Protein AF-0000000070459190 (afdb_homodimer)

Sequence (954 aa):
MLTSPLYHHHASHCATSVLSRTLKRSILASSSWTFTNDGGTTDRRFYSTCSSSLKQVDNNVVDVSDDQQQNMTSFPKNSSSTIITDAPPKWSELESSQTESFWSHGIKTPFFLVDLQVLNRNCRAMIQKANECGISLRAHVKTHKTLEGAKYQTIGLKDPKLVVSTLAEAEYYSAHYKDIHYAVPALSKSKLKQIETLTRRIPKFHIDVESEASLKIIEEYAKNHNIQFSVFVQVDCGQHRVGVDPNDEASLRLVQKIHESPHVKLAGLYTHAGQSYACRGKEEIRKVTIEEAKIVSDFAQKLKTLGIHVPTVSVGSTPTCSVGTAEEWSNTLVNEIHPGNYVFYDYMQTKIGSCEIKDCSAFVVATIIGHRPNMNQLTIDAGALALSKDIGCSNVSCASYGYIKEDETLQITNLTQEIGIVTSEKPINYEKFRLGAKLTIIPNHSCLSAAMFDKYYVINNSIEAKLVDVWSNIRGWMLTSPLYHHHASHCATSVLSRTLKRSILASSSWTFTNDGGTTDRRFYSTCSSSLKQVDNNVVDVSDDQQQNMTSFPKNSSSTIITDAPPKWSELESSQTESFWSHGIKTPFFLVDLQVLNRNCRAMIQKANECGISLRAHVKTHKTLEGAKYQTIGLKDPKLVVSTLAEAEYYSAHYKDIHYAVPALSKSKLKQIETLTRRIPKFHIDVESEASLKIIEEYAKNHNIQFSVFVQVDCGQHRVGVDPNDEASLRLVQKIHESPHVKLAGLYTHAGQSYACRGKEEIRKVTIEEAKIVSDFAQKLKTLGIHVPTVSVGSTPTCSVGTAEEWSNTLVNEIHPGNYVFYDYMQTKIGSCEIKDCSAFVVATIIGHRPNMNQLTIDAGALALSKDIGCSNVSCASYGYIKEDETLQITNLTQEIGIVTSEKPINYEKFRLGAKLTIIPNHSCLSAAMFDKYYVINNSIEAKLVDVWSNIRGW

Solvent-accessible surface area (backbone atoms only — not comparable to full-atom values): 53269 Å² total; per-residue (Å²): 135,90,78,87,93,80,92,78,91,83,69,83,72,96,74,87,77,83,90,77,92,79,92,65,69,46,40,74,90,78,87,72,88,71,86,88,80,88,85,93,87,90,80,73,77,82,78,85,80,88,90,80,90,70,85,75,84,84,75,86,72,78,80,75,79,82,66,82,75,76,78,73,72,75,76,73,82,78,72,80,76,68,74,68,66,80,56,71,76,64,73,74,68,57,75,67,64,91,67,82,29,45,83,66,67,51,74,61,64,51,42,38,38,32,35,44,58,43,24,48,50,38,24,50,50,52,51,49,48,26,55,76,46,70,26,44,64,30,40,24,40,68,32,69,39,27,68,69,56,50,51,50,59,37,62,92,50,90,79,52,34,36,30,31,68,32,61,38,48,46,59,62,45,52,79,80,43,49,34,40,32,39,74,48,61,71,68,39,70,50,49,46,52,53,47,50,54,46,44,73,70,28,91,37,41,33,38,45,36,55,46,63,69,53,43,49,56,53,37,53,51,18,61,76,65,75,42,65,46,34,29,27,38,32,36,33,65,72,47,75,74,61,41,25,51,70,86,39,68,67,42,56,52,42,53,52,50,39,68,69,34,89,28,38,40,71,48,23,41,36,36,53,48,61,55,43,74,73,28,68,32,56,68,50,25,44,52,47,35,37,49,40,37,47,50,55,26,52,39,48,50,55,36,42,76,72,71,43,83,67,81,32,32,33,37,36,26,39,43,30,57,58,65,50,52,46,83,51,39,64,89,44,61,52,42,28,37,37,35,32,48,54,45,28,39,26,39,29,40,33,68,25,41,41,46,52,76,84,52,41,14,43,30,42,35,26,32,28,55,41,82,34,74,95,73,40,33,38,25,28,50,39,8,32,61,47,32,34,55,45,42,56,84,46,47,85,92,63,33,36,40,33,42,36,74,89,42,79,64,45,33,35,59,45,65,45,66,54,35,20,36,30,34,44,92,55,87,71,57,56,81,81,62,28,78,46,37,74,47,49,23,28,25,16,43,38,42,62,22,46,69,51,45,67,49,33,43,28,23,35,61,90,60,71,36,29,70,76,49,72,47,60,44,71,76,69,86,136,87,88,83,91,73,93,77,89,75,50,38,33,79,84,77,87,79,95,82,88,75,86,89,77,89,59,85,84,76,86,70,86,75,82,84,76,83,91,82,90,93,89,88,93,84,91,78,85,83,88,77,89,68,82,74,83,80,73,86,71,78,76,75,80,82,65,84,71,72,80,75,72,73,75,73,80,80,69,80,75,66,74,67,63,79,60,71,76,64,74,74,66,57,74,68,63,91,68,84,28,44,84,65,66,51,73,61,65,52,42,39,37,33,35,46,58,41,24,47,49,38,22,51,51,51,50,50,48,26,55,74,46,71,26,44,64,30,40,23,42,66,34,69,40,26,70,68,56,48,49,49,60,37,62,91,51,89,79,49,33,35,29,30,69,32,60,38,50,45,60,62,45,51,78,79,43,50,33,43,32,40,74,49,60,70,70,39,70,50,50,47,53,54,47,50,53,47,44,73,70,30,92,36,41,33,36,46,36,54,46,63,68,52,44,51,55,51,37,53,52,19,61,77,63,76,43,66,45,34,29,26,39,31,37,33,64,74,47,75,76,62,43,27,52,69,87,38,68,67,43,55,50,43,52,50,52,38,68,70,35,88,29,38,40,73,50,24,40,35,34,54,50,61,55,43,74,73,28,69,32,56,68,49,25,45,52,48,35,35,48,39,36,48,50,55,26,52,41,49,50,56,36,40,74,72,72,40,82,68,80,32,32,34,36,35,28,38,45,31,56,56,66,50,52,46,83,53,39,65,88,46,61,53,42,29,36,36,35,31,46,54,46,28,36,27,40,31,40,34,67,27,39,41,46,52,75,84,51,41,14,43,31,41,34,25,31,30,53,41,82,35,73,96,69,40,32,38,24,29,49,38,9,31,62,48,31,35,56,43,43,57,83,43,47,84,91,64,32,36,40,33,42,36,72,90,42,79,64,44,32,33,59,44,65,44,65,52,36,19,35,31,34,43,94,56,84,70,59,56,82,80,61,29,79,45,37,74,47,49,24,27,26,17,41,38,41,62,21,45,70,52,45,69,48,34,44,27,25,34,60,90,60,71,36,31,69,74,49,74,47,56,44,70,75,71,86

Secondary structure (DSSP, 8-state):
--------------------------------------------------------------------------------------S---GGGGGSSSS--GGGS-PPSSEEEEEHHHHHHHHHHHHHHHHHHT-EEEEE-TTT--HHHHHHHTTT-SS-EEEESSHHHHHHHTTT-SEEEE-S---SHHHHHHHHHHHHHSSEEEEEE-SHHHHHHHHHHHHHHT--EEEEEEB-SSS-SS-B-TT-HHHHHHHHHHHH-SSEEEEEEE---GGGGG--SHHHHHHHHHHHHHHHHHHHHHHHHTT---SEEEE--HHHHHH--HHHHTTSS--EE---GGGT--HHHHHHTSS-GGG--EEEEEEEEEEEGGGTEEEES--HHHH-S--TT--GGG---EEETT-TTEEEEEE-SS-EEEEESSPP-TTTT-TT-EEEEEES-HHHHHTT-SEEEEEETTSTTEEEEEEE-----/--------------------------------------------------------------------------------------S---GGGGGSSSS--GGGS-PPSSEEEEEHHHHHHHHHHHHHHHHHTT-EEEEE-TTT--HHHHHHHTTT-SS-EEEESSHHHHHHHTTT-SEEEE-S---SHHHHHHHHHHHHHSSEEEEEE-SHHHHHHHHHHHHHHT--EEEEEEB-SSS-SS-B-TT-HHHHHHHHHHHH-SSEEEEEEE---GGGGG--SHHHHHHHHHHHHHHHHHHHHHHHHTT---SEEEE--HHHHHH--HHHHTTSS--EE---GGGT--HHHHHHTSS-GGG--EEEEEEEEEEEGGGTEEEES--HHHH-S--TT--GGG---EEETT-TTEEEEEE-SS-EEEEESSPP-TTTT-TT-EEEEEES-HHHHHTT-SEEEEEETTSTTEEEEEEE-----

Foldseek 3Di:
DDDDDDDDDDDDDPDDDDDDDDDDDYDDDDDDPDDDDDDDDDDDDDDDDDDDDPDDDDDPPPCPDDDDPPPPPPPPDDPDPPPPVLPLPQPVVLVDDPPCFPVNPPDDPFAKAFAPVLLLVLLVVLCVQCVQLQFAEAAEALQQQFPVSQCSNCPPPPQHHYEYADLLSLVVCLVPHQHYEHEDQDQDPVVLVSQVVSVVSHVHYEYEDAAPVSVVSQQVVLVVVVAEHEYAAEPELDPPPTHYDLPDVRNLVSVVCQVPRPRYHYAAYEYELPCLLQAAALVRLLVSLLSQQVSQQVSQVVNVVVVDHGNAREYEELQSSLRDHSVSHVPGPHRYYYYYCSSAPFDLCCRNHSDHPSSGGMWTKWFFADDDQVQQKTKTQAFCLQQNPDQRNDDLVAGFFWAWSNDRQWGFRHGDPGMTMIHGPDRDDCVSRDGGDMIITGGSRSSSNSQSHQKYFYFHSVPSGDGDDITGRGHDD/DDDDDDDDDDDDDPDDDDDDDDDDDDDDDDPDPCPDDDDDDDDYDDDDDDDDDPDDPDDPPPPPDDDPPPDPPPPPDPPDPPCPVLQQPQPVVLVDDPPCFPVNPPDDPFAKAFAPVLLLVLLVVLCVQCVQLQFAEAAEALQQQFPVSQCSNCPPPPQHHYEYADLLSLVVCLVPHQHYEHEDQDQDPVVLVSQVVSVVSHVHYEYEDAAPVSVVSQQVVLVVVVAEHEYAAEPELDPPPTHYDLPDVRSLVSVVCQVPRPRYHYAAYEYELPCLLQAAALVRLLVSLLSQQVSQQVSQVVNVVVVDHGNAREYEELQNSLRDHSVSHVPGPHRYYYYYCSSAPFDLCCRNHSDHPSSGGMWTKWFFADDDQVQQKTKTQAFCLQQNPDQRNDDLVAGFFWAWSNDRQWGFRHGDPGMTMIHGPDRDDCVSRDGGDMIITGGSRSSSNSQSHQKYFYFHSVPSGDGDDITGRGHDD

Organism: Naegleria fowleri (NCBI:txid5763)

Radius of gyration: 35.78 Å; Cα contacts (8 Å, |Δi|>4): 1821; chains: 2; bounding box: 105×120×109 Å

pLDDT: mean 78.43, std 30.94, range [14.1, 98.88]

InterPro domains:
  IPR001608 Alanine racemase, N-terminal [PF01168] (114-344)
  IPR026956 D-serine dehydratase-like domain [PF14031] (362-459)
  IPR026956 D-serine dehydratase-like domain [SM01119] (361-460)
  IPR029066 PLP-binding barrel [G3DSA:3.20.20.10] (116-343)
  IPR029066 PLP-binding barrel [SSF51419] (115-347)
  IPR042208 D-serine dehydratase-like domain superfamily [G3DSA:2.40.37.20] (108-471)
  IPR051466 D-amino acid metabolism enzyme [PTHR28004] (107-476)

Structure (mmCIF, N/CA/C/O backbone):
data_AF-0000000070459190-model_v1
#
loop_
_entity.id
_entity.type
_entity.pdbx_description
1 polymer 'D-serine dehydratase'
#
loop_
_atom_site.group_PDB
_atom_site.id
_atom_site.type_symbol
_atom_site.label_atom_id
_atom_site.label_alt_id
_atom_site.label_comp_id
_atom_site.label_asym_id
_atom_site.label_entity_id
_atom_site.label_seq_id
_atom_site.pdbx_PDB_ins_code
_atom_site.Cartn_x
_atom_site.Cartn_y
_atom_site.Cartn_z
_atom_site.occupancy
_atom_site.B_iso_or_equiv
_atom_site.auth_seq_id
_atom_site.auth_comp_id
_atom_site.auth_asym_id
_atom_site.auth_atom_id
_atom_site.pdbx_PDB_model_num
ATOM 1 N N . MET A 1 1 ? 30.547 19.031 71.688 1 16.66 1 MET A N 1
ATOM 2 C CA . MET A 1 1 ? 31.219 17.75 71.5 1 16.66 1 MET A CA 1
ATOM 3 C C . MET A 1 1 ? 30.25 16.672 71 1 16.66 1 MET A C 1
ATOM 5 O O . MET A 1 1 ? 30.609 15.508 70.875 1 16.66 1 MET A O 1
ATOM 9 N N . LEU A 1 2 ? 29 16.859 71 1 18.27 2 LEU A N 1
ATOM 10 C CA . LEU A 1 2 ? 28.062 15.789 71.312 1 18.27 2 LEU A CA 1
ATOM 11 C C . LEU A 1 2 ? 27.938 14.789 70.188 1 18.27 2 LEU A C 1
ATOM 13 O O . LEU A 1 2 ? 27.672 15.172 69.062 1 18.27 2 LEU A O 1
ATOM 17 N N . THR A 1 3 ? 28.016 13.438 70.25 1 17.39 3 THR A N 1
ATOM 18 C CA . THR A 1 3 ? 28.547 12.18 69.75 1 17.39 3 THR A CA 1
ATOM 19 C C . THR A 1 3 ? 27.5 11.469 68.875 1 17.39 3 THR A C 1
ATOM 21 O O . THR A 1 3 ? 27.812 10.938 67.812 1 17.39 3 THR A O 1
ATOM 24 N N . SER A 1 4 ? 26.234 11.141 69.25 1 17.3 4 SER A N 1
ATOM 25 C CA . SER A 1 4 ? 25.922 9.719 69.375 1 17.3 4 SER A CA 1
ATOM 26 C C . SER A 1 4 ? 25.562 9.102 68.062 1 17.3 4 SER A C 1
ATOM 28 O O . SER A 1 4 ? 25.188 9.812 67.125 1 17.3 4 SER A O 1
ATOM 30 N N . PRO A 1 5 ? 24.766 7.766 68 1 18.62 5 PRO A N 1
ATOM 31 C CA . PRO A 1 5 ? 24.969 6.387 67.562 1 18.62 5 PRO A CA 1
ATOM 32 C C . PRO A 1 5 ? 24.281 6.078 66.25 1 18.62 5 PRO A C 1
ATOM 34 O O . PRO A 1 5 ? 23.406 6.832 65.812 1 18.62 5 PRO A O 1
ATOM 37 N N . LEU A 1 6 ? 24.328 4.691 65.625 1 19.55 6 LEU A N 1
ATOM 38 C CA . LEU A 1 6 ? 24.625 3.723 64.562 1 19.55 6 LEU A CA 1
ATOM 39 C C . LEU A 1 6 ? 23.359 3.062 64.062 1 19.55 6 LEU A C 1
ATOM 41 O O . LEU A 1 6 ? 23.391 2.252 63.125 1 19.55 6 LEU A O 1
ATOM 45 N N . TYR A 1 7 ? 22.062 3.383 64.375 1 17.72 7 TYR A N 1
ATOM 46 C CA . TYR A 1 7 ? 21.172 2.234 64.5 1 17.72 7 TYR A CA 1
ATOM 47 C C . TYR A 1 7 ? 20.922 1.61 63.094 1 17.72 7 TYR A C 1
ATOM 49 O O . TYR A 1 7 ? 20.734 2.322 62.125 1 17.72 7 TYR A O 1
ATOM 57 N N . HIS A 1 8 ? 20.953 0.127 62.812 1 17.27 8 HIS A N 1
ATOM 58 C CA . HIS A 1 8 ? 21.172 -1.082 62.031 1 17.27 8 HIS A CA 1
ATOM 59 C C . HIS A 1 8 ? 19.875 -1.54 61.344 1 17.27 8 HIS A C 1
ATOM 61 O O . HIS A 1 8 ? 19.906 -2.379 60.438 1 17.27 8 HIS A O 1
ATOM 67 N N . HIS A 1 9 ? 18.656 -1.173 61.688 1 17.25 9 HIS A N 1
ATOM 68 C CA . HIS A 1 9 ? 17.641 -2.225 61.75 1 17.25 9 HIS A CA 1
ATOM 69 C C . HIS A 1 9 ? 17.375 -2.814 60.375 1 17.25 9 HIS A C 1
ATOM 71 O O . HIS A 1 9 ? 17.438 -2.107 59.344 1 17.25 9 HIS A O 1
ATOM 77 N N . HIS A 1 10 ? 17.016 -4.219 60.25 1 16.88 10 HIS A N 1
ATOM 78 C CA . HIS A 1 10 ? 16.922 -5.57 59.719 1 16.88 10 HIS A CA 1
ATOM 79 C C . HIS A 1 10 ? 15.758 -5.691 58.75 1 16.88 10 HIS A C 1
ATOM 81 O O . HIS A 1 10 ? 14.742 -5.004 58.906 1 16.88 10 HIS A O 1
ATOM 87 N N . ALA A 1 11 ? 15.969 -6.289 57.438 1 19.25 11 ALA A N 1
ATOM 88 C CA . ALA A 1 11 ? 15.594 -6.777 56.125 1 19.25 11 ALA A CA 1
ATOM 89 C C . ALA A 1 11 ? 14.656 -7.98 56.219 1 19.25 11 ALA A C 1
ATOM 91 O O . ALA A 1 11 ? 15.109 -9.109 56.406 1 19.25 11 ALA A O 1
ATOM 92 N N . SER A 1 12 ? 13.547 -8.008 57.062 1 15.14 12 SER A N 1
ATOM 93 C CA . SER A 1 12 ? 12.766 -9.18 57.438 1 15.14 12 SER A CA 1
ATOM 94 C C . SER A 1 12 ? 12.227 -9.898 56.219 1 15.14 12 SER A C 1
ATOM 96 O O . SER A 1 12 ? 11.93 -9.273 55.188 1 15.14 12 SER A O 1
ATOM 98 N N . HIS A 1 13 ? 12.109 -11.391 56.219 1 16.56 13 HIS A N 1
ATOM 99 C CA . HIS A 1 13 ? 12.102 -12.766 55.75 1 16.56 13 HIS A CA 1
ATOM 100 C C . HIS A 1 13 ? 10.695 -13.18 55.312 1 16.56 13 HIS A C 1
ATOM 102 O O . HIS A 1 13 ? 10.469 -14.344 54.969 1 16.56 13 HIS A O 1
ATOM 108 N N . CYS A 1 14 ? 9.727 -12.383 55 1 15.89 14 CYS A N 1
ATOM 109 C CA . CYS A 1 14 ? 8.438 -13.023 55.25 1 15.89 14 CYS A CA 1
ATOM 110 C C . CYS A 1 14 ? 8.266 -14.234 54.344 1 15.89 14 CYS A C 1
ATOM 112 O O . CYS A 1 14 ? 8.289 -14.117 53.125 1 15.89 14 CYS A O 1
ATOM 114 N N . ALA A 1 15 ? 8.297 -15.562 54.906 1 15.45 15 ALA A N 1
ATOM 115 C CA . ALA A 1 15 ? 8.312 -17.016 54.781 1 15.45 15 ALA A CA 1
ATOM 116 C C . ALA A 1 15 ? 7.094 -17.5 53.969 1 15.45 15 ALA A C 1
ATOM 118 O O . ALA A 1 15 ? 7.219 -18.328 53.094 1 15.45 15 ALA A O 1
ATOM 119 N N . THR A 1 16 ? 5.863 -17.453 54.5 1 14.89 16 THR A N 1
ATOM 120 C CA . THR A 1 16 ? 5.234 -18.672 55 1 14.89 16 THR A CA 1
ATOM 121 C C . THR A 1 16 ? 4.648 -19.484 53.844 1 14.89 16 THR A C 1
ATOM 123 O O . THR A 1 16 ? 4.434 -18.953 52.75 1 14.89 16 THR A O 1
ATOM 126 N N . SER A 1 17 ? 3.562 -20.297 54.156 1 14.68 17 SER A N 1
ATOM 127 C CA . SER A 1 17 ? 3.219 -21.703 54.344 1 14.68 17 SER A CA 1
ATOM 128 C C . SER A 1 17 ? 2.318 -22.219 53.219 1 14.68 17 SER A C 1
ATOM 130 O O . SER A 1 17 ? 2.412 -23.375 52.812 1 14.68 17 SER A O 1
ATOM 132 N N . VAL A 1 18 ? 1.31 -21.547 52.719 1 15.28 18 VAL A N 1
ATOM 133 C CA . VAL A 1 18 ? 0.121 -22.359 52.938 1 15.28 18 VAL A CA 1
ATOM 134 C C . VAL A 1 18 ? 0.132 -23.578 52 1 15.28 18 VAL A C 1
ATOM 136 O O . VAL A 1 18 ? 0.772 -23.547 50.938 1 15.28 18 VAL A O 1
ATOM 139 N N . LEU A 1 19 ? -1.065 -24.344 52.031 1 14.89 19 LEU A N 1
ATOM 140 C CA . LEU A 1 19 ? -1.542 -25.703 52.156 1 14.89 19 LEU A CA 1
ATOM 141 C C . LEU A 1 19 ? -1.475 -26.453 50.844 1 14.89 19 LEU A C 1
ATOM 143 O O . LEU A 1 19 ? -1.422 -25.812 49.781 1 14.89 19 LEU A O 1
ATOM 147 N N . SER A 1 20 ? -2.117 -27.734 50.812 1 14.21 20 SER A N 1
ATOM 148 C CA . SER A 1 20 ? -2.053 -29.188 50.844 1 14.21 20 SER A CA 1
ATOM 149 C C . SER A 1 20 ? -2.684 -29.781 49.594 1 14.21 20 SER A C 1
ATOM 151 O O . SER A 1 20 ? -2.326 -30.891 49.156 1 14.21 20 SER A O 1
ATOM 153 N N . ARG A 1 21 ? -3.836 -29.297 49 1 14.79 21 ARG A N 1
ATOM 154 C CA . ARG A 1 21 ? -4.797 -30.391 48.938 1 14.79 21 ARG A CA 1
ATOM 155 C C . ARG A 1 21 ? -4.332 -31.453 47.938 1 14.79 21 ARG A C 1
ATOM 157 O O . ARG A 1 21 ? -3.66 -31.141 46.969 1 14.79 21 ARG A O 1
ATOM 164 N N . THR A 1 22 ? -5 -32.75 48.031 1 14.51 22 THR A N 1
ATOM 165 C CA . THR A 1 22 ? -4.848 -34.188 48 1 14.51 22 THR A CA 1
ATOM 166 C C . THR A 1 22 ? -4.98 -34.719 46.562 1 14.51 22 THR A C 1
ATOM 168 O O . THR A 1 22 ? -4.148 -35.531 46.125 1 14.51 22 THR A O 1
ATOM 171 N N . LEU A 1 23 ? -6.309 -34.906 46.062 1 14.62 23 LEU A N 1
ATOM 172 C CA . LEU A 1 23 ? -6.711 -36.312 45.906 1 14.62 23 LEU A CA 1
ATOM 173 C C . LEU A 1 23 ? -6.027 -36.969 44.719 1 14.62 23 LEU A C 1
ATOM 175 O O . LEU A 1 23 ? -5.633 -36.25 43.781 1 14.62 23 LEU A O 1
ATOM 179 N N . LYS A 1 24 ? -6.516 -38.344 44.438 1 14.55 24 LYS A N 1
ATOM 180 C CA . LYS A 1 24 ? -6.168 -39.75 44.344 1 14.55 24 LYS A CA 1
ATOM 181 C C . LYS A 1 24 ? -6.066 -40.219 42.875 1 14.55 24 LYS A C 1
ATOM 183 O O . LYS A 1 24 ? -5.074 -40.812 42.469 1 14.55 24 LYS A O 1
ATOM 188 N N . ARG A 1 25 ? -7.32 -40.75 42.25 1 14.1 25 ARG A N 1
ATOM 189 C CA . ARG A 1 25 ? -7.461 -42.188 42.031 1 14.1 25 ARG A CA 1
ATOM 190 C C . ARG A 1 25 ? -6.887 -42.594 40.688 1 14.1 25 ARG A C 1
ATOM 192 O O . ARG A 1 25 ? -6.621 -41.75 39.844 1 14.1 25 ARG A O 1
ATOM 199 N N . SER A 1 26 ? -7.82 -43.469 39.781 1 14.41 26 SER A N 1
ATOM 200 C CA . SER A 1 26 ? -7.785 -44.875 39.469 1 14.41 26 SER A CA 1
ATOM 201 C C . SER A 1 26 ? -7.152 -45.125 38.094 1 14.41 26 SER A C 1
ATOM 203 O O . SER A 1 26 ? -6.941 -44.188 37.344 1 14.41 26 SER A O 1
ATOM 205 N N . ILE A 1 27 ? -7.891 -46.094 37.188 1 14.88 27 ILE A N 1
ATOM 206 C CA . ILE A 1 27 ? -7.699 -47.5 36.844 1 14.88 27 ILE A CA 1
ATOM 207 C C . ILE A 1 27 ? -7.102 -47.594 35.469 1 14.88 27 ILE A C 1
ATOM 209 O O . ILE A 1 27 ? -7.152 -46.656 34.688 1 14.88 27 ILE A O 1
ATOM 213 N N . LEU A 1 28 ? -7.801 -48.5 34.531 1 14.71 28 LEU A N 1
ATOM 214 C CA . LEU A 1 28 ? -7.465 -49.844 34.062 1 14.71 28 LEU A CA 1
ATOM 215 C C . LEU A 1 28 ? -6.879 -49.812 32.656 1 14.71 28 LEU A C 1
ATOM 217 O O . LEU A 1 28 ? -5.809 -50.406 32.406 1 14.71 28 LEU A O 1
ATOM 221 N N . ALA A 1 29 ? -7.82 -49.969 31.516 1 14.89 29 ALA A N 1
ATOM 222 C CA . ALA A 1 29 ? -8.016 -51.219 30.781 1 14.89 29 ALA A CA 1
ATOM 223 C C . ALA A 1 29 ? -7.094 -51.312 29.578 1 14.89 29 ALA A C 1
ATOM 225 O O . ALA A 1 29 ? -6.758 -50.312 28.969 1 14.89 29 ALA A O 1
ATOM 226 N N . SER A 1 30 ? -6.711 -52.625 29.078 1 15 30 SER A N 1
ATOM 227 C CA . SER A 1 30 ? -5.742 -53.531 28.453 1 15 30 SER A CA 1
ATOM 228 C C . SER A 1 30 ? -5.789 -53.406 26.938 1 15 30 SER A C 1
ATOM 230 O O . SER A 1 30 ? -4.828 -53.781 26.25 1 15 30 SER A O 1
ATOM 232 N N . SER A 1 31 ? -6.926 -53.031 26.156 1 15.45 31 SER A N 1
ATOM 233 C CA . SER A 1 31 ? -7.234 -54.094 25.203 1 15.45 31 SER A CA 1
ATOM 234 C C . SER A 1 31 ? -6.148 -54.219 24.141 1 15.45 31 SER A C 1
ATOM 236 O O . SER A 1 31 ? -5.555 -53.219 23.75 1 15.45 31 SER A O 1
ATOM 238 N N . SER A 1 32 ? -5.754 -55.531 23.672 1 15.73 32 SER A N 1
ATOM 239 C CA . SER A 1 32 ? -4.785 -56.438 23.047 1 15.73 32 SER A CA 1
ATOM 240 C C . SER A 1 32 ? -4.809 -56.281 21.531 1 15.73 32 SER A C 1
ATOM 242 O O . SER A 1 32 ? -3.984 -56.875 20.828 1 15.73 32 SER A O 1
ATOM 244 N N . TRP A 1 33 ? -5.484 -55.406 20.781 1 15.95 33 TRP A N 1
ATOM 245 C CA . TRP A 1 33 ? -5.934 -56.031 19.562 1 15.95 33 TRP A CA 1
ATOM 246 C C . TRP A 1 33 ? -4.746 -56.531 18.734 1 15.95 33 TRP A C 1
ATOM 248 O O . TRP A 1 33 ? -3.74 -55.812 18.609 1 15.95 33 TRP A O 1
ATOM 258 N N . THR A 1 34 ? -4.648 -57.906 18.344 1 15.35 34 THR A N 1
ATOM 259 C CA . THR A 1 34 ? -3.783 -58.938 17.812 1 15.35 34 THR A CA 1
ATOM 260 C C . THR A 1 34 ? -3.533 -58.75 16.328 1 15.35 34 THR A C 1
ATOM 262 O O . THR A 1 34 ? -2.598 -59.312 15.766 1 15.35 34 THR A O 1
ATOM 265 N N . PHE A 1 35 ? -4.086 -57.844 15.555 1 15.77 35 PHE A N 1
ATOM 266 C CA . PHE A 1 35 ? -4.422 -58.406 14.258 1 15.77 35 PHE A CA 1
ATOM 267 C C . PHE A 1 35 ? -3.188 -59.031 13.609 1 15.77 35 PHE A C 1
ATOM 269 O O . PHE A 1 35 ? -2.074 -58.531 13.773 1 15.77 35 PHE A O 1
ATOM 276 N N . THR A 1 36 ? -3.359 -60.156 12.781 1 15.13 36 THR A N 1
ATOM 277 C CA . THR A 1 36 ? -2.867 -61.438 12.227 1 15.13 36 THR A CA 1
ATOM 278 C C . THR A 1 36 ? -1.86 -61.156 11.109 1 15.13 36 THR A C 1
ATOM 280 O O . THR A 1 36 ? -1.896 -60.125 10.469 1 15.13 36 THR A O 1
ATOM 283 N N . ASN A 1 37 ? -0.928 -62.219 10.758 1 15.24 37 ASN A N 1
ATOM 284 C CA . ASN A 1 37 ? 0.364 -62.75 10.336 1 15.24 37 ASN A CA 1
ATOM 285 C C . ASN A 1 37 ? 0.449 -62.875 8.812 1 15.24 37 ASN A C 1
ATOM 287 O O . ASN A 1 37 ? 1.543 -62.875 8.25 1 15.24 37 ASN A O 1
ATOM 291 N N . ASP A 1 38 ? -0.636 -63.125 7.965 1 15.18 38 ASP A N 1
ATOM 292 C CA . ASP A 1 38 ? -0.395 -64.312 7.168 1 15.18 38 ASP A CA 1
ATOM 293 C C . ASP A 1 38 ? 0.645 -64.062 6.078 1 15.18 38 ASP A C 1
ATOM 295 O O . ASP A 1 38 ? 0.902 -62.906 5.727 1 15.18 38 ASP A O 1
ATOM 299 N N . GLY A 1 39 ? 0.882 -65.125 5.012 1 15.54 39 GLY A N 1
ATOM 300 C CA . GLY A 1 39 ? 1.804 -66.062 4.406 1 15.54 39 GLY A CA 1
ATOM 301 C C . GLY A 1 39 ? 2.367 -65.562 3.082 1 15.54 39 GLY A C 1
ATOM 302 O O . GLY A 1 39 ? 3.586 -65.562 2.889 1 15.54 39 GLY A O 1
ATOM 303 N N . GLY A 1 40 ? 1.659 -65.625 1.835 1 15.42 40 GLY A N 1
ATOM 304 C CA . GLY A 1 40 ? 2.008 -66.625 0.798 1 15.42 40 GLY A CA 1
ATOM 305 C C . GLY A 1 40 ? 3.043 -66.062 -0.177 1 15.42 40 GLY A C 1
ATOM 306 O O . GLY A 1 40 ? 3.35 -64.875 -0.18 1 15.42 40 GLY A O 1
ATOM 307 N N . THR A 1 41 ? 3.305 -66.812 -1.5 1 15.63 41 THR A N 1
ATOM 308 C CA . THR A 1 41 ? 4.301 -67.562 -2.23 1 15.63 41 THR A CA 1
ATOM 309 C C . THR A 1 41 ? 4.906 -66.75 -3.359 1 15.63 41 THR A C 1
ATOM 311 O O . THR A 1 41 ? 6.133 -66.625 -3.477 1 15.63 41 THR A O 1
ATOM 314 N N . THR A 1 42 ? 4.27 -66.562 -4.633 1 15.56 42 THR A N 1
ATOM 315 C CA . THR A 1 42 ? 4.668 -67.312 -5.809 1 15.56 42 THR A CA 1
ATOM 316 C C . THR A 1 42 ? 5.707 -66.5 -6.625 1 15.56 42 THR A C 1
ATOM 318 O O . THR A 1 42 ? 5.832 -65.312 -6.492 1 15.56 42 THR A O 1
ATOM 321 N N . ASP A 1 43 ? 6.168 -67.062 -7.957 1 14.82 43 ASP A N 1
ATOM 322 C CA . ASP A 1 43 ? 7.289 -67.562 -8.734 1 14.82 43 ASP A CA 1
ATOM 323 C C . ASP A 1 43 ? 7.75 -66.562 -9.773 1 14.82 43 ASP A C 1
ATOM 325 O O . ASP A 1 43 ? 8.914 -66.562 -10.188 1 14.82 43 ASP A O 1
ATOM 329 N N . ARG A 1 44 ? 6.965 -65.5 -10.227 1 15.1 44 ARG A N 1
ATOM 330 C CA . ARG A 1 44 ? 6.879 -65.625 -11.672 1 15.1 44 ARG A CA 1
ATOM 331 C C . ARG A 1 44 ? 8.133 -65.062 -12.344 1 15.1 44 ARG A C 1
ATOM 333 O O . ARG A 1 44 ? 8.195 -65 -13.57 1 15.1 44 ARG A O 1
ATOM 340 N N . ARG A 1 45 ? 9.094 -64.562 -11.742 1 15.54 45 ARG A N 1
ATOM 341 C CA . ARG A 1 45 ? 9.617 -63.5 -12.602 1 15.54 45 ARG A CA 1
ATOM 342 C C . ARG A 1 45 ? 10.391 -64.062 -13.781 1 15.54 45 ARG A C 1
ATOM 344 O O . ARG A 1 45 ? 11.344 -64.812 -13.586 1 15.54 45 ARG A O 1
ATOM 351 N N . PHE A 1 46 ? 9.797 -64.188 -14.906 1 14.73 46 PHE A N 1
ATOM 352 C CA . PHE A 1 46 ? 10.391 -64.875 -16.062 1 14.73 46 PHE A CA 1
ATOM 353 C C . PHE A 1 46 ? 11.672 -64.125 -16.484 1 14.73 46 PHE A C 1
ATOM 355 O O . PHE A 1 46 ? 11.828 -62.938 -16.25 1 14.73 46 PHE A O 1
ATOM 362 N N . TYR A 1 47 ? 12.648 -64.875 -17.094 1 14.85 47 TYR A N 1
ATOM 363 C CA . TYR A 1 47 ? 14.062 -65.062 -17.422 1 14.85 47 TYR A CA 1
ATOM 364 C C . TYR A 1 47 ? 14.492 -64.125 -18.531 1 14.85 47 TYR A C 1
ATOM 366 O O . TYR A 1 47 ? 15.539 -63.469 -18.438 1 14.85 47 TYR A O 1
ATOM 374 N N . SER A 1 48 ? 13.797 -63.938 -19.719 1 14.71 48 SER A N 1
ATOM 375 C CA . SER A 1 48 ? 14.641 -64.438 -20.781 1 14.71 48 SER A CA 1
ATOM 376 C C . SER A 1 48 ? 15.75 -63.469 -21.141 1 14.71 48 SER A C 1
ATOM 378 O O . SER A 1 48 ? 15.648 -62.281 -20.828 1 14.71 48 SER A O 1
ATOM 380 N N . THR A 1 49 ? 16.688 -63.812 -22.156 1 15.06 49 THR A N 1
ATOM 381 C CA . THR A 1 49 ? 18.062 -63.969 -22.609 1 15.06 49 THR A CA 1
ATOM 382 C C . THR A 1 49 ? 18.484 -62.781 -23.484 1 15.06 49 THR A C 1
ATOM 384 O O . THR A 1 49 ? 19.672 -62.5 -23.578 1 15.06 49 THR A O 1
ATOM 387 N N . CYS A 1 50 ? 17.688 -61.906 -24.203 1 15.58 50 CYS A N 1
ATOM 388 C CA . CYS A 1 50 ? 18.203 -61.906 -25.562 1 15.58 50 CYS A CA 1
ATOM 389 C C . CYS A 1 50 ? 19.531 -61.188 -25.641 1 15.58 50 CYS A C 1
ATOM 391 O O . CYS A 1 50 ? 19.781 -60.25 -24.859 1 15.58 50 CYS A O 1
ATOM 393 N N . SER A 1 51 ? 20.344 -61.281 -26.859 1 14.75 51 SER A N 1
ATOM 394 C CA . SER A 1 51 ? 21.641 -61.531 -27.516 1 14.75 51 SER A CA 1
ATOM 395 C C . SER A 1 51 ? 22.391 -60.219 -27.688 1 14.75 51 SER A C 1
ATOM 397 O O . SER A 1 51 ? 21.812 -59.125 -27.609 1 14.75 51 SER A O 1
ATOM 399 N N . SER A 1 52 ? 23.391 -60.156 -28.734 1 15.08 52 SER A N 1
ATOM 400 C CA . SER A 1 52 ? 24.844 -60.125 -28.938 1 15.08 52 SER A CA 1
ATOM 401 C C . SER A 1 52 ? 25.281 -58.75 -29.406 1 15.08 52 SER A C 1
ATOM 403 O O . SER A 1 52 ? 26.266 -58.188 -28.891 1 15.08 52 SER A O 1
ATOM 405 N N . SER A 1 53 ? 24.844 -58.125 -30.656 1 16.05 53 SER A N 1
ATOM 406 C CA . SER A 1 53 ? 25.891 -57.938 -31.656 1 16.05 53 SER A CA 1
ATOM 407 C C . SER A 1 53 ? 26.625 -56.625 -31.438 1 16.05 53 SER A C 1
ATOM 409 O O . SER A 1 53 ? 26 -55.562 -31.25 1 16.05 53 SER A O 1
ATOM 411 N N . LEU A 1 54 ? 27.984 -56.562 -31.234 1 15.67 54 LEU A N 1
ATOM 412 C CA . LEU A 1 54 ? 29.141 -55.781 -30.828 1 15.67 54 LEU A CA 1
ATOM 413 C C . LEU A 1 54 ? 29.594 -54.844 -31.969 1 15.67 54 LEU A C 1
ATOM 415 O O . LEU A 1 54 ? 30.672 -54.281 -31.922 1 15.67 54 LEU A O 1
ATOM 419 N N . LYS A 1 55 ? 28.75 -54.406 -32.969 1 16.69 55 LYS A N 1
ATOM 420 C CA . LYS A 1 55 ? 29.562 -54.031 -34.125 1 16.69 55 LYS A CA 1
ATOM 421 C C . LYS A 1 55 ? 30.656 -53.031 -33.719 1 16.69 55 LYS A C 1
ATOM 423 O O . LYS A 1 55 ? 30.438 -52.156 -32.906 1 16.69 55 LYS A O 1
ATOM 428 N N . GLN A 1 56 ? 31.938 -53.125 -34.312 1 15.68 56 GLN A N 1
ATOM 429 C CA . GLN A 1 56 ? 33.375 -52.844 -34.188 1 15.68 56 GLN A CA 1
ATOM 430 C C . GLN A 1 56 ? 33.656 -51.375 -34.594 1 15.68 56 GLN A C 1
ATOM 432 O O . GLN A 1 56 ? 34.75 -50.875 -34.375 1 15.68 56 GLN A O 1
ATOM 437 N N . VAL A 1 57 ? 32.781 -50.5 -34.906 1 18.28 57 VAL A N 1
ATOM 438 C CA . VAL A 1 57 ? 33.25 -49.656 -35.969 1 18.28 57 VAL A CA 1
ATOM 439 C C . VAL A 1 57 ? 34.531 -48.938 -35.562 1 18.28 57 VAL A C 1
ATOM 441 O O . VAL A 1 57 ? 34.688 -48.594 -34.375 1 18.28 57 VAL A O 1
ATOM 444 N N . ASP A 1 58 ? 35.5 -48.656 -36.531 1 16.92 58 ASP A N 1
ATOM 445 C CA . ASP A 1 58 ? 36.906 -48.438 -36.875 1 16.92 58 ASP A CA 1
ATOM 446 C C . ASP A 1 58 ? 37.406 -47.094 -36.375 1 16.92 58 ASP A C 1
ATOM 448 O O . ASP A 1 58 ? 36.625 -46.125 -36.281 1 16.92 58 ASP A O 1
ATOM 452 N N . ASN A 1 59 ? 38.688 -46.969 -35.969 1 17.55 59 ASN A N 1
ATOM 453 C CA . ASN A 1 59 ? 39.688 -46.281 -35.156 1 17.55 59 ASN A CA 1
ATOM 454 C C . ASN A 1 59 ? 40.219 -45.031 -35.844 1 17.55 59 ASN A C 1
ATOM 456 O O . ASN A 1 59 ? 41.188 -44.406 -35.375 1 17.55 59 ASN A O 1
ATOM 460 N N . ASN A 1 60 ? 39.75 -44.625 -37.125 1 19.67 60 ASN A N 1
ATOM 461 C CA . ASN A 1 60 ? 40.844 -44 -37.812 1 19.67 60 ASN A CA 1
ATOM 462 C C . ASN A 1 60 ? 41.344 -42.75 -37.062 1 19.67 60 ASN A C 1
ATOM 464 O O . ASN A 1 60 ? 40.531 -41.906 -36.656 1 19.67 60 ASN A O 1
ATOM 468 N N . VAL A 1 61 ? 42.656 -42.719 -36.625 1 19.98 61 VAL A N 1
ATOM 469 C CA . VAL A 1 61 ? 43.531 -41.969 -35.75 1 19.98 61 VAL A CA 1
ATOM 470 C C . VAL A 1 61 ? 43.938 -40.656 -36.438 1 19.98 61 VAL A C 1
ATOM 472 O O . VAL A 1 61 ? 44.75 -40.656 -37.375 1 19.98 61 VAL A O 1
ATOM 475 N N . VAL A 1 62 ? 43.031 -39.875 -37.062 1 20.5 62 VAL A N 1
ATOM 476 C CA . VAL A 1 62 ? 43.625 -38.844 -37.906 1 20.5 62 VAL A CA 1
ATOM 477 C C . VAL A 1 62 ? 44.625 -38.031 -37.094 1 20.5 62 VAL A C 1
ATOM 479 O O . VAL A 1 62 ? 44.375 -37.688 -35.938 1 20.5 62 VAL A O 1
ATOM 482 N N . ASP A 1 63 ? 45.906 -38.062 -37.5 1 19.58 63 ASP A N 1
ATOM 483 C CA . ASP A 1 63 ? 47.219 -37.625 -37.062 1 19.58 63 ASP A CA 1
ATOM 484 C C . ASP A 1 63 ? 47.281 -36.094 -36.969 1 19.58 63 ASP A C 1
ATOM 486 O O . ASP A 1 63 ? 47.281 -35.406 -38 1 19.58 63 ASP A O 1
ATOM 490 N N . VAL A 1 64 ? 46.344 -35.438 -36.312 1 19.75 64 VAL A N 1
ATOM 491 C CA . VAL A 1 64 ? 46.219 -33.969 -36.312 1 19.75 64 VAL A CA 1
ATOM 492 C C . VAL A 1 64 ? 47.5 -33.312 -35.875 1 19.75 64 VAL A C 1
ATOM 494 O O . VAL A 1 64 ? 47.969 -33.562 -34.75 1 19.75 64 VAL A O 1
ATOM 497 N N . SER A 1 65 ? 48.375 -33.094 -36.812 1 19.78 65 SER A N 1
ATOM 498 C CA . SER A 1 65 ? 49.719 -32.562 -36.688 1 19.78 65 SER A CA 1
ATOM 499 C C . SER A 1 65 ? 49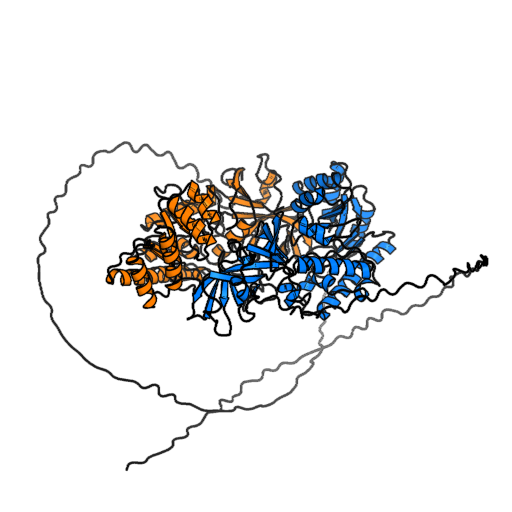.719 -31.312 -35.781 1 19.78 65 SER A C 1
ATOM 501 O O . SER A 1 65 ? 48.719 -30.609 -35.688 1 19.78 65 SER A O 1
ATOM 503 N N . ASP A 1 66 ? 50.781 -31.109 -34.938 1 18.89 66 ASP A N 1
ATOM 504 C CA . ASP A 1 66 ? 51.188 -30.484 -33.688 1 18.89 66 ASP A CA 1
ATOM 505 C C . ASP A 1 66 ? 51.375 -28.984 -33.844 1 18.89 66 ASP A C 1
ATOM 507 O O . ASP A 1 66 ? 51.562 -28.266 -32.875 1 18.89 66 ASP A O 1
ATOM 511 N N . ASP A 1 67 ? 51.656 -28.516 -35.062 1 20.33 67 ASP A N 1
ATOM 512 C CA . ASP A 1 67 ? 52.75 -27.547 -35.031 1 20.33 67 ASP A CA 1
ATOM 513 C C . ASP A 1 67 ? 52.312 -26.219 -34.438 1 20.33 67 ASP A C 1
ATOM 515 O O . ASP A 1 67 ? 53.156 -25.344 -34.188 1 20.33 67 ASP A O 1
ATOM 519 N N . GLN A 1 68 ? 51.125 -25.75 -34.812 1 19.95 68 GLN A N 1
ATOM 520 C CA . GLN A 1 68 ? 51.062 -24.297 -34.906 1 19.95 68 GLN A CA 1
ATOM 521 C C . GLN A 1 68 ? 51.312 -23.641 -33.531 1 19.95 68 GLN A C 1
ATOM 523 O O . GLN A 1 68 ? 50.5 -23.844 -32.625 1 19.95 68 GLN A O 1
ATOM 528 N N . GLN A 1 69 ? 52.562 -23.406 -33.156 1 19.33 69 GLN A N 1
ATOM 529 C CA . GLN A 1 69 ? 53.062 -22.781 -31.938 1 19.33 69 GLN A CA 1
ATOM 530 C C . GLN A 1 69 ? 52.375 -21.453 -31.672 1 19.33 69 GLN A C 1
ATOM 532 O O . GLN A 1 69 ? 52.438 -20.531 -32.5 1 19.33 69 GLN A O 1
ATOM 537 N N . GLN A 1 70 ? 51.281 -21.438 -30.844 1 19.11 70 GLN A N 1
ATOM 538 C CA . GLN A 1 70 ? 50.406 -20.344 -30.406 1 19.11 70 GLN A CA 1
ATOM 539 C C . GLN A 1 70 ? 51.219 -19.25 -29.719 1 19.11 70 GLN A C 1
ATOM 541 O O . GLN A 1 70 ? 51.969 -19.516 -28.75 1 19.11 70 GLN A O 1
ATOM 546 N N . ASN A 1 71 ? 51.75 -18.344 -30.547 1 22.28 71 ASN A N 1
ATOM 547 C CA . ASN A 1 71 ? 52.406 -17.141 -30.062 1 22.28 71 ASN A CA 1
ATOM 548 C C . ASN A 1 71 ? 51.719 -16.562 -28.828 1 22.28 71 ASN A C 1
ATOM 550 O O . ASN A 1 71 ? 50.531 -16.219 -28.891 1 22.28 71 ASN A O 1
ATOM 554 N N . MET A 1 72 ? 52.125 -16.969 -27.609 1 21.94 72 MET A N 1
ATOM 555 C CA . MET A 1 72 ? 51.688 -16.609 -26.266 1 21.94 72 MET A CA 1
ATOM 556 C C . MET A 1 72 ? 51.75 -15.109 -26.031 1 21.94 72 MET A C 1
ATOM 558 O O . MET A 1 72 ? 52.844 -14.562 -25.844 1 21.94 72 MET A O 1
ATOM 562 N N . THR A 1 73 ? 51.188 -14.328 -26.969 1 23.59 73 THR A N 1
ATOM 563 C CA . THR A 1 73 ? 51.375 -12.906 -26.719 1 23.59 73 THR A CA 1
ATOM 564 C C . THR A 1 73 ? 51.125 -12.586 -25.25 1 23.59 73 THR A C 1
ATOM 566 O O . THR A 1 73 ? 50.188 -13.133 -24.641 1 23.59 73 THR A O 1
ATOM 569 N N . SER A 1 74 ? 52.125 -12.203 -24.516 1 23.45 74 SER A N 1
ATOM 570 C CA . SER A 1 74 ? 52.25 -11.844 -23.094 1 23.45 74 SER A CA 1
ATOM 571 C C . SER A 1 74 ? 51.156 -10.859 -22.672 1 23.45 74 SER A C 1
ATOM 573 O O . SER A 1 74 ? 51 -9.805 -23.297 1 23.45 74 SER A O 1
ATOM 575 N N . PHE A 1 75 ? 49.969 -11.359 -22.188 1 23.72 75 PHE A N 1
ATOM 576 C CA . PHE A 1 75 ? 48.969 -10.438 -21.672 1 23.72 75 PHE A CA 1
ATOM 577 C C . PHE A 1 75 ? 49.594 -9.461 -20.688 1 23.72 75 PHE A C 1
ATOM 579 O O . PHE A 1 75 ? 50.344 -9.859 -19.781 1 23.72 75 PHE A O 1
ATOM 586 N N . PRO A 1 76 ? 49.812 -8.258 -21.125 1 23.52 76 PRO A N 1
ATOM 587 C CA . PRO A 1 76 ? 50.438 -7.297 -20.219 1 23.52 76 PRO A CA 1
ATOM 588 C C . PRO A 1 76 ? 49.875 -7.402 -18.797 1 23.52 76 PRO A C 1
ATOM 590 O O . PRO A 1 76 ? 48.781 -7.895 -18.578 1 23.52 76 PRO A O 1
ATOM 593 N N . LYS A 1 77 ? 50.812 -7.109 -17.75 1 24.52 77 LYS A N 1
ATOM 594 C CA . LYS A 1 77 ? 50.656 -7.051 -16.297 1 24.52 77 LYS A CA 1
ATOM 595 C C . LYS A 1 77 ? 49.406 -6.285 -15.898 1 24.52 77 LYS A C 1
ATOM 597 O O . LYS A 1 77 ? 49.156 -5.191 -16.406 1 24.52 77 LYS A O 1
ATOM 602 N N . ASN A 1 78 ? 48.375 -7.055 -15.367 1 22.94 78 ASN A N 1
ATOM 603 C CA . ASN A 1 78 ? 47.062 -6.676 -14.805 1 22.94 78 ASN A CA 1
ATOM 604 C C . ASN A 1 78 ? 47.188 -5.477 -13.875 1 22.94 78 ASN A C 1
ATOM 606 O O . ASN A 1 78 ? 48 -5.492 -12.938 1 22.94 78 ASN A O 1
ATOM 610 N N . SER A 1 79 ? 47 -4.242 -14.422 1 24.75 79 SER A N 1
ATOM 611 C CA . SER A 1 79 ? 47 -3.01 -13.641 1 24.75 79 SER A CA 1
ATOM 612 C C . SER A 1 79 ? 46.406 -3.242 -12.25 1 24.75 79 SER A C 1
ATOM 614 O O . SER A 1 79 ? 45.688 -4.215 -12.031 1 24.75 79 SER A O 1
ATOM 616 N N . SER A 1 80 ? 46.938 -2.504 -11.234 1 25.78 80 SER A N 1
ATOM 617 C CA . SER A 1 80 ? 46.688 -2.414 -9.797 1 25.78 80 SER A CA 1
ATOM 618 C C . SER A 1 80 ? 45.219 -2.52 -9.469 1 25.78 80 SER A C 1
ATOM 620 O O . SER A 1 80 ? 44.375 -1.867 -10.102 1 25.78 80 SER A O 1
ATOM 622 N N . SER A 1 81 ? 44.875 -3.695 -9.008 1 26.14 81 SER A N 1
ATOM 623 C CA . SER A 1 81 ? 43.594 -4.051 -8.422 1 26.14 81 SER A CA 1
ATOM 624 C C . SER A 1 81 ? 43.062 -2.922 -7.551 1 26.14 81 SER A C 1
ATOM 626 O O . SER A 1 81 ? 43.562 -2.701 -6.441 1 26.14 81 SER A O 1
ATOM 628 N N . THR A 1 82 ? 42.781 -1.77 -8.188 1 28.02 82 THR A N 1
ATOM 629 C CA . THR A 1 82 ? 42.062 -0.822 -7.344 1 28.02 82 THR A CA 1
ATOM 630 C C . THR A 1 82 ? 41 -1.538 -6.504 1 28.02 82 THR A C 1
ATOM 632 O O . THR A 1 82 ? 40.125 -2.211 -7.043 1 28.02 82 THR A O 1
ATOM 635 N N . ILE A 1 83 ? 41.438 -1.943 -5.344 1 26.86 83 ILE A N 1
ATOM 636 C CA . ILE A 1 83 ? 40.469 -2.369 -4.328 1 26.86 83 ILE A CA 1
ATOM 637 C C . ILE A 1 83 ? 39.156 -1.584 -4.48 1 26.86 83 ILE A C 1
ATOM 639 O O . ILE A 1 83 ? 39.125 -0.375 -4.238 1 26.86 83 ILE A O 1
ATOM 643 N N . ILE A 1 84 ? 38.469 -1.965 -5.539 1 29.3 84 ILE A N 1
ATOM 644 C CA . ILE A 1 84 ? 37.094 -1.5 -5.512 1 29.3 84 ILE A CA 1
ATOM 645 C C . ILE A 1 84 ? 36.5 -1.745 -4.129 1 29.3 84 ILE A C 1
ATOM 647 O O . ILE A 1 84 ? 36.344 -2.893 -3.713 1 29.3 84 ILE A O 1
ATOM 651 N N . THR A 1 85 ? 37.031 -0.964 -3.143 1 30.77 85 THR A N 1
ATOM 652 C CA . THR A 1 85 ? 36.312 -1.017 -1.868 1 30.77 85 THR A CA 1
ATOM 653 C C . THR A 1 85 ? 34.812 -1.184 -2.092 1 30.77 85 THR A C 1
ATOM 655 O O . THR A 1 85 ? 34.188 -0.399 -2.816 1 30.77 85 THR A O 1
ATOM 658 N N . ASP A 1 86 ? 34.438 -2.332 -2.176 1 31.53 86 ASP A N 1
ATOM 659 C CA . ASP A 1 86 ? 33.094 -2.9 -2.312 1 31.53 86 ASP A CA 1
ATOM 660 C C . ASP A 1 86 ? 32.062 -2.098 -1.513 1 31.53 86 ASP A C 1
ATOM 662 O O . ASP A 1 86 ? 30.953 -2.557 -1.295 1 31.53 86 ASP A O 1
ATOM 666 N N . ALA A 1 87 ? 32.781 -1.218 -0.623 1 31.86 87 ALA A N 1
ATOM 667 C CA . ALA A 1 87 ? 31.766 -0.484 0.13 1 31.86 87 ALA A CA 1
ATOM 668 C C . ALA A 1 87 ? 31.016 0.48 -0.774 1 31.86 87 ALA A C 1
ATOM 670 O O . ALA A 1 87 ? 31.609 1.162 -1.609 1 31.86 87 ALA A O 1
ATOM 671 N N . PRO A 1 88 ? 29.781 0.27 -0.944 1 31.77 88 PRO A N 1
ATOM 672 C CA . PRO A 1 88 ? 29.109 1.309 -1.733 1 31.77 88 PRO A CA 1
ATOM 673 C C . PRO A 1 88 ? 29.562 2.717 -1.362 1 31.77 88 PRO A C 1
ATOM 675 O O . PRO A 1 88 ? 29.969 2.961 -0.22 1 31.77 88 PRO A O 1
ATOM 678 N N . PRO A 1 89 ? 30.219 3.484 -2.17 1 34.38 89 PRO A N 1
ATOM 679 C CA . PRO A 1 89 ? 30.625 4.812 -1.702 1 34.38 89 PRO A CA 1
ATOM 680 C C . PRO A 1 89 ? 29.656 5.406 -0.693 1 34.38 89 PRO A C 1
ATOM 682 O O . PRO A 1 89 ? 28.453 5.152 -0.771 1 34.38 89 PRO A O 1
ATOM 685 N N . LYS A 1 90 ? 30.062 5.699 0.461 1 33.66 90 LYS A N 1
ATOM 686 C CA . LYS A 1 90 ? 29.25 6.441 1.428 1 33.66 90 LYS A CA 1
ATOM 687 C C . LYS A 1 90 ? 28.531 7.605 0.76 1 33.66 90 LYS A C 1
ATOM 689 O O . LYS A 1 90 ? 29.156 8.484 0.173 1 33.66 90 LYS A O 1
ATOM 694 N N . TRP A 1 91 ? 27.25 7.461 0.505 1 33.06 91 TRP A N 1
ATOM 695 C CA . TRP A 1 91 ? 26.281 8.352 -0.134 1 33.06 91 TRP A CA 1
ATOM 696 C C . TRP A 1 91 ? 26.531 9.805 0.283 1 33.06 91 TRP A C 1
ATOM 698 O O . TRP A 1 91 ? 26.188 10.734 -0.456 1 33.06 91 TRP A O 1
ATOM 708 N N . SER A 1 92 ? 27.109 10.039 1.5 1 33.97 92 SER A N 1
ATOM 709 C CA . SER A 1 92 ? 27.344 11.398 1.953 1 33.97 92 SER A CA 1
ATOM 710 C C . SER A 1 92 ? 28.422 12.086 1.104 1 33.97 92 SER A C 1
ATOM 712 O O . SER A 1 92 ? 28.469 13.312 1.027 1 33.97 92 SER A O 1
ATOM 714 N N . GLU A 1 93 ? 29.391 11.391 0.863 1 33 93 GLU A N 1
ATOM 715 C CA . GLU A 1 93 ? 30.5 12.039 0.176 1 33 93 GLU A CA 1
ATOM 716 C C . GLU A 1 93 ? 30.109 12.461 -1.236 1 33 93 GLU A C 1
ATOM 718 O O . GLU A 1 93 ? 30.906 13.07 -1.953 1 33 93 GLU A O 1
ATOM 723 N N . LEU A 1 94 ? 28.844 12.062 -1.582 1 34.03 94 LEU A N 1
ATOM 724 C CA . LEU A 1 94 ? 28.5 12.234 -2.99 1 34.03 94 LEU A CA 1
ATOM 725 C C . LEU A 1 94 ? 28.047 13.664 -3.266 1 34.03 94 LEU A C 1
ATOM 727 O O . LEU A 1 94 ? 27.75 14.016 -4.406 1 34.03 94 LEU A O 1
ATOM 731 N N . GLU A 1 95 ? 27.797 14.453 -2.256 1 34.16 95 GLU A N 1
ATOM 732 C CA . GLU A 1 95 ? 27.438 15.82 -2.619 1 34.16 95 GLU A CA 1
ATOM 733 C C . GLU A 1 95 ? 28.609 16.562 -3.242 1 34.16 95 GLU A C 1
ATOM 735 O O . GLU A 1 95 ? 28.453 17.656 -3.779 1 34.16 95 GLU A O 1
ATOM 740 N N . SER A 1 96 ? 29.781 16.219 -2.912 1 32.12 96 SER A N 1
ATOM 741 C CA . SER A 1 96 ? 30.844 17.172 -3.264 1 32.12 96 SER A CA 1
ATOM 742 C C . SER A 1 96 ? 31.141 17.125 -4.754 1 32.12 96 SER A C 1
ATOM 744 O O . SER A 1 96 ? 31.797 18.031 -5.285 1 32.12 96 SER A O 1
ATOM 746 N N . SER A 1 97 ? 31.453 15.867 -5.383 1 34.72 97 SER A N 1
ATOM 747 C CA . SER A 1 97 ? 32.281 16.031 -6.578 1 34.72 97 SER A CA 1
ATOM 748 C C . SER A 1 97 ? 31.484 16.656 -7.715 1 34.72 97 SER A C 1
ATOM 750 O O . SER A 1 97 ? 30.25 16.578 -7.738 1 34.72 97 SER A O 1
ATOM 752 N N . GLN A 1 98 ? 32.031 17.438 -8.75 1 36.16 98 GLN A N 1
ATOM 753 C CA . GLN A 1 98 ? 31.734 18.141 -10 1 36.16 98 GLN A CA 1
ATOM 754 C C . GLN A 1 98 ? 30.812 17.312 -10.883 1 36.16 98 GLN A C 1
ATOM 756 O O . GLN A 1 98 ? 30.281 17.812 -11.883 1 36.16 98 GLN A O 1
ATOM 761 N N . THR A 1 99 ? 31 15.961 -10.984 1 42.19 99 THR A N 1
ATOM 762 C CA . THR A 1 99 ? 30.328 15.109 -11.953 1 42.19 99 THR A CA 1
ATOM 763 C C . THR A 1 99 ? 28.859 14.906 -11.57 1 42.19 99 THR A C 1
ATOM 765 O O . THR A 1 99 ? 28.547 14.773 -10.391 1 42.19 99 THR A O 1
ATOM 768 N N . GLU A 1 100 ? 27.812 15.289 -12.398 1 49.56 100 GLU A N 1
ATOM 769 C CA . GLU A 1 100 ? 26.359 15.328 -12.312 1 49.56 100 GLU A CA 1
ATOM 770 C C . GLU A 1 100 ? 25.812 14.086 -11.617 1 49.56 100 GLU A C 1
ATOM 772 O O . GLU A 1 100 ? 25.484 13.094 -12.273 1 49.56 100 GLU A O 1
ATOM 777 N N . SER A 1 101 ? 26.188 13.812 -10.477 1 56.56 101 SER A N 1
ATOM 778 C CA . SER A 1 101 ? 25.688 12.719 -9.656 1 56.56 101 SER A CA 1
ATOM 779 C C . SER A 1 101 ? 24.172 12.727 -9.594 1 56.56 101 SER A C 1
ATOM 781 O O . SER A 1 101 ? 23.547 13.781 -9.719 1 56.56 101 SER A O 1
ATOM 783 N N . PHE A 1 102 ? 23.562 11.547 -9.789 1 63.84 102 PHE A N 1
ATOM 784 C CA . PHE A 1 102 ? 22.125 11.297 -9.695 1 63.84 102 PHE A CA 1
ATOM 785 C C . PHE A 1 102 ? 21.516 12.102 -8.547 1 63.84 102 PHE A C 1
ATOM 787 O O . PHE A 1 102 ? 20.438 12.664 -8.688 1 63.84 102 PHE A O 1
ATOM 794 N N . TRP A 1 103 ? 22.281 12.234 -7.652 1 62.59 103 TRP A N 1
ATOM 795 C CA . TRP A 1 103 ? 21.797 12.891 -6.445 1 62.59 103 TRP A CA 1
ATOM 796 C C . TRP A 1 103 ? 21.656 14.398 -6.664 1 62.59 103 TRP A C 1
ATOM 798 O O . TRP A 1 103 ? 20.953 15.078 -5.902 1 62.59 103 TRP A O 1
ATOM 808 N N . SER A 1 104 ? 22.266 14.773 -7.781 1 56.03 104 SER A N 1
ATOM 809 C CA . SER A 1 104 ? 22.219 16.188 -8.109 1 56.03 104 SER A CA 1
ATOM 810 C C . SER A 1 104 ? 20.969 16.547 -8.891 1 56.03 104 SER A C 1
ATOM 812 O O . SER A 1 104 ? 20.625 17.719 -9.047 1 56.03 104 SER A O 1
ATOM 814 N N . HIS A 1 105 ? 20.234 15.57 -9.43 1 61.06 105 HIS A N 1
ATOM 815 C CA . HIS A 1 105 ? 19.125 15.781 -10.344 1 61.06 105 HIS A CA 1
ATOM 816 C C . HIS A 1 105 ? 17.922 16.359 -9.625 1 61.06 105 HIS A C 1
ATOM 818 O O . HIS A 1 105 ? 16.922 16.703 -10.25 1 61.06 105 HIS A O 1
ATOM 824 N N . GLY A 1 106 ? 18.109 16.672 -8.484 1 79.25 106 GLY A N 1
ATOM 825 C CA . GLY A 1 106 ? 16.984 17.328 -7.812 1 79.25 106 GLY A CA 1
ATOM 826 C C . GLY A 1 106 ? 15.703 16.531 -7.867 1 79.25 106 GLY A C 1
ATOM 827 O O . GLY A 1 106 ? 14.617 17.094 -8.023 1 79.25 106 GLY A O 1
ATOM 828 N N . ILE A 1 107 ? 15.734 15.219 -7.957 1 87.69 107 ILE A N 1
ATOM 829 C CA . ILE A 1 107 ? 14.539 14.383 -7.98 1 87.69 107 ILE A CA 1
ATOM 830 C C . ILE A 1 107 ? 13.773 14.547 -6.668 1 87.69 107 ILE A C 1
ATOM 832 O O . ILE A 1 107 ? 14.359 14.492 -5.586 1 87.69 107 ILE A O 1
ATOM 836 N N . LYS A 1 108 ? 12.539 14.75 -6.832 1 92.25 108 LYS A N 1
ATOM 837 C CA . LYS A 1 108 ? 11.688 14.977 -5.668 1 92.25 108 LYS A CA 1
ATOM 838 C C . LYS A 1 108 ? 11.469 13.68 -4.887 1 92.25 108 LYS A C 1
ATOM 840 O O . LYS A 1 108 ? 11.148 12.641 -5.469 1 92.25 108 LYS A O 1
ATOM 845 N N . THR A 1 109 ? 11.664 13.758 -3.619 1 95.44 109 THR A N 1
ATOM 846 C CA . THR A 1 109 ? 11.43 12.609 -2.748 1 95.44 109 THR A CA 1
ATOM 847 C C . THR A 1 109 ? 9.977 12.586 -2.273 1 95.44 109 THR A C 1
ATOM 849 O O . THR A 1 109 ? 9.305 13.617 -2.248 1 95.44 109 THR A O 1
ATOM 852 N N . PRO A 1 110 ? 9.531 11.367 -1.909 1 96.81 110 PRO A N 1
ATOM 853 C CA . PRO A 1 110 ? 10.219 10.086 -2.043 1 96.81 110 PRO A CA 1
ATOM 854 C C . PRO A 1 110 ? 10.227 9.562 -3.479 1 96.81 110 PRO A C 1
ATOM 856 O O . PRO A 1 110 ? 9.344 9.914 -4.27 1 96.81 110 PRO A O 1
ATOM 859 N N . PHE A 1 111 ? 11.203 8.883 -3.82 1 96.5 111 PHE A N 1
ATOM 860 C CA . PHE A 1 111 ? 11.211 8.211 -5.117 1 96.5 111 PHE A CA 1
ATOM 861 C C . PHE A 1 111 ? 11.805 6.812 -4.996 1 96.5 111 PHE A C 1
ATOM 863 O O . PHE A 1 111 ? 12.461 6.492 -4 1 96.5 111 PHE A O 1
ATOM 870 N N . PHE A 1 112 ? 11.461 5.949 -5.895 1 97.75 112 PHE A N 1
ATOM 871 C CA . PHE A 1 112 ? 11.93 4.566 -5.941 1 97.75 112 PHE A CA 1
ATOM 872 C C . PHE A 1 112 ? 13.164 4.441 -6.82 1 97.75 112 PHE A C 1
ATOM 874 O O . PHE A 1 112 ? 13.172 4.91 -7.961 1 97.75 112 PHE A O 1
ATOM 881 N N . LEU A 1 113 ? 14.164 3.844 -6.281 1 96.56 113 LEU A N 1
ATOM 882 C CA . LEU A 1 113 ? 15.477 3.771 -6.922 1 96.56 113 LEU A CA 1
ATOM 883 C C . LEU A 1 113 ? 15.898 2.32 -7.141 1 96.56 113 LEU A C 1
ATOM 885 O O . LEU A 1 113 ? 15.727 1.481 -6.25 1 96.56 113 LEU A O 1
ATOM 889 N N . VAL A 1 114 ? 16.469 2.027 -8.32 1 97.69 114 VAL A N 1
ATOM 890 C CA . VAL A 1 114 ? 16.938 0.683 -8.648 1 97.69 114 VAL A CA 1
ATOM 891 C C . VAL A 1 114 ? 18.406 0.729 -9.047 1 97.69 114 VAL A C 1
ATOM 893 O O . VAL A 1 114 ? 18.812 1.549 -9.875 1 97.69 114 VAL A O 1
ATOM 896 N N . ASP A 1 115 ? 19.203 -0.044 -8.43 1 96.69 115 ASP A N 1
ATOM 897 C CA . ASP A 1 115 ? 20.594 -0.261 -8.828 1 96.69 115 ASP A CA 1
ATOM 898 C C . ASP A 1 115 ? 20.688 -1.334 -9.914 1 96.69 115 ASP A C 1
ATOM 900 O O . ASP A 1 115 ? 20.578 -2.527 -9.625 1 96.69 115 ASP A O 1
ATOM 904 N N . LEU A 1 116 ? 21.031 -0.887 -11.023 1 96.62 116 LEU A N 1
ATOM 905 C CA . LEU A 1 116 ? 20.969 -1.762 -12.188 1 96.62 116 LEU A CA 1
ATOM 906 C C . LEU A 1 116 ? 22.031 -2.857 -12.102 1 96.62 116 LEU A C 1
ATOM 908 O O . LEU A 1 116 ? 21.781 -3.994 -12.508 1 96.62 116 LEU A O 1
ATOM 912 N N . GLN A 1 117 ? 23.156 -2.557 -11.633 1 96.06 117 GLN A N 1
ATOM 913 C CA . GLN A 1 117 ? 24.234 -3.535 -11.539 1 96.06 117 GLN A CA 1
ATOM 914 C C . GLN A 1 117 ? 23.859 -4.688 -10.609 1 96.06 117 GLN A C 1
ATOM 916 O O . GLN A 1 117 ? 24.062 -5.855 -10.945 1 96.06 117 GLN A O 1
ATOM 921 N N . VAL A 1 118 ? 23.328 -4.328 -9.508 1 97.62 118 VAL A N 1
ATOM 922 C CA . VAL A 1 118 ? 22.938 -5.34 -8.531 1 97.62 118 VAL A CA 1
ATOM 923 C C . VAL A 1 118 ? 21.766 -6.16 -9.078 1 97.62 118 VAL A C 1
ATOM 925 O O . VAL A 1 118 ? 21.766 -7.391 -8.977 1 97.62 118 VAL A O 1
ATOM 928 N N . LEU A 1 119 ? 20.812 -5.516 -9.688 1 98.44 119 LEU A N 1
ATOM 929 C CA . LEU A 1 119 ? 19.656 -6.199 -10.289 1 98.44 119 LEU A CA 1
ATOM 930 C C . LEU A 1 119 ? 20.125 -7.191 -11.352 1 98.44 119 LEU A C 1
ATOM 932 O O . LEU A 1 119 ? 19.672 -8.344 -11.359 1 98.44 119 LEU A O 1
ATOM 936 N N . ASN A 1 120 ? 20.984 -6.727 -12.18 1 98.06 120 ASN A N 1
ATOM 937 C CA . ASN A 1 120 ? 21.5 -7.586 -13.234 1 98.06 120 ASN A CA 1
ATOM 938 C C . ASN A 1 120 ? 22.234 -8.797 -12.664 1 98.06 120 ASN A C 1
ATOM 940 O O . ASN A 1 120 ? 22.062 -9.922 -13.133 1 98.06 120 ASN A O 1
ATOM 944 N N . ARG A 1 121 ? 23 -8.539 -11.703 1 98 121 ARG A N 1
ATOM 945 C CA . ARG A 1 121 ? 23.719 -9.625 -11.047 1 98 121 ARG A CA 1
ATOM 946 C C . ARG A 1 121 ? 22.75 -10.641 -10.461 1 98 121 ARG A C 1
ATOM 948 O O . ARG A 1 121 ? 22.938 -11.852 -10.625 1 98 121 ARG A O 1
ATOM 955 N N . ASN A 1 122 ? 21.734 -10.172 -9.766 1 98.69 122 ASN A N 1
ATOM 956 C CA . ASN A 1 122 ? 20.734 -11.055 -9.18 1 98.69 122 ASN A CA 1
ATOM 957 C C . ASN A 1 122 ? 20.047 -11.906 -10.242 1 98.69 122 ASN A C 1
ATOM 959 O O . ASN A 1 122 ? 19.875 -13.117 -10.055 1 98.69 122 ASN A O 1
ATOM 963 N N . CYS A 1 123 ? 19.688 -11.305 -11.328 1 98.81 123 CYS A N 1
ATOM 964 C CA . CYS A 1 123 ? 18.984 -12 -12.398 1 98.81 123 CYS A CA 1
ATOM 965 C C . CYS A 1 123 ? 19.875 -13.055 -13.047 1 98.81 123 CYS A C 1
ATOM 967 O O . CYS A 1 123 ? 19.438 -14.195 -13.25 1 98.81 123 CYS A O 1
ATOM 969 N N . ARG A 1 124 ? 21.078 -12.719 -13.328 1 98.5 124 ARG A N 1
ATOM 970 C CA . ARG A 1 124 ? 22.016 -13.656 -13.938 1 98.5 124 ARG A CA 1
ATOM 971 C C . ARG A 1 124 ? 22.312 -14.82 -13 1 98.5 124 ARG A C 1
ATOM 973 O O . ARG A 1 124 ? 22.422 -15.969 -13.445 1 98.5 124 ARG A O 1
ATOM 980 N N . ALA A 1 125 ? 22.422 -14.484 -11.758 1 98.31 125 ALA A N 1
ATOM 981 C CA . ALA A 1 125 ? 22.688 -15.539 -10.773 1 98.31 125 ALA A CA 1
ATOM 982 C C . ALA A 1 125 ? 21.547 -16.547 -10.727 1 98.31 125 ALA A C 1
ATOM 984 O O . ALA A 1 125 ? 21.781 -17.75 -10.633 1 98.31 125 ALA A O 1
ATOM 985 N N . MET A 1 126 ? 20.328 -16.109 -10.789 1 98.56 126 MET A N 1
ATOM 986 C CA . MET A 1 126 ? 19.172 -17 -10.734 1 98.56 126 MET A CA 1
ATOM 987 C C . MET A 1 126 ? 19.078 -17.844 -11.992 1 98.56 126 MET A C 1
ATOM 989 O O . MET A 1 126 ? 18.766 -19.031 -11.93 1 98.56 126 MET A O 1
ATOM 993 N N . ILE A 1 127 ? 19.344 -17.234 -13.133 1 98.38 127 ILE A N 1
ATOM 994 C CA . ILE A 1 127 ? 19.359 -17.953 -14.391 1 98.38 127 ILE A CA 1
ATOM 995 C C . ILE A 1 127 ? 20.438 -19.031 -14.367 1 98.38 127 ILE A C 1
ATOM 997 O O . ILE A 1 127 ? 20.203 -20.188 -14.742 1 98.38 127 ILE A O 1
ATOM 1001 N N . GLN A 1 128 ? 21.609 -18.641 -13.914 1 97.75 128 GLN A N 1
ATOM 1002 C CA . GLN A 1 128 ? 22.719 -19.578 -13.82 1 97.75 128 GLN A CA 1
ATOM 1003 C C . GLN A 1 128 ? 22.391 -20.734 -12.891 1 97.75 128 GLN A C 1
ATOM 1005 O O . GLN A 1 128 ? 22.688 -21.891 -13.195 1 97.75 128 GLN A O 1
ATOM 1010 N N . LYS A 1 129 ? 21.781 -20.406 -11.836 1 96.94 129 LYS A N 1
ATOM 1011 C CA . LYS A 1 129 ? 21.391 -21.438 -10.875 1 96.94 129 LYS A CA 1
ATOM 1012 C C . LYS A 1 129 ? 20.406 -22.422 -11.508 1 96.94 129 LYS A C 1
ATOM 1014 O O . LYS A 1 129 ? 20.562 -23.641 -11.359 1 96.94 129 LYS A O 1
ATOM 1019 N N . ALA A 1 130 ? 19.375 -21.938 -12.102 1 96.56 130 ALA A N 1
ATOM 1020 C CA . ALA A 1 130 ? 18.422 -22.797 -12.781 1 96.56 130 ALA A CA 1
ATOM 1021 C C . ALA A 1 130 ? 19.125 -23.703 -13.789 1 96.56 130 ALA A C 1
ATOM 1023 O O . ALA A 1 130 ? 18.875 -24.922 -13.82 1 96.56 130 ALA A O 1
ATOM 1024 N N . ASN A 1 131 ? 20.047 -23.141 -14.562 1 95.44 131 ASN A N 1
ATOM 1025 C CA . ASN A 1 131 ? 20.812 -23.906 -15.555 1 95.44 131 ASN A CA 1
ATOM 1026 C C . ASN A 1 131 ? 21.656 -25 -14.906 1 95.44 131 ASN A C 1
ATOM 1028 O O . ASN A 1 131 ? 21.672 -26.125 -15.375 1 95.44 131 ASN A O 1
ATOM 1032 N N . GLU A 1 132 ? 22.312 -24.594 -13.891 1 94.94 132 GLU A N 1
ATOM 1033 C CA . GLU A 1 132 ? 23.172 -25.547 -13.188 1 94.94 132 GLU A CA 1
ATOM 1034 C C . GLU A 1 132 ? 22.375 -26.719 -12.617 1 94.94 132 GLU A C 1
ATOM 1036 O O . GLU A 1 132 ? 22.875 -27.828 -12.523 1 94.94 132 GLU A O 1
ATOM 1041 N N . CYS A 1 133 ? 21.156 -26.438 -12.273 1 94.81 133 CYS A N 1
ATOM 1042 C CA . CYS A 1 133 ? 20.297 -27.453 -11.68 1 94.81 133 CYS A CA 1
ATOM 1043 C C . CYS A 1 133 ? 19.547 -28.219 -12.758 1 94.81 133 CYS A C 1
ATOM 1045 O O . CYS A 1 133 ? 18.844 -29.188 -12.461 1 94.81 133 CYS A O 1
ATOM 1047 N N . GLY A 1 134 ? 19.672 -27.844 -13.977 1 94.38 134 GLY A N 1
ATOM 1048 C CA . GLY A 1 134 ? 18.953 -28.484 -15.07 1 94.38 134 GLY A CA 1
ATOM 1049 C C . GLY A 1 134 ? 17.453 -28.234 -15.023 1 94.38 134 GLY A C 1
ATOM 1050 O O . GLY A 1 134 ? 16.656 -29.094 -15.406 1 94.38 134 GLY A O 1
ATOM 1051 N N . ILE A 1 135 ? 17.078 -27.172 -14.422 1 95.5 135 ILE A N 1
ATOM 1052 C CA . ILE A 1 135 ? 15.664 -26.812 -14.289 1 95.5 135 ILE A CA 1
ATOM 1053 C C . ILE A 1 135 ? 15.391 -25.5 -15.008 1 95.5 135 ILE A C 1
ATOM 1055 O O . ILE A 1 135 ? 16.281 -24.672 -15.18 1 95.5 135 ILE A O 1
ATOM 1059 N N . SER A 1 136 ? 14.18 -25.312 -15.484 1 96.88 136 SER A N 1
ATOM 1060 C CA . SER A 1 136 ? 13.805 -24.094 -16.172 1 96.88 136 SER A CA 1
ATOM 1061 C C . SER A 1 136 ? 13.414 -23 -15.195 1 96.88 136 SER A C 1
ATOM 1063 O O . SER A 1 136 ? 12.992 -23.281 -14.07 1 96.88 136 SER A O 1
ATOM 1065 N N . LEU A 1 137 ? 13.609 -21.766 -15.633 1 98.31 137 LEU A N 1
ATOM 1066 C CA . LEU A 1 137 ? 13.164 -20.609 -14.867 1 98.31 137 LEU A CA 1
ATOM 1067 C C . LEU A 1 137 ? 11.914 -20 -15.484 1 98.31 137 LEU A C 1
ATOM 1069 O O . LEU A 1 137 ? 11.906 -19.656 -16.672 1 98.31 137 LEU A O 1
ATOM 1073 N N . ARG A 1 138 ? 10.867 -19.969 -14.789 1 98.62 138 ARG A N 1
ATOM 1074 C CA . ARG A 1 138 ? 9.688 -19.156 -15.086 1 98.62 138 ARG A CA 1
ATOM 1075 C C . ARG A 1 138 ? 9.586 -17.969 -14.141 1 98.62 138 ARG A C 1
ATOM 1077 O O . ARG A 1 138 ? 8.922 -18.031 -13.102 1 98.62 138 ARG A O 1
ATOM 1084 N N . ALA A 1 139 ? 10.148 -16.891 -14.5 1 98.62 139 ALA A N 1
ATOM 1085 C CA . ALA A 1 139 ? 10.32 -15.742 -13.602 1 98.62 139 ALA A CA 1
ATOM 1086 C C . ALA A 1 139 ? 8.977 -15.094 -13.273 1 98.62 139 ALA A C 1
ATOM 1088 O O . ALA A 1 139 ? 8.164 -14.852 -14.164 1 98.62 139 ALA A O 1
ATOM 1089 N N . HIS A 1 140 ? 8.742 -14.844 -12 1 98.69 140 HIS A N 1
ATOM 1090 C CA . HIS A 1 140 ? 7.574 -14.086 -11.57 1 98.69 140 HIS A CA 1
ATOM 1091 C C . HIS A 1 140 ? 7.848 -12.586 -11.602 1 98.69 140 HIS A C 1
ATOM 1093 O O . HIS A 1 140 ? 8.789 -12.109 -10.969 1 98.69 140 HIS A O 1
ATOM 1099 N N . VAL A 1 141 ? 6.992 -11.812 -12.234 1 98.62 141 VAL A N 1
ATOM 1100 C CA . VAL A 1 141 ? 7.281 -10.406 -12.5 1 98.62 141 VAL A CA 1
ATOM 1101 C C . VAL A 1 141 ? 6.52 -9.531 -11.508 1 98.62 141 VAL A C 1
ATOM 1103 O O . VAL A 1 141 ? 6.512 -8.305 -11.633 1 98.62 141 VAL A O 1
ATOM 1106 N N . LYS A 1 142 ? 5.918 -10.109 -10.508 1 97.44 142 LYS A N 1
ATOM 1107 C CA . LYS A 1 142 ? 5.016 -9.422 -9.594 1 97.44 142 LYS A CA 1
ATOM 1108 C C . LYS A 1 142 ? 5.75 -8.336 -8.812 1 97.44 142 LYS A C 1
ATOM 1110 O O . LYS A 1 142 ? 5.125 -7.434 -8.25 1 97.44 142 LYS A O 1
ATOM 1115 N N . THR A 1 143 ? 7.074 -8.406 -8.734 1 98 143 THR A N 1
ATOM 1116 C CA . THR A 1 143 ? 7.863 -7.516 -7.891 1 98 143 THR A CA 1
ATOM 1117 C C . THR A 1 143 ? 8.031 -6.152 -8.555 1 98 143 THR A C 1
ATOM 1119 O O . THR A 1 143 ? 7.68 -5.125 -7.969 1 98 143 THR A O 1
ATOM 1122 N N . HIS A 1 144 ? 8.5 -6.152 -9.773 1 98.5 144 HIS A N 1
ATOM 1123 C CA . HIS A 1 144 ? 8.859 -4.902 -10.43 1 98.5 144 HIS A CA 1
ATOM 1124 C C . HIS A 1 144 ? 7.773 -4.453 -11.398 1 98.5 144 HIS A C 1
ATOM 1126 O O . HIS A 1 144 ? 7.609 -3.258 -11.648 1 98.5 144 HIS A O 1
ATOM 1132 N N . LYS A 1 145 ? 7.176 -5.383 -12.078 1 98.25 145 LYS A N 1
ATOM 1133 C CA . LYS A 1 145 ? 6.078 -5.148 -13.016 1 98.25 145 LYS A CA 1
ATOM 1134 C C . LYS A 1 145 ? 6.508 -4.219 -14.148 1 98.25 145 LYS A C 1
ATOM 1136 O O . LYS A 1 145 ? 5.73 -3.369 -14.586 1 98.25 145 LYS A O 1
ATOM 1141 N N . THR A 1 146 ? 7.727 -4.277 -14.562 1 98.56 146 THR A N 1
ATOM 1142 C CA . THR A 1 146 ? 8.258 -3.477 -15.664 1 98.56 146 THR A CA 1
ATOM 1143 C C . THR A 1 146 ? 8.742 -4.371 -16.797 1 98.56 146 THR A C 1
ATOM 1145 O O . THR A 1 146 ? 9.156 -5.508 -16.562 1 98.56 146 THR A O 1
ATOM 1148 N N . LEU A 1 147 ? 8.68 -3.818 -18.031 1 98.38 147 LEU A N 1
ATOM 1149 C CA . LEU A 1 147 ? 9.211 -4.566 -19.156 1 98.38 147 LEU A CA 1
ATOM 1150 C C . LEU A 1 147 ? 10.719 -4.754 -19.031 1 98.38 147 LEU A C 1
ATOM 1152 O O . LEU A 1 147 ? 11.242 -5.832 -19.312 1 98.38 147 LEU A O 1
ATOM 1156 N N . GLU A 1 148 ? 11.414 -3.711 -18.594 1 98.5 148 GLU A N 1
ATOM 1157 C CA . GLU A 1 148 ? 12.859 -3.752 -18.438 1 98.5 148 GLU A CA 1
ATOM 1158 C C . GLU A 1 148 ? 13.273 -4.824 -17.422 1 98.5 148 GLU A C 1
ATOM 1160 O O . GLU A 1 148 ? 14.195 -5.598 -17.688 1 98.5 148 GLU A O 1
ATOM 1165 N N . GLY A 1 149 ? 12.539 -4.902 -16.297 1 98.62 149 GLY A N 1
ATOM 1166 C CA . GLY A 1 149 ? 12.82 -5.941 -15.32 1 98.62 149 GLY A CA 1
ATOM 1167 C C . GLY A 1 149 ? 12.648 -7.344 -15.867 1 98.62 149 GLY A C 1
ATOM 1168 O O . GLY A 1 149 ? 13.484 -8.219 -15.617 1 98.62 149 GLY A O 1
ATOM 1169 N N . ALA A 1 150 ? 11.617 -7.539 -16.641 1 98.81 150 ALA A N 1
ATOM 1170 C CA . ALA A 1 150 ? 11.359 -8.844 -17.25 1 98.81 150 ALA A CA 1
ATOM 1171 C C . ALA A 1 150 ? 12.477 -9.227 -18.219 1 98.81 150 ALA A C 1
ATOM 1173 O O . ALA A 1 150 ? 12.875 -10.391 -18.281 1 98.81 150 ALA A O 1
ATOM 1174 N N . LYS A 1 151 ? 12.938 -8.242 -18.953 1 98.56 151 LYS A N 1
ATOM 1175 C CA . LYS A 1 151 ? 14.023 -8.492 -19.891 1 98.56 151 LYS A CA 1
ATOM 1176 C C . LYS A 1 151 ? 15.289 -8.953 -19.172 1 98.56 151 LYS A C 1
ATOM 1178 O O . LYS A 1 151 ? 15.969 -9.867 -19.625 1 98.56 151 LYS A O 1
ATOM 1183 N N . TYR A 1 152 ? 15.523 -8.344 -18.047 1 98.62 152 TYR A N 1
ATOM 1184 C CA . TYR A 1 152 ? 16.688 -8.758 -17.281 1 98.62 152 TYR A CA 1
ATOM 1185 C C . TYR A 1 152 ? 16.484 -10.148 -16.688 1 98.62 152 TYR A C 1
ATOM 1187 O O . TYR A 1 152 ? 17.406 -10.969 -16.672 1 98.62 152 TYR A O 1
ATOM 1195 N N . GLN A 1 153 ? 15.266 -10.445 -16.234 1 98.81 153 GLN A N 1
ATOM 1196 C CA . GLN A 1 153 ? 14.969 -11.742 -15.633 1 98.81 153 GLN A CA 1
ATOM 1197 C C . GLN A 1 153 ? 15.117 -12.867 -16.656 1 98.81 153 GLN A C 1
ATOM 1199 O O . GLN A 1 153 ? 15.297 -14.031 -16.281 1 98.81 153 GLN A O 1
ATOM 1204 N N . THR A 1 154 ? 15.055 -12.508 -17.922 1 98.56 154 THR A N 1
ATOM 1205 C CA . THR A 1 154 ? 14.992 -13.547 -18.953 1 98.56 154 THR A CA 1
ATOM 1206 C C . THR A 1 154 ? 16.172 -13.43 -19.906 1 98.56 154 THR A C 1
ATOM 1208 O O . THR A 1 154 ? 16.125 -13.969 -21.016 1 98.56 154 THR A O 1
ATOM 1211 N N . ILE A 1 155 ? 17.141 -12.688 -19.516 1 97.5 155 ILE A N 1
ATOM 1212 C CA . ILE A 1 155 ? 18.266 -12.414 -20.406 1 97.5 155 ILE A CA 1
ATOM 1213 C C . ILE A 1 155 ? 18.922 -13.727 -20.812 1 97.5 155 ILE A C 1
ATOM 1215 O O . ILE A 1 155 ? 19.219 -14.57 -19.953 1 97.5 155 ILE A O 1
ATOM 1219 N N . GLY A 1 156 ? 19.047 -13.914 -22.094 1 96.12 156 GLY A N 1
ATOM 1220 C CA . GLY A 1 156 ? 19.766 -15.07 -22.609 1 96.12 156 GLY A CA 1
ATOM 1221 C C . GLY A 1 156 ? 18.906 -16.312 -22.734 1 96.12 156 GLY A C 1
ATOM 1222 O O . GLY A 1 156 ? 19.359 -17.344 -23.234 1 96.12 156 GLY A O 1
ATOM 1223 N N . LEU A 1 157 ? 17.688 -16.25 -22.266 1 96.31 157 LEU A N 1
ATOM 1224 C CA . LEU A 1 157 ? 16.797 -17.406 -22.359 1 96.31 157 LEU A CA 1
ATOM 1225 C C . LEU A 1 157 ? 16.141 -17.469 -23.734 1 96.31 157 LEU A C 1
ATOM 1227 O O . LEU A 1 157 ? 15.719 -16.438 -24.281 1 96.31 157 LEU A O 1
ATOM 1231 N N . LYS A 1 158 ? 16.094 -18.562 -24.422 1 91.81 158 LYS A N 1
ATOM 1232 C CA . LYS A 1 158 ? 15.539 -18.75 -25.75 1 91.81 158 LYS A CA 1
ATOM 1233 C C . LYS A 1 158 ? 14.008 -18.703 -25.719 1 91.81 158 LYS A C 1
ATOM 1235 O O . LYS A 1 158 ? 13.383 -18.062 -26.578 1 91.81 158 LYS A O 1
ATOM 1240 N N . ASP A 1 159 ? 13.359 -19.344 -24.859 1 93.06 159 ASP A N 1
ATOM 1241 C CA . ASP A 1 159 ? 11.914 -19.391 -24.688 1 93.06 159 ASP A CA 1
ATOM 1242 C C . ASP A 1 159 ? 11.5 -18.969 -23.281 1 93.06 159 ASP A C 1
ATOM 1244 O O . ASP A 1 159 ? 11.008 -19.781 -22.5 1 93.06 159 ASP A O 1
ATOM 1248 N N . PRO A 1 160 ? 11.602 -17.625 -23.172 1 97.62 160 PRO A N 1
ATOM 1249 C CA . PRO A 1 160 ? 11.359 -17.141 -21.812 1 97.62 160 PRO A CA 1
ATOM 1250 C C . PRO A 1 160 ? 9.906 -17.328 -21.375 1 97.62 160 PRO A C 1
ATOM 1252 O O . PRO A 1 160 ? 8.992 -17.156 -22.172 1 97.62 160 PRO A O 1
ATOM 1255 N N . LYS A 1 161 ? 9.734 -17.703 -20.172 1 98.38 161 LYS A N 1
ATOM 1256 C CA . LYS A 1 161 ? 8.445 -17.906 -19.531 1 98.38 161 LYS A CA 1
ATOM 1257 C C . LYS A 1 161 ? 8.258 -16.953 -18.359 1 98.38 161 LYS A C 1
ATOM 1259 O O . LYS A 1 161 ? 9.211 -16.656 -17.641 1 98.38 161 LYS A O 1
ATOM 1264 N N . LEU A 1 162 ? 6.984 -16.484 -18.172 1 98.81 162 LEU A N 1
ATOM 1265 C CA . LEU A 1 162 ? 6.703 -15.562 -17.078 1 98.81 162 LEU A CA 1
ATOM 1266 C C . LEU A 1 162 ? 5.547 -16.078 -16.219 1 98.81 162 LEU A C 1
ATOM 1268 O O . LEU A 1 162 ? 4.66 -16.766 -16.719 1 98.81 162 LEU A O 1
ATOM 1272 N N . VAL A 1 163 ? 5.633 -15.773 -14.977 1 98.81 163 VAL A N 1
ATOM 1273 C CA . VAL A 1 163 ? 4.469 -15.828 -14.094 1 98.81 163 VAL A CA 1
ATOM 1274 C C . VAL A 1 163 ? 3.984 -14.414 -13.789 1 98.81 163 VAL A C 1
ATOM 1276 O O . VAL A 1 163 ? 4.793 -13.508 -13.562 1 98.81 163 VAL A O 1
ATOM 1279 N N . VAL A 1 164 ? 2.637 -14.219 -13.82 1 98.5 164 VAL A N 1
ATOM 1280 C CA . VAL A 1 164 ? 2.025 -12.938 -13.461 1 98.5 164 VAL A CA 1
ATOM 1281 C C . VAL A 1 164 ? 0.993 -13.156 -12.359 1 98.5 164 VAL A C 1
ATOM 1283 O O . VAL A 1 164 ? 0.502 -14.266 -12.164 1 98.5 164 VAL A O 1
ATOM 1286 N N . SER A 1 165 ? 0.676 -12.016 -11.68 1 97.06 165 SER A N 1
ATOM 1287 C CA . SER A 1 165 ? -0.264 -12.125 -10.57 1 97.06 165 SER A CA 1
ATOM 1288 C C . SER A 1 165 ? -1.574 -11.406 -10.875 1 97.06 165 SER A C 1
ATOM 1290 O O . SER A 1 165 ? -2.551 -11.539 -10.133 1 97.06 165 SER A O 1
ATOM 1292 N N . THR A 1 166 ? -1.6 -10.57 -11.875 1 97.5 166 THR A N 1
ATOM 1293 C CA . THR A 1 166 ? -2.828 -9.898 -12.289 1 97.5 166 THR A CA 1
ATOM 1294 C C . THR A 1 166 ? -3.033 -10.023 -13.797 1 97.5 166 THR A C 1
ATOM 1296 O O . THR A 1 166 ? -2.074 -10.227 -14.539 1 97.5 166 THR A O 1
ATOM 1299 N N . LEU A 1 167 ? -4.297 -9.898 -14.211 1 97.62 167 LEU A N 1
ATOM 1300 C CA . LEU A 1 167 ? -4.586 -9.969 -15.641 1 97.62 167 LEU A CA 1
ATOM 1301 C C . LEU A 1 167 ? -4.109 -8.703 -16.344 1 97.62 167 LEU A C 1
ATOM 1303 O O . LEU A 1 167 ? -3.826 -8.734 -17.547 1 97.62 167 LEU A O 1
ATOM 1307 N N . ALA A 1 168 ? -3.945 -7.59 -15.641 1 96.94 168 ALA A N 1
ATOM 1308 C CA . ALA A 1 168 ? -3.32 -6.406 -16.219 1 96.94 168 ALA A CA 1
ATOM 1309 C C . ALA A 1 168 ? -1.866 -6.68 -16.594 1 96.94 168 ALA A C 1
ATOM 1311 O O . ALA A 1 168 ? -1.415 -6.301 -17.688 1 96.94 168 ALA A O 1
ATOM 1312 N N . GLU A 1 169 ? -1.181 -7.359 -15.742 1 98.06 169 GLU A N 1
ATOM 1313 C CA . GLU A 1 169 ? 0.181 -7.785 -16.047 1 98.06 169 GLU A CA 1
ATOM 1314 C C . GLU A 1 169 ? 0.21 -8.695 -17.281 1 98.06 169 GLU A C 1
ATOM 1316 O O . GLU A 1 169 ? 1.039 -8.523 -18.172 1 98.06 169 GLU A O 1
ATOM 1321 N N . ALA A 1 170 ? -0.72 -9.633 -17.25 1 98.56 170 ALA A N 1
ATOM 1322 C CA . ALA A 1 170 ? -0.76 -10.594 -18.344 1 98.56 170 ALA A CA 1
ATOM 1323 C C . ALA A 1 170 ? -0.937 -9.875 -19.688 1 98.56 170 ALA A C 1
ATOM 1325 O O . ALA A 1 170 ? -0.238 -10.18 -20.656 1 98.56 170 ALA A O 1
ATOM 1326 N N . GLU A 1 171 ? -1.815 -8.93 -19.734 1 98 171 GLU A N 1
ATOM 1327 C CA . GLU A 1 171 ? -2.059 -8.172 -20.953 1 98 171 GLU A CA 1
ATOM 1328 C C . GLU A 1 171 ? -0.821 -7.379 -21.359 1 98 171 GLU A C 1
ATOM 1330 O O . GLU A 1 171 ? -0.45 -7.359 -22.531 1 98 171 GLU A O 1
ATOM 1335 N N . TYR A 1 172 ? -0.237 -6.797 -20.406 1 98 172 TYR A N 1
ATOM 1336 C CA . TYR A 1 172 ? 0.932 -5.957 -20.641 1 98 172 TYR A CA 1
ATOM 1337 C C . TYR A 1 172 ? 2.088 -6.773 -21.203 1 98 172 TYR A C 1
ATOM 1339 O O . TYR A 1 172 ? 2.678 -6.406 -22.219 1 98 172 TYR A O 1
ATOM 1347 N N . TYR A 1 173 ? 2.344 -7.957 -20.641 1 98.56 173 TYR A N 1
ATOM 1348 C CA . TYR A 1 173 ? 3.525 -8.734 -21 1 98.56 173 TYR A CA 1
ATOM 1349 C C . TYR A 1 173 ? 3.252 -9.609 -22.219 1 98.56 173 TYR A C 1
ATOM 1351 O O . TYR A 1 173 ? 4.184 -10.062 -22.891 1 98.56 173 TYR A O 1
ATOM 1359 N N . SER A 1 174 ? 1.969 -9.82 -22.547 1 98.38 174 SER A N 1
ATOM 1360 C CA . SER A 1 174 ? 1.613 -10.688 -23.656 1 98.38 174 SER A CA 1
ATOM 1361 C C . SER A 1 174 ? 2.049 -10.078 -24.984 1 98.38 174 SER A C 1
ATOM 1363 O O . SER A 1 174 ? 2.107 -10.766 -26.016 1 98.38 174 SER A O 1
ATOM 1365 N N . ALA A 1 175 ? 2.336 -8.812 -24.984 1 97.19 175 ALA A N 1
ATOM 1366 C CA . ALA A 1 175 ? 2.842 -8.148 -26.188 1 97.19 175 ALA A CA 1
ATOM 1367 C C . ALA A 1 175 ? 4.281 -8.57 -26.484 1 97.19 175 ALA A C 1
ATOM 1369 O O . ALA A 1 175 ? 4.75 -8.453 -27.609 1 97.19 175 ALA A O 1
ATOM 1370 N N . HIS A 1 176 ? 4.984 -9.164 -25.5 1 96.88 176 HIS A N 1
ATOM 1371 C CA . HIS A 1 176 ? 6.414 -9.406 -25.641 1 96.88 176 HIS A CA 1
ATOM 1372 C C . HIS A 1 176 ? 6.762 -10.859 -25.328 1 96.88 176 HIS A C 1
ATOM 1374 O O . HIS A 1 176 ? 7.816 -11.352 -25.734 1 96.88 176 HIS A O 1
ATOM 1380 N N . TYR A 1 177 ? 5.945 -11.531 -24.594 1 98.38 177 TYR A N 1
ATOM 1381 C CA . TYR A 1 177 ? 6.211 -12.898 -24.141 1 98.38 177 TYR A CA 1
ATOM 1382 C C . TYR A 1 177 ? 5.098 -13.844 -24.578 1 98.38 177 TYR A C 1
ATOM 1384 O O . TYR A 1 177 ? 3.92 -13.477 -24.562 1 98.38 177 TYR A O 1
ATOM 1392 N N . LYS A 1 178 ? 5.445 -15.055 -24.906 1 98.31 178 LYS A N 1
ATOM 1393 C CA . LYS A 1 178 ? 4.516 -15.977 -25.547 1 98.31 178 LYS A CA 1
ATOM 1394 C C . LYS A 1 178 ? 4.125 -17.109 -24.609 1 98.31 178 LYS A C 1
ATOM 1396 O O . LYS A 1 178 ? 3.297 -17.953 -24.969 1 98.31 178 LYS A O 1
ATOM 1401 N N . ASP A 1 179 ? 4.695 -17.203 -23.438 1 98.75 179 ASP A N 1
ATOM 1402 C CA . ASP A 1 179 ? 4.414 -18.203 -22.422 1 98.75 179 ASP A CA 1
ATOM 1403 C C . ASP A 1 179 ? 4.238 -17.562 -21.047 1 98.75 179 ASP A C 1
ATOM 1405 O O . ASP A 1 179 ? 5.219 -17.219 -20.391 1 98.75 179 ASP A O 1
ATOM 1409 N N . ILE A 1 180 ? 2.971 -17.359 -20.625 1 98.88 180 ILE A N 1
ATOM 1410 C CA . ILE A 1 180 ? 2.646 -16.641 -19.406 1 98.88 180 ILE A CA 1
ATOM 1411 C C . ILE A 1 180 ? 1.702 -17.469 -18.547 1 98.88 180 ILE A C 1
ATOM 1413 O O . ILE A 1 180 ? 0.732 -18.047 -19.047 1 98.88 180 ILE A O 1
ATOM 1417 N N . HIS A 1 181 ? 2.025 -17.625 -17.328 1 98.81 181 HIS A N 1
ATOM 1418 C CA . HIS A 1 181 ? 1.189 -18.281 -16.328 1 98.81 181 HIS A CA 1
ATOM 1419 C C . HIS A 1 181 ? 0.563 -17.266 -15.375 1 98.81 181 HIS A C 1
ATOM 1421 O O . HIS A 1 181 ? 1.275 -16.578 -14.641 1 98.81 181 HIS A O 1
ATOM 1427 N N . TYR A 1 182 ? -0.765 -17.094 -15.445 1 98.44 182 TYR A N 1
ATOM 1428 C CA . TYR A 1 182 ? -1.499 -16.312 -14.453 1 98.44 182 TYR A CA 1
ATOM 1429 C C . TYR A 1 182 ? -1.765 -17.141 -13.203 1 98.44 182 TYR A C 1
ATOM 1431 O O . TYR A 1 182 ? -2.646 -18.016 -13.195 1 98.44 182 TYR A O 1
ATOM 1439 N N . ALA A 1 183 ? -1.095 -16.797 -12.07 1 96.75 183 ALA A N 1
ATOM 1440 C CA . ALA A 1 183 ? -0.979 -17.734 -10.961 1 96.75 183 ALA A CA 1
ATOM 1441 C C . ALA A 1 183 ? -1.936 -17.359 -9.828 1 96.75 183 ALA A C 1
ATOM 1443 O O . ALA A 1 183 ? -1.591 -17.484 -8.648 1 96.75 183 ALA A O 1
ATOM 1444 N N . VAL A 1 184 ? -3.037 -16.812 -10.109 1 95.12 184 VAL A N 1
ATOM 1445 C CA . VAL A 1 184 ? -4.129 -16.547 -9.18 1 95.12 184 VAL A CA 1
ATOM 1446 C C . VAL A 1 184 ? -5.43 -17.125 -9.727 1 95.12 184 VAL A C 1
ATOM 1448 O O . VAL A 1 184 ? -5.793 -16.891 -10.875 1 95.12 184 VAL A O 1
ATOM 1451 N N . PRO A 1 185 ? -6.098 -17.922 -8.914 1 93.5 185 PRO A N 1
ATOM 1452 C CA . PRO A 1 185 ? -7.352 -18.484 -9.422 1 93.5 185 PRO A CA 1
ATOM 1453 C C . PRO A 1 185 ? -8.336 -17.406 -9.875 1 93.5 185 PRO A C 1
ATOM 1455 O O . PRO A 1 185 ? -8.445 -16.359 -9.242 1 93.5 185 PRO A O 1
ATOM 1458 N N . ALA A 1 186 ? -8.992 -17.625 -11.008 1 89.75 186 ALA A N 1
ATOM 1459 C CA . ALA A 1 186 ? -9.953 -16.703 -11.586 1 89.75 186 ALA A CA 1
ATOM 1460 C C . ALA A 1 186 ? -11.227 -17.422 -12.023 1 89.75 186 ALA A C 1
ATOM 1462 O O . ALA A 1 186 ? -11.195 -18.266 -12.922 1 89.75 186 ALA A O 1
ATOM 1463 N N . LEU A 1 187 ? -12.336 -16.984 -11.438 1 87.88 187 LEU A N 1
ATOM 1464 C CA . LEU A 1 187 ? -13.555 -17.766 -11.633 1 87.88 187 LEU A CA 1
ATOM 1465 C C . LEU A 1 187 ? -14.711 -16.859 -12.039 1 87.88 187 LEU A C 1
ATOM 1467 O O . LEU A 1 187 ? -15.789 -17.344 -12.406 1 87.88 187 LEU A O 1
ATOM 1471 N N . SER A 1 188 ? -14.477 -15.562 -11.969 1 86.81 188 SER A N 1
ATOM 1472 C CA . SER A 1 188 ? -15.539 -14.656 -12.359 1 86.81 188 SER A CA 1
ATOM 1473 C C . SER A 1 188 ? -15.664 -14.57 -13.883 1 86.81 188 SER A C 1
ATOM 1475 O O . SER A 1 188 ? -14.672 -14.75 -14.594 1 86.81 188 SER A O 1
ATOM 1477 N N . LYS A 1 189 ? -16.891 -14.305 -14.312 1 85.56 189 LYS A N 1
ATOM 1478 C CA . LYS A 1 189 ? -17.141 -14.195 -15.75 1 85.56 189 LYS A CA 1
ATOM 1479 C C . LYS A 1 189 ? -16.25 -13.125 -16.391 1 85.56 189 LYS A C 1
ATOM 1481 O O . LYS A 1 189 ? -15.719 -13.328 -17.469 1 85.56 189 LYS A O 1
ATOM 1486 N N . SER A 1 190 ? -16.141 -12.039 -15.742 1 86.94 190 SER A N 1
ATOM 1487 C CA . SER A 1 190 ? -15.336 -10.938 -16.266 1 86.94 190 SER A CA 1
ATOM 1488 C C . SER A 1 190 ? -13.875 -11.352 -16.438 1 86.94 190 SER A C 1
ATOM 1490 O O . SER A 1 190 ? -13.242 -11.016 -17.438 1 86.94 190 SER A O 1
ATOM 1492 N N . LYS A 1 191 ? -13.359 -12.109 -15.547 1 94.19 191 LYS A N 1
ATOM 1493 C CA . LYS A 1 191 ? -11.969 -12.539 -15.648 1 94.19 191 LYS A CA 1
ATOM 1494 C C . LYS A 1 191 ? -11.812 -13.633 -16.703 1 94.19 191 LYS A C 1
ATOM 1496 O O . LYS A 1 191 ? -10.82 -13.656 -17.438 1 94.19 191 LYS A O 1
ATOM 1501 N N . LEU A 1 192 ? -12.797 -14.508 -16.781 1 95.06 192 LEU A N 1
ATOM 1502 C CA . LEU A 1 192 ? -12.711 -15.586 -17.75 1 95.06 192 LEU A CA 1
ATOM 1503 C C . LEU A 1 192 ? -12.758 -15.039 -19.172 1 95.06 192 LEU A C 1
ATOM 1505 O O . LEU A 1 192 ? -12.109 -15.578 -20.078 1 95.06 192 LEU A O 1
ATOM 1509 N N . LYS A 1 193 ? -13.477 -13.953 -19.359 1 94.88 193 LYS A N 1
ATOM 1510 C CA . LYS A 1 193 ? -13.5 -13.312 -20.672 1 94.88 193 LYS A CA 1
ATOM 1511 C C . LYS A 1 193 ? -12.117 -12.773 -21.047 1 94.88 193 LYS A C 1
ATOM 1513 O O . LYS A 1 193 ? -11.664 -12.945 -22.172 1 94.88 193 LYS A O 1
ATOM 1518 N N . GLN A 1 194 ? -11.531 -12.133 -20.125 1 95.88 194 GLN A N 1
ATOM 1519 C CA . GLN A 1 194 ? -10.18 -11.617 -20.359 1 95.88 194 GLN A CA 1
ATOM 1520 C C . GLN A 1 194 ? -9.188 -12.75 -20.562 1 95.88 194 GLN A C 1
ATOM 1522 O O . GLN A 1 194 ? -8.297 -12.656 -21.422 1 95.88 194 GLN A O 1
ATOM 1527 N N . ILE A 1 195 ? -9.344 -13.805 -19.859 1 97.94 195 ILE A N 1
ATOM 1528 C CA . ILE A 1 195 ? -8.5 -14.984 -19.984 1 97.94 195 ILE A CA 1
ATOM 1529 C C . ILE A 1 195 ? -8.672 -15.602 -21.375 1 97.94 195 ILE A C 1
ATOM 1531 O O . ILE A 1 195 ? -7.688 -16.016 -22 1 97.94 195 ILE A O 1
ATOM 1535 N N . GLU A 1 196 ? -9.875 -15.625 -21.828 1 98.06 196 GLU A N 1
ATOM 1536 C CA . GLU A 1 196 ? -10.133 -16.094 -23.188 1 98.06 196 GLU A CA 1
ATOM 1537 C C . GLU A 1 196 ? -9.359 -15.281 -24.219 1 98.06 196 GLU A C 1
ATOM 1539 O O . GLU A 1 196 ? -8.695 -15.844 -25.094 1 98.06 196 GLU A O 1
ATOM 1544 N N . THR A 1 197 ? -9.438 -14 -24.047 1 97.94 197 THR A N 1
ATOM 1545 C CA . THR A 1 197 ? -8.758 -13.102 -24.969 1 97.94 197 THR A CA 1
ATOM 1546 C C . THR A 1 197 ? -7.254 -13.367 -24.969 1 97.94 197 THR A C 1
ATOM 1548 O O . THR A 1 197 ? -6.637 -13.453 -26.031 1 97.94 197 THR A O 1
ATOM 1551 N N . LEU A 1 198 ? -6.688 -13.586 -23.812 1 98.38 198 LEU A N 1
ATOM 1552 C CA . LEU A 1 198 ? -5.254 -13.828 -23.688 1 98.38 198 LEU A CA 1
ATOM 1553 C C . LEU A 1 198 ? -4.875 -15.195 -24.234 1 98.38 198 LEU A C 1
ATOM 1555 O O . LEU A 1 198 ? -3.822 -15.352 -24.844 1 98.38 198 LEU A O 1
ATOM 1559 N N . THR A 1 199 ? -5.738 -16.172 -24 1 98.44 199 THR A N 1
ATOM 1560 C CA . THR A 1 199 ? -5.512 -17.531 -24.5 1 98.44 199 THR A CA 1
ATOM 1561 C C . THR A 1 199 ? -5.469 -17.547 -26.016 1 98.44 199 THR A C 1
ATOM 1563 O O . THR A 1 199 ? -4.699 -18.312 -26.625 1 98.44 199 THR A O 1
ATOM 1566 N N . ARG A 1 200 ? -6.246 -16.719 -26.625 1 98.06 200 ARG A N 1
ATOM 1567 C CA . ARG A 1 200 ? -6.293 -16.641 -28.078 1 98.06 200 ARG A CA 1
ATOM 1568 C C . ARG A 1 200 ? -5.148 -15.797 -28.625 1 98.06 200 ARG A C 1
ATOM 1570 O O . ARG A 1 200 ? -4.734 -15.969 -29.781 1 98.06 200 ARG A O 1
ATOM 1577 N N . ARG A 1 201 ? -4.578 -14.953 -27.844 1 97.44 201 ARG A N 1
ATOM 1578 C CA . ARG A 1 201 ? -3.588 -13.969 -28.281 1 97.44 201 ARG A CA 1
ATOM 1579 C C . ARG A 1 201 ? -2.191 -14.586 -28.312 1 97.44 201 ARG A C 1
ATOM 1581 O O . ARG A 1 201 ? -1.398 -14.281 -29.203 1 97.44 201 ARG A O 1
ATOM 1588 N N . ILE A 1 202 ? -1.867 -15.438 -27.312 1 97.31 202 ILE A N 1
ATOM 1589 C CA . ILE A 1 202 ? -0.518 -15.992 -27.266 1 97.31 202 ILE A CA 1
ATOM 1590 C C . ILE A 1 202 ? -0.585 -17.516 -27.25 1 97.31 202 ILE A C 1
ATOM 1592 O O . ILE A 1 202 ? -1.582 -18.094 -26.828 1 97.31 202 ILE A O 1
ATOM 1596 N N . PRO A 1 203 ? 0.503 -18.203 -27.703 1 97.38 203 PRO A N 1
ATOM 1597 C CA . PRO A 1 203 ? 0.479 -19.656 -27.875 1 97.38 203 PRO A CA 1
ATOM 1598 C C . PRO A 1 203 ? 0.308 -20.391 -26.547 1 97.38 203 PRO A C 1
ATOM 1600 O O . PRO A 1 203 ? -0.287 -21.469 -26.516 1 97.38 203 PRO A O 1
ATOM 1603 N N . LYS A 1 204 ? 0.88 -19.766 -25.484 1 98.44 204 LYS A N 1
ATOM 1604 C CA . LYS A 1 204 ? 0.808 -20.453 -24.188 1 98.44 204 LYS A CA 1
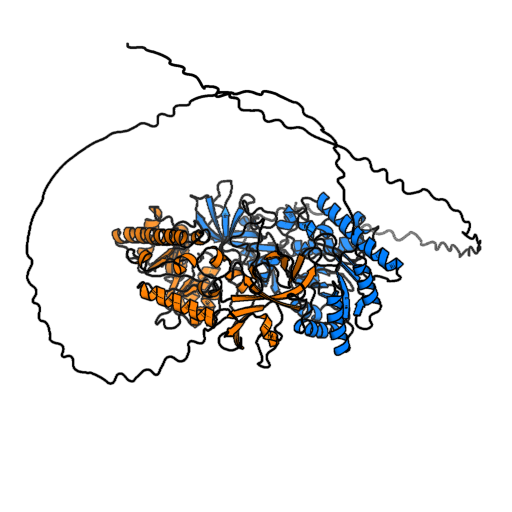ATOM 1605 C C . LYS A 1 204 ? 0.369 -19.5 -23.094 1 98.44 204 LYS A C 1
ATOM 1607 O O . LYS A 1 204 ? 1.172 -18.703 -22.594 1 98.44 204 LYS A O 1
ATOM 1612 N N . PHE A 1 205 ? -0.865 -19.562 -22.781 1 98.69 205 PHE A N 1
ATOM 1613 C CA . PHE A 1 205 ? -1.417 -18.875 -21.625 1 98.69 205 PHE A CA 1
ATOM 1614 C C . PHE A 1 205 ? -2.053 -19.859 -20.641 1 98.69 205 PHE A C 1
ATOM 1616 O O . PHE A 1 205 ? -2.943 -20.625 -21.031 1 98.69 205 PHE A O 1
ATOM 1623 N N . HIS A 1 206 ? -1.542 -19.859 -19.406 1 98.75 206 HIS A N 1
ATOM 1624 C CA . HIS A 1 206 ? -1.964 -20.859 -18.422 1 98.75 206 HIS A CA 1
ATOM 1625 C C . HIS A 1 206 ? -2.701 -20.219 -17.266 1 98.75 206 HIS A C 1
ATOM 1627 O O . HIS A 1 206 ? -2.381 -19.094 -16.859 1 98.75 206 HIS A O 1
ATOM 1633 N N . ILE A 1 207 ? -3.668 -20.891 -16.703 1 98.38 207 ILE A N 1
ATOM 1634 C CA . ILE A 1 207 ? -4.379 -20.453 -15.516 1 98.38 207 ILE A CA 1
ATOM 1635 C C . ILE A 1 207 ? -4.379 -21.562 -14.469 1 98.38 207 ILE A C 1
ATOM 1637 O O . ILE A 1 207 ? -3.928 -22.672 -14.742 1 98.38 207 ILE A O 1
ATOM 1641 N N . ASP A 1 208 ? -4.879 -21.219 -13.242 1 97 208 ASP A N 1
ATOM 1642 C CA . ASP A 1 208 ? -4.805 -22.172 -12.133 1 97 208 ASP A CA 1
ATOM 1643 C C . ASP A 1 208 ? -6.16 -22.828 -11.875 1 97 208 ASP A C 1
ATOM 1645 O O . ASP A 1 208 ? -7.203 -22.188 -12.039 1 97 208 ASP A O 1
ATOM 1649 N N . VAL A 1 209 ? -6.117 -24.078 -11.492 1 95.12 209 VAL A N 1
ATOM 1650 C CA . VAL A 1 209 ? -7.254 -24.812 -10.961 1 95.12 209 VAL A CA 1
ATOM 1651 C C . VAL A 1 209 ? -6.887 -25.406 -9.594 1 95.12 209 VAL A C 1
ATOM 1653 O O . VAL A 1 209 ? -5.777 -25.906 -9.406 1 95.12 209 VAL A O 1
ATOM 1656 N N . GLU A 1 210 ? -7.859 -25.297 -8.664 1 90.81 210 GLU A N 1
ATOM 1657 C CA . GLU A 1 210 ? -7.488 -25.781 -7.34 1 90.81 210 GLU A CA 1
ATOM 1658 C C . GLU A 1 210 ? -8.586 -26.656 -6.742 1 90.81 210 GLU A C 1
ATOM 1660 O O . GLU A 1 210 ? -8.477 -27.094 -5.594 1 90.81 210 GLU A O 1
ATOM 1665 N N . SER A 1 211 ? -9.68 -26.906 -7.492 1 92.5 211 SER A N 1
ATOM 1666 C CA . SER A 1 211 ? -10.758 -27.781 -7.023 1 92.5 211 SER A CA 1
ATOM 1667 C C . SER A 1 211 ? -11.633 -28.234 -8.18 1 92.5 211 SER A C 1
ATOM 1669 O O . SER A 1 211 ? -11.547 -27.703 -9.289 1 92.5 211 SER A O 1
ATOM 1671 N N . GLU A 1 212 ? -12.43 -29.281 -7.855 1 94.12 212 GLU A N 1
ATOM 1672 C CA . GLU A 1 212 ? -13.383 -29.75 -8.859 1 94.12 212 GLU A CA 1
ATOM 1673 C C . GLU A 1 212 ? -14.414 -28.672 -9.188 1 94.12 212 GLU A C 1
ATOM 1675 O O . GLU A 1 212 ? -14.844 -28.531 -10.336 1 94.12 212 GLU A O 1
ATOM 1680 N N . ALA A 1 213 ? -14.773 -27.922 -8.172 1 92.69 213 ALA A N 1
ATOM 1681 C CA . ALA A 1 213 ? -15.75 -26.859 -8.375 1 92.69 213 ALA A CA 1
ATOM 1682 C C . ALA A 1 213 ? -15.195 -25.781 -9.312 1 92.69 213 ALA A C 1
ATOM 1684 O O . ALA A 1 213 ? -15.906 -25.312 -10.211 1 92.69 213 ALA A O 1
ATOM 1685 N N . SER A 1 214 ? -13.992 -25.422 -9.086 1 93.75 214 SER A N 1
ATOM 1686 C CA . SER A 1 214 ? -13.383 -24.422 -9.969 1 93.75 214 SER A CA 1
ATOM 1687 C C . SER A 1 214 ? -13.211 -24.969 -11.383 1 93.75 214 SER A C 1
ATOM 1689 O O . SER A 1 214 ? -13.406 -24.234 -12.359 1 93.75 214 SER A O 1
ATOM 1691 N N . LEU A 1 215 ? -12.852 -26.281 -11.484 1 96.62 215 LEU A N 1
ATOM 1692 C CA . LEU A 1 215 ? -12.727 -26.906 -12.797 1 96.62 215 LEU A CA 1
ATOM 1693 C C . LEU A 1 215 ? -14.047 -26.859 -13.555 1 96.62 215 LEU A C 1
ATOM 1695 O O . LEU A 1 215 ? -14.078 -26.531 -14.742 1 96.62 215 LEU A O 1
ATOM 1699 N N . LYS A 1 216 ? -15.102 -27.109 -12.844 1 96.19 216 LYS A N 1
ATOM 1700 C CA . LYS A 1 216 ? -16.422 -27.109 -13.469 1 96.19 216 LYS A CA 1
ATOM 1701 C C . LYS A 1 216 ? -16.75 -25.75 -14.047 1 96.19 216 LYS A C 1
ATOM 1703 O O . LYS A 1 216 ? -17.25 -25.641 -15.172 1 96.19 216 LYS A O 1
ATOM 1708 N N . ILE A 1 217 ? -16.438 -24.703 -13.367 1 94.75 217 ILE A N 1
ATOM 1709 C CA . ILE A 1 217 ? -16.703 -23.344 -13.812 1 94.75 217 ILE A CA 1
ATOM 1710 C C . ILE A 1 217 ? -15.891 -23.031 -15.062 1 94.75 217 ILE A C 1
ATOM 1712 O O . ILE A 1 217 ? -16.422 -22.5 -16.047 1 94.75 217 ILE A O 1
ATOM 1716 N N . ILE A 1 218 ? -14.695 -23.453 -15.062 1 96.81 218 ILE A N 1
ATOM 1717 C CA . ILE A 1 218 ? -13.781 -23.188 -16.156 1 96.81 218 ILE A CA 1
ATOM 1718 C C . ILE A 1 218 ? -14.195 -23.984 -17.391 1 96.81 218 ILE A C 1
ATOM 1720 O O . ILE A 1 218 ? -14.234 -23.469 -18.5 1 96.81 218 ILE A O 1
ATOM 1724 N N . GLU A 1 219 ? -14.586 -25.25 -17.188 1 97.69 219 GLU A N 1
ATOM 1725 C CA . GLU A 1 219 ? -15.008 -26.125 -18.281 1 97.69 219 GLU A CA 1
ATOM 1726 C C . GLU A 1 219 ? -16.297 -25.594 -18.922 1 97.69 219 GLU A C 1
ATOM 1728 O O . GLU A 1 219 ? -16.422 -25.625 -20.156 1 97.69 219 GLU A O 1
ATOM 1733 N N . GLU A 1 220 ? -17.188 -25.203 -18.062 1 97 220 GLU A N 1
ATOM 1734 C CA . GLU A 1 220 ? -18.438 -24.688 -18.594 1 97 220 GLU A CA 1
ATOM 1735 C C . GLU A 1 220 ? -18.203 -23.469 -19.484 1 97 220 GLU A C 1
ATOM 1737 O O . GLU A 1 220 ? -18.797 -23.359 -20.562 1 97 220 GLU A O 1
ATOM 1742 N N . TYR A 1 221 ? -17.375 -22.594 -19.078 1 96.38 221 TYR A N 1
ATOM 1743 C CA . TYR A 1 221 ? -17.047 -21.422 -19.891 1 96.38 221 TYR A CA 1
ATOM 1744 C C . TYR A 1 221 ? -16.375 -21.844 -21.188 1 96.38 221 TYR A C 1
ATOM 1746 O O . TYR A 1 221 ? -16.75 -21.359 -22.266 1 96.38 221 TYR A O 1
ATOM 1754 N N . ALA A 1 222 ? -15.414 -22.734 -21.094 1 98 222 ALA A N 1
ATOM 1755 C CA . ALA A 1 222 ? -14.664 -23.203 -22.25 1 98 222 ALA A CA 1
ATOM 1756 C C . ALA A 1 222 ? -15.594 -23.844 -23.281 1 98 222 ALA A C 1
ATOM 1758 O O . ALA A 1 222 ? -15.477 -23.578 -24.484 1 98 222 ALA A O 1
ATOM 1759 N N . LYS A 1 223 ? -16.5 -24.625 -22.766 1 97.69 223 LYS A N 1
ATOM 1760 C CA . LYS A 1 223 ? -17.484 -25.281 -23.625 1 97.69 223 LYS A CA 1
ATOM 1761 C C . LYS A 1 223 ? -18.344 -24.266 -24.359 1 97.69 223 LYS A C 1
ATOM 1763 O O . LYS A 1 223 ? -18.5 -24.344 -25.578 1 97.69 223 LYS A O 1
ATOM 1768 N N . ASN A 1 224 ? -18.766 -23.281 -23.625 1 97.44 224 ASN A N 1
ATOM 1769 C CA . ASN A 1 224 ? -19.688 -22.297 -24.156 1 97.44 224 ASN A CA 1
ATOM 1770 C C . ASN A 1 224 ? -19 -21.359 -25.156 1 97.44 224 ASN A C 1
ATOM 1772 O O . ASN A 1 224 ? -19.641 -20.734 -25.984 1 97.44 224 ASN A O 1
ATOM 1776 N N . HIS A 1 225 ? -17.688 -21.328 -25.125 1 97.19 225 HIS A N 1
ATOM 1777 C CA . HIS A 1 225 ? -16.969 -20.375 -25.969 1 97.19 225 HIS A CA 1
ATOM 1778 C C . HIS A 1 225 ? -16.031 -21.094 -26.938 1 97.19 225 HIS A C 1
ATOM 1780 O O . HIS A 1 225 ? -15.227 -20.453 -27.609 1 97.19 225 HIS A O 1
ATOM 1786 N N . ASN A 1 226 ? -16.078 -22.359 -26.953 1 97.44 226 ASN A N 1
ATOM 1787 C CA . ASN A 1 226 ? -15.281 -23.188 -27.859 1 97.44 226 ASN A CA 1
ATOM 1788 C C . ASN A 1 226 ? -13.789 -22.875 -27.75 1 97.44 226 ASN A C 1
ATOM 1790 O O . ASN A 1 226 ? -13.141 -22.562 -28.75 1 97.44 226 ASN A O 1
ATOM 1794 N N . ILE A 1 227 ? -13.344 -22.984 -26.547 1 97.69 227 ILE A N 1
ATOM 1795 C CA . ILE A 1 227 ? -11.93 -22.734 -26.266 1 97.69 227 ILE A CA 1
ATOM 1796 C C . ILE A 1 227 ? -11.398 -23.797 -25.312 1 97.69 227 ILE A C 1
ATOM 1798 O O . ILE A 1 227 ? -12.172 -24.453 -24.609 1 97.69 227 ILE A O 1
ATOM 1802 N N . GLN A 1 228 ? -10.133 -24.078 -25.422 1 98.31 228 GLN A N 1
ATOM 1803 C CA . GLN A 1 228 ? -9.453 -24.969 -24.484 1 98.31 228 GLN A CA 1
ATOM 1804 C C . GLN A 1 228 ? -8.43 -24.203 -23.641 1 98.31 228 GLN A C 1
ATOM 1806 O O . GLN A 1 228 ? -7.535 -23.562 -24.188 1 98.31 228 GLN A O 1
ATOM 1811 N N . PHE A 1 229 ? -8.57 -24.281 -22.359 1 98.44 229 PHE A N 1
ATOM 1812 C CA . PHE A 1 229 ? -7.648 -23.578 -21.484 1 98.44 229 PHE A CA 1
ATOM 1813 C C . PHE A 1 229 ? -6.508 -24.484 -21.062 1 98.44 229 PHE A C 1
ATOM 1815 O O . PHE A 1 229 ? -6.695 -25.703 -20.906 1 98.44 229 PHE A O 1
ATOM 1822 N N . SER A 1 230 ? -5.312 -23.969 -20.984 1 98.62 230 SER A N 1
ATOM 1823 C CA . SER A 1 230 ? -4.176 -24.641 -20.359 1 98.62 230 SER A CA 1
ATOM 1824 C C . SER A 1 230 ? -4.141 -24.391 -18.859 1 98.62 230 SER A C 1
ATOM 1826 O O . SER A 1 230 ? -4.215 -23.234 -18.406 1 98.62 230 SER A O 1
ATOM 1828 N N . VAL A 1 231 ? -4.035 -25.484 -18 1 98.44 231 VAL A N 1
ATOM 1829 C CA . VAL A 1 231 ? -4.234 -25.25 -16.578 1 98.44 231 VAL A CA 1
ATOM 1830 C C . VAL A 1 231 ? -3.086 -25.875 -15.789 1 98.44 231 VAL A C 1
ATOM 1832 O O . VAL A 1 231 ? -2.586 -26.953 -16.141 1 98.44 231 VAL A O 1
ATOM 1835 N N . PHE A 1 232 ? -2.607 -25.141 -14.805 1 98.44 232 PHE A N 1
ATOM 1836 C CA . PHE A 1 232 ? -1.794 -25.688 -13.727 1 98.44 232 PHE A CA 1
ATOM 1837 C C . PHE A 1 232 ? -2.66 -26.047 -12.523 1 98.44 232 PHE A C 1
ATOM 1839 O O . PHE A 1 232 ? -3.592 -25.328 -12.18 1 98.44 232 PHE A O 1
ATOM 1846 N N . VAL A 1 233 ? -2.395 -27.188 -11.93 1 97.81 233 VAL A N 1
ATOM 1847 C CA . VAL A 1 233 ? -3.029 -27.516 -10.656 1 97.81 233 VAL A CA 1
ATOM 1848 C C . VAL A 1 233 ? -2.168 -27.031 -9.5 1 97.81 233 VAL A C 1
ATOM 1850 O O . VAL A 1 233 ? -0.993 -27.391 -9.391 1 97.81 233 VAL A O 1
ATOM 1853 N N . GLN A 1 234 ? -2.746 -26.156 -8.695 1 95.94 234 GLN A N 1
ATOM 1854 C CA . GLN A 1 234 ? -2.051 -25.688 -7.5 1 95.94 234 GLN A CA 1
ATOM 1855 C C . GLN A 1 234 ? -2.021 -26.766 -6.422 1 95.94 234 GLN A C 1
ATOM 1857 O O . GLN A 1 234 ? -3.049 -27.375 -6.121 1 95.94 234 GLN A O 1
ATOM 1862 N N . VAL A 1 235 ? -0.843 -26.969 -5.863 1 95.69 235 VAL A N 1
ATOM 1863 C CA . VAL A 1 235 ? -0.657 -27.984 -4.836 1 95.69 235 VAL A CA 1
ATOM 1864 C C . VAL A 1 235 ? -0.226 -27.328 -3.527 1 95.69 235 VAL A C 1
ATOM 1866 O O . VAL A 1 235 ? 0.681 -26.5 -3.516 1 95.69 235 VAL A O 1
ATOM 1869 N N . ASP A 1 236 ? -0.919 -27.625 -2.473 1 92.69 236 ASP A N 1
ATOM 1870 C CA . ASP A 1 236 ? -0.542 -27.094 -1.162 1 92.69 236 ASP A CA 1
ATOM 1871 C C . ASP A 1 236 ? 0.611 -27.906 -0.563 1 92.69 236 ASP A C 1
ATOM 1873 O O . ASP A 1 236 ? 0.436 -29.062 -0.184 1 92.69 236 ASP A O 1
ATOM 1877 N N . CYS A 1 237 ? 1.71 -27.312 -0.401 1 90.69 237 CYS A N 1
ATOM 1878 C CA . CYS A 1 237 ? 2.863 -28.016 0.153 1 90.69 237 CYS A CA 1
ATOM 1879 C C . CYS A 1 237 ? 3.184 -27.5 1.556 1 90.69 237 CYS A C 1
ATOM 1881 O O . CYS A 1 237 ? 4.281 -27.734 2.068 1 90.69 237 CYS A O 1
ATOM 1883 N N . GLY A 1 238 ? 2.201 -26.719 2.117 1 85.31 238 GLY A N 1
ATOM 1884 C CA . GLY A 1 238 ? 2.471 -26.359 3.5 1 85.31 238 GLY A CA 1
ATOM 1885 C C . GLY A 1 238 ? 1.995 -24.953 3.859 1 85.31 238 GLY A C 1
ATOM 1886 O O . GLY A 1 238 ? 1.712 -24.672 5.023 1 85.31 238 GLY A O 1
ATOM 1887 N N . GLN A 1 239 ? 1.903 -24 2.928 1 78.31 239 GLN A N 1
ATOM 1888 C CA . GLN A 1 239 ? 1.491 -22.625 3.203 1 78.31 239 GLN A CA 1
ATOM 1889 C C . GLN A 1 239 ? -0 -22.547 3.516 1 78.31 239 GLN A C 1
ATOM 1891 O O . GLN A 1 239 ? -0.444 -21.656 4.242 1 78.31 239 GLN A O 1
ATOM 1896 N N . HIS A 1 240 ? -0.797 -23.359 2.971 1 76.62 240 HIS A N 1
ATOM 1897 C CA . HIS A 1 240 ? -2.236 -23.469 3.174 1 76.62 240 HIS A CA 1
ATOM 1898 C C . HIS A 1 240 ? -2.967 -22.219 2.691 1 76.62 240 HIS A C 1
ATOM 1900 O O . HIS A 1 240 ? -3.945 -21.797 3.305 1 76.62 240 HIS A O 1
ATOM 1906 N N . ARG A 1 241 ? -2.375 -21.516 1.719 1 75.75 241 ARG A N 1
ATOM 1907 C CA . ARG A 1 241 ? -3.025 -20.391 1.062 1 75.75 241 ARG A CA 1
ATOM 1908 C C . ARG A 1 241 ? -3.986 -20.859 -0.022 1 75.75 241 ARG A C 1
ATOM 1910 O O . ARG A 1 241 ? -5.184 -20.578 0.035 1 75.75 241 ARG A O 1
ATOM 1917 N N . VAL A 1 242 ? -3.451 -21.547 -0.992 1 79.25 242 VAL A N 1
ATOM 1918 C CA . VAL A 1 242 ? -4.199 -22.141 -2.098 1 79.25 242 VAL A CA 1
ATOM 1919 C C . VAL A 1 242 ? -3.605 -23.5 -2.457 1 79.25 242 VAL A C 1
ATOM 1921 O O . VAL A 1 242 ? -2.473 -23.797 -2.078 1 79.25 242 VAL A O 1
ATOM 1924 N N . GLY A 1 243 ? -4.531 -24.266 -3.061 1 89.12 243 GLY A N 1
ATOM 1925 C CA . GLY A 1 243 ? -4.012 -25.516 -3.611 1 89.12 243 GLY A CA 1
ATOM 1926 C C . GLY A 1 243 ? -4.68 -26.75 -3.031 1 89.12 243 GLY A C 1
ATOM 1927 O O . GLY A 1 243 ? -5.207 -26.703 -1.917 1 89.12 243 GLY A O 1
ATOM 1928 N N . VAL A 1 244 ? -4.527 -27.844 -3.725 1 92.31 244 VAL A N 1
ATOM 1929 C CA . VAL A 1 244 ? -5.109 -29.125 -3.32 1 92.31 244 VAL A CA 1
ATOM 1930 C C . VAL A 1 244 ? -4.199 -29.797 -2.305 1 92.31 244 VAL A C 1
ATOM 1932 O O . VAL A 1 244 ? -2.994 -29.547 -2.271 1 92.31 244 VAL A O 1
ATOM 1935 N N . ASP A 1 245 ? -4.816 -30.594 -1.519 1 92 245 ASP A N 1
ATOM 1936 C CA . ASP A 1 245 ? -4.055 -31.469 -0.64 1 92 245 ASP A CA 1
ATOM 1937 C C . ASP A 1 245 ? -3.473 -32.656 -1.418 1 92 245 ASP A C 1
ATOM 1939 O O . ASP A 1 245 ? -4.211 -33.5 -1.903 1 92 245 ASP A O 1
ATOM 1943 N N . PRO A 1 246 ? -2.168 -32.75 -1.48 1 93.5 246 PRO A N 1
ATOM 1944 C CA . PRO A 1 246 ? -1.551 -33.781 -2.297 1 93.5 246 PRO A CA 1
ATOM 1945 C C . PRO A 1 246 ? -1.789 -35.188 -1.737 1 93.5 246 PRO A C 1
ATOM 1947 O O . PRO A 1 246 ? -1.54 -36.188 -2.426 1 93.5 246 PRO A O 1
ATOM 1950 N N . ASN A 1 247 ? -2.25 -35.25 -0.515 1 91.94 247 ASN A N 1
ATOM 1951 C CA . ASN A 1 247 ? -2.484 -36.562 0.107 1 91.94 247 ASN A CA 1
ATOM 1952 C C . ASN A 1 247 ? -3.955 -36.969 0.029 1 91.94 247 ASN A C 1
ATOM 1954 O O . ASN A 1 247 ? -4.328 -38.062 0.459 1 91.94 247 ASN A O 1
ATOM 1958 N N . ASP A 1 248 ? -4.738 -36.125 -0.539 1 92.12 248 ASP A N 1
ATOM 1959 C CA . ASP A 1 248 ? -6.168 -36.406 -0.675 1 92.12 248 ASP A CA 1
ATOM 1960 C C . ASP A 1 248 ? -6.477 -37.062 -2.01 1 92.12 248 ASP A C 1
ATOM 1962 O O . ASP A 1 248 ? -6.031 -36.594 -3.062 1 92.12 248 ASP A O 1
ATOM 1966 N N . GLU A 1 249 ? -7.27 -38.125 -1.954 1 93.5 249 GLU A N 1
ATOM 1967 C CA . GLU A 1 249 ? -7.68 -38.812 -3.164 1 93.5 249 GLU A CA 1
ATOM 1968 C C . GLU A 1 249 ? -8.461 -37.906 -4.102 1 93.5 249 GLU A C 1
ATOM 1970 O O . GLU A 1 249 ? -8.391 -38.062 -5.324 1 93.5 249 GLU A O 1
ATOM 1975 N N . ALA A 1 250 ? -9.148 -37 -3.525 1 92.62 250 ALA A N 1
ATOM 1976 C CA . ALA A 1 250 ? -9.914 -36.031 -4.324 1 92.62 250 ALA A CA 1
ATOM 1977 C C . ALA A 1 250 ? -9 -35.25 -5.246 1 92.62 250 ALA A C 1
ATOM 1979 O O . ALA A 1 250 ? -9.406 -34.844 -6.344 1 92.62 250 ALA A O 1
ATOM 1980 N N . SER A 1 251 ? -7.777 -35.062 -4.781 1 95.56 251 SER A N 1
ATOM 1981 C CA . SER A 1 251 ? -6.812 -34.344 -5.59 1 95.56 251 SER A CA 1
ATOM 1982 C C . SER A 1 251 ? -6.387 -35.125 -6.812 1 95.56 251 SER A C 1
ATOM 1984 O O . SER A 1 251 ? -6.234 -34.594 -7.902 1 95.56 251 SER A O 1
ATOM 1986 N N . LEU A 1 252 ? -6.246 -36.438 -6.652 1 96.56 252 LEU A N 1
ATOM 1987 C CA . LEU A 1 252 ? -5.934 -37.312 -7.785 1 96.56 252 LEU A CA 1
ATOM 1988 C C . LEU A 1 252 ? -7.086 -37.344 -8.789 1 96.56 252 LEU A C 1
ATOM 1990 O O . LEU A 1 252 ? -6.859 -37.281 -10 1 96.56 252 LEU A O 1
ATOM 1994 N N . ARG A 1 253 ? -8.219 -37.375 -8.234 1 96.5 253 ARG A N 1
ATOM 1995 C CA . ARG A 1 253 ? -9.406 -37.375 -9.086 1 96.5 253 ARG A CA 1
ATOM 1996 C C . ARG A 1 253 ? -9.516 -36.094 -9.883 1 96.5 253 ARG A C 1
ATOM 1998 O O . ARG A 1 253 ? -9.898 -36.125 -11.055 1 96.5 253 ARG A O 1
ATOM 2005 N N . LEU A 1 254 ? -9.188 -34.969 -9.281 1 97 254 LEU A N 1
ATOM 2006 C CA . LEU A 1 254 ? -9.211 -33.688 -9.961 1 97 254 LEU A CA 1
ATOM 2007 C C . LEU A 1 254 ? -8.297 -33.719 -11.18 1 97 254 LEU A C 1
ATOM 2009 O O . LEU A 1 254 ? -8.703 -33.312 -12.273 1 97 254 LEU A O 1
ATOM 2013 N N . VAL A 1 255 ? -7.109 -34.219 -11.008 1 98.19 255 VAL A N 1
ATOM 2014 C CA . VAL A 1 255 ? -6.141 -34.219 -12.094 1 98.19 255 VAL A CA 1
ATOM 2015 C C . VAL A 1 255 ? -6.582 -35.188 -13.18 1 98.19 255 VAL A C 1
ATOM 2017 O O . VAL A 1 255 ? -6.402 -34.938 -14.375 1 98.19 255 VAL A O 1
ATOM 2020 N N . GLN A 1 256 ? -7.164 -36.312 -12.766 1 97.62 256 GLN A N 1
ATOM 2021 C CA . GLN A 1 256 ? -7.707 -37.25 -13.734 1 97.62 256 GLN A CA 1
ATOM 2022 C C . GLN A 1 256 ? -8.797 -36.594 -14.586 1 97.62 256 GLN A C 1
ATOM 2024 O O . GLN A 1 256 ? -8.812 -36.781 -15.805 1 97.62 256 GLN A O 1
ATOM 2029 N N . LYS A 1 257 ? -9.641 -35.875 -13.945 1 97.88 257 LYS A N 1
ATOM 2030 C CA . LYS A 1 257 ? -10.711 -35.188 -14.664 1 97.88 257 LYS A CA 1
ATOM 2031 C C . LYS A 1 257 ? -10.133 -34.156 -15.641 1 97.88 257 LYS A C 1
ATOM 2033 O O . LYS A 1 257 ? -10.641 -34.031 -16.75 1 97.88 257 LYS A O 1
ATOM 2038 N N . ILE A 1 258 ? -9.141 -33.5 -15.211 1 98.19 258 ILE A N 1
ATOM 2039 C CA . ILE A 1 258 ? -8.469 -32.531 -16.078 1 98.19 258 ILE A CA 1
ATOM 2040 C C . ILE A 1 258 ? -7.879 -33.219 -17.297 1 98.19 258 ILE A C 1
ATOM 2042 O O . ILE A 1 258 ? -8.047 -32.781 -18.422 1 98.19 258 ILE A O 1
ATOM 2046 N N . HIS A 1 259 ? -7.234 -34.344 -17.047 1 97.44 259 HIS A N 1
ATOM 2047 C CA . HIS A 1 259 ? -6.578 -35.125 -18.094 1 97.44 259 HIS A CA 1
ATOM 2048 C C . HIS A 1 259 ? -7.582 -35.625 -19.125 1 97.44 259 HIS A C 1
ATOM 2050 O O . HIS A 1 259 ? -7.266 -35.688 -20.312 1 97.44 259 HIS A O 1
ATOM 2056 N N . GLU A 1 260 ? -8.75 -35.844 -18.734 1 97.12 260 GLU A N 1
ATOM 2057 C CA . GLU A 1 260 ? -9.773 -36.438 -19.594 1 97.12 260 GLU A CA 1
ATOM 2058 C C . GLU A 1 260 ? -10.625 -35.375 -20.25 1 97.12 260 GLU A C 1
ATOM 2060 O O . GLU A 1 260 ? -11.375 -35.656 -21.188 1 97.12 260 GLU A O 1
ATOM 2065 N N . SER A 1 261 ? -10.523 -34.188 -19.812 1 97.69 261 SER A N 1
ATOM 2066 C CA . SER A 1 261 ? -11.406 -33.125 -20.266 1 97.69 261 SER A CA 1
ATOM 2067 C C . SER A 1 261 ? -10.992 -32.594 -21.641 1 97.69 261 SER A C 1
ATOM 2069 O O . SER A 1 261 ? -9.812 -32.344 -21.875 1 97.69 261 SER A O 1
ATOM 2071 N N . PRO A 1 262 ? -11.898 -32.406 -22.578 1 97.56 262 PRO A N 1
ATOM 2072 C CA . PRO A 1 262 ? -11.578 -31.781 -23.875 1 97.56 262 PRO A CA 1
ATOM 2073 C C . PRO A 1 262 ? -11.508 -30.266 -23.797 1 97.56 262 PRO A C 1
ATOM 2075 O O . PRO A 1 262 ? -11.125 -29.609 -24.766 1 97.56 262 PRO A O 1
ATOM 2078 N N . HIS A 1 263 ? -11.844 -29.656 -22.641 1 97.81 263 HIS A N 1
ATOM 2079 C CA . HIS A 1 263 ? -12 -28.219 -22.516 1 97.81 263 HIS A CA 1
ATOM 2080 C C . HIS A 1 263 ? -10.797 -27.594 -21.797 1 97.81 263 HIS A C 1
ATOM 2082 O O . HIS A 1 263 ? -10.617 -26.375 -21.828 1 97.81 263 HIS A O 1
ATOM 2088 N N . VAL A 1 264 ? -10.016 -28.469 -21.172 1 98.06 264 VAL A N 1
ATOM 2089 C CA . VAL A 1 264 ? -8.797 -28 -20.5 1 98.06 264 VAL A CA 1
ATOM 2090 C C . VAL A 1 264 ? -7.648 -28.953 -20.797 1 98.06 264 VAL A C 1
ATOM 2092 O O . VAL A 1 264 ? -7.875 -30.141 -21.094 1 98.06 264 VAL A O 1
ATOM 2095 N N . LYS A 1 265 ? -6.465 -28.438 -20.797 1 98.12 265 LYS A N 1
ATOM 2096 C CA . LYS A 1 265 ? -5.238 -29.219 -20.953 1 98.12 265 LYS A CA 1
ATOM 2097 C C . LYS A 1 265 ? -4.324 -29.047 -19.75 1 98.12 265 LYS A C 1
ATOM 2099 O O . LYS A 1 265 ? -4.09 -27.922 -19.297 1 98.12 265 LYS A O 1
ATOM 2104 N N . LEU A 1 266 ? -3.824 -30.109 -19.234 1 98.38 266 LEU A N 1
ATOM 2105 C CA . LEU A 1 266 ? -2.934 -30.078 -18.094 1 98.38 266 LEU A CA 1
ATOM 2106 C C . LEU A 1 266 ? -1.557 -29.547 -18.484 1 98.38 266 LEU A C 1
ATOM 2108 O O . LEU A 1 266 ? -0.854 -30.172 -19.281 1 98.38 266 LEU A O 1
ATOM 2112 N N . ALA A 1 267 ? -1.19 -28.422 -17.922 1 98.31 267 ALA A N 1
ATOM 2113 C CA . ALA A 1 267 ? 0.129 -27.828 -18.156 1 98.31 267 ALA A CA 1
ATOM 2114 C C . ALA A 1 267 ? 1.131 -28.312 -17.109 1 98.31 267 ALA A C 1
ATOM 2116 O O . ALA A 1 267 ? 2.328 -28.422 -17.391 1 98.31 267 ALA A O 1
ATOM 2117 N N . GLY A 1 268 ? 0.646 -28.562 -15.93 1 98.44 268 GLY A N 1
ATOM 2118 C CA . GLY A 1 268 ? 1.547 -29.031 -14.898 1 98.44 268 GLY A CA 1
ATOM 2119 C C . GLY A 1 268 ? 1.014 -28.812 -13.492 1 98.44 268 GLY A C 1
ATOM 2120 O O . GLY A 1 268 ? -0.188 -28.625 -13.305 1 98.44 268 GLY A O 1
ATOM 2121 N N . LEU A 1 269 ? 1.934 -29.047 -12.516 1 98.25 269 LEU A N 1
ATOM 2122 C CA . LEU A 1 269 ? 1.703 -28.766 -11.102 1 98.25 269 LEU A CA 1
ATOM 2123 C C . LEU A 1 269 ? 2.459 -27.516 -10.664 1 98.25 269 LEU A C 1
ATOM 2125 O O . LEU A 1 269 ? 3.586 -27.281 -11.109 1 98.25 269 LEU A O 1
ATOM 2129 N N . TYR A 1 270 ? 1.797 -26.703 -9.852 1 97.69 270 TYR A N 1
ATOM 2130 C CA . TYR A 1 270 ? 2.352 -25.453 -9.359 1 97.69 270 TYR A CA 1
ATOM 2131 C C . TYR A 1 270 ? 2.232 -25.359 -7.844 1 97.69 270 TYR A C 1
ATOM 2133 O O . TYR A 1 270 ? 1.151 -25.562 -7.285 1 97.69 270 TYR A O 1
ATOM 2141 N N . THR A 1 271 ? 3.355 -25.109 -7.223 1 95.81 271 THR A N 1
ATOM 2142 C CA . THR A 1 271 ? 3.281 -24.938 -5.773 1 95.81 271 THR A CA 1
ATOM 2143 C C . THR A 1 271 ? 4.184 -23.797 -5.316 1 95.81 271 THR A C 1
ATOM 2145 O O . THR A 1 271 ? 5.184 -23.484 -5.969 1 95.81 271 THR A O 1
ATOM 2148 N N . HIS A 1 272 ? 3.738 -23.125 -4.305 1 91.88 272 HIS A N 1
ATOM 2149 C CA . HIS A 1 272 ? 4.461 -22.016 -3.668 1 91.88 272 HIS A CA 1
ATOM 2150 C C . HIS A 1 272 ? 4.664 -22.281 -2.182 1 91.88 272 HIS A C 1
ATOM 2152 O O . HIS A 1 272 ? 3.697 -22.438 -1.434 1 91.88 272 HIS A O 1
ATOM 2158 N N . ALA A 1 273 ? 5.91 -22.312 -1.803 1 87.38 273 ALA A N 1
ATOM 2159 C CA . ALA A 1 273 ? 6.223 -22.547 -0.395 1 87.38 273 ALA A CA 1
ATOM 2160 C C . ALA A 1 273 ? 6.344 -21.234 0.361 1 87.38 273 ALA A C 1
ATOM 2162 O O . ALA A 1 273 ? 7.414 -20.891 0.87 1 87.38 273 ALA A O 1
ATOM 2163 N N . GLY A 1 274 ? 5.25 -20.578 0.581 1 85.69 274 GLY A N 1
ATOM 2164 C CA . GLY A 1 274 ? 5.23 -19.297 1.264 1 85.69 274 GLY A CA 1
ATOM 2165 C C . GLY A 1 274 ? 5.664 -19.391 2.715 1 85.69 274 GLY A C 1
ATOM 2166 O O . GLY A 1 274 ? 6.109 -18.391 3.297 1 85.69 274 GLY A O 1
ATOM 2167 N N . GLN A 1 275 ? 5.598 -20.562 3.311 1 84.5 275 GLN A N 1
ATOM 2168 C CA . GLN A 1 275 ? 6.02 -20.766 4.695 1 84.5 275 GLN A CA 1
ATOM 2169 C C . GLN A 1 275 ? 7.516 -20.5 4.855 1 84.5 275 GLN A C 1
ATOM 2171 O O . GLN A 1 275 ? 8.008 -20.328 5.973 1 84.5 275 GLN A O 1
ATOM 2176 N N . SER A 1 276 ? 8.18 -20.484 3.752 1 86.12 276 SER A N 1
ATOM 2177 C CA . SER A 1 276 ? 9.602 -20.172 3.797 1 86.12 276 SER A CA 1
ATOM 2178 C C . SER A 1 276 ? 9.844 -18.766 4.309 1 86.12 276 SER A C 1
ATOM 2180 O O . SER A 1 276 ? 10.938 -18.453 4.789 1 86.12 276 SER A O 1
ATOM 2182 N N . TYR A 1 277 ? 8.898 -17.922 4.227 1 87.56 277 TYR A N 1
ATOM 2183 C CA . TYR A 1 277 ? 9.023 -16.547 4.695 1 87.56 277 TYR A CA 1
ATOM 2184 C C . TYR A 1 277 ? 9.031 -16.484 6.219 1 87.56 277 TYR A C 1
ATOM 2186 O O . TYR A 1 277 ? 9.391 -15.461 6.801 1 87.56 277 TYR A O 1
ATOM 2194 N N . ALA A 1 278 ? 8.695 -17.516 6.832 1 86.56 278 ALA A N 1
ATOM 2195 C CA . ALA A 1 278 ? 8.727 -17.578 8.289 1 86.56 278 ALA A CA 1
ATOM 2196 C C . ALA A 1 278 ? 10.023 -18.203 8.789 1 86.56 278 ALA A C 1
ATOM 2198 O O . ALA A 1 278 ? 10.281 -18.25 9.992 1 86.56 278 ALA A O 1
ATOM 2199 N N . CYS A 1 279 ? 10.82 -18.672 7.844 1 90.81 279 CYS A N 1
ATOM 2200 C CA . CYS A 1 279 ? 12.086 -19.297 8.203 1 90.81 279 CYS A CA 1
ATOM 2201 C C . CYS A 1 279 ? 13.062 -18.266 8.758 1 90.81 279 CYS A C 1
ATOM 2203 O O . CYS A 1 279 ? 12.883 -17.062 8.57 1 90.81 279 CYS A O 1
ATOM 2205 N N . ARG A 1 280 ? 14.016 -18.797 9.5 1 92.62 280 ARG A N 1
ATOM 2206 C CA . ARG A 1 280 ? 15.141 -18 9.992 1 92.62 280 ARG A CA 1
ATOM 2207 C C . ARG A 1 280 ? 16.469 -18.703 9.742 1 92.62 280 ARG A C 1
ATOM 2209 O O . ARG A 1 280 ? 16.797 -19.672 10.43 1 92.62 280 ARG A O 1
ATOM 2216 N N . GLY A 1 281 ? 17.094 -18.219 8.664 1 94.44 281 GLY A N 1
ATOM 2217 C CA . GLY A 1 281 ? 18.375 -18.781 8.289 1 94.44 281 GLY A CA 1
ATOM 2218 C C . GLY A 1 281 ? 18.281 -19.75 7.133 1 94.44 281 GLY A C 1
ATOM 2219 O O . GLY A 1 281 ? 17.203 -20.266 6.832 1 94.44 281 GLY A O 1
ATOM 2220 N N . LYS A 1 282 ? 19.422 -20.047 6.613 1 96.12 282 LYS A N 1
ATOM 2221 C CA . LYS A 1 282 ? 19.531 -20.859 5.402 1 96.12 282 LYS A CA 1
ATOM 2222 C C . LYS A 1 282 ? 19.125 -22.312 5.668 1 96.12 282 LYS A C 1
ATOM 2224 O O . LYS A 1 282 ? 18.516 -22.953 4.812 1 96.12 282 LYS A O 1
ATOM 2229 N N . GLU A 1 283 ? 19.438 -22.797 6.789 1 96.25 283 GLU A N 1
ATOM 2230 C CA . GLU A 1 283 ? 19.141 -24.188 7.098 1 96.25 283 GLU A CA 1
ATOM 2231 C C . GLU A 1 283 ? 17.641 -24.453 7.117 1 96.25 283 GLU A C 1
ATOM 2233 O O . GLU A 1 283 ? 17.172 -25.453 6.57 1 96.25 283 GLU A O 1
ATOM 2238 N N . GLU A 1 284 ? 16.938 -23.547 7.746 1 96.25 284 GLU A N 1
ATOM 2239 C CA . GLU A 1 284 ? 15.484 -23.688 7.77 1 96.25 284 GLU A CA 1
ATOM 2240 C C . GLU A 1 284 ? 14.891 -23.562 6.363 1 96.25 284 GLU A C 1
ATOM 2242 O O . GLU A 1 284 ? 13.961 -24.281 6.012 1 96.25 284 GLU A O 1
ATOM 2247 N N . ILE A 1 285 ? 15.438 -22.688 5.586 1 96.81 285 ILE A N 1
ATOM 2248 C CA . ILE A 1 285 ? 14.969 -22.5 4.215 1 96.81 285 ILE A CA 1
ATOM 2249 C C . ILE A 1 285 ? 15.234 -23.766 3.404 1 96.81 285 ILE A C 1
ATOM 2251 O O . ILE A 1 285 ? 14.383 -24.203 2.627 1 96.81 285 ILE A O 1
ATOM 2255 N N . ARG A 1 286 ? 16.391 -24.359 3.588 1 96.19 286 ARG A N 1
ATOM 2256 C CA . ARG A 1 286 ? 16.75 -25.578 2.879 1 96.19 286 ARG A CA 1
ATOM 2257 C C . ARG A 1 286 ? 15.773 -26.703 3.193 1 96.19 286 ARG A C 1
ATOM 2259 O O . ARG A 1 286 ? 15.375 -27.453 2.301 1 96.19 286 ARG A O 1
ATOM 2266 N N . LYS A 1 287 ? 15.414 -26.797 4.434 1 95.81 287 LYS A N 1
ATOM 2267 C CA . LYS A 1 287 ? 14.453 -27.828 4.828 1 95.81 287 LYS A CA 1
ATOM 2268 C C . LYS A 1 287 ? 13.125 -27.641 4.094 1 95.81 287 LYS A C 1
ATOM 2270 O O . LYS A 1 287 ? 12.555 -28.609 3.59 1 95.81 287 LYS A O 1
ATOM 2275 N N . VAL A 1 288 ? 12.695 -26.422 4.027 1 96.12 288 VAL A N 1
ATOM 2276 C CA . VAL A 1 288 ? 11.453 -26.125 3.332 1 96.12 288 VAL A CA 1
ATOM 2277 C C . VAL A 1 288 ? 11.609 -26.422 1.842 1 96.12 288 VAL A C 1
ATOM 2279 O O . VAL A 1 288 ? 10.68 -26.906 1.197 1 96.12 288 VAL A O 1
ATOM 2282 N N . THR A 1 289 ? 12.766 -26.141 1.306 1 96.62 289 THR A N 1
ATOM 2283 C CA . THR A 1 289 ? 13.062 -26.391 -0.1 1 96.62 289 THR A CA 1
ATOM 2284 C C . THR A 1 289 ? 12.953 -27.891 -0.413 1 96.62 289 THR A C 1
ATOM 2286 O O . THR A 1 289 ? 12.32 -28.281 -1.397 1 96.62 289 THR A O 1
ATOM 2289 N N . ILE A 1 290 ? 13.516 -28.703 0.442 1 96.06 290 ILE A N 1
ATOM 2290 C CA . ILE A 1 290 ? 13.492 -30.156 0.28 1 96.06 290 ILE A CA 1
ATOM 2291 C C . ILE A 1 290 ? 12.055 -30.656 0.395 1 96.06 290 ILE A C 1
ATOM 2293 O O . ILE A 1 290 ? 11.609 -31.453 -0.431 1 96.06 290 ILE A O 1
ATOM 2297 N N . GLU A 1 291 ? 11.375 -30.188 1.358 1 95.25 291 GLU A N 1
ATOM 2298 C CA . GLU A 1 291 ? 10 -30.625 1.607 1 95.25 291 GLU A CA 1
ATOM 2299 C C . GLU A 1 291 ? 9.086 -30.25 0.444 1 95.25 291 GLU A C 1
ATOM 2301 O O . GLU A 1 291 ? 8.273 -31.078 0.007 1 95.25 291 GLU A O 1
ATOM 2306 N N . GLU A 1 292 ? 9.195 -29.047 -0.004 1 95.94 292 GLU A N 1
ATOM 2307 C CA . GLU A 1 292 ? 8.406 -28.578 -1.138 1 95.94 292 GLU A CA 1
ATOM 2308 C C . GLU A 1 292 ? 8.633 -29.453 -2.367 1 95.94 292 GLU A C 1
ATOM 2310 O O . GLU A 1 292 ? 7.68 -29.922 -2.998 1 95.94 292 GLU A O 1
ATOM 2315 N N . ALA A 1 293 ? 9.867 -29.734 -2.684 1 96.56 293 ALA A N 1
ATOM 2316 C CA . ALA A 1 293 ? 10.234 -30.562 -3.836 1 96.56 293 ALA A CA 1
ATOM 2317 C C . ALA A 1 293 ? 9.719 -31.984 -3.688 1 96.56 293 ALA A C 1
ATOM 2319 O O . ALA A 1 293 ? 9.172 -32.562 -4.637 1 96.56 293 ALA A O 1
ATOM 2320 N N . LYS A 1 294 ? 9.844 -32.5 -2.531 1 96.19 294 LYS A N 1
ATOM 2321 C CA . LYS A 1 294 ? 9.422 -33.875 -2.268 1 96.19 294 LYS A CA 1
ATOM 2322 C C . LYS A 1 294 ? 7.91 -34.031 -2.393 1 96.19 294 LYS A C 1
ATOM 2324 O O . LYS A 1 294 ? 7.418 -34.938 -3.057 1 96.19 294 LYS A O 1
ATOM 2329 N N . ILE A 1 295 ? 7.188 -33.125 -1.822 1 95.88 295 ILE A N 1
ATOM 2330 C CA . ILE A 1 295 ? 5.734 -33.188 -1.763 1 95.88 295 ILE A CA 1
ATOM 2331 C C . ILE A 1 295 ? 5.156 -33.156 -3.176 1 95.88 295 ILE A C 1
ATOM 2333 O O . ILE A 1 295 ? 4.352 -34 -3.555 1 95.88 295 ILE A O 1
ATOM 2337 N N . VAL A 1 296 ? 5.578 -32.219 -3.936 1 97.25 296 VAL A N 1
ATOM 2338 C CA . VAL A 1 296 ? 5 -32.062 -5.266 1 97.25 296 VAL A CA 1
ATOM 2339 C C . VAL A 1 296 ? 5.48 -33.188 -6.18 1 97.25 296 VAL A C 1
ATOM 2341 O O . VAL A 1 296 ? 4.734 -33.656 -7.039 1 97.25 296 VAL A O 1
ATOM 2344 N N . SER A 1 297 ? 6.723 -33.656 -5.988 1 97.5 297 SER A N 1
ATOM 2345 C CA . SER A 1 297 ? 7.254 -34.75 -6.773 1 97.5 297 SER A CA 1
ATOM 2346 C C . SER A 1 297 ? 6.531 -36.062 -6.453 1 97.5 297 SER A C 1
ATOM 2348 O O . SER A 1 297 ? 6.23 -36.844 -7.355 1 97.5 297 SER A O 1
ATOM 2350 N N . ASP A 1 298 ? 6.301 -36.281 -5.18 1 96.94 298 ASP A N 1
ATOM 2351 C CA . ASP A 1 298 ? 5.543 -37.469 -4.785 1 96.94 298 ASP A CA 1
ATOM 2352 C C . ASP A 1 298 ? 4.148 -37.438 -5.414 1 96.94 298 ASP A C 1
ATOM 2354 O O . ASP A 1 298 ? 3.666 -38.5 -5.867 1 96.94 298 ASP A O 1
ATOM 2358 N N . PHE A 1 299 ? 3.523 -36.312 -5.41 1 97.69 299 PHE A N 1
ATOM 2359 C CA . PHE A 1 299 ? 2.207 -36.188 -6.023 1 97.69 299 PHE A CA 1
ATOM 2360 C C . PHE A 1 299 ? 2.273 -36.469 -7.52 1 97.69 299 PHE A C 1
ATOM 2362 O O . PHE A 1 299 ? 1.447 -37.219 -8.055 1 97.69 299 PHE A O 1
ATOM 2369 N N . ALA A 1 300 ? 3.273 -35.938 -8.18 1 97.94 300 ALA A N 1
ATOM 2370 C CA . ALA A 1 300 ? 3.48 -36.156 -9.602 1 97.94 300 ALA A CA 1
ATOM 2371 C C . ALA A 1 300 ? 3.717 -37.656 -9.891 1 97.94 300 ALA A C 1
ATOM 2373 O O . ALA A 1 300 ? 3.238 -38.188 -10.891 1 97.94 300 ALA A O 1
ATOM 2374 N N . GLN A 1 301 ? 4.438 -38.312 -9.008 1 97.19 301 GLN A N 1
ATOM 2375 C CA . GLN A 1 301 ? 4.715 -39.719 -9.164 1 97.19 301 GLN A CA 1
ATOM 2376 C C . GLN A 1 301 ? 3.434 -40.531 -9.055 1 97.19 301 GLN A C 1
ATOM 2378 O O . GLN A 1 301 ? 3.242 -41.5 -9.805 1 97.19 301 GLN A O 1
ATOM 2383 N N . LYS A 1 302 ? 2.613 -40.188 -8.133 1 97.25 302 LYS A N 1
ATOM 2384 C CA . LYS A 1 302 ? 1.322 -40.844 -8.008 1 97.25 302 LYS A CA 1
ATOM 2385 C C . LYS A 1 302 ? 0.507 -40.719 -9.289 1 97.25 302 LYS A C 1
ATOM 2387 O O . LYS A 1 302 ? -0.131 -41.656 -9.734 1 97.25 302 LYS A O 1
ATOM 2392 N N . LEU A 1 303 ? 0.529 -39.594 -9.828 1 97.81 303 LEU A N 1
ATOM 2393 C CA . LEU A 1 303 ? -0.196 -39.344 -11.07 1 97.81 303 LEU A CA 1
ATOM 2394 C C . LEU A 1 303 ? 0.381 -40.188 -12.203 1 97.81 303 LEU A C 1
ATOM 2396 O O . LEU A 1 303 ? -0.366 -40.75 -13.016 1 97.81 303 LEU A O 1
ATOM 2400 N N . LYS A 1 304 ? 1.685 -40.281 -12.266 1 96.62 304 LYS A N 1
ATOM 2401 C CA . LYS A 1 304 ? 2.359 -41.062 -13.281 1 96.62 304 LYS A CA 1
ATOM 2402 C C . LYS A 1 304 ? 1.923 -42.531 -13.211 1 96.62 304 LYS A C 1
ATOM 2404 O O . LYS A 1 304 ? 1.725 -43.188 -14.234 1 96.62 304 LYS A O 1
ATOM 2409 N N . THR A 1 305 ? 1.739 -43 -12.039 1 95.94 305 THR A N 1
ATOM 2410 C CA . THR A 1 305 ? 1.305 -44.375 -11.836 1 95.94 305 THR A CA 1
ATOM 2411 C C . THR A 1 305 ? -0.115 -44.562 -12.359 1 95.94 305 THR A C 1
ATOM 2413 O O . THR A 1 305 ? -0.505 -45.688 -12.703 1 95.94 305 THR A O 1
ATOM 2416 N N . LEU A 1 306 ? -0.85 -43.5 -12.438 1 95.56 306 LEU A N 1
ATOM 2417 C CA . LEU A 1 306 ? -2.213 -43.562 -12.953 1 95.56 306 LEU A CA 1
ATOM 2418 C C . LEU A 1 306 ? -2.234 -43.312 -14.461 1 95.56 306 LEU A C 1
ATOM 2420 O O . LEU A 1 306 ? -3.307 -43.188 -15.055 1 95.56 306 LEU A O 1
ATOM 2424 N N . GLY A 1 307 ? -0.994 -43.188 -15.023 1 96.88 307 GLY A N 1
ATOM 2425 C CA . GLY A 1 307 ? -0.887 -43 -16.469 1 96.88 307 GLY A CA 1
ATOM 2426 C C . GLY A 1 307 ? -0.952 -41.531 -16.891 1 96.88 307 GLY A C 1
ATOM 2427 O O . GLY A 1 307 ? -1.133 -41.219 -18.062 1 96.88 307 GLY A O 1
ATOM 2428 N N . ILE A 1 308 ? -0.897 -40.594 -15.977 1 97.62 308 ILE A N 1
ATOM 2429 C CA . ILE A 1 308 ? -0.965 -39.188 -16.281 1 97.62 308 ILE A CA 1
ATOM 2430 C C . ILE A 1 308 ? 0.434 -38.562 -16.203 1 97.62 308 ILE A C 1
ATOM 2432 O O . ILE A 1 308 ? 1.048 -38.531 -15.141 1 97.62 308 ILE A O 1
ATOM 2436 N N . HIS A 1 309 ? 0.914 -38.188 -17.312 1 95.75 309 HIS A N 1
ATOM 2437 C CA . HIS A 1 309 ? 2.189 -37.469 -17.375 1 95.75 309 HIS A CA 1
ATOM 2438 C C . HIS A 1 309 ? 2.021 -36 -17.016 1 95.75 309 HIS A C 1
ATOM 2440 O O . HIS A 1 309 ? 1.159 -35.312 -17.578 1 95.75 309 HIS A O 1
ATOM 2446 N N . VAL A 1 310 ? 2.793 -35.5 -16.109 1 97.19 310 VAL A N 1
ATOM 2447 C CA . VAL A 1 310 ? 2.791 -34.094 -15.719 1 97.19 310 VAL A CA 1
ATOM 2448 C C . VAL A 1 310 ? 3.951 -33.375 -16.406 1 97.19 310 VAL A C 1
ATOM 2450 O O . VAL A 1 310 ? 5.109 -33.531 -16.016 1 97.19 310 VAL A O 1
ATOM 2453 N N . PRO A 1 311 ? 3.693 -32.531 -17.359 1 97.06 311 PRO A N 1
ATOM 2454 C CA . PRO A 1 311 ? 4.77 -31.906 -18.141 1 97.06 311 PRO A CA 1
ATOM 2455 C C . PRO A 1 311 ? 5.656 -31 -17.297 1 97.06 311 PRO A C 1
ATOM 2457 O O . PRO A 1 311 ? 6.875 -30.969 -17.484 1 97.06 311 PRO A O 1
ATOM 2460 N N . THR A 1 312 ? 5.074 -30.203 -16.422 1 98.19 312 THR A N 1
ATOM 2461 C CA . THR A 1 312 ? 5.809 -29.219 -15.625 1 98.19 312 THR A CA 1
ATOM 2462 C C . THR A 1 312 ? 5.527 -29.406 -14.141 1 98.19 312 THR A C 1
ATOM 2464 O O . THR A 1 312 ? 4.367 -29.453 -13.727 1 98.19 312 THR A O 1
ATOM 2467 N N . VAL A 1 313 ? 6.535 -29.609 -13.391 1 98.38 313 VAL A N 1
ATOM 2468 C CA . VAL A 1 313 ? 6.484 -29.594 -11.93 1 98.38 313 VAL A CA 1
ATOM 2469 C C . VAL A 1 313 ? 7.219 -28.359 -11.406 1 98.38 313 VAL A C 1
ATOM 2471 O O . VAL A 1 313 ? 8.445 -28.375 -11.273 1 98.38 313 VAL A O 1
ATOM 2474 N N . SER A 1 314 ? 6.418 -27.312 -11.102 1 98.19 314 SER A N 1
ATOM 2475 C CA . SER A 1 314 ? 6.945 -25.984 -10.836 1 98.19 314 SER A CA 1
ATOM 2476 C C . SER A 1 314 ? 6.914 -25.656 -9.352 1 98.19 314 SER A C 1
ATOM 2478 O O . SER A 1 314 ? 5.867 -25.766 -8.703 1 98.19 314 SER A O 1
ATOM 2480 N N . VAL A 1 315 ? 8.125 -25.281 -8.828 1 97.06 315 VAL A N 1
ATOM 2481 C CA . VAL A 1 315 ? 8.227 -24.906 -7.414 1 97.06 315 VAL A CA 1
ATOM 2482 C C . VAL A 1 315 ? 8.852 -23.531 -7.281 1 97.06 315 VAL A C 1
ATOM 2484 O O . VAL A 1 315 ? 9.453 -23.016 -8.227 1 97.06 315 VAL A O 1
ATOM 2487 N N . GLY A 1 316 ? 8.516 -23.016 -6.094 1 93.81 316 GLY A N 1
ATOM 2488 C CA . GLY A 1 316 ? 9.477 -21.953 -5.832 1 93.81 316 GLY A CA 1
ATOM 2489 C C . GLY A 1 316 ? 8.859 -20.75 -5.133 1 93.81 316 GLY A C 1
ATOM 2490 O O . GLY A 1 316 ? 7.715 -20.391 -5.41 1 93.81 316 GLY A O 1
ATOM 2491 N N . SER A 1 317 ? 9.531 -20.219 -4.176 1 95 317 SER A N 1
ATOM 2492 C CA . SER A 1 317 ? 9.516 -18.891 -3.557 1 95 317 SER A CA 1
ATOM 2493 C C . SER A 1 317 ? 10.891 -18.234 -3.607 1 95 317 SER A C 1
ATOM 2495 O O . SER A 1 317 ? 11.891 -18.906 -3.916 1 95 317 SER A O 1
ATOM 2497 N N . THR A 1 318 ? 10.93 -16.969 -3.4 1 96.94 318 THR A N 1
ATOM 2498 C CA . THR A 1 318 ? 12.227 -16.312 -3.455 1 96.94 318 THR A CA 1
ATOM 2499 C C . THR A 1 318 ? 13.188 -16.922 -2.445 1 96.94 318 THR A C 1
ATOM 2501 O O . THR A 1 318 ? 14.32 -17.281 -2.791 1 96.94 318 THR A O 1
ATOM 2504 N N . PRO A 1 319 ? 12.766 -17.219 -1.238 1 96.88 319 PRO A N 1
ATOM 2505 C CA . PRO A 1 319 ? 13.727 -17.812 -0.309 1 96.88 319 PRO A CA 1
ATOM 2506 C C . PRO A 1 319 ? 14.203 -19.203 -0.757 1 96.88 319 PRO A C 1
ATOM 2508 O O . PRO A 1 319 ? 15.406 -19.469 -0.769 1 96.88 319 PRO A O 1
ATOM 2511 N N . THR A 1 320 ? 13.312 -20.094 -1.185 1 97.38 320 THR A N 1
ATOM 2512 C CA . THR A 1 320 ? 13.688 -21.453 -1.556 1 97.38 320 THR A CA 1
ATOM 2513 C C . THR A 1 320 ? 14.562 -21.453 -2.803 1 97.38 320 THR A C 1
ATOM 2515 O O . THR A 1 320 ? 15.516 -22.234 -2.896 1 97.38 320 THR A O 1
ATOM 2518 N N . CYS A 1 321 ? 14.297 -20.562 -3.67 1 97.81 321 CYS A N 1
ATOM 2519 C CA . CYS A 1 321 ? 15.07 -20.531 -4.91 1 97.81 321 CYS A CA 1
ATOM 2520 C C . CYS A 1 321 ? 16.422 -19.844 -4.691 1 97.81 321 CYS A C 1
ATOM 2522 O O . CYS A 1 321 ? 17.375 -20.125 -5.402 1 97.81 321 CYS A O 1
ATOM 2524 N N . SER A 1 322 ? 16.422 -18.891 -3.748 1 97.56 322 SER A N 1
ATOM 2525 C CA . SER A 1 322 ? 17.688 -18.203 -3.445 1 97.56 322 SER A CA 1
ATOM 2526 C C . SER A 1 322 ? 18.672 -19.156 -2.764 1 97.56 322 SER A C 1
ATOM 2528 O O . SER A 1 322 ? 19.875 -19.094 -3.029 1 97.56 322 SER A O 1
ATOM 2530 N N . VAL A 1 323 ? 18.156 -20.094 -1.983 1 96.25 323 VAL A N 1
ATOM 2531 C CA . VAL A 1 323 ? 19.016 -20.953 -1.169 1 96.25 323 VAL A CA 1
ATOM 2532 C C . VAL A 1 323 ? 19.172 -22.328 -1.826 1 96.25 323 VAL A C 1
ATOM 2534 O O . VAL A 1 323 ? 20.203 -22.984 -1.689 1 96.25 323 VAL A O 1
ATOM 2537 N N . GLY A 1 324 ? 18.188 -22.781 -2.502 1 94.69 324 GLY A N 1
ATOM 2538 C CA . GLY A 1 324 ? 18.172 -24.109 -3.102 1 94.69 324 GLY A CA 1
ATOM 2539 C C . GLY A 1 324 ? 19.312 -24.328 -4.086 1 94.69 324 GLY A C 1
ATOM 2540 O O . GLY A 1 324 ? 19.734 -23.406 -4.77 1 94.69 324 GLY A O 1
ATOM 2541 N N . THR A 1 325 ? 19.734 -25.578 -4.09 1 93.44 325 THR A N 1
ATOM 2542 C CA . THR A 1 325 ? 20.766 -26.031 -5.02 1 93.44 325 THR A CA 1
ATOM 2543 C C . THR A 1 325 ? 20.328 -27.312 -5.711 1 93.44 325 THR A C 1
ATOM 2545 O O . THR A 1 325 ? 19.203 -27.781 -5.527 1 93.44 325 THR A O 1
ATOM 2548 N N . ALA A 1 326 ? 21.266 -27.797 -6.551 1 92.19 326 ALA A N 1
ATOM 2549 C CA . ALA A 1 326 ? 21.016 -29.047 -7.246 1 92.19 326 ALA A CA 1
ATOM 2550 C C . ALA A 1 326 ? 20.734 -30.188 -6.258 1 92.19 326 ALA A C 1
ATOM 2552 O O . ALA A 1 326 ? 19.969 -31.094 -6.555 1 92.19 326 ALA A O 1
ATOM 2553 N N . GLU A 1 327 ? 21.266 -30.047 -5.098 1 91.38 327 GLU A N 1
ATOM 2554 C CA . GLU A 1 327 ? 21.109 -31.094 -4.094 1 91.38 327 GLU A CA 1
ATOM 2555 C C . GLU A 1 327 ? 19.641 -31.266 -3.699 1 91.38 327 GLU A C 1
ATOM 2557 O O . GLU A 1 327 ? 19.172 -32.375 -3.494 1 91.38 327 GLU A O 1
ATOM 2562 N N . GLU A 1 328 ? 18.922 -30.234 -3.611 1 91.25 328 GLU A N 1
ATOM 2563 C CA . GLU A 1 328 ? 17.531 -30.281 -3.145 1 91.25 328 GLU A CA 1
ATOM 2564 C C . GLU A 1 328 ? 16.594 -30.703 -4.27 1 91.25 328 GLU A C 1
ATOM 2566 O O . GLU A 1 328 ? 15.539 -31.297 -4.016 1 91.25 328 GLU A O 1
ATOM 2571 N N . TRP A 1 329 ? 17.016 -30.469 -5.523 1 92.38 329 TRP A N 1
ATOM 2572 C CA . TRP A 1 329 ? 16.062 -30.656 -6.613 1 92.38 329 TRP A CA 1
ATOM 2573 C C . TRP A 1 329 ? 16.422 -31.875 -7.461 1 92.38 329 TRP A C 1
ATOM 2575 O O . TRP A 1 329 ? 15.578 -32.438 -8.148 1 92.38 329 TRP A O 1
ATOM 2585 N N . SER A 1 330 ? 17.688 -32.344 -7.582 1 87.12 330 SER A N 1
ATOM 2586 C CA . SER A 1 330 ? 18.203 -33.312 -8.539 1 87.12 330 SER A CA 1
ATOM 2587 C C . SER A 1 330 ? 17.5 -34.656 -8.383 1 87.12 330 SER A C 1
ATOM 2589 O O . SER A 1 330 ? 17.281 -35.344 -9.375 1 87.12 330 SER A O 1
ATOM 2591 N N . ASN A 1 331 ? 17.109 -35.062 -7.262 1 88.56 331 ASN A N 1
ATOM 2592 C CA . ASN A 1 331 ? 16.484 -36.375 -7.086 1 88.56 331 ASN A CA 1
ATOM 2593 C C . ASN A 1 331 ? 14.969 -36.281 -7.004 1 88.56 331 ASN A C 1
ATOM 2595 O O . ASN A 1 331 ? 14.312 -37.094 -6.371 1 88.56 331 ASN A O 1
ATOM 2599 N N . THR A 1 332 ? 14.422 -35.281 -7.641 1 95.38 332 THR A N 1
ATOM 2600 C CA . THR A 1 332 ? 12.977 -35.062 -7.648 1 95.38 332 THR A CA 1
ATOM 2601 C C . THR A 1 332 ? 12.469 -34.875 -9.07 1 95.38 332 THR A C 1
ATOM 2603 O O . THR A 1 332 ? 13.234 -34.969 -10.031 1 95.38 332 THR A O 1
ATOM 2606 N N . LEU A 1 333 ? 11.203 -34.688 -9.227 1 96.94 333 LEU A N 1
ATOM 2607 C CA . LEU A 1 333 ? 10.617 -34.5 -10.539 1 96.94 333 LEU A CA 1
ATOM 2608 C C . LEU A 1 333 ? 10.477 -33 -10.844 1 96.94 333 LEU A C 1
ATOM 2610 O O . LEU A 1 333 ? 9.906 -32.625 -11.875 1 96.94 333 LEU A O 1
ATOM 2614 N N . VAL A 1 334 ? 11.008 -32.125 -9.953 1 97.56 334 VAL A N 1
ATOM 2615 C CA . VAL A 1 334 ? 10.953 -30.672 -10.156 1 97.56 334 VAL A CA 1
ATOM 2616 C C . VAL A 1 334 ? 11.727 -30.297 -11.422 1 97.56 334 VAL A C 1
ATOM 2618 O O . VAL A 1 334 ? 12.883 -30.703 -11.594 1 97.56 334 VAL A O 1
ATOM 2621 N N . ASN A 1 335 ? 11.047 -29.578 -12.328 1 97.69 335 ASN A N 1
ATOM 2622 C CA . ASN A 1 335 ? 11.734 -29.203 -13.555 1 97.69 335 ASN A CA 1
ATOM 2623 C C . ASN A 1 335 ? 11.555 -27.719 -13.867 1 97.69 335 ASN A C 1
ATOM 2625 O O . ASN A 1 335 ? 11.945 -27.25 -14.938 1 97.69 335 ASN A O 1
ATOM 2629 N N . GLU A 1 336 ? 11.016 -26.922 -12.93 1 98 336 GLU A N 1
ATOM 2630 C CA . GLU A 1 336 ? 10.836 -25.484 -13.078 1 98 336 GLU A CA 1
ATOM 2631 C C . GLU A 1 336 ? 10.828 -24.781 -11.727 1 98 336 GLU A C 1
ATOM 2633 O O . GLU A 1 336 ? 10.258 -25.281 -10.758 1 98 336 GLU A O 1
ATOM 2638 N N . ILE A 1 337 ? 11.445 -23.594 -11.633 1 97.94 337 ILE A N 1
ATOM 2639 C CA . ILE A 1 337 ? 11.328 -22.719 -10.469 1 97.94 337 ILE A CA 1
ATOM 2640 C C . ILE A 1 337 ? 10.758 -21.375 -10.891 1 97.94 337 ILE A C 1
ATOM 2642 O O . ILE A 1 337 ? 10.945 -20.938 -12.031 1 97.94 337 ILE A O 1
ATOM 2646 N N . HIS A 1 338 ? 10.039 -20.703 -9.945 1 98.38 338 HIS A N 1
ATOM 2647 C CA . HIS A 1 338 ? 9.328 -19.5 -10.367 1 98.38 338 HIS A CA 1
ATOM 2648 C C . HIS A 1 338 ? 9.453 -18.391 -9.336 1 98.38 338 HIS A C 1
ATOM 2650 O O . HIS A 1 338 ? 8.453 -17.797 -8.922 1 98.38 338 HIS A O 1
ATOM 2656 N N . PRO A 1 339 ? 10.68 -18.016 -8.852 1 98.06 339 PRO A N 1
ATOM 2657 C CA . PRO A 1 339 ? 10.867 -16.922 -7.902 1 98.06 339 PRO A CA 1
ATOM 2658 C C . PRO A 1 339 ? 10.586 -15.555 -8.523 1 98.06 339 PRO A C 1
ATOM 2660 O O . PRO A 1 339 ? 10.602 -15.414 -9.75 1 98.06 339 PRO A O 1
ATOM 2663 N N . GLY A 1 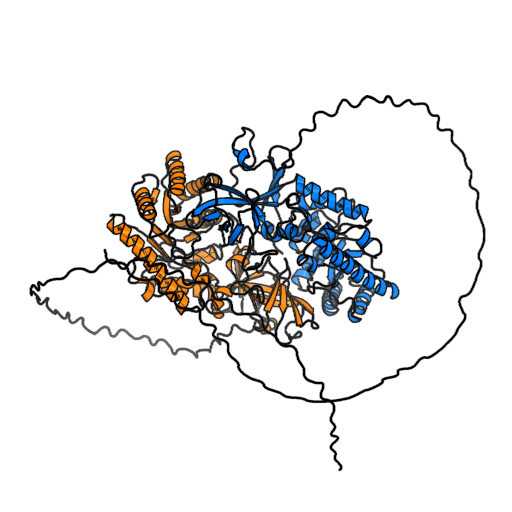340 ? 10.289 -14.562 -7.684 1 98.12 340 GLY A N 1
ATOM 2664 C CA . GLY A 1 340 ? 10.023 -13.234 -8.203 1 98.12 340 GLY A CA 1
ATOM 2665 C C . GLY A 1 340 ? 10.828 -12.148 -7.508 1 98.12 340 GLY A C 1
ATOM 2666 O O . GLY A 1 340 ? 11.531 -11.375 -8.156 1 98.12 340 GLY A O 1
ATOM 2667 N N . ASN A 1 341 ? 10.859 -12.141 -6.234 1 98.25 341 ASN A N 1
ATOM 2668 C CA . ASN A 1 341 ? 11.391 -11.039 -5.449 1 98.25 341 ASN A CA 1
ATOM 2669 C C . ASN A 1 341 ? 12.922 -10.984 -5.516 1 98.25 341 ASN A C 1
ATOM 2671 O O . ASN A 1 341 ? 13.531 -10 -5.098 1 98.25 341 ASN A O 1
ATOM 2675 N N . TYR A 1 342 ? 13.602 -11.992 -6.141 1 98.56 342 TYR A N 1
ATOM 2676 C CA . TYR A 1 342 ? 15.055 -12.07 -6.203 1 98.56 342 TYR A CA 1
ATOM 2677 C C . TYR A 1 342 ? 15.633 -10.914 -7.008 1 98.56 342 TYR A C 1
ATOM 2679 O O . TYR A 1 342 ? 16.828 -10.625 -6.922 1 98.56 342 TYR A O 1
ATOM 2687 N N . VAL A 1 343 ? 14.781 -10.266 -7.828 1 98.69 343 VAL A N 1
ATOM 2688 C CA . VAL A 1 343 ? 15.234 -9.164 -8.672 1 98.69 343 VAL A CA 1
ATOM 2689 C C . VAL A 1 343 ? 15.625 -7.969 -7.797 1 98.69 343 VAL A C 1
ATOM 2691 O O . VAL A 1 343 ? 16.609 -7.277 -8.078 1 98.69 343 VAL A O 1
ATOM 2694 N N . PHE A 1 344 ? 14.844 -7.758 -6.758 1 98.81 344 PHE A N 1
ATOM 2695 C CA . PHE A 1 344 ? 15.055 -6.617 -5.875 1 98.81 344 PHE A CA 1
ATOM 2696 C C . PHE A 1 344 ? 15.609 -7.07 -4.531 1 98.81 344 PHE A C 1
ATOM 2698 O O . PHE A 1 344 ? 16.469 -6.406 -3.953 1 98.81 344 PHE A O 1
ATOM 2705 N N . TYR A 1 345 ? 15.156 -8.289 -4.102 1 98.44 345 TYR A N 1
ATOM 2706 C CA . TYR A 1 345 ? 15.266 -8.633 -2.686 1 98.44 345 TYR A CA 1
ATOM 2707 C C . TYR A 1 345 ? 14.789 -7.477 -1.81 1 98.44 345 TYR A C 1
ATOM 2709 O O . TYR A 1 345 ? 14.109 -6.562 -2.289 1 98.44 345 TYR A O 1
ATOM 2717 N N . ASP A 1 346 ? 14.875 -7.609 -0.492 1 97.88 346 ASP A N 1
ATOM 2718 C CA . ASP A 1 346 ? 14.469 -6.562 0.436 1 97.88 346 ASP A CA 1
ATOM 2719 C C . ASP A 1 346 ? 14.906 -6.887 1.861 1 97.88 346 ASP A C 1
ATOM 2721 O O . ASP A 1 346 ? 15.648 -7.848 2.084 1 97.88 346 ASP A O 1
ATOM 2725 N N . TYR A 1 347 ? 14.516 -6.035 2.736 1 96.44 347 TYR A N 1
ATOM 2726 C CA . TYR A 1 347 ? 15.008 -6.176 4.102 1 96.44 347 TYR A CA 1
ATOM 2727 C C . TYR A 1 347 ? 14.445 -7.434 4.758 1 96.44 347 TYR A C 1
ATOM 2729 O O . TYR A 1 347 ? 15.141 -8.102 5.527 1 96.44 347 TYR A O 1
ATOM 2737 N N . MET A 1 348 ? 13.219 -7.789 4.469 1 95 348 MET A N 1
ATOM 2738 C CA . MET A 1 348 ? 12.648 -9.039 4.977 1 95 348 MET A CA 1
ATOM 2739 C C . MET A 1 348 ? 13.453 -10.234 4.492 1 95 348 MET A C 1
ATOM 2741 O O . MET A 1 348 ? 13.781 -11.133 5.273 1 95 348 MET A O 1
ATOM 2745 N N . GLN A 1 349 ? 13.789 -10.266 3.271 1 96.62 349 GLN A N 1
ATOM 2746 C CA . GLN A 1 349 ? 14.57 -11.359 2.695 1 96.62 349 GLN A CA 1
ATOM 2747 C C . GLN A 1 349 ? 15.93 -11.477 3.381 1 96.62 349 GLN A C 1
ATOM 2749 O O . GLN A 1 349 ? 16.438 -12.586 3.594 1 96.62 349 GLN A O 1
ATOM 2754 N N . THR A 1 350 ? 16.578 -10.336 3.682 1 95.88 350 THR A N 1
ATOM 2755 C CA . THR A 1 350 ? 17.859 -10.359 4.379 1 95.88 350 THR A CA 1
ATOM 2756 C C . THR A 1 350 ? 17.703 -10.953 5.773 1 95.88 350 THR A C 1
ATOM 2758 O O . THR A 1 350 ? 18.531 -11.758 6.203 1 95.88 350 THR A O 1
ATOM 2761 N N . LYS A 1 351 ? 16.625 -10.609 6.418 1 93.12 351 LYS A N 1
ATOM 2762 C CA . LYS A 1 351 ? 16.391 -11.086 7.781 1 93.12 351 LYS A CA 1
ATOM 2763 C C . LYS A 1 351 ? 16.062 -12.578 7.797 1 93.12 351 LYS A C 1
ATOM 2765 O O . LYS A 1 351 ? 16.438 -13.289 8.734 1 93.12 351 LYS A O 1
ATOM 2770 N N . ILE A 1 352 ? 15.43 -13.016 6.777 1 93.31 352 ILE A N 1
ATOM 2771 C CA . ILE A 1 352 ? 15.078 -14.43 6.625 1 93.31 352 ILE A CA 1
ATOM 2772 C C . ILE A 1 352 ? 16.328 -15.242 6.324 1 93.31 352 ILE A C 1
ATOM 2774 O O . ILE A 1 352 ? 16.422 -16.422 6.695 1 93.31 352 ILE A O 1
ATOM 2778 N N . GLY A 1 353 ? 17.25 -14.625 5.645 1 94.94 353 GLY A N 1
ATOM 2779 C CA . GLY A 1 353 ? 18.5 -15.297 5.301 1 94.94 353 GLY A CA 1
ATOM 2780 C C . GLY A 1 353 ? 18.578 -15.695 3.84 1 94.94 353 GLY A C 1
ATOM 2781 O O . GLY A 1 353 ? 19.5 -16.406 3.432 1 94.94 353 GLY A O 1
ATOM 2782 N N . SER A 1 354 ? 17.656 -15.203 3.053 1 95.94 354 SER A N 1
ATOM 2783 C CA . SER A 1 354 ? 17.609 -15.547 1.635 1 95.94 354 SER A CA 1
ATOM 2784 C C . SER A 1 354 ? 18.672 -14.766 0.849 1 95.94 354 SER A C 1
ATOM 2786 O O . SER A 1 354 ? 19.047 -15.164 -0.253 1 95.94 354 SER A O 1
ATOM 2788 N N . CYS A 1 355 ? 19.078 -13.664 1.354 1 97.44 355 CYS A N 1
ATOM 2789 C CA . CYS A 1 355 ? 20.047 -12.789 0.699 1 97.44 355 CYS A CA 1
ATOM 2790 C C . CYS A 1 355 ? 20.781 -11.938 1.72 1 97.44 355 CYS A C 1
ATOM 2792 O O . CYS A 1 355 ? 20.609 -12.109 2.928 1 97.44 355 CYS A O 1
ATOM 2794 N N . GLU A 1 356 ? 21.719 -11.195 1.242 1 97.56 356 GLU A N 1
ATOM 2795 C CA . GLU A 1 356 ? 22.438 -10.211 2.043 1 97.56 356 GLU A CA 1
ATOM 2796 C C . GLU A 1 356 ? 22.047 -8.789 1.658 1 97.56 356 GLU A C 1
ATOM 2798 O O . GLU A 1 356 ? 21.422 -8.578 0.611 1 97.56 356 GLU A O 1
ATOM 2803 N N . ILE A 1 357 ? 22.406 -7.848 2.494 1 97.25 357 ILE A N 1
ATOM 2804 C CA . ILE A 1 357 ? 22.094 -6.441 2.26 1 97.25 357 ILE A CA 1
ATOM 2805 C C . ILE A 1 357 ? 22.641 -6.004 0.906 1 97.25 357 ILE A C 1
ATOM 2807 O O . ILE A 1 357 ? 21.984 -5.273 0.163 1 97.25 357 ILE A O 1
ATOM 2811 N N . LYS A 1 358 ? 23.781 -6.473 0.514 1 96.75 358 LYS A N 1
ATOM 2812 C CA . LYS A 1 358 ? 24.453 -6.078 -0.723 1 96.75 358 LYS A CA 1
ATOM 2813 C C . LYS A 1 358 ? 23.703 -6.598 -1.945 1 96.75 358 LYS A C 1
ATOM 2815 O O . LYS A 1 358 ? 23.969 -6.172 -3.07 1 96.75 358 LYS A O 1
ATOM 2820 N N . ASP A 1 359 ? 22.797 -7.555 -1.718 1 98.19 359 ASP A N 1
ATOM 2821 C CA . ASP A 1 359 ? 22.047 -8.148 -2.816 1 98.19 359 ASP A CA 1
ATOM 2822 C C . ASP A 1 359 ? 20.781 -7.344 -3.109 1 98.19 359 ASP A C 1
ATOM 2824 O O . ASP A 1 359 ? 20.109 -7.574 -4.117 1 98.19 359 ASP A O 1
ATOM 2828 N N . CYS A 1 360 ? 20.438 -6.426 -2.223 1 98.38 360 CYS A N 1
ATOM 2829 C CA . CYS A 1 360 ? 19.234 -5.617 -2.432 1 98.38 360 CYS A CA 1
ATOM 2830 C C . CYS A 1 360 ? 19.484 -4.551 -3.494 1 98.38 360 CYS A C 1
ATOM 2832 O O . CYS A 1 360 ? 20.422 -3.768 -3.391 1 98.38 360 CYS A O 1
ATOM 2834 N N . SER A 1 361 ? 18.594 -4.512 -4.48 1 98.38 361 SER A N 1
ATOM 2835 C CA . SER A 1 361 ? 18.828 -3.633 -5.621 1 98.38 361 SER A CA 1
ATOM 2836 C C . SER A 1 361 ? 17.812 -2.49 -5.66 1 98.38 361 SER A C 1
ATOM 2838 O O . SER A 1 361 ? 17.922 -1.591 -6.496 1 98.38 361 SER A O 1
ATOM 2840 N N . ALA A 1 362 ? 16.844 -2.508 -4.789 1 98.31 362 ALA A N 1
ATOM 2841 C CA . ALA A 1 362 ? 15.773 -1.515 -4.82 1 98.31 362 ALA A CA 1
ATOM 2842 C C . ALA A 1 362 ? 15.719 -0.723 -3.516 1 98.31 362 ALA A C 1
ATOM 2844 O O . ALA A 1 362 ? 15.891 -1.287 -2.432 1 98.31 362 ALA A O 1
ATOM 2845 N N . PHE A 1 363 ? 15.453 0.614 -3.662 1 97.62 363 PHE A N 1
ATOM 2846 C CA . PHE A 1 363 ? 15.484 1.508 -2.51 1 97.62 363 PHE A CA 1
ATOM 2847 C C . PHE A 1 363 ? 14.383 2.555 -2.611 1 97.62 363 PHE A C 1
ATOM 2849 O O . PHE A 1 363 ? 13.977 2.938 -3.711 1 97.62 363 PHE A O 1
ATOM 2856 N N . VAL A 1 364 ? 13.867 2.957 -1.476 1 98.12 364 VAL A N 1
ATOM 2857 C CA . VAL A 1 364 ? 13.109 4.203 -1.355 1 98.12 364 VAL A CA 1
ATOM 2858 C C . VAL A 1 364 ? 14.016 5.309 -0.82 1 98.12 364 VAL A C 1
ATOM 2860 O O . VAL A 1 364 ? 14.672 5.137 0.214 1 98.12 364 VAL A O 1
ATOM 2863 N N . VAL A 1 365 ? 14.086 6.379 -1.563 1 96.81 365 VAL A N 1
ATOM 2864 C CA . VAL A 1 365 ? 14.867 7.523 -1.107 1 96.81 365 VAL A CA 1
ATOM 2865 C C . VAL A 1 365 ? 13.945 8.578 -0.502 1 96.81 365 VAL A C 1
ATOM 2867 O O . VAL A 1 365 ? 12.93 8.945 -1.105 1 96.81 365 VAL A O 1
ATOM 2870 N N . ALA A 1 366 ? 14.289 9.008 0.656 1 96.62 366 ALA A N 1
ATOM 2871 C CA . ALA A 1 366 ? 13.484 9.977 1.402 1 96.62 366 ALA A CA 1
ATOM 2872 C C . ALA A 1 366 ? 14.336 11.148 1.867 1 96.62 366 ALA A C 1
ATOM 2874 O O . ALA A 1 366 ? 15.57 11.078 1.846 1 96.62 366 ALA A O 1
ATOM 2875 N N . THR A 1 367 ? 13.711 12.219 2.242 1 95.31 367 THR A N 1
ATOM 2876 C CA . THR A 1 367 ? 14.367 13.398 2.789 1 95.31 367 THR A CA 1
ATOM 2877 C C . THR A 1 367 ? 14.047 13.555 4.273 1 95.31 367 THR A C 1
ATOM 2879 O O . THR A 1 367 ? 12.906 13.359 4.699 1 95.31 367 THR A O 1
ATOM 2882 N N . ILE A 1 368 ? 15.094 13.922 5.023 1 95.81 368 ILE A N 1
ATOM 2883 C CA . ILE A 1 368 ? 14.867 14.289 6.418 1 95.81 368 ILE A CA 1
ATOM 2884 C C . ILE A 1 368 ? 14.141 15.625 6.496 1 95.81 368 ILE A C 1
ATOM 2886 O O . ILE A 1 368 ? 14.656 16.641 6.02 1 95.81 368 ILE A O 1
ATOM 2890 N N . ILE A 1 369 ? 13 15.625 7.188 1 94.94 369 ILE A N 1
ATOM 2891 C CA . ILE A 1 369 ? 12.172 16.828 7.137 1 94.94 369 ILE A CA 1
ATOM 2892 C C . ILE A 1 369 ? 11.93 17.344 8.555 1 94.94 369 ILE A C 1
ATOM 2894 O O . ILE A 1 369 ? 11.281 18.375 8.734 1 94.94 369 ILE A O 1
ATOM 2898 N N . GLY A 1 370 ? 12.43 16.672 9.508 1 94.38 370 GLY A N 1
ATOM 2899 C CA . GLY A 1 370 ? 12.234 17.125 10.875 1 94.38 370 GLY A CA 1
ATOM 2900 C C . GLY A 1 370 ? 13.25 16.562 11.852 1 94.38 370 GLY A C 1
ATOM 2901 O O . GLY A 1 370 ? 13.703 15.422 11.688 1 94.38 370 GLY A O 1
ATOM 2902 N N . HIS A 1 371 ? 13.641 17.422 12.867 1 93.75 371 HIS A N 1
ATOM 2903 C CA . HIS A 1 371 ? 14.492 17.031 13.992 1 93.75 371 HIS A CA 1
ATOM 2904 C C . HIS A 1 371 ? 13.742 17.141 15.312 1 93.75 371 HIS A C 1
ATOM 2906 O O . HIS A 1 371 ? 13 18.109 15.539 1 93.75 371 HIS A O 1
ATOM 2912 N N . ARG A 1 372 ? 13.906 16.094 16.062 1 92.06 372 ARG A N 1
ATOM 2913 C CA . ARG A 1 372 ? 13.438 16.156 17.453 1 92.06 372 ARG A CA 1
ATOM 2914 C C . ARG A 1 372 ? 14.492 15.594 18.406 1 92.06 372 ARG A C 1
ATOM 2916 O O . ARG A 1 372 ? 14.297 14.523 18.984 1 92.06 372 ARG A O 1
ATOM 2923 N N . PRO A 1 373 ? 15.461 16.406 18.656 1 91.31 373 PRO A N 1
ATOM 2924 C CA . PRO A 1 373 ? 16.594 15.914 19.453 1 91.31 373 PRO A CA 1
ATOM 2925 C C . PRO A 1 373 ? 16.188 15.484 20.859 1 91.31 373 PRO A C 1
ATOM 2927 O O . PRO A 1 373 ? 16.719 14.508 21.391 1 91.31 373 PRO A O 1
ATOM 2930 N N . ASN A 1 374 ? 15.234 16.188 21.469 1 88.25 374 ASN A N 1
ATOM 2931 C CA . ASN A 1 374 ? 14.805 15.859 22.812 1 88.25 374 ASN A CA 1
ATOM 2932 C C . ASN A 1 374 ? 14.188 14.469 22.891 1 88.25 374 ASN A C 1
ATOM 2934 O O . ASN A 1 374 ? 14.125 13.867 23.969 1 88.25 374 ASN A O 1
ATOM 2938 N N . MET A 1 375 ? 13.805 13.969 21.75 1 91.25 375 MET A N 1
ATOM 2939 C CA . MET A 1 375 ? 13.203 12.641 21.688 1 91.25 375 MET A CA 1
ATOM 2940 C C . MET A 1 375 ? 14.094 11.664 20.938 1 91.25 375 MET A C 1
ATOM 2942 O O . MET A 1 375 ? 13.688 10.531 20.656 1 91.25 375 MET A O 1
ATOM 2946 N N . ASN A 1 376 ? 15.273 12.094 20.516 1 95.44 376 ASN A N 1
ATOM 2947 C CA . ASN A 1 376 ? 16.188 11.289 19.703 1 95.44 376 ASN A CA 1
ATOM 2948 C C . ASN A 1 376 ? 15.492 10.742 18.469 1 95.44 376 ASN A C 1
ATOM 2950 O O . ASN A 1 376 ? 15.539 9.539 18.203 1 95.44 376 ASN A O 1
ATOM 2954 N N . GLN A 1 377 ? 14.898 11.711 17.688 1 95.5 377 GLN A N 1
ATOM 2955 C CA . GLN A 1 377 ? 14.008 11.328 16.594 1 95.5 377 GLN A CA 1
ATOM 2956 C C . GLN A 1 377 ? 14.242 12.195 15.367 1 95.5 377 GLN A C 1
ATOM 2958 O O . GLN A 1 377 ? 14.516 13.391 15.484 1 95.5 377 GLN A O 1
ATOM 2963 N N . LEU A 1 378 ? 14.164 11.547 14.195 1 95.56 378 LEU A N 1
ATOM 2964 C CA . LEU A 1 378 ? 14.055 12.195 12.891 1 95.56 378 LEU A CA 1
ATOM 2965 C C . LEU A 1 378 ? 12.711 11.891 12.242 1 95.56 378 LEU A C 1
ATOM 2967 O O . LEU A 1 378 ? 12.086 10.867 12.547 1 95.56 378 LEU A O 1
ATOM 2971 N N . THR A 1 379 ? 12.312 12.789 11.43 1 96.12 379 THR A N 1
ATOM 2972 C CA . THR A 1 379 ? 11.156 12.523 10.578 1 96.12 379 THR A CA 1
ATOM 2973 C C . THR A 1 379 ? 11.547 12.602 9.102 1 96.12 379 THR A C 1
ATOM 2975 O O . THR A 1 379 ? 12.359 13.445 8.711 1 96.12 379 THR A O 1
ATOM 2978 N N . ILE A 1 380 ? 10.961 11.68 8.32 1 96.69 380 ILE A N 1
ATOM 2979 C CA . ILE A 1 380 ? 11.258 11.641 6.891 1 96.69 380 ILE A CA 1
ATOM 2980 C C . ILE A 1 380 ? 9.961 11.711 6.086 1 96.69 380 ILE A C 1
ATOM 2982 O O . ILE A 1 380 ? 8.883 11.43 6.613 1 96.69 380 ILE A O 1
ATOM 2986 N N . ASP A 1 381 ? 10.094 12.086 4.797 1 96.75 381 ASP A N 1
ATOM 2987 C CA . ASP A 1 381 ? 8.906 12.258 3.965 1 96.75 381 ASP A CA 1
ATOM 2988 C C . ASP A 1 381 ? 8.555 10.953 3.24 1 96.75 381 ASP A C 1
ATOM 2990 O O . ASP A 1 381 ? 8.164 10.977 2.072 1 96.75 381 ASP A O 1
ATOM 2994 N N . ALA A 1 382 ? 8.742 9.859 3.816 1 97.69 382 ALA A N 1
ATOM 2995 C CA . ALA A 1 382 ? 8.312 8.547 3.359 1 97.69 382 ALA A CA 1
ATOM 2996 C C . ALA A 1 382 ? 7.5 7.828 4.438 1 97.69 382 ALA A C 1
ATOM 2998 O O . ALA A 1 382 ? 8.039 7.465 5.488 1 97.69 382 ALA A O 1
ATOM 2999 N N . GLY A 1 383 ? 6.262 7.738 4.145 1 97.06 383 GLY A N 1
ATOM 3000 C CA . GLY A 1 383 ? 5.355 7.051 5.051 1 97.06 383 GLY A CA 1
ATOM 3001 C C . GLY A 1 383 ? 4.84 5.738 4.496 1 97.06 383 GLY A C 1
ATOM 3002 O O . GLY A 1 383 ? 5.559 5.027 3.793 1 97.06 383 GLY A O 1
ATOM 3003 N N . ALA A 1 384 ? 3.631 5.383 4.859 1 96.56 384 ALA A N 1
ATOM 3004 C CA . ALA A 1 384 ? 3.016 4.105 4.512 1 96.56 384 ALA A CA 1
ATOM 3005 C C . ALA A 1 384 ? 2.801 3.992 3.004 1 96.56 384 ALA A C 1
ATOM 3007 O O . ALA A 1 384 ? 2.9 2.902 2.436 1 96.56 384 ALA A O 1
ATOM 3008 N N . LEU A 1 385 ? 2.561 5.074 2.357 1 97.25 385 LEU A N 1
ATOM 3009 C CA . LEU A 1 385 ? 2.295 5.039 0.924 1 97.25 385 LEU A CA 1
ATOM 3010 C C . LEU A 1 385 ? 3.596 4.961 0.132 1 97.25 385 LEU A C 1
ATOM 3012 O O . LEU A 1 385 ? 3.574 4.887 -1.099 1 97.25 385 LEU A O 1
ATOM 3016 N N . ALA A 1 386 ? 4.723 4.945 0.845 1 97.88 386 ALA A N 1
ATOM 3017 C CA . ALA A 1 386 ? 6.008 4.742 0.185 1 97.88 386 ALA A CA 1
ATOM 3018 C C . ALA A 1 386 ? 6.648 3.426 0.622 1 97.88 386 ALA A C 1
ATOM 3020 O O . ALA A 1 386 ? 7.246 2.717 -0.193 1 97.88 386 ALA A O 1
ATOM 3021 N N . LEU A 1 387 ? 6.441 3.105 1.885 1 97.19 387 LEU A N 1
ATOM 3022 C CA . LEU A 1 387 ? 7.195 2.006 2.473 1 97.19 387 LEU A CA 1
ATOM 3023 C C . LEU A 1 387 ? 6.273 0.842 2.828 1 97.19 387 LEU A C 1
ATOM 3025 O O . LEU A 1 387 ? 6.742 -0.23 3.215 1 97.19 387 LEU A O 1
ATOM 3029 N N . SER A 1 388 ? 5.023 0.971 2.646 1 93.19 388 SER A N 1
ATOM 3030 C CA . SER A 1 388 ? 4.004 0.002 3.035 1 93.19 388 SER A CA 1
ATOM 3031 C C . SER A 1 388 ? 3.984 -0.205 4.547 1 93.19 388 SER A C 1
ATOM 3033 O O . SER A 1 388 ? 4.938 0.158 5.238 1 93.19 388 SER A O 1
ATOM 3035 N N . LYS A 1 389 ? 2.945 -0.768 5.082 1 89.44 389 LYS A N 1
ATOM 3036 C CA . LYS A 1 389 ? 2.793 -1.042 6.508 1 89.44 389 LYS A CA 1
ATOM 3037 C C . LYS A 1 389 ? 3.188 -2.479 6.836 1 89.44 389 LYS A C 1
ATOM 3039 O O . LYS A 1 389 ? 2.855 -2.988 7.91 1 89.44 389 LYS A O 1
ATOM 3044 N N . ASP A 1 390 ? 3.859 -3.121 5.871 1 89.06 390 ASP A N 1
ATOM 3045 C CA . ASP A 1 390 ? 4.336 -4.473 6.137 1 89.06 390 ASP A CA 1
ATOM 3046 C C . ASP A 1 390 ? 5.496 -4.461 7.133 1 89.06 390 ASP A C 1
ATOM 3048 O O . ASP A 1 390 ? 6.539 -3.861 6.871 1 89.06 390 ASP A O 1
ATOM 3052 N N . ILE A 1 391 ? 5.32 -5.211 8.156 1 82.19 391 ILE A N 1
ATOM 3053 C CA . ILE A 1 391 ? 6.305 -5.133 9.234 1 82.19 391 ILE A CA 1
ATOM 3054 C C . ILE A 1 391 ? 7.406 -6.16 9 1 82.19 391 ILE A C 1
ATOM 3056 O O . ILE A 1 391 ? 8.375 -6.23 9.758 1 82.19 391 ILE A O 1
ATOM 3060 N N . GLY A 1 392 ? 7.266 -6.898 7.941 1 74.06 392 GLY A N 1
ATOM 3061 C CA . GLY A 1 392 ? 8.273 -7.898 7.637 1 74.06 392 GLY A CA 1
ATOM 3062 C C . GLY A 1 392 ? 8.406 -8.961 8.711 1 74.06 392 GLY A C 1
ATOM 3063 O O . GLY A 1 392 ? 7.418 -9.57 9.109 1 74.06 392 GLY A O 1
ATOM 3064 N N . CYS A 1 393 ? 9.641 -9.188 9.117 1 71.81 393 CYS A N 1
ATOM 3065 C CA . CYS A 1 393 ? 9.93 -10.219 10.109 1 71.81 393 CYS A CA 1
ATOM 3066 C C . CYS A 1 393 ? 9.812 -9.664 11.523 1 71.81 393 CYS A C 1
ATOM 3068 O O . CYS A 1 393 ? 10.125 -10.359 12.492 1 71.81 393 CYS A O 1
ATOM 3070 N N . SER A 1 394 ? 9.453 -8.414 11.547 1 64 394 SER A N 1
ATOM 3071 C CA . SER A 1 394 ? 9.414 -7.789 12.867 1 64 394 SER A CA 1
ATOM 3072 C C . SER A 1 394 ? 8.133 -8.141 13.609 1 64 394 SER A C 1
ATOM 3074 O O . SER A 1 394 ? 7.301 -8.898 13.102 1 64 394 SER A O 1
ATOM 3076 N N . ASN A 1 395 ? 8.312 -7.832 14.922 1 61.06 395 ASN A N 1
ATOM 3077 C CA . ASN A 1 395 ? 7.133 -7.895 15.773 1 61.06 395 ASN A CA 1
ATOM 3078 C C . ASN A 1 395 ? 6.5 -6.52 15.961 1 61.06 395 ASN A C 1
ATOM 3080 O O . ASN A 1 395 ? 7.168 -5.496 15.797 1 61.06 395 ASN A O 1
ATOM 3084 N N . VAL A 1 396 ? 5.297 -6.516 16.109 1 53.12 396 VAL A N 1
ATOM 3085 C CA . VAL A 1 396 ? 4.539 -5.273 16.203 1 53.12 396 VAL A CA 1
ATOM 3086 C C . VAL A 1 396 ? 5.164 -4.363 17.266 1 53.12 396 VAL A C 1
ATOM 3088 O O . VAL A 1 396 ? 5.23 -3.145 17.078 1 53.12 396 VAL A O 1
ATOM 3091 N N . SER A 1 3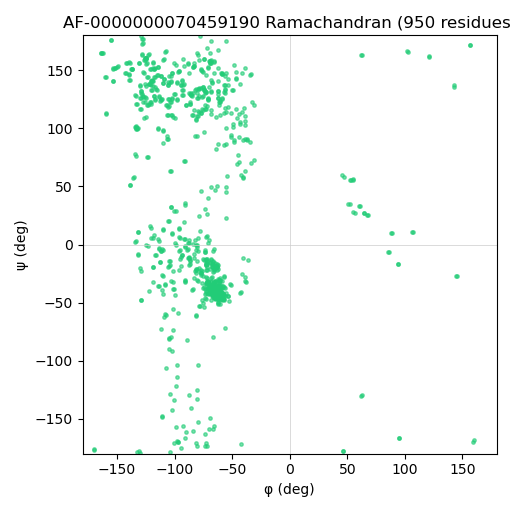97 ? 5.703 -4.91 18.297 1 53.84 397 SER A N 1
ATOM 3092 C CA . SER A 1 397 ? 6.215 -4.105 19.406 1 53.84 397 SER A CA 1
ATOM 3093 C C . SER A 1 397 ? 7.559 -3.473 19.047 1 53.84 397 SER A C 1
ATOM 3095 O O . SER A 1 397 ? 7.969 -2.49 19.672 1 53.84 397 SER A O 1
ATOM 3097 N N . CYS A 1 398 ? 8.219 -3.977 18.156 1 61 398 CYS A N 1
ATOM 3098 C CA . CYS A 1 398 ? 9.516 -3.439 17.734 1 61 398 CYS A CA 1
ATOM 3099 C C . CYS A 1 398 ? 9.633 -3.408 16.219 1 61 398 CYS A C 1
ATOM 3101 O O . CYS A 1 398 ? 10.617 -3.883 15.656 1 61 398 CYS A O 1
ATOM 3103 N N . ALA A 1 399 ? 8.672 -2.707 15.727 1 65.5 399 ALA A N 1
ATOM 3104 C CA . ALA A 1 399 ? 8.57 -2.758 14.273 1 65.5 399 ALA A CA 1
ATOM 3105 C C . ALA A 1 399 ? 9.602 -1.848 13.609 1 65.5 399 ALA A C 1
ATOM 3107 O O . ALA A 1 399 ? 9.93 -0.787 14.148 1 65.5 399 ALA A O 1
ATOM 3108 N N . SER A 1 400 ? 10.25 -2.254 12.664 1 83.25 400 SER A N 1
ATOM 3109 C CA . SER A 1 400 ? 11.031 -1.446 11.727 1 83.25 400 SER A CA 1
ATOM 3110 C C . SER A 1 400 ? 10.508 -1.596 10.305 1 83.25 400 SER A C 1
ATOM 3112 O O . SER A 1 400 ? 10.172 -2.699 9.875 1 83.25 400 SER A O 1
ATOM 3114 N N . TYR A 1 401 ? 10.398 -0.516 9.609 1 93.44 401 TYR A N 1
ATOM 3115 C CA . TYR A 1 401 ? 9.734 -0.523 8.312 1 93.44 401 TYR A CA 1
ATOM 3116 C C . TYR A 1 401 ? 10.75 -0.418 7.176 1 93.44 401 TYR A C 1
ATOM 3118 O O . TYR A 1 401 ? 10.398 -0.06 6.051 1 93.44 401 TYR A O 1
ATOM 3126 N N . GLY A 1 402 ? 11.969 -0.738 7.449 1 95.06 402 GLY A N 1
ATOM 3127 C CA . GLY A 1 402 ? 13.016 -0.742 6.434 1 95.06 402 GLY A CA 1
ATOM 3128 C C . GLY A 1 402 ? 14.406 -0.595 7.012 1 95.06 402 GLY A C 1
ATOM 3129 O O . GLY A 1 402 ? 14.57 -0.348 8.211 1 95.06 402 GLY A O 1
ATOM 3130 N N . TYR A 1 403 ? 15.398 -0.76 6.18 1 96.12 403 TYR A N 1
ATOM 3131 C CA . TYR A 1 403 ? 16.812 -0.64 6.527 1 96.12 403 TYR A CA 1
ATOM 3132 C C . TYR A 1 403 ? 17.406 0.641 5.953 1 96.12 403 TYR A C 1
ATOM 3134 O O . TYR A 1 403 ? 17.359 0.867 4.742 1 96.12 403 TYR A O 1
ATOM 3142 N N . ILE A 1 404 ? 17.891 1.439 6.891 1 96.62 404 ILE A N 1
ATOM 3143 C CA . ILE A 1 404 ? 18.531 2.682 6.461 1 96.62 404 ILE A CA 1
ATOM 3144 C C . ILE A 1 404 ? 20 2.428 6.145 1 96.62 404 ILE A C 1
ATOM 3146 O O . ILE A 1 404 ? 20.781 2.107 7.039 1 96.62 404 ILE A O 1
ATOM 3150 N N . LYS A 1 405 ? 20.422 2.686 4.957 1 95.94 405 LYS A N 1
ATOM 3151 C CA . LYS A 1 405 ? 21.75 2.316 4.48 1 95.94 405 LYS A CA 1
ATOM 3152 C C . LYS A 1 405 ? 22.828 3.189 5.121 1 95.94 405 LYS A C 1
ATOM 3154 O O . LYS A 1 405 ? 23.953 2.74 5.332 1 95.94 405 LYS A O 1
ATOM 3159 N N . GLU A 1 406 ? 22.547 4.453 5.422 1 94.38 406 GLU A N 1
ATOM 3160 C CA . GLU A 1 406 ? 23.516 5.43 5.895 1 94.38 406 GLU A CA 1
ATOM 3161 C C . GLU A 1 406 ? 23.938 5.137 7.332 1 94.38 406 GLU A C 1
ATOM 3163 O O . GLU A 1 406 ? 25.031 5.527 7.754 1 94.38 406 GLU A O 1
ATOM 3168 N N . ASP A 1 407 ? 23.062 4.543 8.062 1 95.12 407 ASP A N 1
ATOM 3169 C CA . ASP A 1 407 ? 23.359 4.238 9.461 1 95.12 407 ASP A CA 1
ATOM 3170 C C . ASP A 1 407 ? 22.453 3.135 9.992 1 95.12 407 ASP A C 1
ATOM 3172 O O . ASP A 1 407 ? 21.266 3.363 10.227 1 95.12 407 ASP A O 1
ATOM 3176 N N . GLU A 1 408 ? 23 1.99 10.297 1 91.56 408 GLU A N 1
ATOM 3177 C CA . GLU A 1 408 ? 22.219 0.806 10.664 1 91.56 408 GLU A CA 1
ATOM 3178 C C . GLU A 1 408 ? 21.594 0.958 12.047 1 91.56 408 GLU A C 1
ATOM 3180 O O . GLU A 1 408 ? 20.734 0.174 12.438 1 91.56 408 GLU A O 1
ATOM 3185 N N . THR A 1 409 ? 22.047 1.909 12.773 1 93.25 409 THR A N 1
ATOM 3186 C CA . THR A 1 409 ? 21.484 2.109 14.109 1 93.25 409 THR A CA 1
ATOM 3187 C C . THR A 1 409 ? 20.156 2.838 14.031 1 93.25 409 THR A C 1
ATOM 3189 O O . THR A 1 409 ? 19.391 2.857 15 1 93.25 409 THR A O 1
ATOM 3192 N N . LEU A 1 410 ? 19.922 3.516 12.945 1 95.94 410 LEU A N 1
ATOM 3193 C CA . LEU A 1 410 ? 18.641 4.195 12.727 1 95.94 410 LEU A CA 1
ATOM 3194 C C . LEU A 1 410 ? 17.547 3.197 12.359 1 95.94 410 LEU A C 1
ATOM 3196 O O . LEU A 1 410 ? 17.781 2.289 11.555 1 95.94 410 LEU A O 1
ATOM 3200 N N . GLN A 1 411 ? 16.375 3.391 12.992 1 94.31 411 GLN A N 1
ATOM 3201 C CA . GLN A 1 411 ? 15.234 2.516 12.75 1 94.31 411 GLN A CA 1
ATOM 3202 C C . GLN A 1 411 ? 13.984 3.322 12.422 1 94.31 411 GLN A C 1
ATOM 3204 O O . GLN A 1 411 ? 13.672 4.301 13.102 1 94.31 411 GLN A O 1
ATOM 3209 N N . ILE A 1 412 ? 13.336 2.887 11.367 1 96.06 412 ILE A N 1
ATOM 3210 C CA . ILE A 1 412 ? 12.031 3.484 11.086 1 96.06 412 ILE A CA 1
ATOM 3211 C C . ILE A 1 412 ? 10.961 2.818 11.953 1 96.06 412 ILE A C 1
ATOM 3213 O O . ILE A 1 412 ? 10.484 1.729 11.633 1 96.06 412 ILE A O 1
ATOM 3217 N N . THR A 1 413 ? 10.484 3.494 12.914 1 92.38 413 THR A N 1
ATOM 3218 C CA . THR A 1 413 ? 9.742 2.832 13.984 1 92.38 413 THR A CA 1
ATOM 3219 C C . THR A 1 413 ? 8.242 3.08 13.828 1 92.38 413 THR A C 1
ATOM 3221 O O . THR A 1 413 ? 7.426 2.393 14.453 1 92.38 413 THR A O 1
ATOM 3224 N N . ASN A 1 414 ? 7.875 4.062 13.07 1 91.94 414 ASN A N 1
ATOM 3225 C CA . ASN A 1 414 ? 6.461 4.367 12.859 1 91.94 414 ASN A CA 1
ATOM 3226 C C . ASN A 1 414 ? 6.227 5.023 11.5 1 91.94 414 ASN A C 1
ATOM 3228 O O . ASN A 1 414 ? 7.117 5.676 10.961 1 91.94 414 ASN A O 1
ATOM 3232 N N . LEU A 1 415 ? 5 4.762 11.062 1 93 415 LEU A N 1
ATOM 3233 C CA . LEU A 1 415 ? 4.605 5.352 9.781 1 93 415 LEU A CA 1
ATOM 3234 C C . LEU A 1 415 ? 3.213 5.969 9.875 1 93 415 LEU A C 1
ATOM 3236 O O . LEU A 1 415 ? 2.285 5.344 10.391 1 93 415 LEU A O 1
ATOM 3240 N N . THR A 1 416 ? 3.123 7.18 9.461 1 93.19 416 THR A N 1
ATOM 3241 C CA . THR A 1 416 ? 1.836 7.715 9.031 1 93.19 416 THR A CA 1
ATOM 3242 C C . THR A 1 416 ? 1.704 7.641 7.512 1 93.19 416 THR A C 1
ATOM 3244 O O . THR A 1 416 ? 2.479 6.945 6.848 1 93.19 416 THR A O 1
ATOM 3247 N N . GLN A 1 417 ? 0.709 8.258 6.996 1 94.69 417 GLN A N 1
ATOM 3248 C CA . GLN A 1 417 ? 0.442 8.078 5.574 1 94.69 417 GLN A CA 1
ATOM 3249 C C . GLN A 1 417 ? 1.63 8.539 4.73 1 94.69 417 GLN A C 1
ATOM 3251 O O . GLN A 1 417 ? 2.08 7.812 3.84 1 94.69 417 GLN A O 1
ATOM 3256 N N . GLU A 1 418 ? 2.223 9.789 5.07 1 96.69 418 GLU A N 1
ATOM 3257 C CA . GLU A 1 418 ? 3.27 10.359 4.227 1 96.69 418 GLU A CA 1
ATOM 3258 C C . GLU A 1 418 ? 4.586 10.477 4.988 1 96.69 418 GLU A C 1
ATOM 3260 O O . GLU A 1 418 ? 5.633 10.742 4.391 1 96.69 418 GLU A O 1
ATOM 3265 N N . ILE A 1 419 ? 4.574 10.258 6.258 1 96.25 419 ILE A N 1
ATOM 3266 C CA . ILE A 1 419 ? 5.73 10.57 7.094 1 96.25 419 ILE A CA 1
ATOM 3267 C C . ILE A 1 419 ? 6.195 9.312 7.824 1 96.25 419 ILE A C 1
ATOM 3269 O O . ILE A 1 419 ? 5.375 8.531 8.305 1 96.25 419 ILE A O 1
ATOM 3273 N N . GLY A 1 420 ? 7.484 9.156 7.867 1 96.25 420 GLY A N 1
ATOM 3274 C CA . GLY A 1 420 ? 8.109 8.125 8.688 1 96.25 420 GLY A CA 1
ATOM 3275 C C . GLY A 1 420 ? 8.852 8.688 9.883 1 96.25 420 GLY A C 1
ATOM 3276 O O . GLY A 1 420 ? 9.484 9.742 9.789 1 96.25 420 GLY A O 1
ATOM 3277 N N . ILE A 1 421 ? 8.789 7.992 11 1 95.88 421 ILE A N 1
ATOM 3278 C CA . ILE A 1 421 ? 9.5 8.352 12.219 1 95.88 421 ILE A CA 1
ATOM 3279 C C . ILE A 1 421 ? 10.734 7.473 12.367 1 95.88 421 ILE A C 1
ATOM 3281 O O . ILE A 1 421 ? 10.641 6.242 12.328 1 95.88 421 ILE A O 1
ATOM 3285 N N . VAL A 1 422 ? 11.852 8.062 12.523 1 96.56 422 VAL A N 1
ATOM 3286 C CA . VAL A 1 422 ? 13.125 7.359 12.664 1 96.56 422 VAL A CA 1
ATOM 3287 C C . VAL A 1 422 ? 13.68 7.582 14.07 1 96.56 422 VAL A C 1
ATOM 3289 O O . VAL A 1 422 ? 13.797 8.719 14.523 1 96.56 422 VAL A O 1
ATOM 3292 N N . THR A 1 423 ? 14.008 6.551 14.742 1 95.69 423 THR A N 1
ATOM 3293 C CA . THR A 1 423 ? 14.625 6.613 16.062 1 95.69 423 THR A CA 1
ATOM 3294 C C . THR A 1 423 ? 15.898 5.77 16.094 1 95.69 423 THR A C 1
ATOM 3296 O O . THR A 1 423 ? 16.281 5.18 15.094 1 95.69 423 THR A O 1
ATOM 3299 N N . SER A 1 424 ? 16.562 5.789 17.172 1 94.88 424 SER A N 1
ATOM 3300 C CA . SER A 1 424 ? 17.797 5.027 17.375 1 94.88 424 SER A CA 1
ATOM 3301 C C . SER A 1 424 ? 18.016 4.715 18.844 1 94.88 424 SER A C 1
ATOM 3303 O O . SER A 1 424 ? 17.594 5.473 19.719 1 94.88 424 SER A O 1
ATOM 3305 N N . GLU A 1 425 ? 18.688 3.65 19.094 1 91.06 425 GLU A N 1
ATOM 3306 C CA . GLU A 1 425 ? 19.078 3.336 20.453 1 91.06 425 GLU A CA 1
ATOM 3307 C C . GLU A 1 425 ? 20.266 4.199 20.891 1 91.06 425 GLU A C 1
ATOM 3309 O O . GLU A 1 425 ? 20.438 4.461 22.078 1 91.06 425 GLU A O 1
ATOM 3314 N N . LYS A 1 426 ? 21.031 4.629 19.938 1 94.38 426 LYS A N 1
ATOM 3315 C CA . LYS A 1 426 ? 22.141 5.543 20.188 1 94.38 426 LYS A CA 1
ATOM 3316 C C . LYS A 1 426 ? 21.766 6.98 19.844 1 94.38 426 LYS A C 1
ATOM 3318 O O . LYS A 1 426 ? 20.828 7.207 19.062 1 94.38 426 LYS A O 1
ATOM 3323 N N . PRO A 1 427 ? 22.453 7.887 20.453 1 96.5 427 PRO A N 1
ATOM 3324 C CA . PRO A 1 427 ? 22.172 9.273 20.078 1 96.5 427 PRO A CA 1
ATOM 3325 C C . PRO A 1 427 ? 22.344 9.547 18.594 1 96.5 427 PRO A C 1
ATOM 3327 O O . PRO A 1 427 ? 23.359 9.148 18 1 96.5 427 PRO A O 1
ATOM 3330 N N . ILE A 1 428 ? 21.375 10.156 18.047 1 97.06 428 ILE A N 1
ATOM 3331 C CA . ILE A 1 428 ? 21.406 10.477 16.625 1 97.06 428 ILE A CA 1
ATOM 3332 C C . ILE A 1 428 ? 22.359 11.648 16.375 1 97.06 428 ILE A C 1
ATOM 3334 O O . ILE A 1 428 ? 22.344 12.633 17.125 1 97.06 428 ILE A O 1
ATOM 3338 N N . ASN A 1 429 ? 23.219 11.57 15.375 1 96.88 429 ASN A N 1
ATOM 3339 C CA . ASN A 1 429 ? 24.078 12.656 14.938 1 96.88 429 ASN A CA 1
ATOM 3340 C C . ASN A 1 429 ? 23.344 13.625 14.016 1 96.88 429 ASN A C 1
ATOM 3342 O O . ASN A 1 429 ? 23.375 13.477 12.797 1 96.88 429 ASN A O 1
ATOM 3346 N N . TYR A 1 430 ? 22.797 14.648 14.539 1 95.19 430 TYR A N 1
ATOM 3347 C CA . TYR A 1 430 ? 21.938 15.562 13.797 1 95.19 430 TYR A CA 1
ATOM 3348 C C . TYR A 1 430 ? 22.75 16.422 12.836 1 95.19 430 TYR A C 1
ATOM 3350 O O . TYR A 1 430 ? 22.203 17.047 11.93 1 95.19 430 TYR A O 1
ATOM 3358 N N . GLU A 1 431 ? 24.016 16.531 13 1 93.94 431 GLU A N 1
ATOM 3359 C CA . GLU A 1 431 ? 24.875 17.219 12.039 1 93.94 431 GLU A CA 1
ATOM 3360 C C . GLU A 1 431 ? 25.062 16.391 10.773 1 93.94 431 GLU A C 1
ATOM 3362 O O . GLU A 1 431 ? 25.094 16.938 9.664 1 93.94 431 GLU A O 1
ATOM 3367 N N . LYS A 1 432 ? 25.172 15.086 10.992 1 94.56 432 LYS A N 1
ATOM 3368 C CA . LYS A 1 432 ? 25.281 14.172 9.867 1 94.56 432 LYS A CA 1
ATOM 3369 C C . LYS A 1 432 ? 23.953 14.031 9.141 1 94.56 432 LYS A C 1
ATOM 3371 O O . LYS A 1 432 ? 23.906 14.023 7.91 1 94.56 432 LYS A O 1
ATOM 3376 N N . PHE A 1 433 ? 22.969 13.953 9.961 1 96.19 433 PHE A N 1
ATOM 3377 C CA . PHE A 1 433 ? 21.625 13.789 9.43 1 96.19 433 PHE A CA 1
ATOM 3378 C C . PHE A 1 433 ? 20.844 15.102 9.492 1 96.19 433 PHE A C 1
ATOM 3380 O O . PHE A 1 433 ? 19.797 15.172 10.133 1 96.19 433 PHE A O 1
ATOM 3387 N N . ARG A 1 434 ? 21.344 16.078 8.75 1 93.69 434 ARG A N 1
ATOM 3388 C CA . ARG A 1 434 ? 20.781 17.422 8.781 1 93.69 434 ARG A CA 1
ATOM 3389 C C . ARG A 1 434 ? 19.453 17.469 8.031 1 93.69 434 ARG A C 1
ATOM 3391 O O . ARG A 1 434 ? 19.172 16.625 7.188 1 93.69 434 ARG A O 1
ATOM 3398 N N . LEU A 1 435 ? 18.672 18.453 8.312 1 93.19 435 LEU A N 1
ATOM 3399 C CA . LEU A 1 435 ? 17.453 18.703 7.566 1 93.19 435 LEU A CA 1
ATOM 3400 C C . LEU A 1 435 ? 17.734 18.859 6.078 1 93.19 435 LEU A C 1
ATOM 3402 O O . LEU A 1 435 ? 18.703 19.516 5.691 1 93.19 435 LEU A O 1
ATOM 3406 N N . GLY A 1 436 ? 16.875 18.125 5.309 1 90.88 436 GLY A N 1
ATOM 3407 C CA . GLY A 1 436 ? 17.062 18.203 3.867 1 90.88 436 GLY A CA 1
ATOM 3408 C C . GLY A 1 436 ? 17.938 17.109 3.311 1 90.88 436 GLY A C 1
ATOM 3409 O O . GLY A 1 436 ? 17.938 16.859 2.102 1 90.88 436 GLY A O 1
ATOM 3410 N N . ALA A 1 437 ? 18.672 16.469 4.191 1 91.44 437 ALA A N 1
ATOM 3411 C CA . ALA A 1 437 ? 19.5 15.344 3.74 1 91.44 437 ALA A CA 1
ATOM 3412 C C . ALA A 1 437 ? 18.641 14.156 3.326 1 91.44 437 ALA A C 1
ATOM 3414 O O . ALA A 1 437 ? 17.5 14.023 3.771 1 91.44 437 ALA A O 1
ATOM 3415 N N . LYS A 1 438 ? 19.219 13.328 2.475 1 93.25 438 LYS A N 1
ATOM 3416 C CA . LYS A 1 438 ? 18.484 12.18 1.966 1 93.25 438 LYS A CA 1
ATOM 3417 C C . LYS A 1 438 ? 18.922 10.898 2.684 1 93.25 438 LYS A C 1
ATOM 3419 O O . LYS A 1 438 ? 20.047 10.789 3.152 1 93.25 438 LYS A O 1
ATOM 3424 N N . LEU A 1 439 ? 17.984 10.023 2.812 1 95 439 LEU A N 1
ATOM 3425 C CA . LEU A 1 439 ? 18.219 8.664 3.293 1 95 439 LEU A CA 1
ATOM 3426 C C . LEU A 1 439 ? 17.812 7.641 2.24 1 95 439 LEU A C 1
ATOM 3428 O O . LEU A 1 439 ? 16.828 7.824 1.537 1 95 439 LEU A O 1
ATOM 3432 N N . THR A 1 440 ? 18.609 6.621 2.139 1 96.12 440 THR A N 1
ATOM 3433 C CA . THR A 1 440 ? 18.328 5.496 1.258 1 96.12 440 THR A CA 1
ATOM 3434 C C . THR A 1 440 ? 17.828 4.293 2.059 1 96.12 440 THR A C 1
ATOM 3436 O O . THR A 1 440 ? 18.547 3.779 2.92 1 96.12 440 THR A O 1
ATOM 3439 N N . ILE A 1 441 ? 16.609 3.834 1.681 1 97.69 441 ILE A N 1
ATOM 3440 C CA . ILE A 1 441 ? 15.953 2.848 2.531 1 97.69 441 ILE A CA 1
ATOM 3441 C C . ILE A 1 441 ? 15.688 1.575 1.731 1 97.69 441 ILE A C 1
ATOM 3443 O O . ILE A 1 441 ? 15.086 1.628 0.653 1 97.69 441 ILE A O 1
ATOM 3447 N N . ILE A 1 442 ? 16.219 0.433 2.227 1 98.12 442 ILE A N 1
ATOM 3448 C CA . ILE A 1 442 ? 15.719 -0.851 1.743 1 98.12 442 ILE A CA 1
ATOM 3449 C C . ILE A 1 442 ? 14.375 -1.16 2.396 1 98.12 442 ILE A C 1
ATOM 3451 O O . ILE A 1 442 ? 14.297 -1.36 3.609 1 98.12 442 ILE A O 1
ATOM 3455 N N . PRO A 1 443 ? 13.32 -1.185 1.633 1 97.69 443 PRO A N 1
ATOM 3456 C CA . PRO A 1 443 ? 12.023 -1.459 2.258 1 97.69 443 PRO A CA 1
ATOM 3457 C C . PRO A 1 443 ? 11.938 -2.871 2.834 1 97.69 443 PRO A C 1
ATOM 3459 O O . PRO A 1 443 ? 12.664 -3.766 2.402 1 97.69 443 PRO A O 1
ATOM 3462 N N . ASN A 1 444 ? 11.023 -3.055 3.797 1 95.25 444 ASN A N 1
ATOM 3463 C CA . ASN A 1 444 ? 10.766 -4.395 4.312 1 95.25 444 ASN A CA 1
ATOM 3464 C C . ASN A 1 444 ? 10.281 -5.336 3.215 1 95.25 444 ASN A C 1
ATOM 3466 O O . ASN A 1 444 ? 10.711 -6.488 3.148 1 95.25 444 ASN A O 1
ATOM 3470 N N . HIS A 1 445 ? 9.461 -4.832 2.432 1 96.31 445 HIS A N 1
ATOM 3471 C CA . HIS A 1 445 ? 8.828 -5.582 1.352 1 96.31 445 HIS A CA 1
ATOM 3472 C C . HIS A 1 445 ? 8.859 -4.797 0.044 1 96.31 445 HIS A C 1
ATOM 3474 O O . HIS A 1 445 ? 7.98 -3.973 -0.212 1 96.31 445 HIS A O 1
ATOM 3480 N N . SER A 1 446 ? 9.742 -5.148 -0.786 1 97.88 446 SER A N 1
ATOM 3481 C CA . SER A 1 446 ? 10.016 -4.355 -1.982 1 97.88 446 SER A CA 1
ATOM 3482 C C . SER A 1 446 ? 8.836 -4.395 -2.949 1 97.88 446 SER A C 1
ATOM 3484 O O . SER A 1 446 ? 8.539 -3.398 -3.611 1 97.88 446 SER A O 1
ATOM 3486 N N . CYS A 1 447 ? 8.102 -5.535 -3.053 1 97.5 447 CYS A N 1
ATOM 3487 C CA . CYS A 1 447 ? 6.949 -5.629 -3.947 1 97.5 447 CYS A CA 1
ATOM 3488 C C . CYS A 1 447 ? 5.887 -4.605 -3.578 1 97.5 447 CYS A C 1
ATOM 3490 O O . CYS A 1 447 ? 5.359 -3.908 -4.449 1 97.5 447 CYS A O 1
ATOM 3492 N N . LEU A 1 448 ? 5.609 -4.52 -2.324 1 97.12 448 LEU A N 1
ATOM 3493 C CA . LEU A 1 448 ? 4.562 -3.613 -1.856 1 97.12 448 LEU A CA 1
ATOM 3494 C C . LEU A 1 448 ? 5 -2.16 -1.995 1 97.12 448 LEU A C 1
ATOM 3496 O O . LEU A 1 448 ? 4.199 -1.298 -2.361 1 97.12 448 LEU A O 1
ATOM 3500 N N . SER A 1 449 ? 6.254 -1.882 -1.663 1 97.5 449 SER A N 1
ATOM 3501 C CA . SER A 1 449 ? 6.77 -0.525 -1.821 1 97.5 449 SER A CA 1
ATOM 3502 C C . SER A 1 449 ? 6.793 -0.112 -3.289 1 97.5 449 SER A C 1
ATOM 3504 O O . SER A 1 449 ? 6.379 0.997 -3.633 1 97.5 449 SER A O 1
ATOM 3506 N N . ALA A 1 450 ? 7.266 -0.992 -4.148 1 98 450 ALA A N 1
ATOM 3507 C CA . ALA A 1 450 ? 7.359 -0.697 -5.574 1 98 450 ALA A CA 1
ATOM 3508 C C . ALA A 1 450 ? 5.992 -0.352 -6.152 1 98 450 ALA A C 1
ATOM 3510 O O . ALA A 1 450 ? 5.875 0.533 -7.004 1 98 450 ALA A O 1
ATOM 3511 N N . ALA A 1 451 ? 4.992 -0.983 -5.668 1 96.5 451 ALA A N 1
ATOM 3512 C CA . ALA A 1 451 ? 3.637 -0.817 -6.195 1 96.5 451 ALA A CA 1
ATOM 3513 C C . ALA A 1 451 ? 3.113 0.591 -5.926 1 96.5 451 ALA A C 1
ATOM 3515 O O . ALA A 1 451 ? 2.133 1.021 -6.535 1 96.5 451 ALA A O 1
ATOM 3516 N N . MET A 1 452 ? 3.789 1.318 -5.047 1 96.12 452 MET A N 1
ATOM 3517 C CA . MET A 1 452 ? 3.316 2.645 -4.66 1 96.12 452 MET A CA 1
ATOM 3518 C C . MET A 1 452 ? 3.854 3.711 -5.609 1 96.12 452 MET A C 1
ATOM 3520 O O . MET A 1 452 ? 3.414 4.859 -5.57 1 96.12 452 MET A O 1
ATOM 3524 N N . PHE A 1 453 ? 4.789 3.375 -6.426 1 96.81 453 PHE A N 1
ATOM 3525 C CA . PHE A 1 453 ? 5.426 4.316 -7.344 1 96.81 453 PHE A CA 1
ATOM 3526 C C . PHE A 1 453 ? 5.07 3.986 -8.789 1 96.81 453 PHE A C 1
ATOM 3528 O O . PHE A 1 453 ? 4.988 2.814 -9.164 1 96.81 453 PHE A O 1
ATOM 3535 N N . ASP A 1 454 ? 4.918 5.004 -9.617 1 93.44 454 ASP A N 1
ATOM 3536 C CA . ASP A 1 454 ? 4.562 4.781 -11.016 1 93.44 454 ASP A CA 1
ATOM 3537 C C . ASP A 1 454 ? 5.809 4.719 -11.891 1 93.44 454 ASP A C 1
ATOM 3539 O O . ASP A 1 454 ? 5.719 4.418 -13.086 1 93.44 454 ASP A O 1
ATOM 3543 N N . LYS A 1 455 ? 6.879 5.062 -11.25 1 96 455 LYS A N 1
ATOM 3544 C CA . LYS A 1 455 ? 8.133 4.996 -11.992 1 96 455 LYS A CA 1
ATOM 3545 C C . LYS A 1 455 ? 9.305 4.68 -11.062 1 96 455 LYS A C 1
ATOM 3547 O O . LYS A 1 455 ? 9.242 4.957 -9.867 1 96 455 LYS A O 1
ATOM 3552 N N . TYR A 1 456 ? 10.359 4.066 -11.625 1 97.56 456 TYR A N 1
ATOM 3553 C CA . TYR A 1 456 ? 11.602 3.74 -10.945 1 97.56 456 TYR A CA 1
ATOM 3554 C C . TYR A 1 456 ? 12.781 4.48 -11.578 1 97.56 456 TYR A C 1
ATOM 3556 O O . TYR A 1 456 ? 12.984 4.414 -12.789 1 97.56 456 TYR A O 1
ATOM 3564 N N . TYR A 1 457 ? 13.5 5.215 -10.789 1 96.06 457 TYR A N 1
ATOM 3565 C CA . TYR A 1 457 ? 14.766 5.754 -11.273 1 96.06 457 TYR A CA 1
ATOM 3566 C C . TYR A 1 457 ? 15.867 4.699 -11.211 1 96.06 457 TYR A C 1
ATOM 3568 O O . TYR A 1 457 ? 16.078 4.078 -10.172 1 96.06 457 TYR A O 1
ATOM 3576 N N . VAL A 1 458 ? 16.531 4.469 -12.328 1 96.12 458 VAL A N 1
ATOM 3577 C CA . VAL A 1 458 ? 17.516 3.387 -12.438 1 96.12 458 VAL A CA 1
ATOM 3578 C C . VAL A 1 458 ? 18.922 3.969 -12.562 1 96.12 458 VAL A C 1
ATOM 3580 O O . VAL A 1 458 ? 19.172 4.785 -13.445 1 96.12 458 VAL A O 1
ATOM 3583 N N . ILE A 1 459 ? 19.766 3.506 -11.656 1 93.19 459 ILE A N 1
ATOM 3584 C CA . ILE A 1 459 ? 21.125 4.012 -11.672 1 93.19 459 ILE A CA 1
ATOM 3585 C C . ILE A 1 459 ? 22.094 2.863 -11.93 1 93.19 459 ILE A C 1
ATOM 3587 O O . ILE A 1 459 ? 21.75 1.693 -11.758 1 93.19 459 ILE A O 1
ATOM 3591 N N . ASN A 1 460 ? 23.203 3.217 -12.422 1 86.94 460 ASN A N 1
ATOM 3592 C CA . ASN A 1 460 ? 24.344 2.301 -12.531 1 86.94 460 ASN A CA 1
ATOM 3593 C C . ASN A 1 460 ? 25.5 2.73 -11.641 1 86.94 460 ASN A C 1
ATOM 3595 O O . ASN A 1 460 ? 26.078 3.795 -11.844 1 86.94 460 ASN A O 1
ATOM 3599 N N . ASN A 1 461 ? 25.578 2.055 -10.523 1 69.69 461 ASN A N 1
ATOM 3600 C CA . ASN A 1 461 ? 26.547 2.434 -9.484 1 69.69 461 ASN A CA 1
ATOM 3601 C C . ASN A 1 461 ? 27.984 2.186 -9.938 1 69.69 461 ASN A C 1
ATOM 3603 O O . ASN A 1 461 ? 28.922 2.641 -9.281 1 69.69 461 ASN A O 1
ATOM 3607 N N . SER A 1 462 ? 28.25 1.386 -10.914 1 55.22 462 SER A N 1
ATOM 3608 C CA . SER A 1 462 ? 29.656 1.215 -11.305 1 55.22 462 SER A CA 1
ATOM 3609 C C . SER A 1 462 ? 30.297 2.555 -11.633 1 55.22 462 SER A C 1
ATOM 3611 O O . SER A 1 462 ? 31.5 2.75 -11.383 1 55.22 462 SER A O 1
ATOM 3613 N N . ILE A 1 463 ? 29.484 3.391 -12.367 1 49.75 463 ILE A N 1
ATOM 3614 C CA . ILE A 1 463 ? 30.016 4.672 -12.82 1 49.75 463 ILE A CA 1
ATOM 3615 C C . ILE A 1 463 ? 29.344 5.809 -12.062 1 49.75 463 ILE A C 1
ATOM 3617 O O . ILE A 1 463 ? 28.281 6.301 -12.469 1 49.75 463 ILE A O 1
ATOM 3621 N N . GLU A 1 464 ? 29.719 6.301 -10.938 1 59.94 464 GLU A N 1
ATOM 3622 C CA . GLU A 1 464 ? 29.328 7.496 -10.195 1 59.94 464 GLU A CA 1
ATOM 3623 C C . GLU A 1 464 ? 27.828 7.566 -10.008 1 59.94 464 GLU A C 1
ATOM 3625 O O . GLU A 1 464 ? 27.234 8.656 -10.008 1 59.94 464 GLU A O 1
ATOM 3630 N N . ALA A 1 465 ? 27.078 6.562 -9.836 1 69.44 465 ALA A N 1
ATOM 3631 C CA . ALA A 1 465 ? 25.625 6.543 -9.656 1 69.44 465 ALA A CA 1
ATOM 3632 C C . ALA A 1 465 ? 24.922 7.422 -10.688 1 69.44 465 ALA A C 1
ATOM 3634 O O . ALA A 1 465 ? 24.266 8.406 -10.336 1 69.44 465 ALA A O 1
ATOM 3635 N N . LYS A 1 466 ? 25.125 7.152 -11.898 1 81.94 466 LYS A N 1
ATOM 3636 C CA . LYS A 1 466 ? 24.516 7.883 -13 1 81.94 466 LYS A CA 1
ATOM 3637 C C . LYS A 1 466 ? 23.109 7.348 -13.305 1 81.94 466 LYS A C 1
ATOM 3639 O O . LYS A 1 466 ? 22.891 6.133 -13.305 1 81.94 466 LYS A O 1
ATOM 3644 N N . LEU A 1 467 ? 22.219 8.273 -13.391 1 89 467 LEU A N 1
ATOM 3645 C CA . LEU A 1 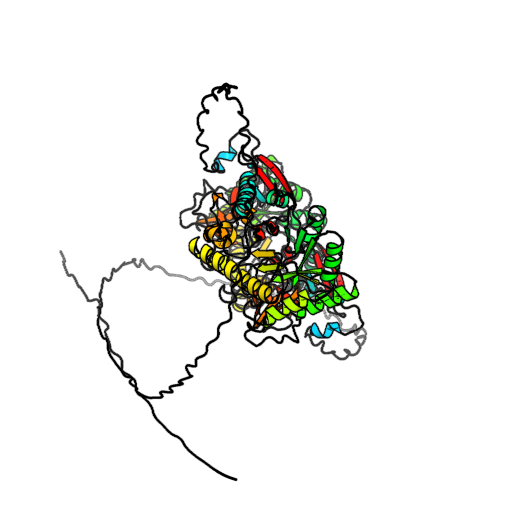467 ? 20.891 7.902 -13.875 1 89 467 LEU A CA 1
ATOM 3646 C C . LEU A 1 467 ? 20.969 7.348 -15.297 1 89 467 LEU A C 1
ATOM 3648 O O . LEU A 1 467 ? 21.438 8.031 -16.203 1 89 467 LEU A O 1
ATOM 3652 N N . VAL A 1 468 ? 20.531 6.191 -15.539 1 91.62 468 VAL A N 1
ATOM 3653 C CA . VAL A 1 468 ? 20.719 5.586 -16.844 1 91.62 468 VAL A CA 1
ATOM 3654 C C . VAL A 1 468 ? 19.359 5.297 -17.484 1 91.62 468 VAL A C 1
ATOM 3656 O O . VAL A 1 468 ? 19.266 5.094 -18.703 1 91.62 468 VAL A O 1
ATOM 3659 N N . ASP A 1 469 ? 18.328 5.262 -16.625 1 94.31 469 ASP A N 1
ATOM 3660 C CA . ASP A 1 469 ? 17.016 4.973 -17.188 1 94.31 469 ASP A CA 1
ATOM 3661 C C . ASP A 1 469 ? 15.906 5.34 -16.203 1 94.31 469 ASP A C 1
ATOM 3663 O O . ASP A 1 469 ? 16.188 5.648 -15.039 1 94.31 469 ASP A O 1
ATOM 3667 N N . VAL A 1 470 ? 14.711 5.43 -16.641 1 96.31 470 VAL A N 1
ATOM 3668 C CA . VAL A 1 470 ? 13.477 5.539 -15.867 1 96.31 470 VAL A CA 1
ATOM 3669 C C . VAL A 1 470 ? 12.461 4.504 -16.359 1 96.31 470 VAL A C 1
ATOM 3671 O O . VAL A 1 470 ? 12.086 4.504 -17.531 1 96.31 470 VAL A O 1
ATOM 3674 N N . TRP A 1 471 ? 12.109 3.582 -15.445 1 98.12 471 TRP A N 1
ATOM 3675 C CA . TRP A 1 471 ? 11.18 2.52 -15.805 1 98.12 471 TRP A CA 1
ATOM 3676 C C . TRP A 1 471 ? 9.758 2.867 -15.359 1 98.12 471 TRP A C 1
ATOM 3678 O O . TRP A 1 471 ? 9.562 3.422 -14.281 1 98.12 471 TRP A O 1
ATOM 3688 N N . SER A 1 472 ? 8.797 2.57 -16.188 1 97.12 472 SER A N 1
ATOM 3689 C CA . SER A 1 472 ? 7.391 2.652 -15.805 1 97.12 472 SER A CA 1
ATOM 3690 C C . SER A 1 472 ? 6.812 1.27 -15.523 1 97.12 472 SER A C 1
ATOM 3692 O O . SER A 1 472 ? 7.129 0.306 -16.234 1 97.12 472 SER A O 1
ATOM 3694 N N . ASN A 1 473 ? 6.012 1.194 -14.539 1 96.75 473 ASN A N 1
ATOM 3695 C CA . ASN A 1 473 ? 5.43 -0.101 -14.203 1 96.75 473 ASN A CA 1
ATOM 3696 C C . ASN A 1 473 ? 3.941 -0.147 -14.531 1 96.75 473 ASN A C 1
ATOM 3698 O O . ASN A 1 473 ? 3.309 0.894 -14.711 1 96.75 473 ASN A O 1
ATOM 3702 N N . ILE A 1 474 ? 3.439 -1.359 -14.664 1 95.44 474 ILE A N 1
ATOM 3703 C CA . ILE A 1 474 ? 2.004 -1.567 -14.812 1 95.44 474 ILE A CA 1
ATOM 3704 C C . ILE A 1 474 ? 1.371 -1.811 -13.445 1 95.44 474 ILE A C 1
ATOM 3706 O O . ILE A 1 474 ? 1.971 -2.459 -12.586 1 95.44 474 ILE A O 1
ATOM 3710 N N . ARG A 1 475 ? 0.229 -1.207 -13.219 1 92.31 475 ARG A N 1
ATOM 3711 C CA . ARG A 1 475 ? -0.505 -1.348 -11.969 1 92.31 475 ARG A CA 1
ATOM 3712 C C . ARG A 1 475 ? -1.932 -1.825 -12.219 1 92.31 475 ARG A C 1
ATOM 3714 O O . ARG A 1 475 ? -2.406 -1.809 -13.352 1 92.31 475 ARG A O 1
ATOM 3721 N N . GLY A 1 476 ? -2.525 -2.355 -11.211 1 91.75 476 GLY A N 1
ATOM 3722 C CA . GLY A 1 476 ? -3.934 -2.717 -11.273 1 91.75 476 GLY A CA 1
ATOM 3723 C C . GLY A 1 476 ? -4.16 -4.172 -11.648 1 91.75 476 GLY A C 1
ATOM 3724 O O . GLY A 1 476 ? -3.252 -4.996 -11.523 1 91.75 476 GLY A O 1
ATOM 3725 N N . TRP A 1 477 ? -5.418 -4.434 -11.992 1 94.38 477 TRP A N 1
ATOM 3726 C CA . TRP A 1 477 ? -5.855 -5.809 -12.195 1 94.38 477 TRP A CA 1
ATOM 3727 C C . TRP A 1 477 ? -6.457 -5.988 -13.586 1 94.38 477 TRP A C 1
ATOM 3729 O O . TRP A 1 477 ? -6.297 -7.043 -14.211 1 94.38 477 TRP A O 1
ATOM 3739 N N . MET B 1 1 ? -40.469 -55.156 25 1 16.36 1 MET B N 1
ATOM 3740 C CA . MET B 1 1 ? -40.219 -55.125 26.438 1 16.36 1 MET B CA 1
ATOM 3741 C C . MET B 1 1 ? -38.875 -54.438 26.75 1 16.36 1 MET B C 1
ATOM 3743 O O . MET B 1 1 ? -38.812 -53.531 27.578 1 16.36 1 MET B O 1
ATOM 3747 N N . LEU B 1 2 ? -37.938 -55.438 27.078 1 15.17 2 LEU B N 1
ATOM 3748 C CA . LEU B 1 2 ? -37.156 -55.531 28.328 1 15.17 2 LEU B CA 1
ATOM 3749 C C . LEU B 1 2 ? -36.125 -54.438 28.406 1 15.17 2 LEU B C 1
ATOM 3751 O O . LEU B 1 2 ? -35.75 -53.812 27.375 1 15.17 2 LEU B O 1
ATOM 3755 N N . THR B 1 3 ? -35.031 -54.875 29.109 1 15.56 3 THR B N 1
ATOM 3756 C CA . THR B 1 3 ? -34.312 -54.719 30.359 1 15.56 3 THR B CA 1
ATOM 3757 C C . THR B 1 3 ? -33.125 -53.781 30.188 1 15.56 3 THR B C 1
ATOM 3759 O O . THR B 1 3 ? -32.688 -53.5 29.062 1 15.56 3 THR B O 1
ATOM 3762 N N . SER B 1 4 ? -32.156 -53.938 31.094 1 15.72 4 SER B N 1
ATOM 3763 C CA . SER B 1 4 ? -31.547 -53.406 32.312 1 15.72 4 SER B CA 1
ATOM 3764 C C . SER B 1 4 ? -30.203 -52.75 32.031 1 15.72 4 SER B C 1
ATOM 3766 O O . SER B 1 4 ? -29.984 -51.594 32.406 1 15.72 4 SER B O 1
ATOM 3768 N N . PRO B 1 5 ? -29.031 -53.469 32.438 1 17.12 5 PRO B N 1
ATOM 3769 C CA . PRO B 1 5 ? -28.219 -53.156 33.625 1 17.12 5 PRO B CA 1
ATOM 3770 C C . PRO B 1 5 ? -27.094 -52.188 33.344 1 17.12 5 PRO B C 1
ATOM 3772 O O . PRO B 1 5 ? -26.797 -51.906 32.156 1 17.12 5 PRO B O 1
ATOM 3775 N N . LEU B 1 6 ? -26 -52.094 34.25 1 15.59 6 LEU B N 1
ATOM 3776 C CA . LEU B 1 6 ? -25.172 -51.5 35.312 1 15.59 6 LEU B CA 1
ATOM 3777 C C . LEU B 1 6 ? -23.766 -51.188 34.812 1 15.59 6 LEU B C 1
ATOM 3779 O O . LEU B 1 6 ? -23.047 -50.406 35.406 1 15.59 6 LEU B O 1
ATOM 3783 N N . TYR B 1 7 ? -23.141 -51.938 33.875 1 16.39 7 TYR B N 1
ATOM 3784 C CA . TYR B 1 7 ? -21.844 -52.344 34.438 1 16.39 7 TYR B CA 1
ATOM 3785 C C . TYR B 1 7 ? -20.984 -51.125 34.719 1 16.39 7 TYR B C 1
ATOM 3787 O O . TYR B 1 7 ? -21 -50.156 33.969 1 16.39 7 TYR B O 1
ATOM 3795 N N . HIS B 1 8 ? -20.203 -51.125 35.906 1 15 8 HIS B N 1
ATOM 3796 C CA . HIS B 1 8 ? -19.438 -50.562 37 1 15 8 HIS B CA 1
ATOM 3797 C C . HIS B 1 8 ? -18.156 -49.906 36.531 1 15 8 HIS B C 1
ATOM 3799 O O . HIS B 1 8 ? -17.859 -48.75 36.875 1 15 8 HIS B O 1
ATOM 3805 N N . HIS B 1 9 ? -17.125 -50.781 36.281 1 15.31 9 HIS B N 1
ATOM 3806 C CA . HIS B 1 9 ? -15.992 -50.781 37.188 1 15.31 9 HIS B CA 1
ATOM 3807 C C . HIS B 1 9 ? -15.125 -49.531 36.969 1 15.31 9 HIS B C 1
ATOM 3809 O O . HIS B 1 9 ? -15.219 -48.875 35.938 1 15.31 9 HIS B O 1
ATOM 3815 N N . HIS B 1 10 ? -13.828 -49.594 37.5 1 14.29 10 HIS B N 1
ATOM 3816 C CA . HIS B 1 10 ? -12.906 -49.125 38.531 1 14.29 10 HIS B CA 1
ATOM 3817 C C . HI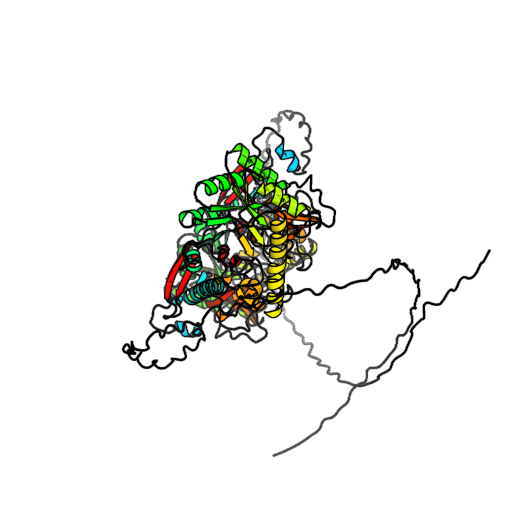S B 1 10 ? -11.844 -48.188 37.969 1 14.29 10 HIS B C 1
ATOM 3819 O O . HIS B 1 10 ? -11.531 -47.156 38.562 1 14.29 10 HIS B O 1
ATOM 3825 N N . ALA B 1 11 ? -11 -48.625 37 1 14.52 11 ALA B N 1
ATOM 3826 C CA . ALA B 1 11 ? -9.656 -48.719 37.562 1 14.52 11 ALA B CA 1
ATOM 3827 C C . ALA B 1 11 ? -9.109 -47.344 37.938 1 14.52 11 ALA B C 1
ATOM 3829 O O . ALA B 1 11 ? -9.586 -46.312 37.438 1 14.52 11 ALA B O 1
ATOM 3830 N N . SER B 1 12 ? -7.77 -47.312 37.969 1 14.43 12 SER B N 1
ATOM 3831 C CA . SER B 1 12 ? -6.613 -47.125 38.844 1 14.43 12 SER B CA 1
ATOM 3832 C C . SER B 1 12 ? -6.148 -45.688 38.875 1 14.43 12 SER B C 1
ATOM 3834 O O . SER B 1 12 ? -6.422 -44.906 37.938 1 14.43 12 SER B O 1
ATOM 3836 N N . HIS B 1 13 ? -5.367 -45.344 40 1 14.53 13 HIS B N 1
ATOM 3837 C CA . HIS B 1 13 ? -4.832 -44.5 41.031 1 14.53 13 HIS B CA 1
ATOM 3838 C C . HIS B 1 13 ? -3.697 -43.625 40.5 1 14.53 13 HIS B C 1
ATOM 3840 O O . HIS B 1 13 ? -3.119 -42.812 41.25 1 14.53 13 HIS B O 1
ATOM 3846 N N . CYS B 1 14 ? -3.143 -43.875 39.375 1 14.68 14 CYS B N 1
ATOM 3847 C CA . CYS B 1 14 ? -1.728 -43.656 39.688 1 14.68 14 CYS B CA 1
ATOM 3848 C C . CYS B 1 14 ? -1.497 -42.281 40.312 1 14.68 14 CYS B C 1
ATOM 3850 O O . CYS B 1 14 ? -2.057 -41.281 39.875 1 14.68 14 CYS B O 1
ATOM 3852 N N . ALA B 1 15 ? -0.652 -42.438 41.312 1 14.36 15 ALA B N 1
ATOM 3853 C CA . ALA B 1 15 ? 0.013 -41.875 42.469 1 14.36 15 ALA B CA 1
ATOM 3854 C C . ALA B 1 15 ? 0.485 -40.438 42.219 1 14.36 15 ALA B C 1
ATOM 3856 O O . ALA B 1 15 ? 0.629 -40.031 41.062 1 14.36 15 ALA B O 1
ATOM 3857 N N . THR B 1 16 ? 1.274 -40 43.25 1 14.41 16 THR B N 1
ATOM 3858 C CA . THR B 1 16 ? 1.518 -39.062 44.312 1 14.41 16 THR B CA 1
ATOM 3859 C C . THR B 1 16 ? 2.557 -38 43.938 1 14.41 16 THR B C 1
ATOM 3861 O O . THR B 1 16 ? 2.365 -36.812 44.156 1 14.41 16 THR B O 1
ATOM 3864 N N . SER B 1 17 ? 3.904 -38.406 43.875 1 14.35 17 SER B N 1
ATOM 3865 C CA . SER B 1 17 ? 4.742 -37.875 44.938 1 14.35 17 SER B CA 1
ATOM 3866 C C . SER B 1 17 ? 5.176 -36.469 44.656 1 14.35 17 SER B C 1
ATOM 3868 O O . SER B 1 17 ? 4.668 -35.5 45.25 1 14.35 17 SER B O 1
ATOM 3870 N N . VAL B 1 18 ? 6.637 -36.25 44.688 1 14.55 18 VAL B N 1
ATOM 3871 C CA . VAL B 1 18 ? 7.469 -35.719 45.781 1 14.55 18 VAL B CA 1
ATOM 3872 C C . VAL B 1 18 ? 7.871 -34.281 45.438 1 14.55 18 VAL B C 1
ATOM 3874 O O . VAL B 1 18 ? 7.754 -33.375 46.312 1 14.55 18 VAL B O 1
ATOM 3877 N N . LEU B 1 19 ? 8.953 -33.938 44.562 1 15.5 19 LEU B N 1
ATOM 3878 C CA . LEU B 1 19 ? 10.133 -33.375 45.25 1 15.5 19 LEU B CA 1
ATOM 3879 C C . LEU B 1 19 ? 9.953 -31.891 45.5 1 15.5 19 LEU B C 1
ATOM 3881 O O . LEU B 1 19 ? 9.32 -31.188 44.719 1 15.5 19 LEU B O 1
ATOM 3885 N N . SER B 1 20 ? 10.727 -31.328 46.594 1 14.62 20 SER B N 1
ATOM 3886 C CA . SER B 1 20 ? 10.914 -30.422 47.719 1 14.62 20 SER B CA 1
ATOM 3887 C C . SER B 1 20 ? 11.281 -29.016 47.25 1 14.62 20 SER B C 1
ATOM 3889 O O . SER B 1 20 ? 10.625 -28.031 47.625 1 14.62 20 SER B O 1
ATOM 3891 N N . ARG B 1 21 ? 12.664 -28.672 47.406 1 14.6 21 ARG B N 1
ATOM 3892 C CA . ARG B 1 21 ? 13.164 -27.766 48.406 1 14.6 21 ARG B CA 1
ATOM 3893 C C . ARG B 1 21 ? 13.086 -26.312 47.938 1 14.6 21 ARG B C 1
ATOM 3895 O O . ARG B 1 21 ? 12.883 -26.062 46.75 1 14.6 21 ARG B O 1
ATOM 3902 N N . THR B 1 22 ? 14.234 -25.484 48.312 1 14.81 22 THR B N 1
ATOM 3903 C CA . THR B 1 22 ? 14.5 -24.469 49.312 1 14.81 22 THR B CA 1
ATOM 3904 C C . THR B 1 22 ? 14.672 -23.094 48.656 1 14.81 22 THR B C 1
ATOM 3906 O O . THR B 1 22 ? 14.266 -22.078 49.219 1 14.81 22 THR B O 1
ATOM 3909 N N . LEU B 1 23 ? 15.328 -22.953 47.469 1 15.45 23 LEU B N 1
ATOM 3910 C CA . LEU B 1 23 ? 16.406 -22.047 47.812 1 15.45 23 LEU B CA 1
ATOM 3911 C C . LEU B 1 23 ? 15.859 -20.641 48.125 1 15.45 23 LEU B C 1
ATOM 3913 O O . LEU B 1 23 ? 14.914 -20.188 47.5 1 15.45 23 LEU B O 1
ATOM 3917 N N . LYS B 1 24 ? 16.703 -19.844 48.969 1 15.05 24 LYS B N 1
ATOM 3918 C CA . LYS B 1 24 ? 16.766 -18.766 49.938 1 15.05 24 LYS B CA 1
ATOM 3919 C C . LYS B 1 24 ? 16.422 -17.422 49.281 1 15.05 24 LYS B C 1
ATOM 3921 O O . LYS B 1 24 ? 16.578 -17.25 48.062 1 15.05 24 LYS B O 1
ATOM 3926 N N . ARG B 1 25 ? 16.359 -16.328 50.219 1 15.2 25 ARG B N 1
ATOM 3927 C CA . ARG B 1 25 ? 15.773 -15.125 50.781 1 15.2 25 ARG B CA 1
ATOM 3928 C C . ARG B 1 25 ? 16.453 -13.875 50.219 1 15.2 25 ARG B C 1
ATOM 3930 O O . ARG B 1 25 ? 15.938 -12.766 50.375 1 15.2 25 ARG B O 1
ATOM 3937 N N . SER B 1 26 ? 17.734 -13.844 49.656 1 15.19 26 SER B N 1
ATOM 3938 C CA . SER B 1 26 ? 18.469 -12.797 50.375 1 15.19 26 SER B CA 1
ATOM 3939 C C . SER B 1 26 ? 17.812 -11.43 50.156 1 15.19 26 SER B C 1
ATOM 3941 O O . SER B 1 26 ? 17.141 -11.211 49.156 1 15.19 26 SER B O 1
ATOM 3943 N N . ILE B 1 27 ? 18.25 -10.359 51.031 1 15.4 27 ILE B N 1
ATOM 3944 C CA . ILE B 1 27 ? 17.969 -9.258 51.969 1 15.4 27 ILE B CA 1
ATOM 3945 C C . ILE B 1 27 ? 18.047 -7.93 51.219 1 15.4 27 ILE B C 1
ATOM 3947 O O . ILE B 1 27 ? 17.234 -7.027 51.469 1 15.4 27 ILE B O 1
ATOM 3951 N N . LEU B 1 28 ? 19.078 -7.621 50.281 1 15.4 28 LEU B N 1
ATOM 3952 C CA . LEU B 1 28 ? 19.797 -6.465 50.812 1 15.4 28 LEU B CA 1
ATOM 3953 C C . LEU B 1 28 ? 18.922 -5.211 50.75 1 15.4 28 LEU B C 1
ATOM 3955 O O . LEU B 1 28 ? 17.969 -5.156 50 1 15.4 28 LEU B O 1
ATOM 3959 N N . ALA B 1 29 ? 19.719 -3.986 50.781 1 16.16 29 ALA B N 1
ATOM 3960 C CA . ALA B 1 29 ? 19.938 -2.775 51.562 1 16.16 29 ALA B CA 1
ATOM 3961 C C . ALA B 1 29 ? 19.125 -1.606 51 1 16.16 29 ALA B C 1
ATOM 3963 O O . ALA B 1 29 ? 18.891 -1.522 49.812 1 16.16 29 ALA B O 1
ATOM 3964 N N . SER B 1 30 ? 18.688 -0.628 51.875 1 16.36 30 SER B N 1
ATOM 3965 C CA . SER B 1 30 ? 17.797 0.438 52.281 1 16.36 30 SER B CA 1
ATOM 3966 C C . SER B 1 30 ? 18.109 1.743 51.562 1 16.36 30 SER B C 1
ATOM 3968 O O . SER B 1 30 ? 17.453 2.762 51.812 1 16.36 30 SER B O 1
ATOM 3970 N N . SER B 1 31 ? 18.953 1.878 50.469 1 17.02 31 SER B N 1
ATOM 3971 C CA . SER B 1 31 ? 19.578 3.189 50.594 1 17.02 31 SER B CA 1
ATOM 3972 C C . SER B 1 31 ? 18.547 4.309 50.531 1 17.02 31 SER B C 1
ATOM 3974 O O . SER B 1 31 ? 17.609 4.242 49.719 1 17.02 31 SER B O 1
ATOM 3976 N N . SER B 1 32 ? 18.547 5.289 51.5 1 16.69 32 SER B N 1
ATOM 3977 C CA . SER B 1 32 ? 17.828 6.371 52.156 1 16.69 32 SER B CA 1
ATOM 3978 C C . SER B 1 32 ? 17.75 7.609 51.281 1 16.69 32 SER B C 1
ATOM 3980 O O . SER B 1 32 ? 17.219 8.641 51.656 1 16.69 32 SER B O 1
ATOM 3982 N N . TRP B 1 33 ? 17.719 7.645 49.969 1 17.38 33 TRP B N 1
ATOM 3983 C CA . TRP B 1 33 ? 18.078 8.969 49.438 1 17.38 33 TRP B CA 1
ATOM 3984 C C . TRP B 1 33 ? 17.094 10.023 49.938 1 17.38 33 TRP B C 1
ATOM 3986 O O . TRP B 1 33 ? 15.875 9.828 49.875 1 17.38 33 TRP B O 1
ATOM 3996 N N . THR B 1 34 ? 17.516 11.008 50.844 1 16.38 34 THR B N 1
ATOM 3997 C CA . THR B 1 34 ? 16.953 12.07 51.688 1 16.38 34 THR B CA 1
ATOM 3998 C C . THR B 1 34 ? 16.453 13.219 50.812 1 16.38 34 THR B C 1
ATOM 4000 O O . THR B 1 34 ? 17.25 13.961 50.219 1 16.38 34 THR B O 1
ATOM 4003 N N . PHE B 1 35 ? 15.844 13.172 49.719 1 17.33 35 PHE B N 1
ATOM 4004 C CA . PHE B 1 35 ? 15.656 14.445 49.031 1 17.33 35 PHE B CA 1
ATOM 4005 C C . PHE B 1 35 ? 14.945 15.445 49.938 1 17.33 35 PHE B C 1
ATOM 4007 O O . PHE B 1 35 ? 13.945 15.109 50.562 1 17.33 35 PHE B O 1
ATOM 4014 N N . THR B 1 36 ? 15.641 16.594 50.375 1 16.06 36 THR B N 1
ATOM 4015 C CA . THR B 1 36 ? 15.391 17.703 51.312 1 16.06 36 THR B CA 1
ATOM 4016 C C . THR B 1 36 ? 14.133 18.453 50.906 1 16.06 36 THR B C 1
ATOM 4018 O O . THR B 1 36 ? 13.812 18.562 49.719 1 16.06 36 THR B O 1
ATOM 4021 N N . ASN B 1 37 ? 13.305 19.047 51.938 1 16.16 37 ASN B N 1
ATOM 4022 C CA . ASN B 1 37 ? 11.992 19.531 52.375 1 16.16 37 ASN B CA 1
ATOM 4023 C C . ASN B 1 37 ? 11.781 20.984 52 1 16.16 37 ASN B C 1
ATOM 4025 O O . ASN B 1 37 ? 10.75 21.578 52.344 1 16.16 37 ASN B O 1
ATOM 4029 N N . ASP B 1 38 ? 12.703 21.734 51.25 1 16.06 38 ASP B N 1
ATOM 4030 C CA . ASP B 1 38 ? 12.695 23.062 51.844 1 16.06 38 ASP B CA 1
ATOM 4031 C C . ASP B 1 38 ? 11.289 23.656 51.875 1 16.06 38 ASP B C 1
ATOM 4033 O O . ASP B 1 38 ? 10.43 23.25 51.094 1 16.06 38 ASP B O 1
ATOM 4037 N N . GLY B 1 39 ? 11.211 24.938 52.562 1 15.48 39 GLY B N 1
ATOM 4038 C CA . GLY B 1 39 ? 10.414 25.719 53.5 1 15.48 39 GLY B CA 1
ATOM 4039 C C . GLY B 1 39 ? 9.211 26.375 52.844 1 15.48 39 GLY B C 1
ATOM 4040 O O . GLY B 1 39 ? 9.125 26.438 51.594 1 15.48 39 GLY B O 1
ATOM 4041 N N . GLY B 1 40 ? 8.406 27.312 53.625 1 15.7 40 GLY B N 1
ATOM 4042 C CA . GLY B 1 40 ? 7.105 27.609 54.188 1 15.7 40 GLY B CA 1
ATOM 4043 C C . GLY B 1 40 ? 6.375 28.734 53.469 1 15.7 40 GLY B C 1
ATOM 4044 O O . GLY B 1 40 ? 5.195 28.594 53.125 1 15.7 40 GLY B O 1
ATOM 4045 N N . THR B 1 41 ? 6.898 30.109 53.375 1 15.11 41 THR B N 1
ATOM 4046 C CA . THR B 1 41 ? 6.234 31.094 54.219 1 15.11 41 THR B CA 1
ATOM 4047 C C . THR B 1 41 ? 4.93 31.562 53.562 1 15.11 41 THR B C 1
ATOM 4049 O O . THR B 1 41 ? 4.684 31.297 52.375 1 15.11 41 THR B O 1
ATOM 4052 N N . THR B 1 42 ? 4.633 33.188 53.5 1 15.72 42 THR B N 1
ATOM 4053 C CA . THR B 1 42 ? 3.844 34.094 54.281 1 15.72 42 THR B CA 1
ATOM 4054 C C . THR B 1 42 ? 2.521 34.406 53.594 1 15.72 42 THR B C 1
ATOM 4056 O O . THR B 1 42 ? 2.393 34.25 52.375 1 15.72 42 THR B O 1
ATOM 4059 N N . ASP B 1 43 ? 1.667 35.5 54.188 1 15.59 43 ASP B N 1
ATOM 4060 C CA . ASP B 1 43 ? 0.329 35.75 54.719 1 15.59 43 ASP B CA 1
ATOM 4061 C C . ASP B 1 43 ? -0.573 36.375 53.688 1 15.59 43 ASP B C 1
ATOM 4063 O O . ASP B 1 43 ? -1.644 35.875 53.375 1 15.59 43 ASP B O 1
ATOM 4067 N N . ARG B 1 44 ? -0.88 37.938 53.781 1 15.85 44 ARG B N 1
ATOM 4068 C CA . ARG B 1 44 ? -2.066 38.562 54.375 1 15.85 44 ARG B CA 1
ATOM 4069 C C . ARG B 1 44 ? -3.082 38.938 53.312 1 15.85 44 ARG B C 1
ATOM 4071 O O . ARG B 1 44 ? -2.793 38.844 52.094 1 15.85 44 ARG B O 1
ATOM 4078 N N . ARG B 1 45 ? -3.529 40.375 53.156 1 16.41 45 ARG B N 1
ATOM 4079 C CA . ARG B 1 45 ? -4.758 41.031 53.594 1 16.41 45 ARG B CA 1
ATOM 4080 C C . ARG B 1 45 ? -5.719 41.219 52.438 1 16.41 45 ARG B C 1
ATOM 4082 O O . ARG B 1 45 ? -5.328 41.094 51.25 1 16.41 45 ARG B O 1
ATOM 4089 N N . PHE B 1 46 ? -6.543 42.5 52.375 1 14.73 46 PHE B N 1
ATOM 4090 C CA . PHE B 1 46 ? -7.91 42.844 52.719 1 14.73 46 PHE B CA 1
ATOM 4091 C C . PHE B 1 46 ? -8.711 43.156 51.469 1 14.73 46 PHE B C 1
ATOM 4093 O O . PHE B 1 46 ? -9.812 42.625 51.281 1 14.73 46 PHE B O 1
ATOM 4100 N N . TYR B 1 47 ? -8.461 44.375 50.781 1 15.34 47 TYR B N 1
ATOM 4101 C CA . TYR B 1 47 ? -9.539 45.375 50.844 1 15.34 47 TYR B CA 1
ATOM 4102 C C . TYR B 1 47 ? -10.547 45.156 49.719 1 15.34 47 TYR B C 1
ATOM 4104 O O . TYR B 1 47 ? -10.195 44.625 48.656 1 15.34 47 TYR B O 1
ATOM 4112 N N . SER B 1 48 ? -11.914 45.5 50 1 15.13 48 SER B N 1
ATOM 4113 C CA . SER B 1 48 ? -13.359 45.375 49.812 1 15.13 48 SER B CA 1
ATOM 4114 C C . SER B 1 48 ? -13.836 46.062 48.531 1 15.13 48 SER B C 1
ATOM 4116 O O . SER B 1 48 ? -14.836 45.656 47.938 1 15.13 48 SER B O 1
ATOM 4118 N N . THR B 1 49 ? -13.211 47.188 48.094 1 15.46 49 THR B N 1
ATOM 4119 C CA . THR B 1 49 ? -14.211 48.25 48 1 15.46 49 THR B CA 1
ATOM 4120 C C . THR B 1 49 ? -15.234 47.938 46.906 1 15.46 49 THR B C 1
ATOM 4122 O O . THR B 1 49 ? -14.977 47.125 46 1 15.46 49 THR B O 1
ATOM 4125 N N . CYS B 1 50 ? -15.938 49.062 46.406 1 14.88 50 CYS B N 1
ATOM 4126 C CA . CYS B 1 50 ? -17.297 49.625 46.438 1 14.88 50 CYS B CA 1
ATOM 4127 C C . CYS B 1 50 ? -18.047 49.25 45.188 1 14.88 50 CYS B C 1
ATOM 4129 O O . CYS B 1 50 ? -19.141 48.688 45.25 1 14.88 50 CYS B O 1
ATOM 4131 N N . SER B 1 51 ? -18.375 50.281 44.344 1 15.24 51 SER B N 1
ATOM 4132 C CA . SER B 1 51 ? -19.672 50.906 44.25 1 15.24 51 SER B CA 1
ATOM 4133 C C . SER B 1 51 ? -20.484 50.344 43.094 1 15.24 51 SER B C 1
ATOM 4135 O O . SER B 1 51 ? -19.938 49.719 42.188 1 15.24 51 SER B O 1
ATOM 4137 N N . SER B 1 52 ? -21.641 51.062 42.812 1 15.21 52 SER B N 1
ATOM 4138 C CA . SER B 1 52 ? -23.094 51 42.719 1 15.21 52 SER B CA 1
ATOM 4139 C C . SER B 1 52 ? -23.562 50.781 41.281 1 15.21 52 SER B C 1
ATOM 4141 O O . SER B 1 52 ? -24.453 49.969 41.031 1 15.21 52 SER B O 1
ATOM 4143 N N . SER B 1 53 ? -23.234 51.688 40.25 1 16.47 53 SER B N 1
ATOM 4144 C CA . SER B 1 53 ? -24.438 52.344 39.719 1 16.47 53 SER B CA 1
ATOM 4145 C C . SER B 1 53 ? -25.125 51.5 38.688 1 16.47 53 SER B C 1
ATOM 4147 O O . SER B 1 53 ? -24.484 51.031 37.75 1 16.47 53 SER B O 1
ATOM 4149 N N . LEU B 1 54 ? -26.375 51 38.875 1 15.55 54 LEU B N 1
ATOM 4150 C CA . LEU B 1 54 ? -27.422 50.125 38.344 1 15.55 54 LEU B CA 1
ATOM 4151 C C . LEU B 1 54 ? -28.031 50.75 37.094 1 15.55 54 LEU B C 1
ATOM 4153 O O . LEU B 1 54 ? -28.984 50.188 36.531 1 15.55 54 LEU B O 1
ATOM 4157 N N . LYS B 1 55 ? -27.578 51.938 36.5 1 16.56 55 LYS B N 1
ATOM 4158 C CA . LYS B 1 55 ? -28.75 52.594 35.938 1 16.56 55 LYS B CA 1
ATOM 4159 C C . LYS B 1 55 ? -29.578 51.594 35.125 1 16.56 55 LYS B C 1
ATOM 4161 O O . LYS B 1 55 ? -29.047 50.625 34.594 1 16.56 55 LYS B O 1
ATOM 4166 N N . GLN B 1 56 ? -30.953 51.844 34.969 1 15.89 56 GLN B N 1
ATOM 4167 C CA . GLN B 1 56 ? -32.312 51.438 34.656 1 15.89 56 GLN B CA 1
ATOM 4168 C C . GLN B 1 56 ? -32.5 51.188 33.188 1 15.89 56 GLN B C 1
ATOM 4170 O O . GLN B 1 56 ? -33.031 52.031 32.469 1 15.89 56 GLN B O 1
ATOM 4175 N N . VAL B 1 57 ? -31.609 50.844 32.375 1 18.53 57 VAL B N 1
ATOM 4176 C CA . VAL B 1 57 ? -32 51.156 31.031 1 18.53 57 VAL B CA 1
ATOM 4177 C C . VAL B 1 57 ? -33.344 50.5 30.703 1 18.53 57 VAL B C 1
ATOM 4179 O O . VAL B 1 57 ? -33.562 49.344 31.047 1 18.53 57 VAL B O 1
ATOM 4182 N N . ASP B 1 58 ? -34.406 51.375 30.406 1 16.89 58 ASP B N 1
ATOM 4183 C CA . ASP B 1 58 ? -35.812 51.375 30.125 1 16.89 58 ASP B CA 1
ATOM 4184 C C . ASP B 1 58 ? -36.188 50.312 29.094 1 16.89 58 ASP B C 1
ATOM 4186 O O . ASP B 1 58 ? -35.375 49.969 28.234 1 16.89 58 ASP B O 1
ATOM 4190 N N . ASN B 1 59 ? -37.406 49.656 29.312 1 17.38 59 ASN B N 1
ATOM 4191 C CA . ASN B 1 59 ? -38.25 48.5 28.953 1 17.38 59 ASN B CA 1
ATOM 4192 C C . ASN B 1 59 ? -38.812 48.625 27.547 1 17.38 59 ASN B C 1
ATOM 4194 O O . ASN B 1 59 ? -39.656 47.844 27.141 1 17.38 59 ASN B O 1
ATOM 4198 N N . ASN B 1 60 ? -38.469 49.75 26.75 1 19.41 60 ASN B N 1
ATOM 4199 C CA . ASN B 1 60 ? -39.656 49.938 25.906 1 19.41 60 ASN B CA 1
ATOM 4200 C C . ASN B 1 60 ? -40 48.688 25.094 1 19.41 60 ASN B C 1
ATOM 4202 O O . ASN B 1 60 ? -39.125 48.125 24.438 1 19.41 60 ASN B O 1
ATOM 4206 N N . VAL B 1 61 ? -41.188 48.031 25.422 1 19.42 61 VAL B N 1
ATOM 4207 C CA . VAL B 1 61 ? -41.906 46.812 25.062 1 19.42 61 VAL B CA 1
ATOM 4208 C C . VAL B 1 61 ? -42.406 46.938 23.625 1 19.42 61 VAL B C 1
ATOM 4210 O O . VAL B 1 61 ? -43.312 47.719 23.344 1 19.42 61 VAL B O 1
ATOM 4213 N N . VAL B 1 62 ? -41.594 47.312 22.641 1 20.02 62 VAL B N 1
ATOM 4214 C CA . VAL B 1 62 ? -42.344 47.562 21.422 1 20.02 62 VAL B CA 1
ATOM 4215 C C . VAL B 1 62 ? -43.25 46.375 21.109 1 20.02 62 VAL B C 1
ATOM 4217 O O . VAL B 1 62 ? -42.812 45.219 21.219 1 20.02 62 VAL B O 1
ATOM 4220 N N . ASP B 1 63 ? -44.594 46.594 21.188 1 19.25 63 ASP B N 1
ATOM 4221 C CA . ASP B 1 63 ? -45.812 45.812 21 1 19.25 63 ASP B CA 1
ATOM 4222 C C . ASP B 1 63 ? -45.844 45.156 19.609 1 19.25 63 ASP B C 1
ATOM 4224 O O . ASP B 1 63 ? -46 45.844 18.609 1 19.25 63 ASP B O 1
ATOM 4228 N N . VAL B 1 64 ? -44.781 44.562 19.172 1 20.02 64 VAL B N 1
ATOM 4229 C CA . VAL B 1 64 ? -44.844 44.156 17.781 1 20.02 64 VAL B CA 1
ATOM 4230 C C . VAL B 1 64 ? -46.062 43.281 17.562 1 20.02 64 VAL B C 1
ATOM 4232 O O . VAL B 1 64 ? -46.312 42.312 18.297 1 20.02 64 VAL B O 1
ATOM 4235 N N . SER B 1 65 ? -47.125 43.875 17.016 1 18.91 65 SER B N 1
ATOM 4236 C CA . SER B 1 65 ? -48.438 43.406 16.656 1 18.91 65 SER B CA 1
ATOM 4237 C C . SER B 1 65 ? -48.375 42.031 15.969 1 18.91 65 SER B C 1
ATOM 4239 O O . SER B 1 65 ? -47.375 41.688 15.336 1 18.91 65 SER B O 1
ATOM 4241 N N . ASP B 1 66 ? -49.344 41.094 16.344 1 18.94 66 ASP B N 1
ATOM 4242 C CA . ASP B 1 66 ? -49.656 39.688 16.297 1 18.94 66 ASP B CA 1
ATOM 4243 C C . ASP B 1 66 ? -49.969 39.219 14.859 1 18.94 66 ASP B C 1
ATOM 4245 O O . ASP B 1 66 ? -50.094 38.031 14.602 1 18.94 66 ASP B O 1
ATOM 4249 N N . ASP B 1 67 ? -50.344 40.156 13.953 1 19.64 67 ASP B N 1
ATOM 4250 C CA . ASP B 1 67 ? -51.5 39.688 13.188 1 19.64 67 ASP B CA 1
ATOM 4251 C C . ASP B 1 67 ? -51.094 38.531 12.289 1 19.64 67 ASP B C 1
ATOM 4253 O O . ASP B 1 67 ? -51.969 37.781 11.797 1 19.64 67 ASP B O 1
ATOM 4257 N N . GLN B 1 68 ? -50 38.688 11.562 1 19.5 68 GLN B N 1
ATOM 4258 C CA . GLN B 1 68 ? -50.125 38.125 10.234 1 19.5 68 GLN B CA 1
ATOM 4259 C C . GLN B 1 68 ? -50.312 36.594 10.297 1 19.5 68 GLN B C 1
ATOM 4261 O O . GLN B 1 68 ? -49.406 35.875 10.703 1 19.5 68 GLN B O 1
ATOM 4266 N N . GLN B 1 69 ? -51.562 36.156 10.531 1 19.28 69 GLN B N 1
ATOM 4267 C CA . GLN B 1 69 ? -52 34.75 10.602 1 19.28 69 GLN B CA 1
ATOM 4268 C C . GLN B 1 69 ? -51.625 34 9.344 1 19.28 69 GLN B C 1
ATOM 4270 O O . GLN B 1 69 ? -52.469 33.75 8.477 1 19.28 69 GLN B O 1
ATOM 4275 N N . GLN B 1 70 ? -50.625 34.438 8.57 1 19.56 70 GLN B N 1
ATOM 4276 C CA . GLN B 1 70 ? -50.688 33.844 7.246 1 19.56 70 GLN B CA 1
ATOM 4277 C C . GLN B 1 70 ? -50.906 32.344 7.34 1 19.56 70 GLN B C 1
ATOM 4279 O O . GLN B 1 70 ? -50.531 31.703 8.328 1 19.56 70 GLN B O 1
ATOM 4284 N N . ASN B 1 71 ? -51.625 31.812 6.316 1 21.81 71 ASN B N 1
ATOM 4285 C CA . ASN B 1 71 ? -52.281 30.594 5.844 1 21.81 71 ASN B CA 1
ATOM 4286 C C . ASN B 1 71 ? -51.312 29.406 5.93 1 21.81 71 ASN B C 1
ATOM 4288 O O . ASN B 1 71 ? -50.25 29.422 5.34 1 21.81 71 ASN B O 1
ATOM 4292 N N . MET B 1 72 ? -51.375 28.672 7.098 1 20.86 72 MET B N 1
ATOM 4293 C CA . MET B 1 72 ? -50.656 27.438 7.406 1 20.86 72 MET B CA 1
ATOM 4294 C C . MET B 1 72 ? -50.906 26.375 6.352 1 20.86 72 MET B C 1
ATOM 4296 O O . MET B 1 72 ? -52 25.828 6.273 1 20.86 72 MET B O 1
ATOM 4300 N N . THR B 1 73 ? -50.531 26.75 5.059 1 22.92 73 THR B N 1
ATOM 4301 C CA . THR B 1 73 ? -50.75 25.703 4.074 1 22.92 73 THR B CA 1
ATOM 4302 C C . THR B 1 73 ? -50.406 24.328 4.66 1 22.92 73 THR B C 1
ATOM 4304 O O . THR B 1 73 ? -49.406 24.188 5.363 1 22.92 73 THR B O 1
ATOM 4307 N N . SER B 1 74 ? -51.406 23.531 4.859 1 22.64 74 SER B N 1
ATOM 4308 C CA . SER B 1 74 ? -51.469 22.203 5.438 1 22.64 74 SER B CA 1
ATOM 4309 C C . SER B 1 74 ? -50.406 21.281 4.82 1 22.64 74 SER B C 1
ATOM 4311 O O . SER B 1 74 ? -50.344 21.156 3.598 1 22.64 74 SER B O 1
ATOM 4313 N N . PHE B 1 75 ? -49.125 21.25 5.387 1 23.44 75 PHE B N 1
ATOM 4314 C CA . PHE B 1 75 ? -48.219 20.25 4.879 1 23.44 75 PHE B CA 1
ATOM 4315 C C . PHE B 1 75 ? -48.875 18.875 4.848 1 23.44 75 PHE B C 1
ATOM 4317 O O . PHE B 1 75 ? -49.469 18.438 5.828 1 23.44 75 PHE B O 1
ATOM 4324 N N . PRO B 1 76 ? -49.312 18.453 3.666 1 23.42 76 PRO B N 1
ATOM 4325 C CA . PRO B 1 76 ? -50 17.156 3.613 1 23.42 76 PRO B CA 1
ATOM 4326 C C . PRO B 1 76 ? -49.375 16.109 4.52 1 23.42 76 PRO B C 1
ATOM 4328 O O . PRO B 1 76 ? -48.188 16.234 4.875 1 23.42 76 PRO B O 1
ATOM 4331 N N . LYS B 1 77 ? -50.25 15.125 5 1 24.55 77 LYS B N 1
ATOM 4332 C CA . LYS B 1 77 ? -50.062 13.961 5.859 1 24.55 77 LYS B CA 1
ATOM 4333 C C . LYS B 1 77 ? -48.844 13.148 5.426 1 24.55 77 LYS B C 1
ATOM 4335 O O . LYS B 1 77 ? -48.625 12.938 4.234 1 24.55 77 LYS B O 1
ATOM 4340 N N . ASN B 1 78 ? -47.812 13.07 6.367 1 22.64 78 ASN B N 1
ATOM 4341 C CA . ASN B 1 78 ? -46.562 12.344 6.371 1 22.64 78 ASN B CA 1
ATOM 4342 C C . ASN B 1 78 ? -46.719 10.898 5.902 1 22.64 78 ASN B C 1
ATOM 4344 O O . ASN B 1 78 ? -47.469 10.125 6.527 1 22.64 78 ASN B O 1
ATOM 4348 N N . SER B 1 79 ? -46.844 10.672 4.566 1 24.84 79 SER B N 1
ATOM 4349 C CA . SER B 1 79 ? -47 9.297 4.102 1 24.84 79 SER B CA 1
ATOM 4350 C C . SER B 1 79 ? -46.188 8.328 4.98 1 24.84 79 SER B C 1
ATOM 4352 O O . SER B 1 79 ? -45.281 8.742 5.684 1 24.84 79 SER B O 1
ATOM 4354 N N . SER B 1 80 ? -46.75 7.086 5.168 1 25.59 80 SER B N 1
ATOM 4355 C CA . SER B 1 80 ? -46.344 5.934 5.953 1 25.59 80 SER B CA 1
ATOM 4356 C C . SER B 1 80 ? -44.812 5.75 5.875 1 25.59 80 SER B C 1
ATOM 4358 O O . SER B 1 80 ? -44.219 5.828 4.793 1 25.59 80 SER B O 1
ATOM 4360 N N . SER B 1 81 ? -44.219 6.098 6.977 1 26.02 81 SER B N 1
ATOM 4361 C CA . SER B 1 81 ? -42.812 5.879 7.273 1 26.02 81 SER B CA 1
ATOM 4362 C C . SER B 1 81 ? -42.344 4.492 6.828 1 26.02 81 SER B C 1
ATOM 4364 O O . SER B 1 81 ? -42.656 3.494 7.477 1 26.02 81 SER B O 1
ATOM 4366 N N . THR B 1 82 ? -42.469 4.246 5.492 1 28 82 THR B N 1
ATOM 4367 C CA . THR B 1 82 ? -41.781 3.008 5.145 1 28 82 THR B CA 1
ATOM 4368 C C . THR B 1 82 ? -40.469 2.869 5.93 1 28 82 THR B C 1
ATOM 4370 O O . THR B 1 82 ? -39.594 3.736 5.859 1 28 82 THR B O 1
ATOM 4373 N N . ILE B 1 83 ? -40.625 2.229 7.062 1 26.34 83 ILE B N 1
ATOM 4374 C CA . ILE B 1 83 ? -39.438 1.777 7.773 1 26.34 83 ILE B CA 1
ATOM 4375 C C . ILE B 1 83 ? -38.344 1.388 6.773 1 26.34 83 ILE B C 1
ATOM 4377 O O . ILE B 1 83 ? -38.5 0.398 6.051 1 26.34 83 ILE B O 1
ATOM 4381 N N . ILE B 1 84 ? -37.844 2.475 6.148 1 29.2 84 ILE B N 1
ATOM 4382 C CA . ILE B 1 84 ? -36.594 2.162 5.473 1 29.2 84 ILE B CA 1
ATOM 4383 C C . ILE B 1 84 ? -35.719 1.324 6.391 1 29.2 84 ILE B C 1
ATOM 4385 O O . ILE B 1 84 ? -35.281 1.802 7.434 1 29.2 84 ILE B O 1
ATOM 4389 N N . THR B 1 85 ? -36.156 0.076 6.566 1 29.62 85 THR B N 1
ATOM 4390 C CA . THR B 1 85 ? -35.219 -0.799 7.258 1 29.62 85 THR B CA 1
ATOM 4391 C C . THR B 1 85 ? -33.781 -0.482 6.844 1 29.62 85 THR B C 1
ATOM 4393 O O . THR B 1 85 ? -33.469 -0.456 5.652 1 29.62 85 THR B O 1
ATOM 4396 N N . ASP B 1 86 ? -33.219 0.327 7.527 1 29.98 86 ASP B N 1
ATOM 4397 C CA . ASP B 1 86 ? -31.875 0.861 7.488 1 29.98 86 ASP B CA 1
ATOM 4398 C C . ASP B 1 86 ? -30.859 -0.238 7.18 1 29.98 86 ASP B C 1
ATOM 4400 O O . ASP B 1 86 ? -29.656 -0.051 7.371 1 29.98 86 ASP B O 1
ATOM 4404 N N . ALA B 1 87 ? -31.469 -1.553 7.273 1 32.38 87 ALA B N 1
ATOM 4405 C CA . ALA B 1 87 ? -30.438 -2.533 6.949 1 32.38 87 ALA B CA 1
ATOM 4406 C C . ALA B 1 87 ? -30.047 -2.453 5.477 1 32.38 87 ALA B C 1
ATOM 4408 O O . ALA B 1 87 ? -30.906 -2.342 4.605 1 32.38 87 ALA B O 1
ATOM 4409 N N . PRO B 1 88 ? -28.906 -2.051 5.176 1 31.73 88 PRO B N 1
ATOM 4410 C CA . PRO B 1 88 ? -28.594 -2.121 3.75 1 31.73 88 PRO B CA 1
ATOM 4411 C C . PRO B 1 88 ? -29.125 -3.391 3.088 1 31.73 88 PRO B C 1
ATOM 4413 O O . PRO B 1 88 ? -29.25 -4.426 3.748 1 31.73 88 PRO B O 1
ATOM 4416 N N . PRO B 1 89 ? -30 -3.381 2.145 1 33.94 89 PRO B N 1
ATOM 4417 C CA . PRO B 1 89 ? -30.422 -4.668 1.591 1 33.94 89 PRO B CA 1
ATOM 4418 C C . PRO B 1 89 ? -29.312 -5.711 1.585 1 33.94 89 PRO B C 1
ATOM 4420 O O . PRO B 1 89 ? -28.141 -5.363 1.465 1 33.94 89 PRO B O 1
ATOM 4423 N N . LYS B 1 90 ? -29.484 -6.809 2.184 1 34 90 LYS B N 1
ATOM 4424 C CA . LYS B 1 90 ? -28.562 -7.934 2.07 1 34 90 LYS B CA 1
ATOM 4425 C C . LYS B 1 90 ? -28.125 -8.148 0.621 1 34 90 LYS B C 1
ATOM 4427 O O . LYS B 1 90 ? -28.969 -8.352 -0.255 1 34 90 LYS B O 1
ATOM 4432 N N . TRP B 1 91 ? -26.906 -7.785 0.267 1 33.34 91 TRP B N 1
ATOM 4433 C CA . TRP B 1 91 ? -26.234 -7.84 -1.021 1 33.34 91 TRP B CA 1
ATOM 4434 C C . TRP B 1 91 ? -26.531 -9.141 -1.747 1 33.34 91 TRP B C 1
ATOM 4436 O O . TRP B 1 91 ? -26.453 -9.211 -2.977 1 33.34 91 TRP B O 1
ATOM 4446 N N . SER B 1 92 ? -26.875 -10.25 -0.991 1 33.81 92 SER B N 1
ATOM 4447 C CA . SER B 1 92 ? -27.172 -11.531 -1.638 1 33.81 92 SER B CA 1
ATOM 4448 C C . SER B 1 92 ? -28.438 -11.453 -2.467 1 33.81 92 SER B C 1
ATOM 4450 O O . SER B 1 92 ? -28.641 -12.242 -3.393 1 33.81 92 SER B O 1
ATOM 4452 N N . GLU B 1 93 ? -29.359 -10.867 -1.932 1 32.47 93 GLU B N 1
ATOM 4453 C CA . GLU B 1 93 ? -30.656 -10.891 -2.615 1 32.47 93 GLU B CA 1
ATOM 4454 C C . GLU B 1 93 ? -30.594 -10.117 -3.928 1 32.47 93 GLU B C 1
ATOM 4456 O O . GLU B 1 93 ? -31.578 -10.07 -4.672 1 32.47 93 GLU B O 1
ATOM 4461 N N . LEU B 1 94 ? -29.391 -9.469 -4.129 1 33.59 94 LEU B N 1
ATOM 4462 C CA . LEU B 1 94 ? -29.375 -8.539 -5.25 1 33.59 94 LEU B CA 1
ATOM 4463 C C . LEU B 1 94 ? -29.109 -9.273 -6.562 1 33.59 94 LEU B C 1
ATOM 4465 O O . LEU B 1 94 ? -29.062 -8.656 -7.625 1 33.59 94 LEU B O 1
ATOM 4469 N N . GLU B 1 95 ? -28.781 -10.547 -6.527 1 33.69 95 GLU B N 1
ATOM 4470 C CA . GLU B 1 95 ? -28.609 -11.172 -7.836 1 33.69 95 GLU B CA 1
ATOM 4471 C C . GLU B 1 95 ? -29.938 -11.289 -8.57 1 33.69 95 GLU B C 1
ATOM 4473 O O . GLU B 1 95 ? -29.969 -11.609 -9.758 1 33.69 95 GLU B O 1
ATOM 4478 N N . SER B 1 96 ? -30.984 -11.406 -7.879 1 31.95 96 SER B N 1
ATOM 4479 C CA . SER B 1 96 ? -32.156 -11.875 -8.609 1 31.95 96 SER B CA 1
ATOM 4480 C C . SER B 1 96 ? -32.75 -10.773 -9.484 1 31.95 96 SER B C 1
ATOM 4482 O O . SER B 1 96 ? -33.594 -11.031 -10.344 1 31.95 96 SER B O 1
ATOM 4484 N N . SER B 1 97 ? -33.031 -9.477 -8.914 1 34.62 97 SER B N 1
ATOM 4485 C CA . SER B 1 97 ? -34.062 -8.781 -9.648 1 34.62 97 SER B CA 1
ATOM 4486 C C . SER B 1 97 ? -33.594 -8.312 -11.016 1 34.62 97 SER B C 1
ATOM 4488 O O . SER B 1 97 ? -32.375 -8.141 -11.219 1 34.62 97 SER B O 1
ATOM 4490 N N . GLN B 1 98 ? -34.406 -8.109 -12.125 1 36.31 98 GLN B N 1
ATOM 4491 C CA . GLN B 1 98 ? -34.438 -7.648 -13.508 1 36.31 98 GLN B CA 1
ATOM 4492 C C . GLN B 1 98 ? -33.625 -6.367 -13.672 1 36.31 98 GLN B C 1
ATOM 4494 O O . GLN B 1 98 ? -33.375 -5.922 -14.789 1 36.31 98 GLN B O 1
ATOM 4499 N N . THR B 1 99 ? -33.719 -5.391 -12.703 1 42.44 99 THR B N 1
ATOM 4500 C CA . THR B 1 99 ? -33.156 -4.047 -12.836 1 42.44 99 THR B CA 1
ATOM 4501 C C . THR B 1 99 ? -31.625 -4.086 -12.734 1 42.44 99 THR B C 1
ATOM 4503 O O . THR B 1 99 ? -31.062 -4.844 -11.938 1 42.44 99 THR B O 1
ATOM 4506 N N . GLU B 1 100 ? -30.797 -3.662 -13.766 1 49.44 100 GLU B N 1
ATOM 4507 C CA . GLU B 1 100 ? -29.359 -3.656 -14.039 1 49.44 100 GLU B CA 1
ATOM 4508 C C . GLU B 1 100 ? -28.562 -3.289 -12.789 1 49.44 100 GLU B C 1
ATOM 4510 O O . GLU B 1 100 ? -28.281 -2.111 -12.555 1 49.44 100 GLU B O 1
ATOM 4515 N N . SER B 1 101 ? -28.688 -3.967 -11.781 1 56.84 101 SER B N 1
ATOM 4516 C CA . SER B 1 101 ? -27.922 -3.805 -10.547 1 56.84 101 SER B CA 1
ATOM 4517 C C . SER B 1 101 ? -26.422 -3.725 -10.828 1 56.84 101 SER B C 1
ATOM 4519 O O . SER B 1 101 ? -25.938 -4.289 -11.812 1 56.84 101 SER B O 1
ATOM 4521 N N . PHE B 1 102 ? -25.75 -2.736 -10.211 1 63.88 102 PHE B N 1
ATOM 4522 C CA . PHE B 1 102 ? -24.312 -2.521 -10.266 1 63.88 102 PHE B CA 1
ATOM 4523 C C . PHE B 1 102 ? -23.562 -3.85 -10.234 1 63.88 102 PHE B C 1
ATOM 4525 O O . PHE B 1 102 ? -22.578 -4.031 -10.961 1 63.88 102 PHE B O 1
ATOM 4532 N N . TRP B 1 103 ? -24.141 -4.664 -9.602 1 62.72 103 TRP B N 1
ATOM 4533 C CA . TRP B 1 103 ? -23.469 -5.949 -9.414 1 62.72 103 TRP B CA 1
ATOM 4534 C C . TRP B 1 103 ? -23.516 -6.781 -10.688 1 62.72 103 TRP B C 1
ATOM 4536 O O . TRP B 1 103 ? -22.75 -7.738 -10.836 1 62.72 103 TRP B O 1
ATOM 4546 N N . SER B 1 104 ? -24.375 -6.266 -11.562 1 56.16 104 SER B N 1
ATOM 4547 C CA . SER B 1 104 ? -24.531 -6.969 -12.828 1 56.16 104 SER B CA 1
ATOM 4548 C C . SER B 1 104 ? -23.5 -6.512 -13.852 1 56.16 104 SER B C 1
ATOM 4550 O O . SER B 1 104 ? -23.312 -7.152 -14.891 1 56.16 104 SER B O 1
ATOM 4552 N N . HIS B 1 105 ? -22.812 -5.414 -13.609 1 60.94 105 HIS B N 1
ATOM 4553 C CA . HIS B 1 105 ? -21.938 -4.781 -14.586 1 60.94 105 HIS B CA 1
ATOM 4554 C C . HIS B 1 105 ? -20.656 -5.594 -14.789 1 60.94 105 HIS B C 1
ATOM 4556 O O . HIS B 1 105 ? -19.844 -5.262 -15.648 1 60.94 105 HIS B O 1
ATOM 4562 N N . GLY B 1 106 ? -20.609 -6.656 -14.234 1 79.5 106 GLY B N 1
ATOM 4563 C CA . GLY B 1 106 ? -19.469 -7.496 -14.516 1 79.5 106 GLY B CA 1
ATOM 4564 C C . GLY B 1 106 ? -18.141 -6.812 -14.219 1 79.5 106 GLY B C 1
ATOM 4565 O O . GLY B 1 106 ? -17.172 -6.984 -14.953 1 79.5 106 GLY B O 1
ATOM 4566 N N . ILE B 1 107 ? -18.078 -5.879 -13.312 1 87.81 107 ILE B N 1
ATOM 4567 C CA . ILE B 1 107 ? -16.844 -5.203 -12.945 1 87.81 107 ILE B CA 1
ATOM 4568 C C . ILE B 1 107 ? -15.852 -6.211 -12.375 1 87.81 107 ILE B C 1
ATOM 4570 O O . ILE B 1 107 ? -16.203 -7.035 -11.523 1 87.81 107 ILE B O 1
ATOM 4574 N N . LYS B 1 108 ? -14.688 -6.113 -12.883 1 92.25 108 LYS B N 1
ATOM 4575 C CA . LYS B 1 108 ? -13.648 -7.047 -12.461 1 92.25 108 LYS B CA 1
ATOM 4576 C C . LYS B 1 108 ? -13.172 -6.738 -11.047 1 92.25 108 LYS B C 1
ATOM 4578 O O . LYS B 1 108 ? -12.875 -5.586 -10.719 1 92.25 108 LYS B O 1
ATOM 4583 N N . THR B 1 109 ? -13.117 -7.754 -10.242 1 95.38 109 THR B N 1
ATOM 4584 C CA . THR B 1 109 ? -12.609 -7.609 -8.883 1 95.38 109 THR B CA 1
ATOM 4585 C C . THR B 1 109 ? -11.102 -7.812 -8.844 1 95.38 109 THR B C 1
ATOM 4587 O O . THR B 1 109 ? -10.531 -8.461 -9.727 1 95.38 109 THR B O 1
ATOM 4590 N N . PRO B 1 110 ? -10.477 -7.211 -7.805 1 96.81 110 PRO B N 1
ATOM 4591 C CA . PRO B 1 110 ? -11.062 -6.312 -6.809 1 96.81 110 PRO B CA 1
ATOM 4592 C C . PRO B 1 110 ? -11.305 -4.906 -7.348 1 96.81 110 PRO B C 1
ATOM 4594 O O . PRO B 1 110 ? -10.633 -4.48 -8.289 1 96.81 110 PRO B O 1
ATOM 4597 N N . PHE B 1 111 ? -12.266 -4.285 -6.867 1 96.44 111 PHE B N 1
ATOM 4598 C CA . PHE B 1 111 ? -12.477 -2.883 -7.203 1 96.44 111 PHE B CA 1
ATOM 4599 C C . PHE B 1 111 ? -12.906 -2.09 -5.977 1 96.44 111 PHE B C 1
ATOM 4601 O O . PHE B 1 111 ? -13.32 -2.668 -4.969 1 96.44 111 PHE B O 1
ATOM 4608 N N . PHE B 1 112 ? -12.688 -0.82 -5.996 1 97.75 112 PHE B N 1
ATOM 4609 C CA . PHE B 1 112 ? -13.023 0.1 -4.914 1 97.75 112 PHE B CA 1
ATOM 4610 C C . PHE B 1 112 ? -14.398 0.721 -5.137 1 97.75 112 PHE B C 1
ATOM 4612 O O . PHE B 1 112 ? -14.68 1.246 -6.219 1 97.75 112 PHE B O 1
ATOM 4619 N N . LEU B 1 113 ? -15.211 0.644 -4.152 1 96.56 113 LEU B N 1
ATOM 4620 C CA . LEU B 1 113 ? -16.609 1.048 -4.246 1 96.56 113 LEU B CA 1
ATOM 4621 C C . LEU B 1 113 ? -16.922 2.141 -3.234 1 96.56 113 LEU B C 1
ATOM 4623 O O . LEU B 1 113 ? -16.516 2.064 -2.078 1 96.56 113 LEU B O 1
ATOM 4627 N N . VAL B 1 114 ? -17.703 3.154 -3.658 1 97.69 114 VAL B N 1
ATOM 4628 C CA . VAL B 1 114 ? -18.094 4.254 -2.783 1 97.69 114 VAL B CA 1
ATOM 4629 C C . VAL B 1 114 ? -19.625 4.387 -2.779 1 97.69 114 VAL B C 1
ATOM 4631 O O . VAL B 1 114 ? -20.25 4.418 -3.84 1 97.69 114 VAL B O 1
ATOM 4634 N N . ASP B 1 115 ? -20.203 4.387 -1.655 1 96.69 115 ASP B N 1
ATOM 4635 C CA . ASP B 1 115 ? -21.625 4.703 -1.481 1 96.69 115 ASP B CA 1
ATOM 4636 C C . ASP B 1 115 ? -21.828 6.211 -1.367 1 96.69 115 ASP B C 1
ATOM 4638 O O . ASP B 1 115 ? -21.562 6.805 -0.322 1 96.69 115 ASP B O 1
ATOM 4642 N N . LEU B 1 116 ? -22.422 6.715 -2.342 1 96.69 116 LEU B N 1
ATOM 4643 C CA . LEU B 1 116 ? -22.516 8.164 -2.459 1 96.69 116 LEU B CA 1
ATOM 4644 C C . LEU B 1 116 ? -23.438 8.734 -1.383 1 96.69 116 LEU B C 1
ATOM 4646 O O . LEU B 1 116 ? -23.188 9.82 -0.855 1 96.69 116 LEU B O 1
ATOM 4650 N N . GLN B 1 117 ? -24.469 8.094 -1.095 1 96.12 117 GLN B N 1
ATOM 4651 C CA . GLN B 1 117 ? -25.422 8.578 -0.095 1 96.12 117 GLN B CA 1
ATOM 4652 C C . GLN B 1 117 ? -24.75 8.695 1.274 1 96.12 117 GLN B C 1
ATOM 4654 O O . GLN B 1 117 ? -24.922 9.711 1.961 1 96.12 117 GLN B O 1
ATOM 4659 N N . VAL B 1 118 ? -24.047 7.688 1.621 1 97.69 118 VAL B N 1
ATOM 4660 C CA . VAL B 1 118 ? -23.391 7.684 2.918 1 97.69 118 VAL B CA 1
ATOM 4661 C C . VAL B 1 118 ? -22.281 8.742 2.938 1 97.69 118 VAL B C 1
ATOM 4663 O O . VAL B 1 118 ? -22.156 9.492 3.91 1 97.69 118 VAL B O 1
ATOM 4666 N N . LEU B 1 119 ? -21.531 8.844 1.877 1 98.44 119 LEU B N 1
ATOM 4667 C CA . LEU B 1 119 ? -20.469 9.852 1.768 1 98.44 119 LEU B CA 1
ATOM 4668 C C . LEU B 1 119 ? -21.031 11.258 1.906 1 98.44 119 LEU B C 1
ATOM 4670 O O . LEU B 1 119 ? -20.5 12.078 2.658 1 98.44 119 LEU B O 1
ATOM 4674 N N . ASN B 1 120 ? -22.078 11.484 1.206 1 98.12 120 ASN B N 1
ATOM 4675 C CA . ASN B 1 120 ? -22.734 12.789 1.263 1 98.12 120 ASN B CA 1
ATOM 4676 C C . ASN B 1 120 ? -23.219 13.109 2.672 1 98.12 120 ASN B C 1
ATOM 4678 O O . ASN B 1 120 ? -23.031 14.227 3.158 1 98.12 120 ASN B O 1
ATOM 4682 N N . ARG B 1 121 ? -23.797 12.156 3.248 1 98 121 ARG B N 1
ATOM 4683 C CA . ARG B 1 121 ? -24.281 12.336 4.617 1 98 121 ARG B CA 1
ATOM 4684 C C . ARG B 1 121 ? -23.125 12.672 5.555 1 98 121 ARG B C 1
ATOM 4686 O O . ARG B 1 121 ? -23.234 13.586 6.375 1 98 121 ARG B O 1
ATOM 4693 N N . ASN B 1 122 ? -22.031 11.938 5.445 1 98.69 122 ASN B N 1
ATOM 4694 C CA . ASN B 1 122 ? -20.859 12.18 6.277 1 98.69 122 ASN B CA 1
ATOM 4695 C C . ASN B 1 122 ? -20.328 13.602 6.086 1 98.69 122 ASN B C 1
ATOM 4697 O O . ASN B 1 122 ? -20.016 14.281 7.059 1 98.69 122 ASN B O 1
ATOM 4701 N N . CYS B 1 123 ? -20.234 14.031 4.875 1 98.75 123 CYS B N 1
ATOM 4702 C CA . CYS B 1 123 ? -19.703 15.352 4.551 1 98.75 123 CYS B CA 1
ATOM 4703 C C . CYS B 1 123 ? -20.609 16.453 5.094 1 98.75 123 CYS B C 1
ATOM 4705 O O . CYS B 1 123 ? -20.125 17.406 5.715 1 98.75 123 CYS B O 1
ATOM 4707 N N . ARG B 1 124 ? -21.875 16.328 4.902 1 98.5 124 ARG B N 1
ATOM 4708 C CA . ARG B 1 124 ? -22.828 17.312 5.391 1 98.5 124 ARG B CA 1
ATOM 4709 C C . ARG B 1 124 ? -22.812 17.391 6.914 1 98.5 124 ARG B C 1
ATOM 4711 O O . ARG B 1 124 ? -22.906 18.469 7.492 1 98.5 124 ARG B O 1
ATOM 4718 N N . ALA B 1 125 ? -22.719 16.234 7.496 1 98.31 125 ALA B N 1
ATOM 4719 C CA . ALA B 1 125 ? -22.688 16.188 8.953 1 98.31 125 ALA B CA 1
ATOM 4720 C C . ALA B 1 125 ? -21.469 16.922 9.5 1 98.31 125 ALA B C 1
ATOM 4722 O O . ALA B 1 125 ? -21.562 17.641 10.5 1 98.31 125 ALA B O 1
ATOM 4723 N N . MET B 1 126 ? -20.328 16.781 8.883 1 98.5 126 MET B N 1
ATOM 4724 C CA . MET B 1 126 ? -19.109 17.438 9.344 1 98.5 126 MET B CA 1
ATOM 4725 C C . MET B 1 126 ? -19.203 18.953 9.133 1 98.5 126 MET B C 1
ATOM 4727 O O . MET B 1 126 ? -18.766 19.719 9.992 1 98.5 126 MET B O 1
ATOM 4731 N N . ILE B 1 127 ? -19.75 19.359 8.008 1 98.38 127 ILE B N 1
ATOM 4732 C CA . ILE B 1 127 ? -19.938 20.781 7.734 1 98.38 127 ILE B CA 1
ATOM 4733 C C . ILE B 1 127 ? -20.891 21.375 8.766 1 98.38 127 ILE B C 1
ATOM 4735 O O . ILE B 1 127 ? -20.625 22.438 9.32 1 98.38 127 ILE B O 1
ATOM 4739 N N . GLN B 1 128 ? -21.984 20.672 9 1 97.75 128 GLN B N 1
ATOM 4740 C CA . GLN B 1 128 ? -22.969 21.141 9.977 1 97.75 128 GLN B CA 1
ATOM 4741 C C . GLN B 1 128 ? -22.344 21.266 11.367 1 97.75 128 GLN B C 1
ATOM 4743 O O . GLN B 1 128 ? -22.594 22.234 12.078 1 97.75 128 GLN B O 1
ATOM 4748 N N . LYS B 1 129 ? -21.578 20.312 11.688 1 96.88 129 LYS B N 1
ATOM 4749 C CA . LYS B 1 129 ? -20.906 20.328 12.977 1 96.88 129 LYS B CA 1
ATOM 4750 C C . LYS B 1 129 ? -19.984 21.547 13.102 1 96.88 129 LYS B C 1
ATOM 4752 O O . LYS B 1 129 ? -20 22.219 14.125 1 96.88 129 LYS B O 1
ATOM 4757 N N . ALA B 1 130 ? -19.141 21.75 12.148 1 96.62 130 ALA B N 1
ATOM 4758 C CA . ALA B 1 130 ? -18.266 22.922 12.148 1 96.62 130 ALA B CA 1
ATOM 4759 C C . ALA B 1 130 ? -19.078 24.203 12.312 1 96.62 130 ALA B C 1
ATOM 4761 O O . ALA B 1 130 ? -18.734 25.062 13.133 1 96.62 130 ALA B O 1
ATOM 4762 N N . ASN B 1 131 ? -20.188 24.312 11.586 1 95.38 131 ASN B N 1
ATOM 4763 C CA . ASN B 1 131 ? -21.047 25.484 11.656 1 95.38 131 ASN B CA 1
ATOM 4764 C C . ASN B 1 131 ? -21.641 25.656 13.047 1 95.38 131 ASN B C 1
ATOM 4766 O O . ASN B 1 131 ? -21.656 26.766 13.586 1 95.38 131 ASN B O 1
ATOM 4770 N N . GLU B 1 132 ? -22.125 24.594 13.555 1 94.94 132 GLU B N 1
ATOM 4771 C CA . GLU B 1 132 ? -22.734 24.641 14.875 1 94.94 132 GLU B CA 1
ATOM 4772 C C . GLU B 1 132 ? -21.734 25.078 15.938 1 94.94 132 GLU B C 1
ATOM 4774 O O . GLU B 1 132 ? -22.109 25.703 16.922 1 94.94 132 GLU B O 1
ATOM 4779 N N . CYS B 1 133 ? -20.516 24.719 15.695 1 94.88 133 CYS B N 1
ATOM 4780 C CA . CYS B 1 133 ? -19.469 25.047 16.656 1 94.88 133 CYS B CA 1
ATOM 4781 C C . CYS B 1 133 ? -18.875 26.422 16.375 1 94.88 133 CYS B C 1
ATOM 4783 O O . CYS B 1 133 ? -18.031 26.906 17.141 1 94.88 133 CYS B O 1
ATOM 4785 N N . GLY B 1 134 ? -19.281 27.078 15.336 1 94.31 134 GLY B N 1
ATOM 4786 C CA . GLY B 1 134 ? -18.734 28.359 14.961 1 94.31 134 GLY B CA 1
ATOM 4787 C C . GLY B 1 134 ? -17.281 28.297 14.508 1 94.31 134 GLY B C 1
ATOM 4788 O O . GLY B 1 134 ? -16.5 29.219 14.742 1 94.31 134 GLY B O 1
ATOM 4789 N N . ILE B 1 135 ? -16.891 27.172 14.031 1 95.44 135 ILE B N 1
ATOM 4790 C CA . ILE B 1 135 ? -15.516 26.953 13.586 1 95.44 135 ILE B CA 1
ATOM 4791 C C . ILE B 1 135 ? -15.508 26.625 12.094 1 95.44 135 ILE B C 1
ATOM 4793 O O . ILE B 1 135 ? -16.5 26.109 11.555 1 95.44 135 ILE B O 1
ATOM 4797 N N . SER B 1 136 ? -14.445 26.953 11.414 1 96.88 136 SER B N 1
ATOM 4798 C CA . SER B 1 136 ? -14.328 26.688 9.984 1 96.88 136 SER B CA 1
ATOM 4799 C C . SER B 1 136 ? -13.852 25.266 9.734 1 96.88 136 SER B C 1
ATOM 4801 O O . SER B 1 136 ? -13.195 24.656 10.586 1 96.88 136 SER B O 1
ATOM 4803 N N . LEU B 1 137 ? -14.227 24.75 8.578 1 98.31 137 LEU B N 1
ATOM 4804 C CA . LEU B 1 137 ? -13.75 23.453 8.125 1 98.31 137 LEU B CA 1
ATOM 4805 C C . LEU B 1 137 ? -12.711 23.609 7.023 1 98.31 137 LEU B C 1
ATOM 4807 O O . LEU B 1 137 ? -12.969 24.25 6.008 1 98.31 137 LEU B O 1
ATOM 4811 N N . ARG B 1 138 ? -11.539 23.156 7.246 1 98.62 138 ARG B N 1
ATOM 4812 C CA . ARG B 1 138 ? -10.523 22.938 6.223 1 98.62 138 ARG B CA 1
ATOM 4813 C C . ARG B 1 138 ? -10.344 21.453 5.934 1 98.62 138 ARG B C 1
ATOM 4815 O O . ARG B 1 138 ? -9.484 20.797 6.523 1 98.62 138 ARG B O 1
ATOM 4822 N N . ALA B 1 139 ? -11.062 20.953 5.02 1 98.62 139 ALA B N 1
ATOM 4823 C CA . ALA B 1 139 ? -11.156 19.516 4.793 1 98.62 139 ALA B CA 1
ATOM 4824 C C . ALA B 1 139 ? -9.844 18.953 4.258 1 98.62 139 ALA B C 1
ATOM 4826 O O . ALA B 1 139 ? -9.25 19.516 3.34 1 98.62 139 ALA B O 1
ATOM 4827 N N . HIS B 1 140 ? -9.375 17.875 4.852 1 98.69 140 HIS B N 1
ATOM 4828 C CA . HIS B 1 140 ? -8.219 17.141 4.34 1 98.69 140 HIS B CA 1
ATOM 4829 C C . HIS B 1 140 ? -8.633 16.141 3.266 1 98.69 140 HIS B C 1
ATOM 4831 O O . HIS B 1 140 ? -9.469 15.273 3.51 1 98.69 140 HIS B O 1
ATOM 4837 N N . VAL B 1 141 ? -7.996 16.172 2.111 1 98.62 141 VAL B N 1
ATOM 4838 C CA . VAL B 1 141 ? -8.461 15.391 0.962 1 98.62 141 VAL B CA 1
ATOM 4839 C C . VAL B 1 141 ? -7.598 14.141 0.8 1 98.62 141 VAL B C 1
ATOM 4841 O O . VAL B 1 141 ? -7.73 13.414 -0.187 1 98.62 141 VAL B O 1
ATOM 4844 N N . LYS B 1 142 ? -6.758 13.852 1.756 1 97.44 142 LYS B N 1
ATOM 4845 C CA . LYS B 1 142 ? -5.758 12.797 1.653 1 97.44 142 LYS B CA 1
ATOM 4846 C C . LYS B 1 142 ? -6.418 11.43 1.506 1 97.44 142 LYS B C 1
ATOM 4848 O O . LYS B 1 142 ? -5.773 10.461 1.082 1 97.44 142 LYS B O 1
ATOM 4853 N N . THR B 1 143 ? -7.688 11.305 1.883 1 98 143 THR B N 1
ATOM 4854 C CA . THR B 1 143 ? -8.367 10.016 1.928 1 98 143 THR B CA 1
ATOM 4855 C C . THR B 1 143 ? -8.781 9.57 0.528 1 98 143 THR B C 1
ATOM 4857 O O . THR B 1 143 ? -8.414 8.484 0.077 1 98 143 THR B O 1
ATOM 4860 N N . HIS B 1 144 ? -9.484 10.43 -0.166 1 98.5 144 HIS B N 1
ATOM 4861 C CA . HIS B 1 144 ? -10.078 10.039 -1.439 1 98.5 144 HIS B CA 1
ATOM 4862 C C . HIS B 1 144 ? -9.25 10.555 -2.613 1 98.5 144 HIS B C 1
ATOM 4864 O O . HIS B 1 144 ? -9.242 9.945 -3.686 1 98.5 144 HIS B O 1
ATOM 4870 N N . LYS B 1 145 ? -8.727 11.734 -2.488 1 98.31 145 LYS B N 1
ATOM 4871 C CA . LYS B 1 145 ? -7.863 12.359 -3.482 1 98.31 145 LYS B CA 1
ATOM 4872 C C . LYS B 1 145 ? -8.594 12.539 -4.812 1 98.31 145 LYS B C 1
ATOM 4874 O O . LYS B 1 145 ? -7.996 12.367 -5.879 1 98.31 145 LYS B O 1
ATOM 4879 N N . THR B 1 146 ? -9.859 12.773 -4.801 1 98.62 146 THR B N 1
ATOM 4880 C CA . THR B 1 146 ? -10.664 13 -5.992 1 98.62 146 THR B CA 1
ATOM 4881 C C . THR B 1 146 ? -11.289 14.398 -5.969 1 98.62 146 THR B C 1
ATOM 4883 O O . THR B 1 146 ? -11.547 14.953 -4.898 1 98.62 146 THR B O 1
ATOM 4886 N N . LEU B 1 147 ? -11.523 14.93 -7.18 1 98.38 147 LEU B N 1
ATOM 4887 C CA . LEU B 1 147 ? -12.203 16.219 -7.254 1 98.38 147 LEU B CA 1
ATOM 4888 C C . LEU B 1 147 ? -13.633 16.109 -6.73 1 98.38 147 LEU B C 1
ATOM 4890 O O . LEU B 1 147 ? -14.102 17 -6.016 1 98.38 147 LEU B O 1
ATOM 4894 N N . GLU B 1 148 ? -14.305 15.039 -7.074 1 98.5 148 GLU B N 1
ATOM 4895 C CA . GLU B 1 148 ? -15.688 14.82 -6.648 1 98.5 148 GLU B CA 1
ATOM 4896 C C . GLU B 1 148 ? -15.789 14.758 -5.129 1 98.5 148 GLU B C 1
ATOM 4898 O O . GLU B 1 148 ? -16.672 15.383 -4.535 1 98.5 148 GLU B O 1
ATOM 4903 N N . GLY B 1 149 ? -14.852 14.039 -4.492 1 98.62 149 GLY B N 1
ATOM 4904 C CA . GLY B 1 149 ? -14.828 13.984 -3.041 1 98.62 149 GLY B CA 1
ATOM 4905 C C . GLY B 1 149 ? -14.648 15.344 -2.395 1 98.62 149 GLY B C 1
ATOM 4906 O O . GLY B 1 149 ? -15.336 15.672 -1.424 1 98.62 149 GLY B O 1
ATOM 4907 N N . ALA B 1 150 ? -13.773 16.125 -2.955 1 98.81 150 ALA B N 1
ATOM 4908 C CA . ALA B 1 150 ? -13.523 17.469 -2.434 1 98.81 150 ALA B CA 1
ATOM 4909 C C . ALA B 1 150 ? -14.766 18.344 -2.561 1 98.81 150 ALA B C 1
ATOM 4911 O O . ALA B 1 150 ? -15.07 19.141 -1.668 1 98.81 150 ALA B O 1
ATOM 4912 N N . LYS B 1 151 ? -15.461 18.188 -3.662 1 98.56 151 LYS B N 1
ATOM 4913 C CA . LYS B 1 151 ? -16.688 18.953 -3.867 1 98.56 151 LYS B CA 1
ATOM 4914 C C . LYS B 1 151 ? -17.734 18.625 -2.807 1 98.56 151 LYS B C 1
ATOM 4916 O O . LYS B 1 151 ? -18.406 19.516 -2.285 1 98.56 151 LYS B O 1
ATOM 4921 N N . TYR B 1 152 ? -17.797 17.375 -2.477 1 98.62 152 TYR B N 1
ATOM 4922 C CA . TYR B 1 152 ? -18.734 16.969 -1.438 1 98.62 152 TYR B CA 1
ATOM 4923 C C . TYR B 1 152 ? -18.297 17.484 -0.072 1 98.62 152 TYR B C 1
ATOM 4925 O O . TYR B 1 152 ? -19.125 17.922 0.732 1 98.62 152 TYR B O 1
ATOM 4933 N N . GLN B 1 153 ? -16.984 17.469 0.187 1 98.75 153 GLN B N 1
ATOM 4934 C CA . GLN B 1 153 ? -16.469 17.906 1.472 1 98.75 153 GLN B CA 1
ATOM 4935 C C . GLN B 1 153 ? -16.703 19.406 1.675 1 98.75 153 GLN B C 1
ATOM 4937 O O . GLN B 1 153 ? -16.703 19.891 2.807 1 98.75 153 GLN B O 1
ATOM 4942 N N . THR B 1 154 ? -16.938 20.109 0.563 1 98.56 154 THR B N 1
ATOM 4943 C CA . THR B 1 154 ? -16.984 21.562 0.661 1 98.56 154 THR B CA 1
ATOM 4944 C C . THR B 1 154 ? -18.328 22.094 0.182 1 98.56 154 THR B C 1
ATOM 4946 O O . THR B 1 154 ? -18.453 23.281 -0.137 1 98.56 154 THR B O 1
ATOM 4949 N N . ILE B 1 155 ? -19.266 21.219 0.09 1 97.44 155 ILE B N 1
ATOM 4950 C CA . ILE B 1 155 ? -20.578 21.594 -0.456 1 97.44 155 ILE B CA 1
ATOM 4951 C C . ILE B 1 155 ? -21.188 22.719 0.387 1 97.44 155 ILE B C 1
ATOM 4953 O O . ILE B 1 155 ? -21.234 22.609 1.616 1 97.44 155 ILE B O 1
ATOM 4957 N N . GLY B 1 156 ? -21.531 23.781 -0.278 1 96 156 GLY B N 1
ATOM 4958 C CA . GLY B 1 156 ? -22.234 24.875 0.382 1 96 156 GLY B CA 1
ATOM 4959 C C . GLY B 1 156 ? -21.312 25.875 1.048 1 96 156 GLY B C 1
ATOM 4960 O O . GLY B 1 156 ? -21.766 26.891 1.582 1 96 156 GLY B O 1
ATOM 4961 N N . LEU B 1 157 ? -20.031 25.578 1.06 1 96.12 157 LEU B N 1
ATOM 4962 C CA . LEU B 1 157 ? -19.078 26.5 1.673 1 96.12 157 LEU B CA 1
ATOM 4963 C C . LEU B 1 157 ? -18.719 27.625 0.708 1 96.12 157 LEU B C 1
ATOM 4965 O O . LEU B 1 157 ? -18.5 27.375 -0.479 1 96.12 157 LEU B O 1
ATOM 4969 N N . LYS B 1 158 ? -18.703 28.859 1.088 1 91.69 158 LYS B N 1
ATOM 4970 C CA . LYS B 1 158 ? -18.406 30.031 0.249 1 91.69 158 LYS B CA 1
ATOM 4971 C C . LYS B 1 158 ? -16.922 30.109 -0.071 1 91.69 158 LYS B C 1
ATOM 4973 O O . LYS B 1 158 ? -16.547 30.375 -1.215 1 91.69 158 LYS B O 1
ATOM 4978 N N . ASP B 1 159 ? -16.062 29.953 0.825 1 92.94 159 ASP B N 1
ATOM 4979 C CA . ASP B 1 159 ? -14.609 29.984 0.663 1 92.94 159 ASP B CA 1
ATOM 4980 C C . ASP B 1 159 ? -13.961 28.703 1.166 1 92.94 159 ASP B C 1
ATOM 4982 O O . ASP B 1 159 ? -13.258 28.703 2.178 1 92.94 159 ASP B O 1
ATOM 4986 N N . PRO B 1 160 ? -14.164 27.703 0.275 1 97.62 160 PRO B N 1
ATOM 4987 C CA . PRO B 1 160 ? -13.695 26.406 0.739 1 97.62 160 PRO B CA 1
ATOM 4988 C C . PRO B 1 160 ? -12.172 26.328 0.863 1 97.62 160 PRO B C 1
ATOM 4990 O O . PRO B 1 160 ? -11.453 26.891 0.034 1 97.62 160 PRO B O 1
ATOM 4993 N N . LYS B 1 161 ? -11.734 25.719 1.879 1 98.38 161 LYS B N 1
ATOM 4994 C CA . LYS B 1 161 ? -10.328 25.5 2.189 1 98.38 161 LYS B CA 1
ATOM 4995 C C . LYS B 1 161 ? -9.992 24.016 2.197 1 98.38 161 LYS B C 1
ATOM 4997 O O . LYS B 1 161 ? -10.805 23.188 2.643 1 98.38 161 LYS B O 1
ATOM 5002 N N . LEU B 1 162 ? -8.758 23.672 1.718 1 98.88 162 LEU B N 1
ATOM 5003 C CA . LEU B 1 162 ? -8.352 22.266 1.697 1 98.88 162 LEU B CA 1
ATOM 5004 C C . LEU B 1 162 ? -7.004 22.094 2.391 1 98.88 162 LEU B C 1
ATOM 5006 O O . LEU B 1 162 ? -6.176 23 2.404 1 98.88 162 LEU B O 1
ATOM 5010 N N . VAL B 1 163 ? -6.855 20.953 2.99 1 98.81 163 VAL B N 1
ATOM 5011 C CA . VAL B 1 163 ? -5.543 20.453 3.361 1 98.81 163 VAL B CA 1
ATOM 5012 C C . VAL B 1 163 ? -5.137 19.312 2.416 1 98.81 163 VAL B C 1
ATOM 5014 O O . VAL B 1 163 ? -5.965 18.484 2.053 1 98.81 163 VAL B O 1
ATOM 5017 N N . VAL B 1 164 ? -3.85 19.328 1.989 1 98.56 164 VAL B N 1
ATOM 5018 C CA . VAL B 1 164 ? -3.299 18.266 1.156 1 98.56 164 VAL B CA 1
ATOM 5019 C C . VAL B 1 164 ? -2.049 17.688 1.816 1 98.56 164 VAL B C 1
ATOM 5021 O O . VAL B 1 164 ? -1.431 18.328 2.666 1 98.56 164 VAL B O 1
ATOM 5024 N N . SER B 1 165 ? -1.704 16.438 1.353 1 97.06 165 SER B N 1
ATOM 5025 C CA . SER B 1 165 ? -0.556 15.781 1.965 1 97.06 165 SER B CA 1
ATOM 5026 C C . SER B 1 165 ? 0.596 15.648 0.976 1 97.06 165 SER B C 1
ATOM 5028 O O . SER B 1 165 ? 1.706 15.266 1.355 1 97.06 165 SER B O 1
ATOM 5030 N N . THR B 1 166 ? 0.337 15.836 -0.299 1 97.56 166 THR B N 1
ATOM 5031 C CA . THR B 1 166 ? 1.395 15.805 -1.304 1 97.56 166 THR B CA 1
ATOM 5032 C C . THR B 1 166 ? 1.304 17.016 -2.225 1 97.56 166 THR B C 1
ATOM 5034 O O . THR B 1 166 ? 0.237 17.609 -2.367 1 97.56 166 THR B O 1
ATOM 5037 N N . LEU B 1 167 ? 2.457 17.359 -2.834 1 97.69 167 LEU B N 1
ATOM 5038 C CA . LEU B 1 167 ? 2.455 18.484 -3.764 1 97.69 167 LEU B CA 1
ATOM 5039 C C . LEU B 1 167 ? 1.733 18.109 -5.055 1 97.69 167 LEU B C 1
ATOM 5041 O O . LEU B 1 167 ? 1.221 19 -5.754 1 97.69 167 LEU B O 1
ATOM 5045 N N . ALA B 1 168 ? 1.616 16.828 -5.383 1 97 168 ALA B N 1
ATOM 5046 C CA . ALA B 1 168 ? 0.785 16.406 -6.508 1 97 168 ALA B CA 1
ATOM 5047 C C . ALA B 1 168 ? -0.684 16.734 -6.258 1 97 168 ALA B C 1
ATOM 5049 O O . ALA B 1 168 ? -1.374 17.234 -7.145 1 97 168 ALA B O 1
ATOM 5050 N N . GLU B 1 169 ? -1.123 16.5 -5.07 1 98.12 169 GLU B N 1
ATOM 5051 C CA . GLU B 1 169 ? -2.475 16.891 -4.684 1 98.12 169 GLU B CA 1
ATOM 5052 C C . GLU B 1 169 ? -2.666 18.406 -4.797 1 98.12 169 GLU B C 1
ATOM 5054 O O . GLU B 1 169 ? -3.67 18.859 -5.344 1 98.12 169 GLU B O 1
ATOM 5059 N N . ALA B 1 170 ? -1.668 19.094 -4.273 1 98.62 170 ALA B N 1
ATOM 5060 C CA . ALA B 1 170 ? -1.765 20.547 -4.289 1 98.62 170 ALA B CA 1
ATOM 5061 C C . ALA B 1 170 ? -1.921 21.078 -5.715 1 98.62 170 ALA B C 1
ATOM 5063 O O . ALA B 1 170 ? -2.768 21.938 -5.977 1 98.62 170 ALA B O 1
ATOM 5064 N N . GLU B 1 171 ? -1.157 20.547 -6.617 1 98 171 GLU B N 1
ATOM 5065 C CA . GLU B 1 171 ? -1.231 20.969 -8.016 1 98 171 GLU B CA 1
ATOM 5066 C C . GLU B 1 171 ? -2.59 20.625 -8.617 1 98 171 GLU B C 1
ATOM 5068 O O . GLU B 1 171 ? -3.186 21.438 -9.32 1 98 171 GLU B O 1
ATOM 5073 N N . TYR B 1 172 ? -3.027 19.484 -8.312 1 97.94 172 TYR B N 1
ATOM 5074 C CA . TYR B 1 172 ? -4.289 18.984 -8.852 1 97.94 172 TYR B CA 1
ATOM 5075 C C . TYR B 1 172 ? -5.457 19.844 -8.375 1 97.94 172 TYR B C 1
ATOM 5077 O O . TYR B 1 172 ? -6.27 20.297 -9.188 1 97.94 172 TYR B O 1
ATOM 5085 N N . TYR B 1 173 ? -5.48 20.203 -7.105 1 98.5 173 TYR B N 1
ATOM 5086 C CA . TYR B 1 173 ? -6.637 20.875 -6.527 1 98.5 173 TYR B CA 1
ATOM 5087 C C . TYR B 1 173 ? -6.535 22.391 -6.723 1 98.5 173 TYR B C 1
ATOM 5089 O O . TYR B 1 173 ? -7.535 23.109 -6.621 1 98.5 173 TYR B O 1
ATOM 5097 N N . SER B 1 174 ? -5.336 22.891 -7.023 1 98.31 174 SER B N 1
ATOM 5098 C CA . SER B 1 174 ? -5.137 24.328 -7.18 1 98.31 174 SER B CA 1
ATOM 5099 C C . SER B 1 174 ? -5.887 24.859 -8.398 1 98.31 174 SER B C 1
ATOM 5101 O O . SER B 1 174 ? -6.086 26.062 -8.531 1 98.31 174 SER B O 1
ATOM 5103 N N . ALA B 1 175 ? -6.273 23.984 -9.266 1 97.19 175 ALA B N 1
ATOM 5104 C CA . ALA B 1 175 ? -7.066 24.391 -10.43 1 97.19 175 ALA B CA 1
ATOM 5105 C C . ALA B 1 175 ? -8.492 24.75 -10.016 1 97.19 175 ALA B C 1
ATOM 5107 O O . ALA B 1 175 ? -9.188 25.469 -10.742 1 97.19 175 ALA B O 1
ATOM 5108 N N . HIS B 1 176 ? -8.93 24.359 -8.797 1 96.88 176 HIS B N 1
ATOM 5109 C CA . HIS B 1 176 ? -10.336 24.5 -8.43 1 96.88 176 HIS B CA 1
ATOM 5110 C C . HIS B 1 176 ? -10.484 25.188 -7.078 1 96.88 176 HIS B C 1
ATOM 5112 O O . HIS B 1 176 ? -11.547 25.719 -6.766 1 96.88 176 HIS B O 1
ATOM 5118 N N . TYR B 1 177 ? -9.469 25.188 -6.277 1 98.31 177 TYR B N 1
ATOM 5119 C CA . TYR B 1 177 ? -9.508 25.75 -4.934 1 98.31 177 TYR B CA 1
ATOM 5120 C C . TYR B 1 177 ? -8.43 26.797 -4.746 1 98.31 177 TYR B C 1
ATOM 5122 O O . TYR B 1 177 ? -7.312 26.656 -5.238 1 98.31 177 TYR B O 1
ATOM 5130 N N . LYS B 1 178 ? -8.734 27.828 -3.988 1 98.25 178 LYS B N 1
ATOM 5131 C CA . LYS B 1 178 ? -7.871 29 -3.914 1 98.25 178 LYS B CA 1
ATOM 5132 C C . LYS B 1 178 ? -7.199 29.109 -2.547 1 98.25 178 LYS B C 1
ATOM 5134 O O . LYS B 1 178 ? -6.395 30.016 -2.312 1 98.25 178 LYS B O 1
ATOM 5139 N N . ASP B 1 179 ? -7.52 28.234 -1.62 1 98.75 179 ASP B N 1
ATOM 5140 C CA . ASP B 1 179 ? -6.953 28.188 -0.277 1 98.75 179 ASP B CA 1
ATOM 5141 C C . ASP B 1 179 ? -6.559 26.75 0.098 1 98.75 179 ASP B C 1
ATOM 5143 O O . ASP B 1 179 ? -7.414 25.953 0.47 1 98.75 179 ASP B O 1
ATOM 5147 N N . ILE B 1 180 ? -5.25 26.438 -0.017 1 98.88 180 ILE B N 1
ATOM 5148 C CA . ILE B 1 180 ? -4.754 25.078 0.172 1 98.88 180 ILE B CA 1
ATOM 5149 C C . ILE B 1 180 ? -3.588 25.094 1.157 1 98.88 180 ILE B C 1
ATOM 5151 O O . ILE B 1 180 ? -2.695 25.938 1.063 1 98.88 180 ILE B O 1
ATOM 5155 N N . HIS B 1 181 ? -3.646 24.25 2.115 1 98.81 181 HIS B N 1
ATOM 5156 C CA . HIS B 1 181 ? -2.572 24.031 3.078 1 98.81 181 HIS B CA 1
ATOM 5157 C C . HIS B 1 181 ? -1.863 22.703 2.824 1 98.81 181 HIS B C 1
ATOM 5159 O O . HIS 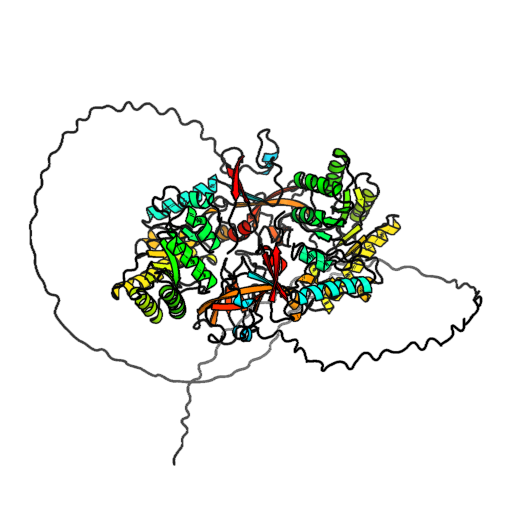B 1 181 ? -2.475 21.641 2.926 1 98.81 181 HIS B O 1
ATOM 5165 N N . TYR B 1 182 ? -0.604 22.75 2.379 1 98.44 182 TYR B N 1
ATOM 5166 C CA . TYR B 1 182 ? 0.24 21.562 2.303 1 98.44 182 TYR B CA 1
ATOM 5167 C C . TYR B 1 182 ? 0.821 21.219 3.668 1 98.44 182 TYR B C 1
ATOM 5169 O O . TYR B 1 182 ? 1.758 21.875 4.133 1 98.44 182 TYR B O 1
ATOM 5177 N N . ALA B 1 183 ? 0.364 20.109 4.277 1 96.81 183 ALA B N 1
ATOM 5178 C CA . ALA B 1 183 ? 0.56 19.891 5.711 1 96.81 183 ALA B CA 1
ATOM 5179 C C . ALA B 1 183 ? 1.685 18.891 5.969 1 96.81 183 ALA B C 1
ATOM 5181 O O . ALA B 1 183 ? 1.589 18.062 6.871 1 96.81 183 ALA B O 1
ATOM 5182 N N . VAL B 1 184 ? 2.66 18.844 5.164 1 95.25 184 VAL B N 1
ATOM 5183 C CA . VAL B 1 184 ? 3.889 18.078 5.348 1 95.25 184 VAL B CA 1
ATOM 5184 C C . VAL B 1 184 ? 5.098 19 5.172 1 95.25 184 VAL B C 1
ATOM 5186 O O . VAL B 1 184 ? 5.195 19.719 4.18 1 95.25 184 VAL B O 1
ATOM 5189 N N . PRO B 1 185 ? 5.996 18.984 6.148 1 93.75 185 PRO B N 1
ATOM 5190 C CA . PRO B 1 185 ? 7.168 19.844 5.98 1 93.75 185 PRO B CA 1
ATOM 5191 C C . PRO B 1 185 ? 7.941 19.547 4.699 1 93.75 185 PRO B C 1
ATOM 5193 O O . PRO B 1 185 ? 8.078 18.391 4.309 1 93.75 185 PRO B O 1
ATOM 5196 N N . ALA B 1 186 ? 8.359 20.578 4.004 1 90.19 186 ALA B N 1
ATOM 5197 C CA . ALA B 1 186 ? 9.094 20.484 2.746 1 90.19 186 ALA B CA 1
ATOM 5198 C C . ALA B 1 186 ? 10.312 21.391 2.746 1 90.19 186 ALA B C 1
ATOM 5200 O O . ALA B 1 186 ? 10.18 22.625 2.801 1 90.19 186 ALA B O 1
ATOM 5201 N N . LEU B 1 187 ? 11.477 20.766 2.572 1 88.19 187 LEU B N 1
ATOM 5202 C CA . LEU B 1 187 ? 12.695 21.547 2.773 1 88.19 187 LEU B CA 1
ATOM 5203 C C . LEU B 1 187 ? 13.664 21.344 1.612 1 88.19 187 LEU B C 1
ATOM 5205 O O . LEU B 1 187 ? 14.688 22.031 1.521 1 88.19 187 LEU B O 1
ATOM 5209 N N . SER B 1 188 ? 13.32 20.406 0.755 1 87.19 188 SER B N 1
ATOM 5210 C CA . SER B 1 188 ? 14.203 20.172 -0.386 1 87.19 188 SER B CA 1
ATOM 5211 C C . SER B 1 188 ? 14.008 21.25 -1.452 1 87.19 188 SER B C 1
ATOM 5213 O O . SER B 1 188 ? 12.914 21.812 -1.584 1 87.19 188 SER B O 1
ATOM 5215 N N . LYS B 1 189 ? 15.094 21.516 -2.174 1 85.94 189 LYS B N 1
ATOM 5216 C CA . LYS B 1 189 ? 15.047 22.516 -3.23 1 85.94 189 LYS B CA 1
ATOM 5217 C C . LYS B 1 189 ? 13.953 22.188 -4.246 1 85.94 189 LYS B C 1
ATOM 5219 O O . LYS B 1 189 ? 13.227 23.078 -4.691 1 85.94 189 LYS B O 1
ATOM 5224 N N . SER B 1 190 ? 13.875 20.969 -4.617 1 87.25 190 SER B N 1
ATOM 5225 C CA . SER B 1 190 ? 12.891 20.562 -5.609 1 87.25 190 SER B CA 1
ATOM 5226 C C . SER B 1 190 ? 11.469 20.828 -5.121 1 87.25 190 SER B C 1
ATOM 5228 O O . SER B 1 190 ? 10.617 21.281 -5.887 1 87.25 190 SER B O 1
ATOM 5230 N N . LYS B 1 191 ? 11.211 20.609 -3.893 1 94.38 191 LYS B N 1
ATOM 5231 C CA . LYS B 1 191 ? 9.875 20.859 -3.355 1 94.38 191 LYS B CA 1
ATOM 5232 C C . LYS B 1 191 ? 9.609 22.344 -3.195 1 94.38 191 LYS B C 1
ATOM 5234 O O . LYS B 1 191 ? 8.492 22.812 -3.457 1 94.38 191 LYS B O 1
ATOM 5239 N N . LEU B 1 192 ? 10.633 23.078 -2.807 1 95.19 192 LEU B N 1
ATOM 5240 C CA . LEU B 1 192 ? 10.453 24.516 -2.623 1 95.19 192 LEU B CA 1
ATOM 5241 C C . LEU B 1 192 ? 10.164 25.203 -3.953 1 95.19 192 LEU B C 1
ATOM 5243 O O . LEU B 1 192 ? 9.398 26.172 -4.004 1 95.19 192 LEU B O 1
ATOM 5247 N N . LYS B 1 193 ? 10.734 24.688 -5.023 1 95 193 LYS B N 1
ATOM 5248 C CA . LYS B 1 193 ? 10.438 25.219 -6.344 1 95 193 LYS B CA 1
ATOM 5249 C C . LYS B 1 193 ? 8.969 25 -6.707 1 95 193 LYS B C 1
ATOM 5251 O O . LYS B 1 193 ? 8.312 25.906 -7.223 1 95 193 LYS B O 1
ATOM 5256 N N . GLN B 1 194 ? 8.516 23.844 -6.453 1 96 194 GLN B N 1
ATOM 5257 C CA . GLN B 1 194 ? 7.109 23.547 -6.715 1 96 194 GLN B CA 1
ATOM 5258 C C . GLN B 1 194 ? 6.199 24.375 -5.812 1 96 194 GLN B C 1
ATOM 5260 O O . GLN B 1 194 ? 5.152 24.859 -6.254 1 96 194 GLN B O 1
ATOM 5265 N N . ILE B 1 195 ? 6.59 24.578 -4.621 1 98 195 ILE B N 1
ATOM 5266 C CA . ILE B 1 195 ? 5.844 25.391 -3.66 1 98 195 ILE B CA 1
ATOM 5267 C C . ILE B 1 195 ? 5.785 26.828 -4.137 1 98 195 ILE B C 1
ATOM 5269 O O . ILE B 1 195 ? 4.738 27.484 -4.043 1 98 195 ILE B O 1
ATOM 5273 N N . GLU B 1 196 ? 6.879 27.312 -4.652 1 98.06 196 GLU B N 1
ATOM 5274 C CA . GLU B 1 196 ? 6.898 28.641 -5.227 1 98.06 196 GLU B CA 1
ATOM 5275 C C . GLU B 1 196 ? 5.863 28.781 -6.336 1 98.06 196 GLU B C 1
ATOM 5277 O O . GLU B 1 196 ? 5.098 29.75 -6.359 1 98.06 196 GLU B O 1
ATOM 5282 N N . THR B 1 197 ? 5.863 27.812 -7.188 1 98 197 THR B N 1
ATOM 5283 C CA . THR B 1 197 ? 4.93 27.828 -8.312 1 98 197 THR B CA 1
ATOM 5284 C C . THR B 1 197 ? 3.488 27.875 -7.812 1 98 197 THR B C 1
ATOM 5286 O O . THR B 1 197 ? 2.678 28.656 -8.312 1 98 197 THR B O 1
ATOM 5289 N N . LEU B 1 198 ? 3.18 27.125 -6.793 1 98.38 198 LEU B N 1
ATOM 5290 C CA . LEU B 1 198 ? 1.831 27.062 -6.242 1 98.38 198 LEU B CA 1
ATOM 5291 C C . LEU B 1 198 ? 1.474 28.344 -5.508 1 98.38 198 LEU B C 1
ATOM 5293 O O . LEU B 1 198 ? 0.336 28.812 -5.586 1 98.38 198 LEU B O 1
ATOM 5297 N N . THR B 1 199 ? 2.451 28.906 -4.812 1 98.44 199 THR B N 1
ATOM 5298 C CA . THR B 1 199 ? 2.254 30.156 -4.09 1 98.44 199 THR B CA 1
ATOM 5299 C C . THR B 1 199 ? 1.911 31.281 -5.051 1 98.44 199 THR B C 1
ATOM 5301 O O . THR B 1 199 ? 1.107 32.156 -4.727 1 98.44 199 THR B O 1
ATOM 5304 N N . ARG B 1 200 ? 2.475 31.25 -6.211 1 98.06 200 ARG B N 1
ATOM 5305 C CA . ARG B 1 200 ? 2.225 32.281 -7.215 1 98.06 200 ARG B CA 1
ATOM 5306 C C . ARG B 1 200 ? 0.924 32.031 -7.961 1 98.06 200 ARG B C 1
ATOM 5308 O O . ARG B 1 200 ? 0.305 32.938 -8.492 1 98.06 200 ARG B O 1
ATOM 5315 N N . ARG B 1 201 ? 0.446 30.812 -7.965 1 97.44 201 ARG B N 1
ATOM 5316 C CA . ARG B 1 201 ? -0.695 30.391 -8.773 1 97.44 201 ARG B CA 1
ATOM 5317 C C . ARG B 1 201 ? -2.01 30.703 -8.07 1 97.44 201 ARG B C 1
ATOM 5319 O O . ARG B 1 201 ? -2.992 31.078 -8.711 1 97.44 201 ARG B O 1
ATOM 5326 N N . ILE B 1 202 ? -2.051 30.531 -6.723 1 97.25 202 ILE B N 1
ATOM 5327 C CA . ILE B 1 202 ? -3.307 30.734 -6.008 1 97.25 202 ILE B CA 1
ATOM 5328 C C . ILE B 1 202 ? -3.105 31.75 -4.895 1 97.25 202 ILE B C 1
ATOM 5330 O O . ILE B 1 202 ? -1.994 31.906 -4.383 1 97.25 202 ILE B O 1
ATOM 5334 N N . PRO B 1 203 ? -4.195 32.438 -4.465 1 97.38 203 PRO B N 1
ATOM 5335 C CA . PRO B 1 203 ? -4.074 33.531 -3.502 1 97.38 203 PRO B CA 1
ATOM 5336 C C . PRO B 1 203 ? -3.578 33.062 -2.135 1 97.38 203 PRO B C 1
ATOM 5338 O O . PRO B 1 203 ? -2.895 33.812 -1.435 1 97.38 203 PRO B O 1
ATOM 5341 N N . LYS B 1 204 ? -3.979 31.812 -1.807 1 98.44 204 LYS B N 1
ATOM 5342 C CA . LYS B 1 204 ? -3.588 31.328 -0.488 1 98.44 204 LYS B CA 1
ATOM 5343 C C . LYS B 1 204 ? -3.023 29.906 -0.572 1 98.44 204 LYS B C 1
ATOM 5345 O O . LYS B 1 204 ? -3.777 28.938 -0.688 1 98.44 204 LYS B O 1
ATOM 5350 N N . PHE B 1 205 ? -1.75 29.844 -0.54 1 98.69 205 PHE B N 1
ATOM 5351 C CA . PHE B 1 205 ? -1.041 28.562 -0.421 1 98.69 205 PHE B CA 1
ATOM 5352 C C . PHE B 1 205 ? -0.137 28.562 0.806 1 98.69 205 PHE B C 1
ATOM 5354 O O . PHE B 1 205 ? 0.725 29.438 0.95 1 98.69 205 PHE B O 1
ATOM 5361 N N . HIS B 1 206 ? -0.378 27.609 1.715 1 98.75 206 HIS B N 1
ATOM 5362 C CA . HIS B 1 206 ? 0.318 27.594 2.996 1 98.75 206 HIS B CA 1
ATOM 5363 C C . HIS B 1 206 ? 1.213 26.359 3.123 1 98.75 206 HIS B C 1
ATOM 5365 O O . HIS B 1 206 ? 0.879 25.281 2.613 1 98.75 206 HIS B O 1
ATOM 5371 N N . ILE B 1 207 ? 2.32 26.5 3.783 1 98.38 207 ILE B N 1
ATOM 5372 C CA . ILE B 1 207 ? 3.215 25.391 4.086 1 98.38 207 ILE B CA 1
ATOM 5373 C C . ILE B 1 207 ? 3.52 25.359 5.582 1 98.38 207 ILE B C 1
ATOM 5375 O O . ILE B 1 207 ? 3.123 26.266 6.316 1 98.38 207 ILE B O 1
ATOM 5379 N N . ASP B 1 208 ? 4.234 24.281 6.023 1 97.06 208 ASP B N 1
ATOM 5380 C CA . ASP B 1 208 ? 4.469 24.094 7.453 1 97.06 208 ASP B CA 1
ATOM 5381 C C . ASP B 1 208 ? 5.902 24.453 7.828 1 97.06 208 ASP B C 1
ATOM 5383 O O . ASP B 1 208 ? 6.828 24.25 7.043 1 97.06 208 ASP B O 1
ATOM 5387 N N . VAL B 1 209 ? 6.043 25 9.016 1 95.25 209 VAL B N 1
ATOM 5388 C CA . VAL B 1 209 ? 7.324 25.219 9.688 1 95.25 209 VAL B CA 1
ATOM 5389 C C . VAL B 1 209 ? 7.297 24.562 11.07 1 95.25 209 VAL B C 1
ATOM 5391 O O . VAL B 1 209 ? 6.297 24.656 11.781 1 95.25 209 VAL B O 1
ATOM 5394 N N . GLU B 1 210 ? 8.414 23.875 11.398 1 91.12 210 GLU B N 1
ATOM 5395 C CA . GLU B 1 210 ? 8.359 23.188 12.68 1 91.12 210 GLU B CA 1
ATOM 5396 C C . GLU B 1 210 ? 9.633 23.438 13.492 1 91.12 210 GLU B C 1
ATOM 5398 O O . GLU B 1 210 ? 9.805 22.875 14.578 1 91.12 210 GLU B O 1
ATOM 5403 N N . SER B 1 211 ? 10.57 24.266 12.984 1 92.62 211 SER B N 1
ATOM 5404 C CA . SER B 1 211 ? 11.797 24.594 13.703 1 92.62 211 SER B CA 1
ATOM 5405 C C . SER B 1 211 ? 12.461 25.844 13.125 1 92.62 211 SER B C 1
ATOM 5407 O O . SER B 1 211 ? 12.109 26.281 12.031 1 92.62 211 SER B O 1
ATOM 5409 N N . GLU B 1 212 ? 13.398 26.359 13.938 1 94.19 212 GLU B N 1
ATOM 5410 C CA . GLU B 1 212 ? 14.172 27.5 13.438 1 94.19 212 GLU B CA 1
ATOM 5411 C C . GLU B 1 212 ? 15.008 27.109 12.227 1 94.19 212 GLU B C 1
ATOM 5413 O O . GLU B 1 212 ? 15.188 27.906 11.305 1 94.19 212 GLU B O 1
ATOM 5418 N N . ALA B 1 213 ? 15.5 25.891 12.258 1 92.88 213 ALA B N 1
ATOM 5419 C CA . ALA B 1 213 ? 16.312 25.422 11.141 1 92.88 213 ALA B CA 1
ATOM 5420 C C . ALA B 1 213 ? 15.492 25.344 9.859 1 92.88 213 ALA B C 1
ATOM 5422 O O . ALA B 1 213 ? 15.953 25.766 8.797 1 92.88 213 ALA B O 1
ATOM 5423 N N . SER B 1 214 ? 14.328 24.828 9.961 1 93.88 214 SER B N 1
ATOM 5424 C CA . SER B 1 214 ? 13.461 24.75 8.789 1 93.88 214 SER B CA 1
ATOM 5425 C C . SER B 1 214 ? 13.07 26.141 8.312 1 93.88 214 SER B C 1
ATOM 5427 O O . SER B 1 214 ? 12.992 26.391 7.105 1 93.88 214 SER B O 1
ATOM 5429 N N . LEU B 1 215 ? 12.805 27.078 9.281 1 96.75 215 LEU B N 1
ATOM 5430 C CA . LEU B 1 215 ? 12.477 28.453 8.93 1 96.75 215 LEU B CA 1
ATOM 5431 C C . LEU B 1 215 ? 13.617 29.094 8.141 1 96.75 215 LEU B C 1
ATOM 5433 O O . LEU B 1 215 ? 13.375 29.75 7.125 1 96.75 215 LEU B O 1
ATOM 5437 N N . LYS B 1 216 ? 14.812 28.844 8.578 1 96.31 216 LYS B N 1
ATOM 5438 C CA . LYS B 1 216 ? 15.977 29.422 7.914 1 96.31 216 LYS B CA 1
ATOM 5439 C C . LYS B 1 216 ? 16.062 28.969 6.461 1 96.31 216 LYS B C 1
ATOM 5441 O O . LYS B 1 216 ? 16.328 29.781 5.566 1 96.31 216 LYS B O 1
ATOM 5446 N N . ILE B 1 217 ? 15.781 27.75 6.211 1 94.94 217 ILE B N 1
ATOM 5447 C CA . ILE B 1 217 ? 15.836 27.172 4.867 1 94.94 217 ILE B CA 1
ATOM 5448 C C . ILE B 1 217 ? 14.766 27.828 3.992 1 94.94 217 ILE B C 1
ATOM 5450 O O . ILE B 1 217 ? 15.039 28.25 2.865 1 94.94 217 ILE B O 1
ATOM 5454 N N . ILE B 1 218 ? 13.633 27.969 4.535 1 96.94 218 ILE B N 1
ATOM 5455 C CA . ILE B 1 218 ? 12.492 28.531 3.811 1 96.94 218 ILE B CA 1
ATOM 5456 C C . ILE B 1 218 ? 12.727 30.016 3.533 1 96.94 218 ILE B C 1
ATOM 5458 O O . ILE B 1 218 ? 12.492 30.484 2.42 1 96.94 218 ILE B O 1
ATOM 5462 N N . GLU B 1 219 ? 13.266 30.75 4.492 1 97.81 219 GLU B N 1
ATOM 5463 C CA . GLU B 1 219 ? 13.539 32.156 4.348 1 97.81 219 GLU B CA 1
ATOM 5464 C C . GLU B 1 219 ? 14.609 32.406 3.291 1 97.81 219 GLU B C 1
ATOM 5466 O O . GLU B 1 219 ? 14.5 33.344 2.494 1 97.81 219 GLU B O 1
ATOM 5471 N N . GLU B 1 220 ? 15.617 31.594 3.381 1 97.12 220 GLU B N 1
ATOM 5472 C CA . GLU B 1 220 ? 16.703 31.75 2.408 1 97.12 220 GLU B CA 1
ATOM 5473 C C . GLU B 1 220 ? 16.188 31.562 0.983 1 97.12 220 GLU B C 1
ATOM 5475 O O . GLU B 1 220 ? 16.531 32.344 0.089 1 97.12 220 GLU B O 1
ATOM 5480 N N . TYR B 1 221 ? 15.375 30.594 0.764 1 96.5 221 TYR B N 1
ATOM 5481 C CA . TYR B 1 221 ? 14.789 30.391 -0.556 1 96.5 221 TYR B CA 1
ATOM 5482 C C . TYR B 1 221 ? 13.914 31.578 -0.957 1 96.5 221 TYR B C 1
ATOM 5484 O O . TYR B 1 221 ? 14.016 32.062 -2.078 1 96.5 221 TYR B O 1
ATOM 5492 N N . ALA B 1 222 ? 13.07 32.031 -0.034 1 98 222 ALA B N 1
ATOM 5493 C CA . ALA B 1 222 ? 12.148 33.125 -0.292 1 98 222 ALA B CA 1
ATOM 5494 C C . ALA B 1 222 ? 12.906 34.406 -0.667 1 98 222 ALA B C 1
ATOM 5496 O O . ALA B 1 222 ? 12.531 35.094 -1.61 1 98 222 ALA B O 1
ATOM 5497 N N . LYS B 1 223 ? 13.969 34.625 0.05 1 97.75 223 LYS B N 1
ATOM 5498 C CA . LYS B 1 223 ? 14.812 35.781 -0.207 1 97.75 223 LYS B CA 1
ATOM 5499 C C . LYS B 1 223 ? 15.422 35.719 -1.603 1 97.75 223 LYS B C 1
ATOM 5501 O O . LYS B 1 223 ? 15.336 36.688 -2.365 1 97.75 223 LYS B O 1
ATOM 5506 N N . ASN B 1 224 ? 15.891 34.562 -1.937 1 97.44 224 ASN B N 1
ATOM 5507 C CA . ASN B 1 224 ? 16.594 34.375 -3.203 1 97.44 224 ASN B CA 1
ATOM 5508 C C . ASN B 1 224 ? 15.625 34.438 -4.387 1 97.44 224 ASN B C 1
ATOM 5510 O O . ASN B 1 224 ? 16.047 34.688 -5.52 1 97.44 224 ASN B O 1
ATOM 5514 N N . HIS B 1 225 ? 14.367 34.25 -4.133 1 97.19 225 HIS B N 1
ATOM 5515 C CA . HIS B 1 225 ? 13.414 34.188 -5.234 1 97.19 225 HIS B CA 1
ATOM 5516 C C . HIS B 1 225 ? 12.375 35.281 -5.145 1 97.19 225 HIS B C 1
ATOM 5518 O O . HIS B 1 225 ? 11.391 35.281 -5.891 1 97.19 225 HIS B O 1
ATOM 5524 N N . ASN B 1 226 ? 12.516 36.156 -4.227 1 97.44 226 ASN B N 1
ATOM 5525 C CA . ASN B 1 226 ? 11.633 37.312 -4.043 1 97.44 226 ASN B CA 1
ATOM 5526 C C . ASN B 1 226 ? 10.172 36.875 -3.91 1 97.44 226 ASN B C 1
ATOM 5528 O O . ASN B 1 226 ? 9.312 37.344 -4.652 1 97.44 226 ASN B O 1
ATOM 5532 N N . ILE B 1 227 ? 9.969 36.031 -2.955 1 97.69 227 ILE B N 1
ATOM 5533 C CA . ILE B 1 227 ? 8.633 35.531 -2.678 1 97.69 227 ILE B CA 1
ATOM 5534 C C . ILE B 1 227 ? 8.398 35.5 -1.169 1 97.69 227 ILE B C 1
ATOM 5536 O O . ILE B 1 227 ? 9.344 35.5 -0.385 1 97.69 227 ILE B O 1
ATOM 5540 N N . GLN B 1 228 ? 7.18 35.656 -0.773 1 98.31 228 GLN B N 1
ATOM 5541 C CA . GLN B 1 228 ? 6.777 35.469 0.62 1 98.31 228 GLN B CA 1
ATOM 5542 C C . GLN B 1 228 ? 5.883 34.25 0.795 1 98.31 228 GLN B C 1
ATOM 5544 O O . GLN B 1 228 ? 4.84 34.156 0.149 1 98.31 228 GLN B O 1
ATOM 5549 N N . PHE B 1 229 ? 6.277 33.375 1.644 1 98.5 229 PHE B N 1
ATOM 5550 C CA . PHE B 1 229 ? 5.488 32.188 1.881 1 98.5 229 PHE B CA 1
ATOM 5551 C C . PHE B 1 229 ? 4.543 32.375 3.059 1 98.5 229 PHE B C 1
ATOM 5553 O O . PHE B 1 229 ? 4.867 33.094 4.008 1 98.5 229 PHE B O 1
ATOM 5560 N N . SER B 1 230 ? 3.354 31.859 2.961 1 98.69 230 SER B N 1
ATOM 5561 C CA . SER B 1 230 ? 2.43 31.75 4.086 1 98.69 230 SER B CA 1
ATOM 5562 C C . SER B 1 230 ? 2.676 30.469 4.875 1 98.69 230 SER B C 1
ATOM 5564 O O . SER B 1 230 ? 2.736 29.375 4.297 1 98.69 230 SER B O 1
ATOM 5566 N N . VAL B 1 231 ? 2.83 30.562 6.262 1 98.44 231 VAL B N 1
ATOM 5567 C CA . VAL B 1 231 ? 3.293 29.391 6.973 1 98.44 231 VAL B CA 1
ATOM 5568 C C . VAL B 1 231 ? 2.387 29.109 8.172 1 98.44 231 VAL B C 1
ATOM 5570 O O . VAL B 1 231 ? 1.922 30.047 8.828 1 98.44 231 VAL B O 1
ATOM 5573 N N . PHE B 1 232 ? 2.059 27.844 8.359 1 98.44 232 PHE B N 1
ATOM 5574 C CA . PHE B 1 232 ? 1.528 27.344 9.617 1 98.44 232 PHE B CA 1
ATOM 5575 C C . PHE B 1 232 ? 2.646 26.781 10.492 1 98.44 232 PHE B C 1
ATOM 5577 O O . PHE B 1 232 ? 3.557 26.125 9.992 1 98.44 232 PHE B O 1
ATOM 5584 N N . VAL B 1 233 ? 2.605 27.078 11.773 1 97.88 233 VAL B N 1
ATOM 5585 C CA . VAL B 1 233 ? 3.508 26.422 12.719 1 97.88 233 VAL B CA 1
ATOM 5586 C C . VAL B 1 233 ? 2.855 25.156 13.266 1 97.88 233 VAL B C 1
ATOM 5588 O O . VAL B 1 233 ? 1.763 25.219 13.836 1 97.88 233 VAL B O 1
ATOM 5591 N N . GLN B 1 234 ? 3.506 24.031 13.039 1 96 234 GLN B N 1
ATOM 5592 C CA . GLN B 1 234 ? 3.023 22.766 13.594 1 96 234 GLN B CA 1
ATOM 5593 C C . GLN B 1 234 ? 3.309 22.688 15.094 1 96 234 GLN B C 1
ATOM 5595 O O . GLN B 1 234 ? 4.426 22.969 15.531 1 96 234 GLN B O 1
ATOM 5600 N N . VAL B 1 235 ? 2.291 22.297 15.844 1 95.81 235 VAL B N 1
ATOM 5601 C CA . VAL B 1 235 ? 2.406 22.203 17.297 1 95.81 235 VAL B CA 1
ATOM 5602 C C . VAL B 1 235 ? 2.189 20.75 17.734 1 95.81 235 VAL B C 1
ATOM 5604 O O . VAL B 1 235 ? 1.235 20.109 17.297 1 95.81 235 VAL B O 1
ATOM 5607 N N . ASP B 1 236 ? 3.096 20.25 18.484 1 92.69 236 ASP B N 1
ATOM 5608 C CA . ASP B 1 236 ? 2.947 18.906 19.031 1 92.69 236 ASP B CA 1
ATOM 5609 C C . ASP B 1 236 ? 2.016 18.891 20.234 1 92.69 236 ASP B C 1
ATOM 5611 O O . ASP B 1 236 ? 2.371 19.391 21.312 1 92.69 236 ASP B O 1
ATOM 5615 N N . CYS B 1 237 ? 0.923 18.266 20.125 1 90.62 237 CYS B N 1
ATOM 5616 C CA . CYS B 1 237 ? -0.026 18.219 21.234 1 90.62 237 CYS B CA 1
ATOM 5617 C C . CYS B 1 237 ? -0.104 16.828 21.828 1 90.62 237 CYS B C 1
ATOM 5619 O O . CYS B 1 237 ? -1.049 16.5 22.547 1 90.62 237 CYS B O 1
ATOM 5621 N N . GLY B 1 238 ? 0.895 15.969 21.406 1 85.19 238 GLY B N 1
ATOM 5622 C CA . GLY B 1 238 ? 0.879 14.68 22.094 1 85.19 238 GLY B CA 1
ATOM 5623 C C . GLY B 1 238 ? 1.287 13.531 21.188 1 85.19 238 GLY B C 1
ATOM 5624 O O . GLY B 1 238 ? 1.774 12.5 21.672 1 85.19 238 GLY B O 1
ATOM 5625 N N . GLN B 1 239 ? 1.103 13.578 19.875 1 78 239 GLN B N 1
ATOM 5626 C CA . GLN B 1 239 ? 1.435 12.5 18.953 1 78 239 GLN B CA 1
ATOM 5627 C C . GLN B 1 239 ? 2.945 12.352 18.797 1 78 239 GLN B C 1
ATOM 5629 O O . GLN B 1 239 ? 3.443 11.258 18.531 1 78 239 GLN B O 1
ATOM 5634 N N . HIS B 1 240 ? 3.689 13.352 18.891 1 76.56 240 HIS B N 1
ATOM 5635 C CA . HIS B 1 240 ? 5.145 13.414 18.812 1 76.56 240 HIS B CA 1
ATOM 5636 C C . HIS B 1 240 ? 5.648 13 17.438 1 76.56 240 HIS B C 1
ATOM 5638 O O . HIS B 1 240 ? 6.695 12.359 17.328 1 76.56 240 HIS B O 1
ATOM 5644 N N . ARG B 1 241 ? 4.816 13.195 16.406 1 76 241 ARG B N 1
ATOM 5645 C CA . ARG B 1 241 ? 5.215 12.984 15.016 1 76 241 ARG B CA 1
ATOM 5646 C C . ARG B 1 241 ? 5.977 14.188 14.477 1 76 241 ARG B C 1
ATOM 5648 O O . ARG B 1 241 ? 7.125 14.062 14.047 1 76 241 ARG B O 1
ATOM 5655 N N . VAL B 1 242 ? 5.316 15.312 14.461 1 79.5 242 VAL B N 1
ATOM 5656 C CA . VAL B 1 242 ? 5.875 16.594 14.031 1 79.5 242 VAL B CA 1
ATOM 5657 C C . VAL B 1 242 ? 5.352 17.719 14.922 1 79.5 242 VAL B C 1
ATOM 5659 O O . VAL B 1 242 ? 4.352 17.547 15.625 1 79.5 242 VAL B O 1
ATOM 5662 N N . GLY B 1 243 ? 6.195 18.766 14.914 1 89.25 243 GLY B N 1
ATOM 5663 C CA . GLY B 1 243 ? 5.691 19.953 15.578 1 89.25 243 GLY B CA 1
ATOM 5664 C C . GLY B 1 243 ? 6.57 20.406 16.734 1 89.25 243 GLY B C 1
ATOM 5665 O O . GLY B 1 243 ? 7.305 19.609 17.312 1 89.25 243 GLY B O 1
ATOM 5666 N N . VAL B 1 244 ? 6.391 21.641 17.125 1 92.44 244 VAL B N 1
ATOM 5667 C CA . VAL B 1 244 ? 7.156 22.25 18.219 1 92.44 244 VAL B CA 1
ATOM 5668 C C . VAL B 1 244 ? 6.531 21.875 19.547 1 92.44 244 VAL B C 1
ATOM 5670 O O . VAL B 1 244 ? 5.336 21.562 19.625 1 92.44 244 VAL B O 1
ATOM 5673 N N . ASP B 1 245 ? 7.344 21.875 20.516 1 92.06 245 ASP B N 1
ATOM 5674 C CA . ASP B 1 245 ? 6.859 21.75 21.891 1 92.06 245 ASP B CA 1
ATOM 5675 C C . ASP B 1 245 ? 6.234 23.062 22.375 1 92.06 245 ASP B C 1
ATOM 5677 O O . ASP B 1 245 ? 6.934 24.062 22.562 1 92.06 245 ASP B O 1
ATOM 5681 N N . PRO B 1 246 ? 4.973 23.062 22.656 1 93.44 246 PRO B N 1
ATOM 5682 C CA . PRO B 1 246 ? 4.297 24.297 23.016 1 93.44 246 PRO B CA 1
ATOM 5683 C C . PRO B 1 246 ? 4.766 24.844 24.375 1 93.44 246 PRO B C 1
ATOM 5685 O O . PRO B 1 246 ? 4.477 26 24.703 1 93.44 246 PRO B O 1
ATOM 5688 N N . ASN B 1 247 ? 5.473 24.031 25.109 1 91.88 247 ASN B N 1
ATOM 5689 C CA . ASN B 1 247 ? 5.941 24.469 26.422 1 91.88 247 ASN B CA 1
ATOM 5690 C C . ASN B 1 247 ? 7.398 24.922 26.375 1 91.88 247 ASN B C 1
ATOM 5692 O O . ASN B 1 247 ? 7.941 25.375 27.391 1 91.88 247 ASN B O 1
ATOM 5696 N N . ASP B 1 248 ? 7.965 24.875 25.25 1 92.19 248 ASP B N 1
ATOM 5697 C CA . ASP B 1 248 ? 9.359 25.281 25.062 1 92.19 248 ASP B CA 1
ATOM 5698 C C . ASP B 1 248 ? 9.453 26.734 24.641 1 92.19 248 ASP B C 1
ATOM 5700 O O . ASP B 1 248 ? 8.773 27.172 23.719 1 92.19 248 ASP B O 1
ATOM 5704 N N . GLU B 1 249 ? 10.336 27.469 25.297 1 93.44 249 GLU B N 1
ATOM 5705 C CA . GLU B 1 249 ? 10.555 28.875 24.969 1 93.44 249 GLU B CA 1
ATOM 5706 C C . GLU B 1 249 ? 11.047 29.031 23.531 1 93.44 249 GLU B C 1
ATOM 5708 O O . GLU B 1 249 ? 10.758 30.031 22.859 1 93.44 249 GLU B O 1
ATOM 5713 N N . ALA B 1 250 ? 11.758 28.047 23.078 1 92.56 250 ALA B N 1
ATOM 5714 C CA . ALA B 1 250 ? 12.258 28.078 21.703 1 92.56 250 ALA B CA 1
ATOM 5715 C C . ALA B 1 250 ? 11.117 28.141 20.703 1 92.56 250 ALA B C 1
ATOM 5717 O O . ALA B 1 250 ? 11.258 28.719 19.625 1 92.56 250 ALA B O 1
ATOM 5718 N N . SER B 1 251 ? 9.992 27.578 21.109 1 95.69 251 SER B N 1
ATOM 5719 C CA . SER B 1 251 ? 8.828 27.594 20.234 1 95.69 251 SER B CA 1
ATOM 5720 C C . SER B 1 251 ? 8.234 29 20.125 1 95.69 251 SER B C 1
ATOM 5722 O O . SER B 1 251 ? 7.82 29.406 19.047 1 95.69 251 SER B O 1
ATOM 5724 N N . LEU B 1 252 ? 8.258 29.734 21.234 1 96.62 252 LEU B N 1
ATOM 5725 C CA . LEU B 1 252 ? 7.801 31.125 21.203 1 96.62 252 LEU B CA 1
ATOM 5726 C C . LEU B 1 252 ? 8.727 31.984 20.344 1 96.62 252 LEU B C 1
ATOM 5728 O O . LEU B 1 252 ? 8.258 32.812 19.562 1 96.62 252 LEU B O 1
ATOM 5732 N N . ARG B 1 253 ? 9.938 31.703 20.5 1 96.5 253 ARG B N 1
ATOM 5733 C CA . ARG B 1 253 ? 10.93 32.438 19.719 1 96.5 253 ARG B CA 1
ATOM 5734 C C . ARG B 1 253 ? 10.766 32.188 18.234 1 96.5 253 ARG B C 1
ATOM 5736 O O . ARG B 1 253 ? 10.906 33.094 17.406 1 96.5 253 ARG B O 1
ATOM 5743 N N . LEU B 1 254 ? 10.469 30.969 17.875 1 97.06 254 LEU B N 1
ATOM 5744 C CA . LEU B 1 254 ? 10.242 30.609 16.484 1 97.06 254 LEU B CA 1
ATOM 5745 C C . LEU B 1 254 ? 9.102 31.438 15.891 1 97.06 254 LEU B C 1
ATOM 5747 O O . LEU B 1 254 ? 9.25 32.031 14.812 1 97.06 254 LEU B O 1
ATOM 5751 N N . VAL B 1 255 ? 8.016 31.531 16.609 1 98.19 255 VAL B N 1
ATOM 5752 C CA . VAL B 1 255 ? 6.855 32.25 16.094 1 98.19 255 VAL B CA 1
ATOM 5753 C C . VAL B 1 255 ? 7.156 33.75 16.031 1 98.19 255 VAL B C 1
ATOM 5755 O O . VAL B 1 255 ? 6.719 34.438 15.102 1 98.19 255 VAL B O 1
ATOM 5758 N N . GLN B 1 256 ? 7.914 34.219 16.984 1 97.62 256 GLN B N 1
ATOM 5759 C CA . GLN B 1 256 ? 8.336 35.625 16.953 1 97.62 256 GLN B CA 1
ATOM 5760 C C . GLN B 1 256 ? 9.164 35.906 15.711 1 97.62 256 GLN B C 1
ATOM 5762 O O . GLN B 1 256 ? 8.961 36.938 15.047 1 97.62 256 GLN B O 1
ATOM 5767 N N . LYS B 1 257 ? 10.062 35.031 15.414 1 97.88 257 LYS B N 1
ATOM 5768 C CA . LYS B 1 257 ? 10.891 35.188 14.227 1 97.88 257 LYS B CA 1
ATOM 5769 C C . LYS B 1 257 ? 10.047 35.188 12.953 1 97.88 257 LYS B C 1
ATOM 5771 O O . LYS B 1 257 ? 10.297 35.969 12.023 1 97.88 257 LYS B O 1
ATOM 5776 N N . ILE B 1 258 ? 9.094 34.344 12.93 1 98.25 258 ILE B N 1
ATOM 5777 C CA . ILE B 1 258 ? 8.18 34.25 11.789 1 98.25 258 ILE B CA 1
ATOM 5778 C C . ILE B 1 258 ? 7.426 35.594 11.656 1 98.25 258 ILE B C 1
ATOM 5780 O O . ILE B 1 258 ? 7.32 36.125 10.555 1 98.25 258 ILE B O 1
ATOM 5784 N N . HIS B 1 259 ? 6.941 36.094 12.758 1 97.44 259 HIS B N 1
ATOM 5785 C CA . HIS B 1 259 ? 6.16 37.312 12.797 1 97.44 259 HIS B CA 1
ATOM 5786 C C . HIS B 1 259 ? 6.977 38.5 12.289 1 97.44 259 HIS B C 1
ATOM 5788 O O . HIS B 1 259 ? 6.438 39.406 11.641 1 97.44 259 HIS B O 1
ATOM 5794 N N . GLU B 1 260 ? 8.219 38.469 12.484 1 97.06 260 GLU B N 1
ATOM 5795 C CA . GLU B 1 260 ? 9.094 39.594 12.156 1 97.06 260 GLU B CA 1
ATOM 5796 C C . GLU B 1 260 ? 9.703 39.438 10.766 1 97.06 260 GLU B C 1
ATOM 5798 O O . GLU B 1 260 ? 10.273 40.375 10.227 1 97.06 260 GLU B O 1
ATOM 5803 N N . SER B 1 261 ? 9.562 38.312 10.203 1 97.75 261 SER B N 1
ATOM 5804 C CA . SER B 1 261 ? 10.234 38 8.945 1 97.75 261 SER B CA 1
ATOM 5805 C C . SER B 1 261 ? 9.516 38.656 7.762 1 97.75 261 SER B C 1
ATOM 5807 O O . SER B 1 261 ? 8.289 38.562 7.652 1 97.75 261 SER B O 1
ATOM 5809 N N . PRO B 1 262 ? 10.203 39.281 6.82 1 97.56 262 PRO B N 1
ATOM 5810 C CA . PRO B 1 262 ? 9.578 39.781 5.598 1 97.56 262 PRO B CA 1
ATOM 5811 C C . PRO B 1 262 ? 9.391 38.688 4.539 1 97.56 262 PRO B C 1
ATOM 5813 O O . PRO B 1 262 ? 8.766 38.938 3.504 1 97.56 262 PRO B O 1
ATOM 5816 N N . HIS B 1 263 ? 9.883 37.469 4.785 1 97.94 263 HIS B N 1
ATOM 5817 C CA . HIS B 1 263 ? 9.93 36.438 3.777 1 97.94 263 HIS B CA 1
ATOM 5818 C C . HIS B 1 263 ? 8.844 35.375 4.02 1 97.94 263 HIS B C 1
ATOM 5820 O O . HIS B 1 263 ? 8.555 34.562 3.143 1 97.94 263 HIS B O 1
ATOM 5826 N N . VAL B 1 264 ? 8.289 35.438 5.227 1 98.06 264 VAL B N 1
ATOM 5827 C CA . VAL B 1 264 ? 7.191 34.531 5.551 1 98.06 264 VAL B CA 1
ATOM 5828 C C . VAL B 1 264 ? 6.098 35.281 6.297 1 98.06 264 VAL B C 1
ATOM 5830 O O . VAL B 1 264 ? 6.367 36.312 6.934 1 98.06 264 VAL B O 1
ATOM 5833 N N . LYS B 1 265 ? 4.91 34.844 6.148 1 98.12 265 LYS B N 1
ATOM 5834 C CA . LYS B 1 265 ? 3.752 35.344 6.867 1 98.12 265 LYS B CA 1
ATOM 5835 C C . LYS B 1 265 ? 3.088 34.25 7.699 1 98.12 265 LYS B C 1
ATOM 5837 O O . LYS B 1 265 ? 2.854 33.156 7.211 1 98.12 265 LYS B O 1
ATOM 5842 N N . LEU B 1 266 ? 2.801 34.562 8.914 1 98.38 266 LEU B N 1
ATOM 5843 C CA . LEU B 1 266 ? 2.162 33.594 9.805 1 98.38 266 LEU B CA 1
ATOM 5844 C C . LEU B 1 266 ? 0.692 33.406 9.445 1 98.38 266 LEU B C 1
ATOM 5846 O O . LEU B 1 266 ? -0.096 34.375 9.539 1 98.38 266 LEU B O 1
ATOM 5850 N N . ALA B 1 267 ? 0.347 32.219 9.047 1 98.31 267 ALA B N 1
ATOM 5851 C CA . ALA B 1 267 ? -1.04 31.891 8.734 1 98.31 267 ALA B CA 1
ATOM 5852 C C . ALA B 1 267 ? -1.764 31.344 9.969 1 98.31 267 ALA B C 1
ATOM 5854 O O . ALA B 1 267 ? -2.979 31.5 10.102 1 98.31 267 ALA B O 1
ATOM 5855 N N . GLY B 1 268 ? -1.032 30.672 10.812 1 98.44 268 GLY B N 1
ATOM 5856 C CA . GLY B 1 268 ? -1.661 30.156 12.016 1 98.44 268 GLY B CA 1
ATOM 5857 C C . GLY B 1 268 ? -0.88 29.016 12.648 1 98.44 268 GLY B C 1
ATOM 5858 O O . GLY B 1 268 ? 0.315 28.859 12.391 1 98.44 268 GLY B O 1
ATOM 5859 N N . LEU B 1 269 ? -1.565 28.359 13.625 1 98.25 269 LEU B N 1
ATOM 5860 C CA . LEU B 1 269 ? -1.083 27.156 14.289 1 98.25 269 LEU B CA 1
ATOM 5861 C C . LEU B 1 269 ? -1.844 25.922 13.797 1 98.25 269 LEU B C 1
ATOM 5863 O O . LEU B 1 269 ? -3.053 26 13.562 1 98.25 269 LEU B O 1
ATOM 5867 N N . TYR B 1 270 ? -1.104 24.828 13.609 1 97.75 270 TYR B N 1
ATOM 5868 C CA . TYR B 1 270 ? -1.66 23.578 13.102 1 97.75 270 TYR B CA 1
ATOM 5869 C C . TYR B 1 270 ? -1.247 22.406 13.984 1 97.75 270 TYR B C 1
ATOM 5871 O O . TYR B 1 270 ? -0.063 22.219 14.273 1 97.75 270 TYR B O 1
ATOM 5879 N N . THR B 1 271 ? -2.242 21.672 14.43 1 95.94 271 THR B N 1
ATOM 5880 C CA . THR B 1 271 ? -1.897 20.5 15.219 1 95.94 271 THR B CA 1
ATOM 5881 C C . THR B 1 271 ? -2.787 19.312 14.852 1 95.94 271 THR B C 1
ATOM 5883 O O . THR B 1 271 ? -3.912 19.5 14.383 1 95.94 271 THR B O 1
ATOM 5886 N N . HIS B 1 272 ? -2.221 18.156 14.922 1 91.88 272 HIS B N 1
ATOM 5887 C CA . HIS B 1 272 ? -2.898 16.891 14.664 1 91.88 272 HIS B CA 1
ATOM 5888 C C . HIS B 1 272 ? -2.779 15.945 15.859 1 91.88 272 HIS B C 1
ATOM 5890 O O . HIS B 1 272 ? -1.671 15.586 16.266 1 91.88 272 HIS B O 1
ATOM 5896 N N . ALA B 1 273 ? -3.922 15.578 16.375 1 87.56 273 ALA B N 1
ATOM 5897 C CA . ALA B 1 273 ? -3.928 14.656 17.516 1 87.56 273 ALA B CA 1
ATOM 5898 C C . ALA B 1 273 ? -4.008 13.211 17.047 1 87.56 273 ALA B C 1
ATOM 5900 O O . ALA B 1 273 ? -4.984 12.508 17.344 1 87.56 273 ALA B O 1
ATOM 5901 N N . GLY B 1 274 ? -2.955 12.711 16.5 1 85.75 274 GLY B N 1
ATOM 5902 C CA . GLY B 1 274 ? -2.91 11.352 16 1 85.75 274 GLY B CA 1
ATOM 5903 C C . GLY B 1 274 ? -3.035 10.297 17.078 1 85.75 274 GLY B C 1
ATOM 5904 O O . GLY B 1 274 ? -3.438 9.164 16.812 1 85.75 274 GLY B O 1
ATOM 5905 N N . GLN B 1 275 ? -2.748 10.656 18.328 1 85 275 GLN B N 1
ATOM 5906 C CA . GLN B 1 275 ? -2.865 9.727 19.438 1 85 275 GLN B CA 1
ATOM 5907 C C . GLN B 1 275 ? -4.316 9.305 19.656 1 85 275 GLN B C 1
ATOM 5909 O O . GLN B 1 275 ? -4.586 8.312 20.344 1 85 275 GLN B O 1
ATOM 5914 N N . SER B 1 276 ? -5.188 10.055 19.078 1 86.5 276 SER B N 1
ATOM 5915 C CA . SER B 1 276 ? -6.598 9.688 19.156 1 86.5 276 SER B CA 1
ATOM 5916 C C . SER B 1 276 ? -6.855 8.344 18.484 1 86.5 276 SER B C 1
ATOM 5918 O O . SER B 1 276 ? -7.852 7.68 18.781 1 86.5 276 SER B O 1
ATOM 5920 N N . TYR B 1 277 ? -6.039 7.922 17.641 1 87.69 277 TYR B N 1
ATOM 5921 C CA . TYR B 1 277 ? -6.188 6.645 16.938 1 87.69 277 TYR B CA 1
ATOM 5922 C C . TYR B 1 277 ? -5.898 5.48 17.875 1 87.69 277 TYR B C 1
ATOM 5924 O O . TYR B 1 277 ? -6.23 4.332 17.578 1 87.69 277 TYR B O 1
ATOM 5932 N N . ALA B 1 278 ? -5.34 5.754 18.969 1 86.75 278 ALA B N 1
ATOM 5933 C CA . ALA B 1 278 ? -5.074 4.715 19.953 1 86.75 278 ALA B CA 1
ATOM 5934 C C . ALA B 1 278 ? -6.188 4.652 21 1 86.75 278 ALA B C 1
ATOM 5936 O O . ALA B 1 278 ? -6.191 3.773 21.859 1 86.75 278 ALA B O 1
ATOM 5937 N N . CYS B 1 279 ? -7.105 5.582 20.891 1 90.88 279 CYS B N 1
ATOM 5938 C CA . CYS B 1 279 ? -8.211 5.621 21.844 1 90.88 279 CYS B CA 1
ATOM 5939 C C . CYS B 1 279 ? -9.156 4.441 21.625 1 90.88 279 CYS B C 1
ATOM 5941 O O . CYS B 1 279 ? -9.125 3.803 20.578 1 90.88 279 CYS B O 1
ATOM 5943 N N . ARG B 1 280 ? -9.883 4.152 22.672 1 92.62 280 ARG B N 1
ATOM 5944 C CA . ARG B 1 280 ? -10.953 3.162 22.625 1 92.62 280 ARG B CA 1
ATOM 5945 C C . ARG B 1 280 ? -12.227 3.703 23.266 1 92.62 280 ARG B C 1
ATOM 5947 O O . ARG B 1 280 ? -12.336 3.783 24.484 1 92.62 280 ARG B O 1
ATOM 5954 N N . GLY B 1 281 ? -13.102 4.129 22.328 1 94.56 281 GLY B N 1
ATOM 5955 C CA . GLY B 1 281 ? -14.375 4.672 22.781 1 94.56 281 GLY B CA 1
ATOM 5956 C C . GLY B 1 281 ? -14.422 6.188 22.734 1 94.56 281 GLY B C 1
ATOM 5957 O O . GLY B 1 281 ? -13.383 6.848 22.703 1 94.56 281 GLY B O 1
ATOM 5958 N N . LYS B 1 282 ? -15.617 6.668 22.844 1 96.06 282 LYS B N 1
ATOM 5959 C CA . LYS B 1 282 ? -15.891 8.094 22.672 1 96.06 282 LYS B CA 1
ATOM 5960 C C . LYS B 1 282 ? -15.312 8.898 23.844 1 96.06 282 LYS B C 1
ATOM 5962 O O . LYS B 1 282 ? -14.836 10.023 23.641 1 96.06 282 LYS B O 1
ATOM 5967 N N . GLU B 1 283 ? -15.352 8.367 24.969 1 96.25 283 GLU B N 1
ATOM 5968 C CA . GLU B 1 283 ? -14.883 9.102 26.141 1 96.25 283 GLU B CA 1
ATOM 5969 C C . GLU B 1 283 ? -13.391 9.398 26.047 1 96.25 283 GLU B C 1
ATOM 5971 O O . GLU B 1 283 ? -12.953 10.516 26.344 1 96.25 283 GLU B O 1
ATOM 5976 N N . GLU B 1 284 ? -12.656 8.391 25.641 1 96.25 284 GLU B N 1
ATOM 5977 C CA . GLU B 1 284 ? -11.219 8.594 25.469 1 96.25 284 GLU B CA 1
ATOM 5978 C C . GLU B 1 284 ? -10.938 9.602 24.359 1 96.25 284 GLU B C 1
ATOM 5980 O O . GLU B 1 284 ? -10.031 10.438 24.484 1 96.25 284 GLU B O 1
ATOM 5985 N N . ILE B 1 285 ? -11.711 9.547 23.312 1 96.88 285 ILE B N 1
ATOM 5986 C CA . ILE B 1 285 ? -11.547 10.477 22.203 1 96.88 285 ILE B CA 1
ATOM 5987 C C . ILE B 1 285 ? -11.852 11.898 22.672 1 96.88 285 ILE B C 1
ATOM 5989 O O . ILE B 1 285 ? -11.141 12.836 22.328 1 96.88 285 ILE B O 1
ATOM 5993 N N . ARG B 1 286 ? -12.883 12.062 23.469 1 96.12 286 ARG B N 1
ATOM 5994 C CA . ARG B 1 286 ? -13.258 13.367 23.984 1 96.12 286 ARG B CA 1
ATOM 5995 C C . ARG B 1 286 ? -12.133 13.969 24.812 1 96.12 286 ARG B C 1
ATOM 5997 O O . ARG B 1 286 ? -11.852 15.172 24.719 1 96.12 286 ARG B O 1
ATOM 6004 N N . LYS B 1 287 ? -11.539 13.141 25.609 1 95.88 287 LYS B N 1
ATOM 6005 C CA . LYS B 1 287 ? -10.43 13.617 26.422 1 95.88 287 LYS B CA 1
ATOM 6006 C C . LYS B 1 287 ? -9.297 14.156 25.547 1 95.88 287 LYS B C 1
ATOM 6008 O O . LYS B 1 287 ? -8.75 15.219 25.828 1 95.88 287 LYS B O 1
ATOM 6013 N N . VAL B 1 288 ? -9 13.438 24.516 1 96.19 288 VAL B N 1
ATOM 6014 C CA . VAL B 1 288 ? -7.949 13.859 23.594 1 96.19 288 VAL B CA 1
ATOM 6015 C C . VAL B 1 288 ? -8.367 15.141 22.891 1 96.19 288 VAL B C 1
ATOM 6017 O O . VAL B 1 288 ? -7.543 16.016 22.641 1 96.19 288 VAL B O 1
ATOM 6020 N N . THR B 1 289 ? -9.633 15.25 22.578 1 96.62 289 THR B N 1
ATOM 6021 C CA . THR B 1 289 ? -10.18 16.438 21.922 1 96.62 289 THR B CA 1
ATOM 6022 C C . THR B 1 289 ? -10 17.672 22.797 1 96.62 289 THR B C 1
ATOM 6024 O O . THR B 1 289 ? -9.539 18.719 22.328 1 96.62 289 THR B O 1
ATOM 6027 N N . ILE B 1 290 ? -10.297 17.531 24.047 1 96.06 290 ILE B N 1
ATOM 6028 C CA . ILE B 1 290 ? -10.18 18.609 25.016 1 96.06 290 ILE B CA 1
ATOM 6029 C C . ILE B 1 290 ? -8.711 19 25.172 1 96.06 290 ILE B C 1
ATOM 6031 O O . ILE B 1 290 ? -8.367 20.188 25.141 1 96.06 290 ILE B O 1
ATOM 6035 N 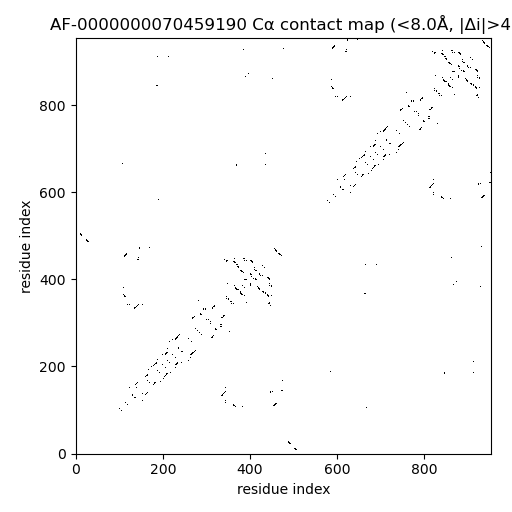N . GLU B 1 291 ? -7.895 18.031 25.297 1 95.31 291 GLU B N 1
ATOM 6036 C CA . GLU B 1 291 ? -6.469 18.266 25.516 1 95.31 291 GLU B CA 1
ATOM 6037 C C . GLU B 1 291 ? -5.84 18.953 24.312 1 95.31 291 GLU B C 1
ATOM 6039 O O . GLU B 1 291 ? -5.059 19.891 24.469 1 95.31 291 GLU B O 1
ATOM 6044 N N . GLU B 1 292 ? -6.152 18.484 23.141 1 95.94 292 GLU B N 1
ATOM 6045 C CA . GLU B 1 292 ? -5.648 19.078 21.906 1 95.94 292 GLU B CA 1
ATOM 6046 C C . GLU B 1 292 ? -6.035 20.562 21.812 1 95.94 292 GLU B C 1
ATOM 6048 O O . GLU B 1 292 ? -5.188 21.406 21.547 1 95.94 292 GLU B O 1
ATOM 6053 N N . ALA B 1 293 ? -7.266 20.875 22.078 1 96.62 293 ALA B N 1
ATOM 6054 C CA . ALA B 1 293 ? -7.785 22.234 22.016 1 96.62 293 ALA B CA 1
ATOM 6055 C C . ALA B 1 293 ? -7.113 23.125 23.062 1 96.62 293 ALA B C 1
ATOM 6057 O O . ALA B 1 293 ? -6.723 24.25 22.766 1 96.62 293 ALA B O 1
ATOM 6058 N N . LYS B 1 294 ? -6.977 22.594 24.219 1 96.19 294 LYS B N 1
ATOM 6059 C CA . LYS B 1 294 ? -6.387 23.359 25.312 1 96.19 294 LYS B CA 1
ATOM 6060 C C . LYS B 1 294 ? -4.922 23.688 25.031 1 96.19 294 LYS B C 1
ATOM 6062 O O . LYS B 1 294 ? -4.492 24.828 25.172 1 96.19 294 LYS B O 1
ATOM 6067 N N . ILE B 1 295 ? -4.18 22.734 24.594 1 95.94 295 ILE B N 1
ATOM 6068 C CA . ILE B 1 295 ? -2.74 22.875 24.391 1 95.94 295 ILE B CA 1
ATOM 6069 C C . ILE B 1 295 ? -2.461 23.938 23.328 1 95.94 295 ILE B C 1
ATOM 6071 O O . ILE B 1 295 ? -1.673 24.844 23.562 1 95.94 295 ILE B O 1
ATOM 6075 N N . VAL B 1 296 ? -3.113 23.828 22.25 1 97.25 296 VAL B N 1
ATOM 6076 C CA . VAL B 1 296 ? -2.83 24.766 21.156 1 97.25 296 VAL B CA 1
ATOM 6077 C C . VAL B 1 296 ? -3.377 26.141 21.484 1 97.25 296 VAL B C 1
ATOM 6079 O O . VAL B 1 296 ? -2.779 27.156 21.125 1 97.25 296 VAL B O 1
ATOM 6082 N N . SER B 1 297 ? -4.508 26.219 22.203 1 97.5 297 SER B N 1
ATOM 6083 C CA . SER B 1 297 ? -5.086 27.484 22.625 1 97.5 297 SER B CA 1
ATOM 6084 C C . SER B 1 297 ? -4.195 28.188 23.641 1 97.5 297 SER B C 1
ATOM 6086 O O . SER B 1 297 ? -4.012 29.406 23.594 1 97.5 297 SER B O 1
ATOM 6088 N N . ASP B 1 298 ? -3.699 27.391 24.562 1 96.88 298 ASP B N 1
ATOM 6089 C CA . ASP B 1 298 ? -2.775 27.953 25.547 1 96.88 298 ASP B CA 1
ATOM 6090 C C . ASP B 1 298 ? -1.542 28.547 24.859 1 96.88 298 ASP B C 1
ATOM 6092 O O . ASP B 1 298 ? -1.067 29.625 25.234 1 96.88 298 ASP B O 1
ATOM 6096 N N . PHE B 1 299 ? -1.031 27.859 23.891 1 97.69 299 PHE B N 1
ATOM 6097 C CA . PHE B 1 299 ? 0.12 28.328 23.141 1 97.69 299 PHE B CA 1
ATOM 6098 C C . PHE B 1 299 ? -0.217 29.625 22.406 1 97.69 299 PHE B C 1
ATOM 6100 O O . PHE B 1 299 ? 0.552 30.594 22.438 1 97.69 299 PHE B O 1
ATOM 6107 N N . ALA B 1 300 ? -1.369 29.656 21.781 1 97.88 300 ALA B N 1
ATOM 6108 C CA . ALA B 1 300 ? -1.832 30.844 21.078 1 97.88 300 ALA B CA 1
ATOM 6109 C C . ALA B 1 300 ? -1.986 32.031 22.047 1 97.88 300 ALA B C 1
ATOM 6111 O O . ALA B 1 300 ? -1.673 33.156 21.688 1 97.88 300 ALA B O 1
ATOM 6112 N N . GLN B 1 301 ? -2.461 31.734 23.219 1 97.12 301 GLN B N 1
ATOM 6113 C CA . GLN B 1 301 ? -2.637 32.781 24.234 1 97.12 301 GLN B CA 1
ATOM 6114 C C . GLN B 1 301 ? -1.294 33.375 24.656 1 97.12 301 GLN B C 1
ATOM 6116 O O . GLN B 1 301 ? -1.172 34.562 24.844 1 97.12 301 GLN B O 1
ATOM 6121 N N . LYS B 1 302 ? -0.354 32.5 24.797 1 97.19 302 LYS B N 1
ATOM 6122 C CA . LYS B 1 302 ? 0.99 32.969 25.125 1 97.19 302 LYS B CA 1
ATOM 6123 C C . LYS B 1 302 ? 1.52 33.906 24.031 1 97.19 302 LYS B C 1
ATOM 6125 O O . LYS B 1 302 ? 2.139 34.938 24.328 1 97.19 302 LYS B O 1
ATOM 6130 N N . LEU B 1 303 ? 1.292 33.562 22.859 1 97.81 303 LEU B N 1
ATOM 6131 C CA . LEU B 1 303 ? 1.729 34.375 21.734 1 97.81 303 LEU B CA 1
ATOM 6132 C C . LEU B 1 303 ? 1.014 35.75 21.734 1 97.81 303 LEU B C 1
ATOM 6134 O O . LEU B 1 303 ? 1.629 36.781 21.469 1 97.81 303 LEU B O 1
ATOM 6138 N N . LYS B 1 304 ? -0.247 35.719 22.031 1 96.5 304 LYS B N 1
ATOM 6139 C CA . LYS B 1 304 ? -1.036 36.938 22.094 1 96.5 304 LYS B CA 1
ATOM 6140 C C . LYS B 1 304 ? -0.464 37.906 23.141 1 96.5 304 LYS B C 1
ATOM 6142 O O . LYS B 1 304 ? -0.425 39.125 22.922 1 96.5 304 LYS B O 1
ATOM 6147 N N . THR B 1 305 ? -0.032 37.344 24.203 1 95.88 305 THR B N 1
ATOM 6148 C CA . THR B 1 305 ? 0.556 38.156 25.25 1 95.88 305 THR B CA 1
ATOM 6149 C C . THR B 1 305 ? 1.853 38.812 24.781 1 95.88 305 THR B C 1
ATOM 6151 O O . THR B 1 305 ? 2.264 39.844 25.312 1 95.88 305 THR B O 1
ATOM 6154 N N . LEU B 1 306 ? 2.465 38.219 23.766 1 95.56 306 LEU B N 1
ATOM 6155 C CA . LEU B 1 306 ? 3.697 38.781 23.203 1 95.56 306 LEU B CA 1
ATOM 6156 C C . LEU B 1 306 ? 3.395 39.719 22.047 1 95.56 306 LEU B C 1
ATOM 6158 O O . LEU B 1 306 ? 4.309 40.156 21.344 1 95.56 306 LEU B O 1
ATOM 6162 N N . GLY B 1 307 ? 2.057 39.938 21.828 1 96.81 307 GLY B N 1
ATOM 6163 C CA . GLY B 1 307 ? 1.645 40.875 20.781 1 96.81 307 GLY B CA 1
ATOM 6164 C C . GLY B 1 307 ? 1.493 40.219 19.422 1 96.81 307 GLY B C 1
ATOM 6165 O O . GLY B 1 307 ? 1.404 40.906 18.406 1 96.81 307 GLY B O 1
ATOM 6166 N N . ILE B 1 308 ? 1.545 38.906 19.344 1 97.62 308 ILE B N 1
ATOM 6167 C CA . ILE B 1 308 ? 1.421 38.188 18.094 1 97.62 308 ILE B CA 1
ATOM 6168 C C . ILE B 1 308 ? 0.016 37.594 17.969 1 97.62 308 ILE B C 1
ATOM 6170 O O . ILE B 1 308 ? -0.375 36.75 18.766 1 97.62 308 ILE B O 1
ATOM 6174 N N . HIS B 1 309 ? -0.704 38.125 17.062 1 95.69 309 HIS B N 1
ATOM 6175 C CA . HIS B 1 309 ? -2.023 37.562 16.766 1 95.69 309 HIS B CA 1
ATOM 6176 C C . HIS B 1 309 ? -1.921 36.344 15.875 1 95.69 309 HIS B C 1
ATOM 6178 O O . HIS B 1 309 ? -1.26 36.375 14.836 1 95.69 309 HIS B O 1
ATOM 6184 N N . VAL B 1 310 ? -2.557 35.281 16.234 1 97.19 310 VAL B N 1
ATOM 6185 C CA . VAL B 1 310 ? -2.604 34.062 15.445 1 97.19 310 VAL B CA 1
ATOM 6186 C C . VAL B 1 310 ? -3.936 33.969 14.703 1 97.19 310 VAL B C 1
ATOM 6188 O O . VAL B 1 310 ? -4.977 33.688 15.312 1 97.19 310 VAL B O 1
ATOM 6191 N N . PRO B 1 311 ? -3.932 34.125 13.43 1 97 311 PRO B N 1
ATOM 6192 C CA . PRO B 1 311 ? -5.191 34.188 12.688 1 97 311 PRO B CA 1
ATOM 6193 C C . PRO B 1 311 ? -5.969 32.875 12.734 1 97 311 PRO B C 1
ATOM 6195 O O . PRO B 1 311 ? -7.199 32.875 12.836 1 97 311 PRO B O 1
ATOM 6198 N N . THR B 1 312 ? -5.285 31.734 12.609 1 98.19 312 THR B N 1
ATOM 6199 C CA . THR B 1 312 ? -5.938 30.438 12.539 1 98.19 312 THR B CA 1
ATOM 6200 C C . THR B 1 312 ? -5.352 29.469 13.57 1 98.19 312 THR B C 1
ATOM 6202 O O . THR B 1 312 ? -4.133 29.312 13.641 1 98.19 312 THR B O 1
ATOM 6205 N N . VAL B 1 313 ? -6.172 28.969 14.406 1 98.38 313 VAL B N 1
ATOM 6206 C CA . VAL B 1 313 ? -5.832 27.875 15.32 1 98.38 313 VAL B CA 1
ATOM 6207 C C . VAL B 1 313 ? -6.559 26.609 14.891 1 98.38 313 VAL B C 1
ATOM 6209 O O . VAL B 1 313 ? -7.727 26.406 15.234 1 98.38 313 VAL B O 1
ATOM 6212 N N . SER B 1 314 ? -5.809 25.75 14.172 1 98.19 314 SER B N 1
ATOM 6213 C CA . SER B 1 314 ? -6.391 24.609 13.461 1 98.19 314 SER B CA 1
ATOM 6214 C C . SER B 1 314 ? -6.094 23.297 14.172 1 98.19 314 SER B C 1
ATOM 6216 O O . SER B 1 314 ? -4.934 22.984 14.445 1 98.19 314 SER B O 1
ATOM 6218 N N . VAL B 1 315 ? -7.207 22.547 14.469 1 97.06 315 VAL B N 1
ATOM 6219 C CA . VAL B 1 315 ? -7.055 21.25 15.125 1 97.06 315 VAL B CA 1
ATOM 6220 C C . VAL B 1 315 ? -7.77 20.172 14.32 1 97.06 315 VAL B C 1
ATOM 6222 O O . VAL B 1 315 ? -8.594 20.484 13.453 1 97.06 315 VAL B O 1
ATOM 6225 N N . GLY B 1 316 ? -7.258 18.984 14.641 1 93.75 316 GLY B N 1
ATOM 6226 C CA . GLY B 1 316 ? -8.234 18 14.211 1 93.75 316 GLY B CA 1
ATOM 6227 C C . GLY B 1 316 ? -7.605 16.734 13.648 1 93.75 316 GLY B C 1
ATOM 6228 O O . GLY B 1 316 ? -6.594 16.797 12.953 1 93.75 316 GLY B O 1
ATOM 6229 N N . SER B 1 317 ? -8.102 15.609 14.023 1 95 317 SER B N 1
ATOM 6230 C CA . SER B 1 317 ? -8.078 14.266 13.438 1 95 317 SER B CA 1
ATOM 6231 C C . SER B 1 317 ? -9.492 13.75 13.203 1 95 317 SER B C 1
ATOM 6233 O O . SER B 1 317 ? -10.469 14.328 13.688 1 95 317 SER B O 1
ATOM 6235 N N . THR B 1 318 ? -9.602 12.742 12.414 1 96.88 318 THR B N 1
ATOM 6236 C CA . THR B 1 318 ? -10.945 12.234 12.156 1 96.88 318 THR B CA 1
ATOM 6237 C C . THR B 1 318 ? -11.625 11.812 13.453 1 96.88 318 THR B C 1
ATOM 6239 O O . THR B 1 318 ? -12.766 12.211 13.719 1 96.88 318 THR B O 1
ATOM 6242 N N . PRO B 1 319 ? -10.953 11.156 14.359 1 96.88 319 PRO B N 1
ATOM 6243 C CA . PRO B 1 319 ? -11.648 10.781 15.586 1 96.88 319 PRO B CA 1
ATOM 6244 C C . PRO B 1 319 ? -12.078 11.992 16.406 1 96.88 319 PRO B C 1
ATOM 6246 O O . PRO B 1 319 ? -13.227 12.07 16.844 1 96.88 319 PRO B O 1
ATOM 6249 N N . THR B 1 320 ? -11.203 12.984 16.625 1 97.44 320 THR B N 1
ATOM 6250 C CA . THR B 1 320 ? -11.516 14.133 17.453 1 97.44 320 THR B CA 1
ATOM 6251 C C . THR B 1 320 ? -12.625 14.977 16.828 1 97.44 320 THR B C 1
ATOM 6253 O O . THR B 1 320 ? -13.508 15.477 17.531 1 97.44 320 THR B O 1
ATOM 6256 N N . CYS B 1 321 ? -12.625 15.047 15.562 1 97.81 321 CYS B N 1
ATOM 6257 C CA . CYS B 1 321 ? -13.625 15.867 14.891 1 97.81 321 CYS B CA 1
ATOM 6258 C C . CYS B 1 321 ? -14.961 15.141 14.797 1 97.81 321 CYS B C 1
ATOM 6260 O O . CYS B 1 321 ? -16.016 15.766 14.734 1 97.81 321 CYS B O 1
ATOM 6262 N N . SER B 1 322 ? -14.867 13.797 14.695 1 97.56 322 SER B N 1
ATOM 6263 C CA . SER B 1 322 ? -16.094 13.016 14.641 1 97.56 322 SER B CA 1
ATOM 6264 C C . SER B 1 322 ? -16.828 13.055 15.977 1 97.56 322 SER B C 1
ATOM 6266 O O . SER B 1 322 ? -18.062 13.109 16 1 97.56 322 SER B O 1
ATOM 6268 N N . VAL B 1 323 ? -16.094 13.156 17.078 1 96.38 323 VAL B N 1
ATOM 6269 C CA . VAL B 1 323 ? -16.703 13.047 18.406 1 96.38 323 VAL B CA 1
ATOM 6270 C C . VAL B 1 323 ? -16.844 14.438 19.016 1 96.38 323 VAL B C 1
ATOM 6272 O O . VAL B 1 323 ? -17.766 14.688 19.797 1 96.38 323 VAL B O 1
ATOM 6275 N N . GLY B 1 324 ? -15.992 15.336 18.719 1 94.81 324 GLY B N 1
ATOM 6276 C CA . GLY B 1 324 ? -15.969 16.656 19.312 1 94.81 324 GLY B CA 1
ATOM 6277 C C . GLY B 1 324 ? -17.25 17.438 19.078 1 94.81 324 GLY B C 1
ATOM 6278 O O . GLY B 1 324 ? -17.891 17.281 18.031 1 94.81 324 GLY B O 1
ATOM 6279 N N . THR B 1 325 ? -17.562 18.266 20.062 1 93.5 325 THR B N 1
ATOM 6280 C CA . THR B 1 325 ? -18.703 19.156 20.016 1 93.5 325 THR B CA 1
ATOM 6281 C C . THR B 1 325 ? -18.297 20.578 20.438 1 93.5 325 THR B C 1
ATOM 6283 O O . THR B 1 325 ? -17.125 20.844 20.672 1 93.5 325 THR B O 1
ATOM 6286 N N . ALA B 1 326 ? -19.344 21.422 20.438 1 92.12 326 ALA B N 1
ATOM 6287 C CA . ALA B 1 326 ? -19.125 22.797 20.875 1 92.12 326 ALA B CA 1
ATOM 6288 C C . ALA B 1 326 ? -18.547 22.844 22.297 1 92.12 326 ALA B C 1
ATOM 6290 O O . ALA B 1 326 ? -17.781 23.734 22.625 1 92.12 326 ALA B O 1
ATOM 6291 N N . GLU B 1 327 ? -18.859 21.844 23.047 1 91.38 327 GLU B N 1
ATOM 6292 C CA . GLU B 1 327 ? -18.406 21.812 24.422 1 91.38 327 GLU B CA 1
ATOM 6293 C C . GLU B 1 327 ? -16.891 21.766 24.516 1 91.38 327 GLU B C 1
ATOM 6295 O O . GLU B 1 327 ? -16.297 22.391 25.391 1 91.38 327 GLU B O 1
ATOM 6300 N N . GLU B 1 328 ? -16.25 21.078 23.656 1 91.12 328 GLU B N 1
ATOM 6301 C CA . GLU B 1 328 ? -14.805 20.891 23.719 1 91.12 328 GLU B CA 1
ATOM 6302 C C . GLU B 1 328 ? -14.07 22.078 23.109 1 91.12 328 GLU B C 1
ATOM 6304 O O . GLU B 1 328 ? -12.938 22.375 23.5 1 91.12 328 GLU B O 1
ATOM 6309 N N . TRP B 1 329 ? -14.75 22.828 22.219 1 92.31 329 TRP B N 1
ATOM 6310 C CA . TRP B 1 329 ? -14.023 23.844 21.469 1 92.31 329 TRP B CA 1
ATOM 6311 C C . TRP B 1 329 ? -14.438 25.25 21.891 1 92.31 329 TRP B C 1
ATOM 6313 O O . TRP B 1 329 ? -13.695 26.203 21.703 1 92.31 329 TRP B O 1
ATOM 6323 N N . SER B 1 330 ? -15.641 25.531 22.422 1 87.06 330 SER B N 1
ATOM 6324 C CA . SER B 1 330 ? -16.25 26.844 22.641 1 87.06 330 SER B CA 1
ATOM 6325 C C . SER B 1 330 ? -15.398 27.688 23.594 1 87.06 330 SER B C 1
ATOM 6327 O O . SER B 1 330 ? -15.32 28.906 23.438 1 87.06 330 SER B O 1
ATOM 6329 N N . ASN B 1 331 ? -14.766 27.141 24.547 1 88.44 331 ASN B N 1
ATOM 6330 C CA . ASN B 1 331 ? -14 27.938 25.5 1 88.44 331 ASN B CA 1
ATOM 6331 C C . ASN B 1 331 ? -12.516 27.953 25.156 1 88.44 331 ASN B C 1
ATOM 6333 O O . ASN B 1 331 ? -11.672 28.109 26.031 1 88.44 331 ASN B O 1
ATOM 6337 N N . THR B 1 332 ? -12.203 27.812 23.891 1 95.38 332 THR B N 1
ATOM 6338 C CA . THR B 1 332 ? -10.82 27.812 23.438 1 95.38 332 THR B CA 1
ATOM 6339 C C . THR B 1 332 ? -10.625 28.781 22.281 1 95.38 332 THR B C 1
ATOM 6341 O O . THR B 1 332 ? -11.562 29.484 21.875 1 95.38 332 THR B O 1
ATOM 6344 N N . LEU B 1 333 ? -9.445 28.875 21.766 1 96.94 333 LEU B N 1
ATOM 6345 C CA . LEU B 1 333 ? -9.156 29.766 20.656 1 96.94 333 LEU B CA 1
ATOM 6346 C C . LEU B 1 333 ? -9.219 29.016 19.328 1 96.94 333 LEU B C 1
ATOM 6348 O O . LEU B 1 333 ? -8.906 29.578 18.281 1 96.94 333 LEU B O 1
ATOM 6352 N N . VAL B 1 334 ? -9.648 27.719 19.359 1 97.62 334 VAL B N 1
ATOM 6353 C CA . VAL B 1 334 ? -9.766 26.906 18.156 1 97.62 334 VAL B CA 1
ATOM 6354 C C . VAL B 1 334 ? -10.805 27.531 17.219 1 97.62 334 VAL B C 1
ATOM 6356 O O . VAL B 1 334 ? -11.922 27.828 17.625 1 97.62 334 VAL B O 1
ATOM 6359 N N . ASN B 1 335 ? -10.383 27.766 15.953 1 97.69 335 ASN B N 1
ATOM 6360 C CA . ASN B 1 335 ? -11.336 28.359 15.016 1 97.69 335 ASN B CA 1
ATOM 6361 C C . ASN B 1 335 ? -11.359 27.609 13.688 1 97.69 335 ASN B C 1
ATOM 6363 O O . ASN B 1 335 ? -12 28.031 12.734 1 97.69 335 ASN B O 1
ATOM 6367 N N . GLU B 1 336 ? -10.703 26.422 13.617 1 98 336 GLU B N 1
ATOM 6368 C CA . GLU B 1 336 ? -10.688 25.594 12.414 1 98 336 GLU B CA 1
ATOM 6369 C C . GLU B 1 336 ? -10.477 24.125 12.766 1 98 336 GLU B C 1
ATOM 6371 O O . GLU B 1 336 ? -9.68 23.797 13.656 1 98 336 GLU B O 1
ATOM 6376 N N . ILE B 1 337 ? -11.164 23.203 12.086 1 97.94 337 ILE B N 1
ATOM 6377 C CA . ILE B 1 337 ? -10.891 21.766 12.164 1 97.94 337 ILE B CA 1
ATOM 6378 C C . ILE B 1 337 ? -10.539 21.234 10.781 1 97.94 337 ILE B C 1
ATOM 6380 O O . ILE B 1 337 ? -10.992 21.766 9.766 1 97.94 337 ILE B O 1
ATOM 6384 N N . HIS B 1 338 ? -9.711 20.156 10.75 1 98.38 338 HIS B N 1
ATOM 6385 C CA . HIS B 1 338 ? -9.211 19.734 9.445 1 98.38 338 HIS B CA 1
ATOM 6386 C C . HIS B 1 338 ? -9.227 18.203 9.32 1 98.38 338 HIS B C 1
ATOM 6388 O O . HIS B 1 338 ? -8.219 17.594 8.945 1 98.38 338 HIS B O 1
ATOM 6394 N N . PRO B 1 339 ? -10.359 17.5 9.602 1 98.06 339 PRO B N 1
ATOM 6395 C CA . PRO B 1 339 ? -10.453 16.047 9.445 1 98.06 339 PRO B CA 1
ATOM 6396 C C . PRO B 1 339 ? -10.422 15.609 7.977 1 98.06 339 PRO B C 1
ATOM 6398 O O . PRO B 1 339 ? -10.703 16.422 7.086 1 98.06 339 PRO B O 1
ATOM 6401 N N . GLY B 1 340 ? -10.055 14.359 7.742 1 98.12 340 GLY B N 1
ATOM 6402 C CA . GLY B 1 340 ? -10.016 13.867 6.371 1 98.12 340 GLY B CA 1
ATOM 6403 C C . GLY B 1 340 ? -10.758 12.562 6.184 1 98.12 340 GLY B C 1
ATOM 6404 O O . GLY B 1 340 ? -11.648 12.461 5.336 1 98.12 340 GLY B O 1
ATOM 6405 N N . ASN B 1 341 ? -10.547 11.609 7.008 1 98.25 341 ASN B N 1
ATOM 6406 C CA . ASN B 1 341 ? -11.008 10.242 6.805 1 98.25 341 ASN B CA 1
ATOM 6407 C C . ASN B 1 341 ? -12.516 10.125 7.027 1 98.25 341 ASN B C 1
ATOM 6409 O O . ASN B 1 341 ? -13.117 9.102 6.695 1 98.25 341 ASN B O 1
ATOM 6413 N N . TYR B 1 342 ? -13.219 11.195 7.504 1 98.56 342 TYR B N 1
ATOM 6414 C CA . TYR B 1 342 ? -14.641 11.172 7.816 1 98.56 342 TYR B CA 1
ATOM 6415 C C . TYR B 1 342 ? -15.469 10.93 6.562 1 98.56 342 TYR B C 1
ATOM 6417 O O . TYR B 1 342 ? -16.641 10.562 6.645 1 98.56 342 TYR B O 1
ATOM 6425 N N . VAL B 1 343 ? -14.859 11.18 5.387 1 98.69 343 VAL B N 1
ATOM 6426 C CA . VAL B 1 343 ? -15.57 11.023 4.121 1 98.69 343 VAL B CA 1
ATOM 6427 C C . VAL B 1 343 ? -15.875 9.547 3.881 1 98.69 343 VAL B C 1
ATOM 6429 O O . VAL B 1 343 ? -16.953 9.203 3.391 1 98.69 343 VAL B O 1
ATOM 6432 N N . PHE B 1 344 ? -14.938 8.703 4.242 1 98.81 344 PHE B N 1
ATOM 6433 C CA . PHE B 1 344 ? -15.062 7.266 4.012 1 98.81 344 PHE B CA 1
ATOM 6434 C C . PHE B 1 344 ? -15.297 6.527 5.324 1 98.81 344 PHE B C 1
ATOM 6436 O O . PHE B 1 344 ? -16.094 5.582 5.375 1 98.81 344 PHE B O 1
ATOM 6443 N N . TYR B 1 345 ? -14.656 7.059 6.402 1 98.44 345 TYR B N 1
ATOM 6444 C CA . TYR B 1 345 ? -14.445 6.23 7.586 1 98.44 345 TYR B CA 1
ATOM 6445 C C . TYR B 1 345 ? -13.914 4.855 7.207 1 98.44 345 TYR B C 1
ATOM 6447 O O . TYR B 1 345 ? -13.445 4.652 6.082 1 98.44 345 TYR B O 1
ATOM 6455 N N . ASP B 1 346 ? -13.727 3.971 8.18 1 97.88 346 ASP B N 1
ATOM 6456 C CA . ASP B 1 346 ? -13.242 2.619 7.918 1 97.88 346 ASP B CA 1
ATOM 6457 C C . ASP B 1 346 ? -13.359 1.745 9.164 1 97.88 346 ASP B C 1
ATOM 6459 O O . ASP B 1 346 ? -13.945 2.156 10.164 1 97.88 346 ASP B O 1
ATOM 6463 N N . TYR B 1 347 ? -12.867 0.572 9.016 1 96.38 347 TYR B N 1
ATOM 6464 C CA . TYR B 1 347 ? -13.062 -0.388 10.094 1 96.38 347 TYR B CA 1
ATOM 6465 C C . TYR B 1 347 ? -12.273 0.019 11.336 1 96.38 347 TYR B C 1
ATOM 6467 O O . TYR B 1 347 ? -12.742 -0.167 12.461 1 96.38 347 TYR B O 1
ATOM 6475 N N . MET B 1 348 ? -11.102 0.581 11.172 1 94.94 348 MET B N 1
ATOM 6476 C CA . MET B 1 348 ? -10.336 1.09 12.305 1 94.94 348 MET B CA 1
ATOM 6477 C C . MET B 1 348 ? -11.109 2.178 13.039 1 94.94 348 MET B C 1
ATOM 6479 O O . MET B 1 348 ? -11.195 2.166 14.273 1 94.94 348 MET B O 1
ATOM 6483 N N . GLN B 1 349 ? -11.68 3.076 12.336 1 96.56 349 GLN B N 1
ATOM 6484 C CA . GLN B 1 349 ? -12.461 4.16 12.922 1 96.56 349 GLN B CA 1
ATOM 6485 C C . GLN B 1 349 ? -13.641 3.613 13.727 1 96.56 349 GLN B C 1
ATOM 6487 O O . GLN B 1 349 ? -13.984 4.152 14.781 1 96.56 349 GLN B O 1
ATOM 6492 N N . THR B 1 350 ? -14.312 2.576 13.211 1 95.81 350 THR B N 1
ATOM 6493 C CA . THR B 1 350 ? -15.422 1.959 13.93 1 95.81 350 THR B CA 1
ATOM 6494 C C . THR B 1 350 ? -14.938 1.338 15.234 1 95.81 350 THR B C 1
ATOM 6496 O O . THR B 1 350 ? -15.594 1.479 16.281 1 95.81 350 THR B O 1
ATOM 6499 N N . LYS B 1 351 ? -13.789 0.733 15.18 1 93 351 LYS B N 1
ATOM 6500 C CA . LYS B 1 351 ? -13.242 0.061 16.359 1 93 351 LYS B CA 1
ATOM 6501 C C . LYS B 1 351 ? -12.789 1.071 17.406 1 93 351 LYS B C 1
ATOM 6503 O O . LYS B 1 351 ? -12.906 0.823 18.609 1 93 351 LYS B O 1
ATOM 6508 N N . ILE B 1 352 ? -12.32 2.18 16.953 1 93.38 352 ILE B N 1
ATOM 6509 C CA . ILE B 1 352 ? -11.883 3.262 17.828 1 93.38 352 ILE B CA 1
ATOM 6510 C C . ILE B 1 352 ? -13.094 3.914 18.484 1 93.38 352 ILE B C 1
ATOM 6512 O O . ILE B 1 352 ? -13 4.41 19.609 1 93.38 352 ILE B O 1
ATOM 6516 N N . GLY B 1 353 ? -14.188 3.938 17.766 1 94.94 353 GLY B N 1
ATOM 6517 C CA . GLY B 1 353 ? -15.406 4.531 18.297 1 94.94 353 GLY B CA 1
ATOM 6518 C C . GLY B 1 353 ? -15.742 5.871 17.656 1 94.94 353 GLY B C 1
ATOM 6519 O O . GLY B 1 353 ? -16.656 6.562 18.109 1 94.94 353 GLY B O 1
ATOM 6520 N N . SER B 1 354 ? -15.047 6.195 16.609 1 95.94 354 SER B N 1
ATOM 6521 C CA . SER B 1 354 ? -15.266 7.473 15.938 1 95.94 354 SER B CA 1
ATOM 6522 C C . SER B 1 354 ? -16.516 7.441 15.07 1 95.94 354 SER B C 1
ATOM 6524 O O . SER B 1 354 ? -17.078 8.492 14.734 1 95.94 354 SER B O 1
ATOM 6526 N N . CYS B 1 355 ? -16.906 6.285 14.672 1 97.5 355 CYS B N 1
ATOM 6527 C CA . CYS B 1 355 ? -18.062 6.105 13.805 1 97.5 355 CYS B CA 1
ATOM 6528 C C . CYS B 1 355 ? -18.656 4.715 13.977 1 97.5 355 CYS B C 1
ATOM 6530 O O . CYS B 1 355 ? -18.234 3.955 14.852 1 97.5 355 CYS B O 1
ATOM 6532 N N . GLU B 1 356 ? -19.734 4.5 13.312 1 97.56 356 GLU B N 1
ATOM 6533 C CA . GLU B 1 356 ? -20.359 3.186 13.242 1 97.56 356 GLU B CA 1
ATOM 6534 C C . GLU B 1 356 ? -20.172 2.557 11.859 1 97.56 356 GLU B C 1
ATOM 6536 O O . GLU B 1 356 ? -19.812 3.24 10.906 1 97.56 356 GLU B O 1
ATOM 6541 N N . ILE B 1 357 ? -20.453 1.27 11.773 1 97.19 357 ILE B N 1
ATOM 6542 C CA . ILE B 1 357 ? -20.312 0.532 10.523 1 97.19 357 ILE B CA 1
ATOM 6543 C C . ILE B 1 357 ? -21.156 1.188 9.438 1 97.19 357 ILE B C 1
ATOM 6545 O O . ILE B 1 357 ? -20.734 1.309 8.289 1 97.19 357 ILE B O 1
ATOM 6549 N N . LYS B 1 358 ? -22.312 1.693 9.766 1 96.75 358 LYS B N 1
ATOM 6550 C CA . LYS B 1 358 ? -23.25 2.281 8.812 1 96.75 358 LYS B CA 1
ATOM 6551 C C . LYS B 1 358 ? -22.719 3.596 8.25 1 96.75 358 LYS B C 1
ATOM 6553 O O . LYS B 1 358 ? -23.234 4.117 7.266 1 96.75 358 LYS B O 1
ATOM 6558 N N . ASP B 1 359 ? -21.703 4.156 8.914 1 98.19 359 ASP B N 1
ATOM 6559 C CA . ASP B 1 359 ? -21.125 5.434 8.492 1 98.19 359 ASP B CA 1
ATOM 6560 C C . ASP B 1 359 ? -20.016 5.223 7.461 1 98.19 359 ASP B C 1
ATOM 6562 O O . ASP B 1 359 ? -19.547 6.18 6.855 1 98.19 359 ASP B O 1
ATOM 6566 N N . CYS B 1 360 ? -19.594 3.967 7.285 1 98.38 360 CYS B N 1
ATOM 6567 C CA . CYS B 1 360 ? -18.547 3.688 6.316 1 98.38 360 CYS B CA 1
ATOM 6568 C C . CYS B 1 360 ? -19.078 3.732 4.895 1 98.38 360 CYS B C 1
ATOM 6570 O O . CYS B 1 360 ? -20.047 3.049 4.57 1 98.38 360 CYS B O 1
ATOM 6572 N N . SER B 1 361 ? -18.406 4.531 4.055 1 98.38 361 SER B N 1
ATOM 6573 C CA . SER B 1 361 ? -18.953 4.762 2.717 1 98.38 361 SER B CA 1
ATOM 6574 C C . SER B 1 361 ? -18.078 4.113 1.648 1 98.38 361 SER B C 1
ATOM 6576 O O . SER B 1 361 ? -18.422 4.117 0.466 1 98.38 361 SER B O 1
ATOM 6578 N N . ALA B 1 362 ? -16.953 3.559 2.025 1 98.31 362 ALA B N 1
ATOM 6579 C CA . ALA B 1 362 ? -16 3.01 1.061 1 98.31 362 ALA B CA 1
ATOM 6580 C C . ALA B 1 362 ? -15.766 1.523 1.308 1 98.31 362 ALA B C 1
ATOM 6582 O O . ALA B 1 362 ? -15.672 1.086 2.457 1 98.31 362 ALA B O 1
ATOM 6583 N N . PHE B 1 363 ? -15.648 0.769 0.172 1 97.62 363 PHE B N 1
ATOM 6584 C CA . PHE B 1 363 ? -15.531 -0.682 0.261 1 97.62 363 PHE B CA 1
ATOM 6585 C C . PHE B 1 363 ? -14.57 -1.212 -0.796 1 97.62 363 PHE B C 1
ATOM 6587 O O . PHE B 1 363 ? -14.422 -0.619 -1.867 1 97.62 363 PHE B O 1
ATOM 6594 N N . VAL B 1 364 ? -13.875 -2.275 -0.458 1 98.12 364 VAL B N 1
ATOM 6595 C CA . VAL B 1 364 ? -13.227 -3.129 -1.448 1 98.12 364 VAL B CA 1
ATOM 6596 C C . VAL B 1 364 ? -14.109 -4.34 -1.74 1 98.12 364 VAL B C 1
ATOM 6598 O O . VAL B 1 364 ? -14.531 -5.047 -0.82 1 98.12 364 VAL B O 1
ATOM 6601 N N . VAL B 1 365 ? -14.406 -4.52 -3 1 96.81 365 VAL B N 1
ATOM 6602 C CA . VAL B 1 365 ? -15.188 -5.691 -3.393 1 96.81 365 VAL B CA 1
ATOM 6603 C C . VAL B 1 365 ? -14.258 -6.758 -3.963 1 96.81 365 VAL B C 1
ATOM 6605 O O . VAL B 1 365 ? -13.422 -6.469 -4.824 1 96.81 365 VAL B O 1
ATOM 6608 N N . ALA B 1 366 ? -14.398 -7.938 -3.457 1 96.62 366 ALA B N 1
ATOM 6609 C CA . ALA B 1 366 ? -13.555 -9.062 -3.848 1 96.62 366 ALA B CA 1
ATOM 6610 C C . ALA B 1 366 ? -14.406 -10.266 -4.242 1 96.62 366 ALA B C 1
ATOM 6612 O O . ALA B 1 366 ? -15.602 -10.32 -3.953 1 96.62 366 ALA B O 1
ATOM 6613 N N . THR B 1 367 ? -13.797 -11.203 -4.918 1 95.31 367 THR B N 1
ATOM 6614 C CA . THR B 1 367 ? -14.438 -12.453 -5.309 1 95.31 367 THR B CA 1
ATOM 6615 C C . THR B 1 367 ? -13.852 -13.633 -4.527 1 95.31 367 THR B C 1
ATOM 6617 O O . THR B 1 367 ? -12.633 -13.703 -4.336 1 95.31 367 THR B O 1
ATOM 6620 N N . ILE B 1 368 ? -14.75 -14.523 -4.109 1 95.75 368 ILE B N 1
ATOM 6621 C CA . ILE B 1 368 ? -14.289 -15.773 -3.521 1 95.75 368 ILE B CA 1
ATOM 6622 C C . ILE B 1 368 ? -13.688 -16.656 -4.609 1 95.75 368 ILE B C 1
ATOM 6624 O O . ILE B 1 368 ? -14.375 -17.031 -5.566 1 95.75 368 ILE B O 1
ATOM 6628 N N . ILE B 1 369 ? -12.422 -17.078 -4.371 1 94.88 369 ILE B N 1
ATOM 6629 C CA . ILE B 1 369 ? -11.734 -17.766 -5.457 1 94.88 369 ILE B CA 1
ATOM 6630 C C . ILE B 1 369 ? -11.25 -19.125 -4.977 1 94.88 369 ILE B C 1
ATOM 6632 O O . ILE B 1 369 ? -10.664 -19.891 -5.746 1 94.88 369 ILE B O 1
ATOM 6636 N N . GLY B 1 370 ? -11.492 -19.453 -3.768 1 94.25 370 GLY B N 1
ATOM 6637 C CA . GLY B 1 370 ? -11.062 -20.75 -3.264 1 94.25 370 GLY B CA 1
ATOM 6638 C C . GLY B 1 370 ? -11.812 -21.172 -2.012 1 94.25 370 GLY B C 1
ATOM 6639 O O . GLY B 1 370 ? -12.18 -20.328 -1.187 1 94.25 370 GLY B O 1
ATOM 6640 N N . HIS B 1 371 ? -12.07 -22.516 -1.916 1 93.62 371 HIS B N 1
ATOM 6641 C CA . HIS B 1 371 ? -12.641 -23.172 -0.745 1 93.62 371 HIS B CA 1
ATOM 6642 C C . HIS B 1 371 ? -11.656 -24.141 -0.12 1 93.62 371 HIS B C 1
ATOM 6644 O O . HIS B 1 371 ? -10.969 -24.891 -0.833 1 93.62 371 HIS B O 1
ATOM 6650 N N . ARG B 1 372 ? -11.562 -24.016 1.171 1 92.06 372 ARG B N 1
ATOM 6651 C CA . ARG B 1 372 ? -10.844 -25.031 1.926 1 92.06 372 ARG B CA 1
ATOM 6652 C C . ARG B 1 372 ? -11.625 -25.469 3.162 1 92.06 372 ARG B C 1
ATOM 6654 O O . ARG B 1 372 ? -11.227 -25.172 4.289 1 92.06 372 ARG B O 1
ATOM 6661 N N . PRO B 1 373 ? -12.617 -26.266 2.91 1 91.12 373 PRO B N 1
ATOM 6662 C CA . PRO B 1 373 ? -13.516 -26.625 4.008 1 91.12 373 PRO B CA 1
ATOM 6663 C C . PRO B 1 373 ? -12.797 -27.344 5.145 1 91.12 373 PRO B C 1
ATOM 6665 O O . PRO B 1 373 ? -13.125 -27.141 6.316 1 91.12 373 PRO B O 1
ATOM 6668 N N . ASN B 1 374 ? -11.805 -28.188 4.809 1 88.25 374 ASN B N 1
ATOM 6669 C CA . ASN B 1 374 ? -11.086 -28.938 5.836 1 88.25 374 ASN B CA 1
ATOM 6670 C C . ASN B 1 374 ? -10.344 -28 6.789 1 88.25 374 ASN B C 1
ATOM 6672 O O . ASN B 1 374 ? -10.008 -28.391 7.91 1 88.25 374 ASN B O 1
ATOM 6676 N N . MET B 1 375 ? -10.172 -26.781 6.34 1 91.12 375 MET B N 1
ATOM 6677 C CA . MET B 1 375 ? -9.469 -25.812 7.172 1 91.12 375 MET B CA 1
ATOM 6678 C C . MET B 1 375 ? -10.406 -24.688 7.594 1 91.12 375 MET B C 1
ATOM 6680 O O . MET B 1 375 ? -9.961 -23.688 8.164 1 91.12 375 MET B O 1
ATOM 6684 N N . ASN B 1 376 ? -11.68 -24.766 7.262 1 95.38 376 ASN B N 1
ATOM 6685 C CA . ASN B 1 376 ? -12.656 -23.703 7.52 1 95.38 376 ASN B CA 1
ATOM 6686 C C . ASN B 1 376 ? -12.172 -22.359 6.988 1 95.38 376 ASN B C 1
ATOM 6688 O O . ASN B 1 376 ? -12.156 -21.375 7.719 1 95.38 376 ASN B O 1
ATOM 6692 N N . GLN B 1 377 ? -11.844 -22.375 5.656 1 95.38 377 GLN B N 1
ATOM 6693 C CA . GLN B 1 377 ? -11.156 -21.234 5.059 1 95.38 377 GLN B CA 1
ATOM 6694 C C . GLN B 1 377 ? -11.711 -20.922 3.672 1 95.38 377 GLN B C 1
ATOM 6696 O O . GLN B 1 377 ? -12.062 -21.844 2.92 1 95.38 377 GLN B O 1
ATOM 6701 N N . LEU B 1 378 ? -11.812 -19.609 3.385 1 95.44 378 LEU B N 1
ATOM 6702 C CA . LEU B 1 378 ? -12.023 -19.078 2.045 1 95.44 378 LEU B CA 1
ATOM 6703 C C . LEU B 1 378 ? -10.812 -18.281 1.583 1 95.44 378 LEU B C 1
ATOM 6705 O O . LEU B 1 378 ? -10.047 -17.766 2.406 1 95.44 378 LEU B O 1
ATOM 6709 N N . THR B 1 379 ? -10.664 -18.25 0.314 1 96.06 379 THR B N 1
ATOM 6710 C CA . THR B 1 379 ? -9.688 -17.344 -0.275 1 96.06 379 THR B CA 1
ATOM 6711 C C . THR B 1 379 ? -10.367 -16.344 -1.202 1 96.06 379 THR B C 1
ATOM 6713 O O . THR B 1 379 ? -11.312 -16.688 -1.911 1 96.06 379 THR B O 1
ATOM 6716 N N . ILE B 1 380 ? -9.867 -15.086 -1.144 1 96.69 380 ILE B N 1
ATOM 6717 C CA . ILE B 1 380 ? -10.438 -14.031 -1.976 1 96.69 380 ILE B CA 1
ATOM 6718 C C . ILE B 1 380 ? -9.336 -13.375 -2.805 1 96.69 380 ILE B C 1
ATOM 6720 O O . ILE B 1 380 ? -8.156 -13.484 -2.475 1 96.69 380 ILE B O 1
ATOM 6724 N N . ASP B 1 381 ? -9.758 -12.688 -3.887 1 96.75 381 ASP B N 1
ATOM 6725 C CA . ASP B 1 381 ? -8.781 -12.086 -4.785 1 96.75 381 ASP B CA 1
ATOM 6726 C C . ASP B 1 381 ? -8.461 -10.648 -4.367 1 96.75 381 ASP B C 1
ATOM 6728 O O . ASP B 1 381 ? -8.281 -9.773 -5.219 1 96.75 381 ASP B O 1
ATOM 6732 N N . ALA B 1 382 ? -8.453 -10.352 -3.16 1 97.69 382 ALA B N 1
ATOM 6733 C CA . ALA B 1 382 ? -8 -9.094 -2.568 1 97.69 382 ALA B CA 1
ATOM 6734 C C . ALA B 1 382 ? -6.93 -9.344 -1.508 1 97.69 382 ALA B C 1
ATOM 6736 O O . ALA B 1 382 ? -7.211 -9.922 -0.456 1 97.69 382 ALA B O 1
ATOM 6737 N N . GLY B 1 383 ? -5.758 -8.953 -1.87 1 97 383 GLY B N 1
ATOM 6738 C CA . GLY B 1 383 ? -4.633 -9.086 -0.956 1 97 383 GLY B CA 1
ATOM 6739 C C . GLY B 1 383 ? -4.121 -7.754 -0.442 1 97 383 GLY B C 1
ATOM 6740 O O . GLY B 1 383 ? -4.902 -6.824 -0.223 1 97 383 GLY B O 1
ATOM 6741 N N . ALA B 1 384 ? -2.84 -7.672 -0.19 1 96.56 384 ALA B N 1
ATOM 6742 C CA . ALA B 1 384 ? -2.195 -6.508 0.407 1 96.56 384 ALA B CA 1
ATOM 6743 C C . ALA B 1 384 ? -2.277 -5.297 -0.522 1 96.56 384 ALA B C 1
ATOM 6745 O O . ALA B 1 384 ? -2.391 -4.16 -0.062 1 96.56 384 ALA B O 1
ATOM 6746 N N . LEU B 1 385 ? -2.268 -5.52 -1.792 1 97.31 385 LEU B N 1
ATOM 6747 C CA . LEU B 1 385 ? -2.291 -4.414 -2.74 1 97.31 385 LEU B CA 1
ATOM 6748 C C . LEU B 1 385 ? -3.711 -3.885 -2.922 1 97.31 385 LEU B C 1
ATOM 6750 O O . LEU B 1 385 ? -3.926 -2.906 -3.643 1 97.31 385 LEU B O 1
ATOM 6754 N N . ALA B 1 386 ? -4.676 -4.512 -2.246 1 97.88 386 ALA B N 1
ATOM 6755 C CA . ALA B 1 386 ? -6.043 -4.004 -2.266 1 97.88 386 ALA B CA 1
ATOM 6756 C C . ALA B 1 386 ? -6.461 -3.504 -0.885 1 97.88 386 ALA B C 1
ATOM 6758 O O . ALA B 1 386 ? -7.156 -2.49 -0.77 1 97.88 386 ALA B O 1
ATOM 6759 N N . LEU B 1 387 ? -5.98 -4.203 0.122 1 97.19 387 LEU B N 1
ATOM 6760 C CA . LEU B 1 387 ? -6.5 -3.971 1.465 1 97.19 387 LEU B CA 1
ATOM 6761 C C . LEU B 1 387 ? -5.43 -3.371 2.369 1 97.19 387 LEU B C 1
ATOM 6763 O O . LEU B 1 387 ? -5.715 -2.977 3.502 1 97.19 387 LEU B O 1
ATOM 6767 N N . SER B 1 388 ? -4.25 -3.215 1.912 1 93.12 388 SER B N 1
ATOM 6768 C CA . SER B 1 388 ? -3.09 -2.762 2.672 1 93.12 388 SER B CA 1
ATOM 6769 C C . SER B 1 388 ? -2.752 -3.734 3.797 1 93.12 388 SER B C 1
ATOM 6771 O O . SER B 1 388 ? -3.574 -4.574 4.168 1 93.12 388 SER B O 1
ATOM 6773 N N . LYS B 1 389 ? -1.571 -3.654 4.348 1 89.44 389 LYS B N 1
ATOM 6774 C CA . LYS B 1 389 ? -1.109 -4.508 5.438 1 89.44 389 LYS B CA 1
ATOM 6775 C C . LYS B 1 389 ? -1.303 -3.824 6.789 1 89.44 389 LYS B C 1
ATOM 6777 O O . LYS B 1 389 ? -0.72 -4.242 7.789 1 89.44 389 LYS B O 1
ATOM 6782 N N . ASP B 1 390 ? -2.096 -2.74 6.77 1 89.06 390 ASP B N 1
ATOM 6783 C CA . ASP B 1 390 ? -2.387 -2.072 8.031 1 89.06 390 ASP B CA 1
ATOM 6784 C C . ASP B 1 390 ? -3.318 -2.918 8.898 1 89.06 390 ASP B C 1
ATOM 6786 O O . ASP B 1 390 ? -4.445 -3.217 8.5 1 89.06 390 ASP B O 1
ATOM 6790 N N . ILE B 1 391 ? -2.877 -3.152 10.062 1 81.75 391 ILE B N 1
ATOM 6791 C CA . ILE B 1 391 ? -3.627 -4.086 10.898 1 81.75 391 ILE B CA 1
ATOM 6792 C C . ILE B 1 391 ? -4.656 -3.32 11.727 1 81.75 391 ILE B C 1
ATOM 6794 O O . ILE B 1 391 ? -5.441 -3.922 12.461 1 81.75 391 ILE B O 1
ATOM 6798 N N . GLY B 1 392 ? -4.664 -2.025 11.586 1 74.06 392 GLY B N 1
ATOM 6799 C CA . GLY B 1 392 ? -5.625 -1.223 12.328 1 74.06 392 GLY B CA 1
ATOM 6800 C C . GLY B 1 392 ? -5.445 -1.317 13.828 1 74.06 392 GLY B C 1
ATOM 6801 O O . GLY B 1 392 ? -4.344 -1.117 14.344 1 74.06 392 GLY B O 1
ATOM 6802 N N . CYS B 1 393 ? -6.555 -1.589 14.5 1 71.81 393 CYS B N 1
ATOM 6803 C CA . CYS B 1 393 ? -6.551 -1.665 15.961 1 71.81 393 CYS B CA 1
ATOM 6804 C C . CYS B 1 393 ? -6.207 -3.072 16.438 1 71.81 393 CYS B C 1
ATOM 6806 O O . CYS B 1 393 ? -6.25 -3.359 17.625 1 71.81 393 CYS B O 1
ATOM 6808 N N . SER B 1 394 ? -5.961 -3.883 15.445 1 63.38 394 SER B N 1
ATOM 6809 C CA . SER B 1 394 ? -5.719 -5.273 15.812 1 63.38 394 SER B CA 1
ATOM 6810 C C . SER B 1 394 ? -4.293 -5.477 16.312 1 63.38 394 SER B C 1
ATOM 6812 O O . SER B 1 394 ? -3.514 -4.523 16.375 1 63.38 394 SER B O 1
ATOM 6814 N N . ASN B 1 395 ? -4.254 -6.676 16.984 1 60.88 395 ASN B N 1
ATOM 6815 C CA . ASN B 1 395 ? -2.926 -7.164 17.328 1 60.88 395 ASN B CA 1
ATOM 6816 C C . ASN B 1 395 ? -2.404 -8.164 16.312 1 60.88 395 ASN B C 1
ATOM 6818 O O . ASN B 1 395 ? -3.186 -8.773 15.578 1 60.88 395 ASN B O 1
ATOM 6822 N N . VAL B 1 396 ? -1.184 -8.188 16.156 1 52.81 396 VAL B N 1
ATOM 6823 C CA . VAL B 1 396 ? -0.549 -9.031 15.141 1 52.81 396 VAL B CA 1
ATOM 6824 C C . VAL B 1 396 ? -1.052 -10.461 15.266 1 52.81 396 VAL B C 1
ATOM 6826 O O . VAL B 1 396 ? -1.283 -11.141 14.266 1 52.81 396 VAL B O 1
ATOM 6829 N N . SER B 1 397 ? -1.32 -10.922 16.438 1 52.84 397 SER B N 1
ATOM 6830 C CA . SER B 1 397 ? -1.678 -12.32 16.656 1 52.84 397 SER B CA 1
ATOM 6831 C C . SER B 1 397 ? -3.115 -12.594 16.234 1 52.84 397 SER B C 1
ATOM 6833 O O . SER B 1 397 ? -3.486 -13.742 15.977 1 52.84 397 SER B O 1
ATOM 6835 N N . CYS B 1 398 ? -3.9 -11.641 16.188 1 60.25 398 CYS B N 1
ATOM 6836 C CA . CYS B 1 398 ? -5.289 -11.805 15.773 1 60.25 398 CYS B CA 1
ATOM 6837 C C . CYS B 1 398 ? -5.707 -10.711 14.797 1 60.25 398 CYS B C 1
ATOM 6839 O O . CYS B 1 398 ? -6.742 -10.07 14.984 1 60.25 398 CYS B O 1
ATOM 6841 N N . ALA B 1 399 ? -4.934 -10.727 13.766 1 65.25 399 ALA B N 1
ATOM 6842 C CA . ALA B 1 399 ? -5.113 -9.602 12.852 1 65.25 399 ALA B CA 1
ATOM 6843 C C . ALA B 1 399 ? -6.324 -9.82 11.953 1 65.25 399 ALA B C 1
ATOM 6845 O O . ALA B 1 399 ? -6.629 -10.953 11.578 1 65.25 399 ALA B O 1
ATOM 6846 N N . SER B 1 400 ? -7.121 -8.914 11.789 1 83.06 400 SER B N 1
ATOM 6847 C CA . SER B 1 400 ? -8.125 -8.836 10.734 1 83.06 400 SER B CA 1
ATOM 6848 C C . SER B 1 400 ? -7.879 -7.641 9.82 1 83.06 400 SER B C 1
ATOM 6850 O O . SER B 1 400 ? -7.539 -6.555 10.289 1 83.06 400 SER B O 1
ATOM 6852 N N . TYR B 1 401 ? -7.984 -7.84 8.555 1 93.38 401 TYR B N 1
ATOM 6853 C CA . TYR B 1 401 ? -7.594 -6.816 7.59 1 93.38 401 TYR B CA 1
ATOM 6854 C C . TYR B 1 401 ? -8.812 -6.145 6.98 1 93.38 401 TYR B C 1
ATOM 6856 O O . TYR B 1 401 ? -8.727 -5.523 5.918 1 93.38 401 TYR B O 1
ATOM 6864 N N . GLY B 1 402 ? -9.922 -6.246 7.641 1 95 402 GLY B N 1
ATOM 6865 C CA . GLY B 1 402 ? -11.141 -5.582 7.199 1 95 402 GLY B CA 1
ATOM 6866 C C . GLY B 1 402 ? -12.398 -6.23 7.734 1 95 402 GLY B C 1
ATOM 6867 O O . GLY B 1 402 ? -12.344 -7.301 8.344 1 95 402 GLY B O 1
ATOM 6868 N N . TYR B 1 403 ? -13.508 -5.586 7.523 1 96.06 403 TYR B N 1
ATOM 6869 C CA . TYR B 1 403 ? -14.828 -6.051 7.938 1 96.06 403 TYR B CA 1
ATOM 6870 C C . TYR B 1 403 ? -15.641 -6.535 6.742 1 96.06 403 TYR B C 1
ATOM 6872 O O . TYR B 1 403 ? -15.852 -5.789 5.785 1 96.06 403 TYR B O 1
ATOM 6880 N N . ILE B 1 404 ? -16 -7.801 6.848 1 96.56 404 ILE B N 1
ATOM 6881 C CA . ILE B 1 404 ? -16.828 -8.367 5.781 1 96.56 404 ILE B CA 1
ATOM 6882 C C . ILE B 1 404 ? -18.297 -8.094 6.062 1 96.56 404 ILE B C 1
ATOM 6884 O O . ILE B 1 404 ? -18.859 -8.609 7.031 1 96.56 404 ILE B O 1
ATOM 6888 N N . LYS B 1 405 ? -18.969 -7.422 5.195 1 95.94 405 LYS B N 1
ATOM 6889 C CA . LYS B 1 405 ? -20.328 -6.938 5.426 1 95.94 405 LYS B CA 1
ATOM 6890 C C . LYS B 1 405 ? -21.328 -8.086 5.41 1 95.94 405 LYS B C 1
ATOM 6892 O O . LYS B 1 405 ? -22.344 -8.047 6.102 1 95.94 405 LYS B O 1
ATOM 6897 N N . GLU B 1 406 ? -21.109 -9.133 4.617 1 94.31 406 GLU B N 1
ATOM 6898 C CA . GLU B 1 406 ? -22.062 -10.219 4.395 1 94.31 406 GLU B CA 1
ATOM 6899 C C . GLU B 1 406 ? -22.156 -11.125 5.621 1 94.31 406 GLU B C 1
ATOM 6901 O O . GLU B 1 406 ? -23.172 -11.797 5.824 1 94.31 406 GLU B O 1
ATOM 6906 N N . ASP B 1 407 ? -21.094 -11.188 6.352 1 95.06 407 ASP B N 1
ATOM 6907 C CA . ASP B 1 407 ? -21.078 -12.039 7.531 1 95.06 407 ASP B CA 1
ATOM 6908 C C . ASP B 1 407 ? -19.984 -11.617 8.508 1 95.06 407 ASP B C 1
ATOM 6910 O O . ASP B 1 407 ? -18.797 -11.836 8.25 1 95.06 407 ASP B O 1
ATOM 6914 N N . GLU B 1 408 ? -20.359 -11.117 9.656 1 91.44 408 GLU B N 1
ATOM 6915 C CA . GLU B 1 408 ? -19.422 -10.531 10.609 1 91.44 408 GLU B CA 1
ATOM 6916 C C . GLU B 1 408 ? -18.562 -11.602 11.266 1 91.44 408 GLU B C 1
ATOM 6918 O O . GLU B 1 408 ? -17.562 -11.289 11.922 1 91.44 408 GLU B O 1
ATOM 6923 N N . THR B 1 409 ? -18.922 -12.812 11.109 1 93.06 409 THR B N 1
ATOM 6924 C CA . THR B 1 409 ? -18.125 -13.883 11.711 1 93.06 409 THR B CA 1
ATOM 6925 C C . THR B 1 409 ? -16.906 -14.188 10.852 1 93.06 409 THR B C 1
ATOM 6927 O O . THR B 1 409 ? -15.977 -14.852 11.312 1 93.06 409 THR B O 1
ATOM 6930 N N . LEU B 1 410 ? -16.953 -13.828 9.625 1 95.81 410 LEU B N 1
ATOM 6931 C CA . LEU B 1 410 ? -15.82 -14.008 8.727 1 95.81 410 LEU B CA 1
ATOM 6932 C C . LEU B 1 410 ? -14.734 -12.977 9.016 1 95.81 410 LEU B C 1
ATOM 6934 O O . LEU B 1 410 ? -15.023 -11.797 9.203 1 95.81 410 LEU B O 1
ATOM 6938 N N . GLN B 1 411 ? -13.477 -13.477 9.047 1 94.12 411 GLN B N 1
ATOM 6939 C CA . GLN B 1 411 ? -12.336 -12.617 9.312 1 94.12 411 GLN B CA 1
ATOM 6940 C C . GLN B 1 411 ? -11.25 -12.797 8.258 1 94.12 411 GLN B C 1
ATOM 6942 O O . GLN B 1 411 ? -10.891 -13.93 7.914 1 94.12 411 GLN B O 1
ATOM 6947 N N . ILE B 1 412 ? -10.781 -11.672 7.766 1 96 412 ILE B N 1
ATOM 6948 C CA . ILE B 1 412 ? -9.617 -11.75 6.891 1 96 412 ILE B CA 1
ATOM 6949 C C . ILE B 1 412 ? -8.344 -11.844 7.727 1 96 412 ILE B C 1
ATOM 6951 O O . ILE B 1 412 ? -7.848 -10.836 8.227 1 96 412 ILE B O 1
ATOM 6955 N N . THR B 1 413 ? -7.742 -12.969 7.742 1 92.19 413 THR B N 1
ATOM 6956 C CA . THR B 1 413 ? -6.746 -13.25 8.773 1 92.19 413 THR B CA 1
ATOM 6957 C C . THR B 1 413 ? -5.336 -13.164 8.195 1 92.19 413 THR B C 1
ATOM 6959 O O . THR B 1 413 ? -4.359 -13.094 8.938 1 92.19 413 THR B O 1
ATOM 6962 N N . ASN B 1 414 ? -5.215 -13.234 6.906 1 91.81 414 ASN B N 1
ATOM 6963 C CA . ASN B 1 414 ? -3.908 -13.156 6.266 1 91.81 414 ASN B CA 1
ATOM 6964 C C . ASN B 1 414 ? -4.008 -12.57 4.855 1 91.81 414 ASN B C 1
ATOM 6966 O O . ASN B 1 414 ? -5.043 -12.695 4.203 1 91.81 414 ASN B O 1
ATOM 6970 N N . LEU B 1 415 ? -2.875 -11.953 4.527 1 92.94 415 LEU B N 1
ATOM 6971 C CA . LEU B 1 415 ? -2.801 -11.367 3.195 1 92.94 415 LEU B CA 1
ATOM 6972 C C . LEU B 1 415 ? -1.48 -11.719 2.52 1 92.94 415 LEU B C 1
ATOM 6974 O O . LEU B 1 415 ? -0.414 -11.594 3.125 1 92.94 415 LEU B O 1
ATOM 6978 N N . THR B 1 416 ? -1.584 -12.227 1.344 1 93.25 416 THR B N 1
ATOM 6979 C CA . THR B 1 416 ? -0.464 -12.148 0.412 1 93.25 416 THR B CA 1
ATOM 6980 C C . THR B 1 416 ? -0.631 -10.969 -0.538 1 93.25 416 THR B C 1
ATOM 6982 O O . THR B 1 416 ? -1.456 -10.086 -0.298 1 93.25 416 THR B O 1
ATOM 6985 N N . GLN B 1 417 ? 0.182 -10.914 -1.517 1 94.69 417 GLN B N 1
ATOM 6986 C CA . GLN B 1 417 ? 0.175 -9.719 -2.357 1 94.69 417 GLN B CA 1
ATOM 6987 C C . GLN B 1 417 ? -1.191 -9.508 -3.002 1 94.69 417 GLN B C 1
ATOM 6989 O O . GLN B 1 417 ? -1.745 -8.406 -2.949 1 94.69 417 GLN B O 1
ATOM 6994 N N . GLU B 1 418 ? -1.812 -10.648 -3.602 1 96.69 418 GLU B N 1
ATOM 6995 C CA . GLU B 1 418 ? -3.053 -10.492 -4.355 1 96.69 418 GLU B CA 1
ATOM 6996 C C . GLU B 1 418 ? -4.199 -11.258 -3.689 1 96.69 418 GLU B C 1
ATOM 6998 O O . GLU B 1 418 ? -5.359 -11.086 -4.059 1 96.69 418 GLU B O 1
ATOM 7003 N N . ILE B 1 419 ? -3.908 -12.047 -2.709 1 96.25 419 ILE B N 1
ATOM 7004 C CA . ILE B 1 419 ? -4.895 -12.977 -2.172 1 96.25 419 ILE B CA 1
ATOM 7005 C C . ILE B 1 419 ? -5.094 -12.719 -0.681 1 96.25 419 ILE B C 1
ATOM 7007 O O . ILE B 1 419 ? -4.129 -12.469 0.045 1 96.25 419 ILE B O 1
ATOM 7011 N N . GLY B 1 420 ? -6.332 -12.758 -0.274 1 96.25 420 GLY B N 1
ATOM 7012 C CA . GLY B 1 420 ? -6.684 -12.734 1.136 1 96.25 420 GLY B CA 1
ATOM 7013 C C . GLY B 1 420 ? -7.219 -14.062 1.643 1 96.25 420 GLY B C 1
ATOM 7014 O O . GLY B 1 420 ? -7.949 -14.75 0.932 1 96.25 420 GLY B O 1
ATOM 7015 N N . ILE B 1 421 ? -6.871 -14.406 2.854 1 95.75 421 ILE B N 1
ATOM 7016 C CA . ILE B 1 421 ? -7.359 -15.609 3.518 1 95.75 421 ILE B CA 1
ATOM 7017 C C . ILE B 1 421 ? -8.453 -15.242 4.512 1 95.75 421 ILE B C 1
ATOM 7019 O O . ILE B 1 421 ? -8.258 -14.375 5.367 1 95.75 421 ILE B O 1
ATOM 7023 N N . VAL B 1 422 ? -9.57 -15.844 4.395 1 96.5 422 VAL B N 1
ATOM 7024 C CA . VAL B 1 422 ? -10.719 -15.594 5.258 1 96.5 422 VAL B CA 1
ATOM 7025 C C . VAL B 1 422 ? -11.008 -16.828 6.109 1 96.5 422 VAL B C 1
ATOM 7027 O O . VAL B 1 422 ? -11.141 -17.938 5.586 1 96.5 422 VAL B O 1
ATOM 7030 N N . THR B 1 423 ? -11.094 -16.672 7.363 1 95.56 423 THR B N 1
ATOM 7031 C CA . THR B 1 423 ? -11.445 -17.734 8.297 1 95.56 423 THR B CA 1
ATOM 7032 C C . THR B 1 423 ? -12.602 -17.312 9.195 1 95.56 423 THR B C 1
ATOM 7034 O O . THR B 1 423 ? -13.133 -16.219 9.055 1 95.56 423 THR B O 1
ATOM 7037 N N . SER B 1 424 ? -13.039 -18.172 10 1 94.75 424 SER B N 1
ATOM 7038 C CA . SER B 1 424 ? -14.133 -17.922 10.938 1 94.75 424 SER B CA 1
ATOM 7039 C C . SER B 1 424 ? -14.031 -18.828 12.156 1 94.75 424 SER B C 1
ATOM 7041 O O . SER B 1 424 ? -13.508 -19.938 12.07 1 94.75 424 SER B O 1
ATOM 7043 N N . GLU B 1 425 ? -14.531 -18.344 13.242 1 90.88 425 GLU B N 1
ATOM 7044 C CA . GLU B 1 425 ? -14.625 -19.188 14.43 1 90.88 425 GLU B CA 1
ATOM 7045 C C . GLU B 1 425 ? -15.766 -20.188 14.312 1 90.88 425 GLU B C 1
ATOM 7047 O O . GLU B 1 425 ? -15.727 -21.266 14.922 1 90.88 425 GLU B O 1
ATOM 7052 N N . LYS B 1 426 ? -16.75 -19.828 13.547 1 94.31 426 LYS B N 1
ATOM 7053 C CA . LYS B 1 426 ? -17.875 -20.719 13.25 1 94.31 426 LYS B CA 1
ATOM 7054 C C . LYS B 1 426 ? -17.703 -21.391 11.891 1 94.31 426 LYS B C 1
ATOM 7056 O O . LYS B 1 426 ? -16.969 -20.891 11.039 1 94.31 426 LYS B O 1
ATOM 7061 N N . PRO B 1 427 ? -18.312 -22.516 11.75 1 96.5 427 PRO B N 1
ATOM 7062 C CA . PRO B 1 427 ? -18.234 -23.156 10.438 1 96.5 427 PRO B CA 1
ATOM 7063 C C . PRO B 1 427 ? -18.734 -22.25 9.312 1 96.5 427 PRO B C 1
ATOM 7065 O O . PRO B 1 427 ? -19.797 -21.641 9.43 1 96.5 427 PRO B O 1
ATOM 7068 N N . ILE B 1 428 ? -17.953 -22.156 8.305 1 97 428 ILE B N 1
ATOM 7069 C CA . ILE B 1 428 ? -18.297 -21.328 7.156 1 97 428 ILE B CA 1
ATOM 7070 C C . ILE B 1 428 ? -19.375 -22.016 6.32 1 97 428 ILE B C 1
ATOM 7072 O O . ILE B 1 428 ? -19.297 -23.219 6.074 1 97 428 ILE B O 1
ATOM 7076 N N . ASN B 1 429 ? -20.406 -21.312 5.926 1 96.81 429 ASN B N 1
ATOM 7077 C CA . ASN B 1 429 ? -21.438 -21.781 5.008 1 96.81 429 ASN B CA 1
ATOM 7078 C C . ASN B 1 429 ? -20.984 -21.688 3.555 1 96.81 429 ASN B C 1
ATOM 7080 O O . ASN B 1 429 ? -21.219 -20.672 2.891 1 96.81 429 ASN B O 1
ATOM 7084 N N . TYR B 1 430 ? -20.438 -22.719 3.029 1 95.19 430 TYR B N 1
ATOM 7085 C CA . TYR B 1 430 ? -19.828 -22.703 1.704 1 95.19 430 TYR B CA 1
ATOM 7086 C C . TYR B 1 430 ? -20.891 -22.641 0.615 1 95.19 430 TYR B C 1
ATOM 7088 O O . TYR B 1 430 ? -20.594 -22.344 -0.541 1 95.19 430 TYR B O 1
ATOM 7096 N N . GLU B 1 431 ? -22.109 -22.938 0.886 1 94.06 431 GLU B N 1
ATOM 7097 C CA . GLU B 1 431 ? -23.203 -22.766 -0.068 1 94.06 431 GLU B CA 1
ATOM 7098 C C . GLU B 1 431 ? -23.547 -21.297 -0.238 1 94.06 431 GLU B C 1
ATOM 7100 O O . GLU B 1 431 ? -23.844 -20.844 -1.349 1 94.06 431 GLU B O 1
ATOM 7105 N N . LYS B 1 432 ? -23.516 -20.594 0.899 1 94.56 432 LYS B N 1
ATOM 7106 C CA . LYS B 1 432 ? -23.75 -19.156 0.875 1 94.56 432 LYS B CA 1
ATOM 7107 C C . LYS B 1 432 ? -22.578 -18.422 0.241 1 94.56 432 LYS B C 1
ATOM 7109 O O . LYS B 1 432 ? -22.781 -17.5 -0.558 1 94.56 432 LYS B O 1
ATOM 7114 N N . PHE B 1 433 ? -21.469 -18.875 0.626 1 96.12 433 PHE B N 1
ATOM 7115 C CA . PHE B 1 433 ? -20.25 -18.25 0.138 1 96.12 433 PHE B CA 1
ATOM 7116 C C . PHE B 1 433 ? -19.594 -19.109 -0.943 1 96.12 433 PHE B C 1
ATOM 7118 O O . PHE B 1 433 ? -18.438 -19.531 -0.797 1 96.12 433 PHE B O 1
ATOM 7125 N N . ARG B 1 434 ? -20.312 -19.266 -2.033 1 93.75 434 ARG B N 1
ATOM 7126 C CA . ARG B 1 434 ? -19.875 -20.141 -3.119 1 93.75 434 ARG B CA 1
ATOM 7127 C C . ARG B 1 434 ? -18.734 -19.5 -3.902 1 93.75 434 ARG B C 1
ATOM 7129 O O . ARG B 1 434 ? -18.562 -18.281 -3.875 1 93.75 434 ARG B O 1
ATOM 7136 N N . LEU B 1 435 ? -18 -20.312 -4.605 1 93.12 435 LEU B N 1
ATOM 7137 C CA . LEU B 1 435 ? -16.969 -19.812 -5.512 1 93.12 435 LEU B CA 1
ATOM 7138 C C . LEU B 1 435 ? -17.562 -18.844 -6.535 1 93.12 435 LEU B C 1
ATOM 7140 O O . LEU B 1 435 ? -18.641 -19.094 -7.074 1 93.12 435 LEU B O 1
ATOM 7144 N N . GLY B 1 436 ? -16.812 -17.703 -6.668 1 90.88 436 GLY B N 1
ATOM 7145 C CA . GLY B 1 436 ? -17.281 -16.719 -7.625 1 90.88 436 GLY B CA 1
ATOM 7146 C C . GLY B 1 436 ? -18.156 -15.648 -6.996 1 90.88 436 GLY B C 1
ATOM 7147 O O . GLY B 1 436 ? -18.375 -14.594 -7.594 1 90.88 436 GLY B O 1
ATOM 7148 N N . ALA B 1 437 ? -18.641 -15.922 -5.797 1 91.38 437 ALA B N 1
ATOM 7149 C CA . ALA B 1 437 ? -19.438 -14.914 -5.102 1 91.38 437 ALA B CA 1
ATOM 7150 C C . ALA B 1 437 ? -18.578 -13.734 -4.664 1 91.38 437 ALA B C 1
ATOM 7152 O O . ALA B 1 437 ? -17.359 -13.875 -4.508 1 91.38 437 ALA B O 1
ATOM 7153 N N . LYS B 1 438 ? -19.25 -12.617 -4.488 1 93.25 438 LYS B N 1
ATOM 7154 C CA . LYS B 1 438 ? -18.531 -11.398 -4.109 1 93.25 438 LYS B CA 1
ATOM 7155 C C . LYS B 1 438 ? -18.688 -11.109 -2.621 1 93.25 438 LYS B C 1
ATOM 7157 O O . LYS B 1 438 ? -19.688 -11.484 -2.012 1 93.25 438 LYS B O 1
ATOM 7162 N N . LEU B 1 439 ? -17.672 -10.539 -2.08 1 94.94 439 LEU B N 1
ATOM 7163 C CA . LEU B 1 439 ? -17.688 -10.008 -0.723 1 94.94 439 LEU B CA 1
ATOM 7164 C C . LEU B 1 439 ? -17.406 -8.508 -0.726 1 94.94 439 LEU B C 1
ATOM 7166 O O . LEU B 1 439 ? -16.594 -8.023 -1.516 1 94.94 439 LEU B O 1
ATOM 7170 N N . THR B 1 440 ? -18.109 -7.816 0.109 1 96.19 440 THR B N 1
ATOM 7171 C CA . THR B 1 440 ? -17.906 -6.387 0.315 1 96.19 440 THR B CA 1
ATOM 7172 C C . THR B 1 440 ? -17.156 -6.133 1.621 1 96.19 440 THR B C 1
ATOM 7174 O O . THR B 1 440 ? -17.641 -6.492 2.697 1 96.19 440 THR B O 1
ATOM 7177 N N . ILE B 1 441 ? -16 -5.434 1.473 1 97.69 441 ILE B N 1
ATOM 7178 C CA . ILE B 1 441 ? -15.102 -5.344 2.617 1 97.69 441 ILE B CA 1
ATOM 7179 C C . ILE B 1 441 ? -14.883 -3.879 2.988 1 97.69 441 ILE B C 1
ATOM 7181 O O . ILE B 1 441 ? -14.523 -3.064 2.137 1 97.69 441 ILE B O 1
ATOM 7185 N N . ILE B 1 442 ? -15.203 -3.52 4.254 1 98.06 442 ILE B N 1
ATOM 7186 C CA . ILE B 1 442 ? -14.703 -2.26 4.793 1 98.06 442 ILE B CA 1
ATOM 7187 C C . ILE B 1 442 ? -13.227 -2.414 5.172 1 98.06 442 ILE B C 1
ATOM 7189 O O . ILE B 1 442 ? -12.891 -3.172 6.086 1 98.06 442 ILE B O 1
ATOM 7193 N N . PRO B 1 443 ? -12.359 -1.747 4.488 1 97.62 443 PRO B N 1
ATOM 7194 C CA . PRO B 1 443 ? -10.945 -1.912 4.836 1 97.62 443 PRO B CA 1
ATOM 7195 C C . PRO B 1 443 ? -10.609 -1.387 6.23 1 97.62 443 PRO B C 1
ATOM 7197 O O . PRO B 1 443 ? -11.328 -0.534 6.758 1 97.62 443 PRO B O 1
ATOM 7200 N N . ASN B 1 444 ? -9.516 -1.896 6.809 1 95.19 444 ASN B N 1
ATOM 7201 C CA . ASN B 1 444 ? -9.039 -1.359 8.078 1 95.19 444 ASN B CA 1
ATOM 7202 C C . ASN B 1 444 ? -8.695 0.124 7.965 1 95.19 444 ASN B C 1
ATOM 7204 O O . ASN B 1 444 ? -9.008 0.908 8.859 1 95.19 444 ASN B O 1
ATOM 7208 N N . HIS B 1 445 ? -8.102 0.444 6.914 1 96.25 445 HIS B N 1
ATOM 7209 C CA . HIS B 1 445 ? -7.633 1.8 6.645 1 96.25 445 HIS B CA 1
ATOM 7210 C C . HIS B 1 445 ? -7.992 2.236 5.227 1 96.25 445 HIS B C 1
ATOM 7212 O O . HIS B 1 445 ? -7.254 1.958 4.281 1 96.25 445 HIS B O 1
ATOM 7218 N N . SER B 1 446 ? -8.992 3 5.137 1 97.88 446 SER B N 1
ATOM 7219 C CA . SER B 1 446 ? -9.562 3.33 3.836 1 97.88 446 SER B CA 1
ATOM 7220 C C . SER B 1 446 ? -8.602 4.172 3.004 1 97.88 446 SER B C 1
ATOM 7222 O O . SER B 1 446 ? -8.531 4.02 1.783 1 97.88 446 SER B O 1
ATOM 7224 N N . CYS B 1 447 ? -7.805 5.086 3.625 1 97.5 447 CYS B N 1
ATOM 7225 C CA . CYS B 1 447 ? -6.855 5.914 2.891 1 97.5 447 CYS B CA 1
ATOM 7226 C C . CYS B 1 447 ? -5.832 5.051 2.158 1 97.5 447 CYS B C 1
ATOM 7228 O O . CYS B 1 447 ? -5.551 5.277 0.982 1 97.5 447 CYS B O 1
ATOM 7230 N N . LEU B 1 448 ? -5.324 4.082 2.854 1 97.12 448 LEU B N 1
ATOM 7231 C CA . LEU B 1 448 ? -4.293 3.225 2.279 1 97.12 448 LEU B CA 1
ATOM 7232 C C . LEU B 1 448 ? -4.875 2.316 1.203 1 97.12 448 LEU B C 1
ATOM 7234 O O . LEU B 1 448 ? -4.246 2.084 0.169 1 97.12 448 LEU B O 1
ATOM 7238 N N . SER B 1 449 ? -6.055 1.771 1.463 1 97.44 449 SER B N 1
ATOM 7239 C CA . SER B 1 449 ? -6.711 0.937 0.46 1 97.44 449 SER B CA 1
ATOM 7240 C C . SER B 1 449 ? -7.059 1.743 -0.786 1 97.44 449 SER B C 1
ATOM 7242 O O . SER B 1 449 ? -6.824 1.294 -1.909 1 97.44 449 SER B O 1
ATOM 7244 N N . ALA B 1 450 ? -7.617 2.924 -0.597 1 98 450 ALA B N 1
ATOM 7245 C CA . ALA B 1 450 ? -8.016 3.775 -1.715 1 98 450 ALA B CA 1
ATOM 7246 C C . ALA B 1 450 ? -6.824 4.094 -2.613 1 98 450 ALA B C 1
ATOM 7248 O O . ALA B 1 450 ? -6.957 4.145 -3.838 1 98 450 ALA B O 1
ATOM 7249 N N . ALA B 1 451 ? -5.695 4.246 -2.039 1 96.44 451 ALA B N 1
ATOM 7250 C CA . ALA B 1 451 ? -4.496 4.641 -2.768 1 96.44 451 ALA B CA 1
ATOM 7251 C C . ALA B 1 451 ? -4.059 3.551 -3.74 1 96.44 451 ALA B C 1
ATOM 7253 O O . ALA B 1 451 ? -3.258 3.801 -4.645 1 96.44 451 ALA B O 1
ATOM 7254 N N . MET B 1 452 ? -4.602 2.357 -3.57 1 96 452 MET B N 1
ATOM 7255 C CA . MET B 1 452 ? -4.18 1.231 -4.398 1 96 452 MET B CA 1
ATOM 7256 C C . MET B 1 452 ? -4.996 1.161 -5.684 1 96 452 MET B C 1
ATOM 7258 O O . MET B 1 452 ? -4.668 0.399 -6.594 1 96 452 MET B O 1
ATOM 7262 N N . PHE B 1 453 ? -6.047 1.904 -5.773 1 96.81 453 PHE B N 1
ATOM 7263 C CA . PHE B 1 453 ? -6.934 1.894 -6.93 1 96.81 453 PHE B CA 1
ATOM 7264 C C . PHE B 1 453 ? -6.852 3.211 -7.688 1 96.81 453 PHE B C 1
ATOM 7266 O O . PHE B 1 453 ? -6.742 4.277 -7.082 1 96.81 453 PHE B O 1
ATOM 7273 N N . ASP B 1 454 ? -6.961 3.158 -9 1 93.44 454 ASP B N 1
ATOM 7274 C CA . ASP B 1 454 ? -6.871 4.371 -9.812 1 93.44 454 ASP B CA 1
ATOM 7275 C C . ASP B 1 454 ? -8.258 4.945 -10.086 1 93.44 454 ASP B C 1
ATOM 7277 O O . ASP B 1 454 ? -8.383 6.031 -10.656 1 93.44 454 ASP B O 1
ATOM 7281 N N . LYS B 1 455 ? -9.211 4.148 -9.703 1 96 455 LYS B N 1
ATOM 7282 C CA . LYS B 1 455 ? -10.578 4.625 -9.883 1 96 455 LYS B CA 1
ATOM 7283 C C . LYS B 1 455 ? -11.508 4.047 -8.82 1 96 455 LYS B C 1
ATOM 7285 O O . LYS B 1 455 ? -11.227 2.982 -8.266 1 96 455 LYS B O 1
ATOM 7290 N N . TYR B 1 456 ? -12.578 4.77 -8.516 1 97.62 456 TYR B N 1
ATOM 7291 C CA . TYR B 1 456 ? -13.633 4.371 -7.594 1 97.62 456 TYR B CA 1
ATOM 7292 C C . TYR B 1 456 ? -14.969 4.238 -8.312 1 97.62 456 TYR B C 1
ATOM 7294 O O . TYR B 1 456 ? -15.398 5.16 -9.008 1 97.62 456 TYR B O 1
ATOM 7302 N N . TYR B 1 457 ? -15.586 3.109 -8.195 1 96.06 457 TYR B N 1
ATOM 7303 C CA . TYR B 1 457 ? -16.969 2.992 -8.656 1 96.06 457 TYR B CA 1
ATOM 7304 C C . TYR B 1 457 ? -17.938 3.551 -7.617 1 96.06 457 TYR B C 1
ATOM 7306 O O . TYR B 1 457 ? -17.891 3.17 -6.445 1 96.06 457 TYR B O 1
ATOM 7314 N N . VAL B 1 458 ? -18.797 4.473 -8.023 1 96.19 458 VAL B N 1
ATOM 7315 C CA . VAL B 1 458 ? -19.656 5.195 -7.102 1 96.19 458 VAL B CA 1
ATOM 7316 C C . VAL B 1 458 ? -21.109 4.773 -7.332 1 96.19 458 VAL B C 1
ATOM 7318 O O . VAL B 1 458 ? -21.625 4.855 -8.453 1 96.19 458 VAL B O 1
ATOM 7321 N N . ILE B 1 459 ? -21.703 4.344 -6.234 1 93.12 459 ILE B N 1
ATOM 7322 C CA . ILE B 1 459 ? -23.094 3.9 -6.34 1 93.12 459 ILE B CA 1
ATOM 7323 C C . ILE B 1 459 ? -23.984 4.777 -5.461 1 93.12 459 ILE B C 1
ATOM 7325 O O . ILE B 1 459 ? -23.5 5.469 -4.57 1 93.12 459 ILE B O 1
ATOM 7329 N N . ASN B 1 460 ? -25.188 4.805 -5.801 1 86.88 460 ASN B N 1
ATOM 7330 C CA . ASN B 1 460 ? -26.234 5.406 -4.969 1 86.88 460 ASN B CA 1
ATOM 7331 C C . ASN B 1 460 ? -27.219 4.367 -4.473 1 86.88 460 ASN B C 1
ATOM 7333 O O . ASN B 1 460 ? -27.938 3.748 -5.27 1 86.88 460 ASN B O 1
ATOM 7337 N N . ASN B 1 461 ? -27.016 3.963 -3.236 1 68.75 461 ASN B N 1
ATOM 7338 C CA . ASN B 1 461 ? -27.781 2.865 -2.654 1 68.75 461 ASN B CA 1
ATOM 7339 C C . ASN B 1 461 ? -29.25 3.244 -2.461 1 68.75 461 ASN B C 1
ATOM 7341 O O . ASN B 1 461 ? -30.078 2.389 -2.152 1 68.75 461 ASN B O 1
ATOM 7345 N N . SER B 1 462 ? -29.641 4.52 -2.447 1 54.28 462 SER B N 1
ATOM 7346 C CA . SER B 1 462 ? -31.062 4.77 -2.289 1 54.28 462 SER B CA 1
ATOM 7347 C C . SER B 1 462 ? -31.875 3.982 -3.311 1 54.28 462 SER B C 1
ATOM 7349 O O . SER B 1 462 ? -32.969 3.498 -3 1 54.28 462 SER B O 1
ATOM 7351 N N . ILE B 1 463 ? -31.422 4.09 -4.598 1 48.69 463 ILE B N 1
ATOM 7352 C CA . ILE B 1 463 ? -32.156 3.48 -5.699 1 48.69 463 ILE B CA 1
ATOM 7353 C C . ILE B 1 463 ? -31.422 2.242 -6.195 1 48.69 463 ILE B C 1
ATOM 7355 O O . ILE B 1 463 ? -30.469 2.35 -6.977 1 48.69 463 ILE B O 1
ATOM 7359 N N . GLU B 1 464 ? -31.594 1.001 -5.844 1 59.22 464 GLU B N 1
ATOM 7360 C CA . GLU B 1 464 ? -31.156 -0.295 -6.359 1 59.22 464 GLU B CA 1
ATOM 7361 C C . GLU B 1 464 ? -29.641 -0.325 -6.59 1 59.22 464 GLU B C 1
ATOM 7363 O O . GLU B 1 464 ? -29.172 -0.987 -7.512 1 59.22 464 GLU B O 1
ATOM 7368 N N . ALA B 1 465 ? -28.781 0.276 -5.859 1 69.12 465 ALA B N 1
ATOM 7369 C CA . ALA B 1 465 ? -27.328 0.301 -6.016 1 69.12 465 ALA B CA 1
ATOM 7370 C C . ALA B 1 465 ? -26.938 0.543 -7.473 1 69.12 465 ALA B C 1
ATOM 7372 O O . ALA B 1 465 ? -26.297 -0.307 -8.102 1 69.12 465 ALA B O 1
ATOM 7373 N N . LYS B 1 466 ? -27.328 1.616 -8.008 1 81.88 466 LYS B N 1
ATOM 7374 C CA . LYS B 1 466 ? -27.016 1.997 -9.375 1 81.88 466 LYS B CA 1
ATOM 7375 C C . LYS B 1 466 ? -25.672 2.697 -9.461 1 81.88 466 LYS B C 1
ATOM 7377 O O . LYS B 1 466 ? -25.344 3.527 -8.609 1 81.88 466 LYS B O 1
ATOM 7382 N N . LEU B 1 467 ? -24.891 2.219 -10.375 1 89.06 467 LEU B N 1
ATOM 7383 C CA . LEU B 1 467 ? -23.656 2.938 -10.68 1 89.06 467 LEU B CA 1
ATOM 7384 C C . LEU B 1 467 ? -23.969 4.348 -11.18 1 89.06 467 LEU B C 1
ATOM 7386 O O . LEU B 1 467 ? -24.672 4.52 -12.18 1 89.06 467 LEU B O 1
ATOM 7390 N N . VAL B 1 468 ? -23.484 5.348 -10.57 1 91.62 468 VAL B N 1
ATOM 7391 C CA . VAL B 1 468 ? -23.875 6.707 -10.93 1 91.62 468 VAL B CA 1
ATOM 7392 C C . VAL B 1 468 ? -22.641 7.488 -11.406 1 91.62 468 VAL B C 1
ATOM 7394 O O . VAL B 1 468 ? -22.781 8.523 -12.062 1 91.62 468 VAL B O 1
ATOM 7397 N N . ASP B 1 469 ? -21.469 6.965 -11.031 1 94.38 469 ASP B N 1
ATOM 7398 C CA . ASP B 1 469 ? -20.281 7.688 -11.445 1 94.38 469 ASP B CA 1
ATOM 7399 C C . ASP B 1 469 ? -19.031 6.809 -11.305 1 94.38 469 ASP B C 1
ATOM 7401 O O . ASP B 1 469 ? -19.094 5.719 -10.734 1 94.38 469 ASP B O 1
ATOM 7405 N N . VAL B 1 470 ? -17.953 7.176 -11.891 1 96.31 470 VAL B N 1
ATOM 7406 C CA . VAL B 1 470 ? -16.609 6.648 -11.727 1 96.31 470 VAL B CA 1
ATOM 7407 C C . VAL B 1 470 ? -15.625 7.793 -11.477 1 96.31 470 VAL B C 1
ATOM 7409 O O . VAL B 1 470 ? -15.492 8.695 -12.312 1 96.31 470 VAL B O 1
ATOM 7412 N N . TRP B 1 471 ? -15.008 7.77 -10.281 1 98.12 471 TRP B N 1
ATOM 7413 C CA . TRP B 1 471 ? -14.07 8.828 -9.914 1 98.12 471 TRP B CA 1
ATOM 7414 C C . TRP B 1 471 ? -12.633 8.398 -10.172 1 98.12 471 TRP B C 1
ATOM 7416 O O . TRP B 1 471 ? -12.266 7.246 -9.922 1 98.12 471 TRP B O 1
ATOM 7426 N N . SER B 1 472 ? -11.836 9.281 -10.672 1 97.12 472 SER B N 1
ATOM 7427 C CA . SER B 1 472 ? -10.398 9.078 -10.773 1 97.12 472 SER B CA 1
ATOM 7428 C C . SER B 1 472 ? -9.656 9.852 -9.688 1 97.12 472 SER B C 1
ATOM 7430 O O . SER B 1 472 ? -10.016 10.984 -9.375 1 97.12 472 SER B O 1
ATOM 7432 N N . ASN B 1 473 ? -8.672 9.242 -9.156 1 96.75 473 ASN B N 1
ATOM 7433 C CA . ASN B 1 473 ? -7.926 9.914 -8.102 1 96.75 473 ASN B CA 1
ATOM 7434 C C . ASN B 1 473 ? -6.531 10.312 -8.57 1 96.75 473 ASN B C 1
ATOM 7436 O O . ASN B 1 473 ? -6.043 9.805 -9.586 1 96.75 473 ASN B O 1
ATOM 7440 N N . ILE B 1 474 ? -5.957 11.273 -7.875 1 95.44 474 ILE B N 1
ATOM 7441 C CA . ILE B 1 474 ? -4.57 11.648 -8.109 1 95.44 474 ILE B CA 1
ATOM 7442 C C . ILE B 1 474 ? -3.654 10.859 -7.172 1 95.44 474 ILE B C 1
ATOM 7444 O O . ILE B 1 474 ? -4.012 10.602 -6.023 1 95.44 474 ILE B O 1
ATOM 7448 N N . ARG B 1 475 ? -2.547 10.398 -7.703 1 92.44 475 ARG B N 1
ATOM 7449 C CA . ARG B 1 475 ? -1.568 9.633 -6.938 1 92.44 475 ARG B CA 1
ATOM 7450 C C . ARG B 1 475 ? -0.184 10.266 -7.031 1 92.44 475 ARG B C 1
ATOM 7452 O O . ARG B 1 475 ? 0.047 11.141 -7.863 1 92.44 475 ARG B O 1
ATOM 7459 N N . GLY B 1 476 ? 0.658 9.922 -6.113 1 91.75 476 GLY B N 1
ATOM 7460 C CA . GLY B 1 476 ? 2.049 10.344 -6.168 1 91.75 476 GLY B CA 1
ATOM 7461 C C . GLY B 1 476 ? 2.324 11.609 -5.375 1 91.75 476 GLY B C 1
ATOM 7462 O O . GLY B 1 476 ? 1.529 11.992 -4.516 1 91.75 476 GLY B O 1
ATOM 7463 N N . TRP B 1 477 ? 3.502 12.156 -5.652 1 94.62 477 TRP B N 1
ATOM 7464 C CA . TRP B 1 477 ? 4.008 13.266 -4.852 1 94.62 477 TRP B CA 1
ATOM 7465 C C . TRP B 1 477 ? 4.328 14.469 -5.734 1 94.62 477 TRP B C 1
ATOM 7467 O O . TRP B 1 477 ? 4.133 15.617 -5.328 1 94.62 477 TRP B O 1
#

Nearest PDB structures (foldseek):
  3wqc-assembly1_A  TM=9.086E-01  e=2.291E-35  Delftia sp. HT23
  6qkb-assembly1_B  TM=8.735E-01  e=4.181E-28  Paracoccus denitrificans
  7yqa-assembly2_D  TM=8.401E-01  e=2.572E-26  Chlamydomonas reinhardtii
  7yqa-assembly1_A  TM=8.298E-01  e=1.788E-26  Chlamydomonas reinhardtii
  7yqa-assembly2_C  TM=8.296E-01  e=2.019E-26  Chlamydomonas reinhardtii